Protein 7EIQ (pdb70)

Radius of gyration: 33.67 Å; Cα contacts (8 Å, |Δi|>4): 2417; chains: 1; bounding box: 74×107×78 Å

Foldseek 3Di:
DDPAAQCHVVQNQAKDWLQQPDDPRCPQKDWPPFKDWDWDQLAGAFPSTWIKIWGFAFTKMKGFGQHQADDQVVLCVNPVHRKAKKWKKKKFDLAADQFWKKKDWDAPDDSPDAKTFIFHRGDGFMFMAMAGPNFFINYDNRTRIIMTTHHNVGGTDMMIMGTGMIHMARPQFQEAFPTGDYPHYLDFAAADFDPPADDDDPQLLVLLLLLLVLLLCVLLVDAPLQPADQPLVVLVVVLVLQVWDADDSGAIHGAQEDAPRLCVRNVLVNYDPSRVVSVVSHHHLLVLLSSLLNLLSNLLPPPDVVSNVVSLVSNVSSVRNCVSSPLWARRCSSHCPVVLSRCLSVLSSCSSCVVVCVVVVNLVGSLNSLSRNCSNVNVALSLDADLQNLPLVCLQRPLVSSLSSLSSDPDSSSSSRSLLSSLVSLLCSLQDARFFQHFHAHPLLFTHDPSFRACVRNLSSLQSSLSVQLSSAPGSSHHDVSSLVRSVNNLVVQLQQPLQFHAQLRQFLHRPCGDGNLSSLVSLLSSLQRHPPHRPLVSLLQSCQSPVHAQVPSCVSGVDRHGRDARDAAKGWDLSQLWIWHDAHQKIWIFAAFAQSHFSHKAFLFTQQLSNQSRQRATDIDGRDRPVVVFSDQFQDQSQARAQHWGQRDDSVLSGAPDNGIDRHHHDHLFWHKDHFPRHKMKTWYWDAWDPDGRSIFRFATKTWMWIDGHQKIKIKIKFGAGPFLLARTKTWNDKGFDDPLQQWKDKLRDTDRDPWDKDWDAALIWMAGSQQKIKHWHHAHTKMWGFYKGWFAHRGPRHIGIGTMTTMMGRQSVGSGTGMGIMMIGNNDDSVVSVVCSVCCVVVNQAWDFPDHDCQWTWIQGNVQRKIKIQGNAWDADDDQWWGTKHGGKIKMWHDDDFKIKIKIAGSRQCRHSGGHRDKDKMKIKTAAAKDWWPWDWDDDPRIIIIIDIHHNRHMTMIIIGHDD

Secondary structure (DSSP, 8-state):
--SSPBT-GGGTTS-EEE---SSSSSTTEEE-TTEEEEEESS--SSSS-EEEEEEETT-EEEEE--B-PPPHHHHHHHHSSSEEEEEEEEEEESS--SSEEEEEEESS--TT--EEEEEE----EEEEEEEETTTS----TT--EEEEE--TTSSEEEEEEEEEEEEEEETT--B--SS---SB--PPP-----SSPPP--HHHHHHHHHHHHHHHHHHH---TT------HHHHHHHHHTT--EE-TTS-EE-PPEE-TTGGGGG-GGGS-HHHHHHHTTSEEHHHHHHHHHHHHHHHHH--SHHHHHHHHHHHHHHHHHHHHTT-STT---S---SHHHHHHHHHHHHHHTHHHHHHTT-HHHHHHHHHHHGGGGHHHHT----TTTT-HHHHHHTHHHHHHHHHT-SSHHHHHHHHHHHHHHHHHHHHS--STT-SEE-TTS-EEETTEE-HHHHHHHHHHHHHHHHHHTTSTTPPPHHHHHHHHHHHHHHHHTBSSBBPGGG-TT-TT---BGGGGHHHHHHHHHTSTTSS-HHHHHHHHHHHT--HHHHHHHHSS--PPPPPP-EEEEEGGGTEEEEEETTEEEEEE--BTTB-S--BBTTB-TTGGGTTSSEEEEEESS-TGGGT--STT--TT--TT-EEE---HHHHS-SSSS-B----SSS--EEEEETTTEEEEEEEEE--SS-TTS-TT-EEEEEEEEETTEEEEEEEEEE-TTTTTTEEEEEEEEE-BTTB--EEETTEEE--SSEEEEE-TT-EEE-TTS-EEEEEE-S-EEEEEEEEEEE-TTT--EEEEEEEEEEEEGGGSSSSEEEEEEEETT--HHHHHHHHHHHHTT-SSEEEEEESSSEEEEEETTTTEEEEEESS-EE---SSEEEESSSEEEEEEEETTEEEEEEE-------SSSPP--EEEEEEEES-EE----EEEEETTEEEEEEEEBTTB-EEEEEEE--

B-factor: mean 27.23, std 12.64, range [11.07, 82.59]

Structure (mmCIF, N/CA/C/O backbone):
data_7EIQ
#
_entry.id   7EIQ
#
_cell.length_a   49.272
_cell.length_b   94.528
_cell.length_c   229.231
_cell.angle_alpha   90.000
_cell.angle_beta   90.000
_cell.angle_gamma   90.000
#
_symmetry.space_group_name_H-M   'P 21 21 21'
#
loop_
_entity.id
_entity.type
_entity.pdbx_description
1 polymer 'Chondroitin sulfate ABC endolyase'
2 branched '4-deoxy-alpha-L-threo-hex-4-enopyranuronic acid-(1-3)-2-acetamido-2-deoxy-4-O-sulfo-beta-D-galactopyranose'
3 non-polymer 'MAGNESIUM ION'
4 water water
#
loop_
_atom_site.group_PDB
_atom_site.id
_atom_site.type_symbol
_atom_site.label_atom_id
_atom_site.label_alt_id
_atom_site.label_comp_id
_atom_site.label_asym_id
_atom_site.label_entity_id
_atom_site.label_seq_id
_atom_site.pdbx_PDB_ins_code
_atom_site.Cartn_x
_atom_site.Cartn_y
_atom_site.Cartn_z
_atom_site.occupancy
_atom_site.B_iso_or_equiv
_atom_site.auth_seq_id
_atom_site.auth_comp_id
_atom_site.auth_asym_id
_atom_site.auth_atom_id
_atom_site.pdbx_PDB_model_num
ATOM 1 N N . ALA A 1 25 ? -19.352 65.615 -33.102 1.00 39.68 25 ALA A N 1
ATOM 2 C CA . ALA A 1 25 ? -20.706 65.923 -33.722 1.00 41.41 25 ALA A CA 1
ATOM 3 C C . ALA A 1 25 ? -20.576 67.077 -34.719 1.00 44.08 25 ALA A C 1
ATOM 4 O O . ALA A 1 25 ? -19.908 68.079 -34.352 1.00 43.88 25 ALA A O 1
ATOM 6 N N . THR A 1 26 ? -21.253 66.923 -35.871 1.00 45.85 26 THR A N 1
ATOM 7 C CA . THR A 1 26 ? -21.176 67.786 -37.091 1.00 47.07 26 THR A CA 1
ATOM 8 C C . THR A 1 26 ? -22.555 68.390 -37.402 1.00 48.57 26 THR A C 1
ATOM 9 O O . THR A 1 26 ? -23.536 67.989 -36.761 1.00 47.18 26 THR A O 1
ATOM 13 N N . SER A 1 27 ? -22.621 69.345 -38.356 1.00 50.86 27 SER A N 1
ATOM 14 C CA . SER A 1 27 ? -23.867 70.005 -38.840 1.00 51.74 27 SER A CA 1
ATOM 15 C C . SER A 1 27 ? -24.668 69.023 -39.699 1.00 51.88 27 SER A C 1
ATOM 16 O O . SER A 1 27 ? -25.870 69.259 -39.915 1.00 51.36 27 SER A O 1
ATOM 19 N N . ASN A 1 28 ? -23.999 67.974 -40.184 1.00 50.31 28 ASN A N 1
ATOM 20 C CA . ASN A 1 28 ? -24.597 66.972 -41.089 1.00 51.51 28 ASN A CA 1
ATOM 21 C C . ASN A 1 28 ? -25.617 66.168 -40.290 1.00 48.24 28 ASN A C 1
ATOM 22 O O . ASN A 1 28 ? -25.478 65.981 -39.086 1.00 46.29 28 ASN A O 1
ATOM 27 N N . PRO A 1 29 ? -26.657 65.622 -40.939 1.00 47.19 29 PRO A N 1
ATOM 28 C CA . PRO A 1 29 ? -27.530 64.674 -40.280 1.00 47.47 29 PRO A CA 1
ATOM 29 C C . PRO A 1 29 ? -26.813 63.349 -39.979 1.00 45.34 29 PRO A C 1
ATOM 30 O O . PRO A 1 29 ? -25.857 62.921 -40.632 1.00 43.70 29 PRO A O 1
ATOM 34 N N . ALA A 1 30 ? -27.333 62.672 -38.982 1.00 45.87 30 ALA A N 1
ATOM 35 C CA . ALA A 1 30 ? -26.986 61.266 -38.735 1.00 45.16 30 ALA A CA 1
ATOM 36 C C . ALA A 1 30 ? -27.171 60.514 -40.058 1.00 45.32 30 ALA A C 1
ATOM 37 O O . ALA A 1 30 ? -28.160 60.818 -40.776 1.00 45.24 30 ALA A O 1
ATOM 39 N N . PHE A 1 31 ? -26.233 59.623 -40.382 1.00 43.46 31 PHE A N 1
ATOM 40 C CA . PHE A 1 31 ? -26.333 58.614 -41.473 1.00 44.98 31 PHE A CA 1
ATOM 41 C C . PHE A 1 31 ? -26.372 59.359 -42.813 1.00 44.95 31 PHE A C 1
ATOM 42 O O . PHE A 1 31 ? -27.167 59.026 -43.689 1.00 45.63 31 PHE A O 1
ATOM 50 N N . ASP A 1 32 ? -25.508 60.362 -42.922 1.00 47.04 32 ASP A N 1
ATOM 51 C CA . ASP A 1 32 ? -25.352 61.257 -44.095 1.00 48.31 32 ASP A CA 1
ATOM 52 C C . ASP A 1 32 ? -24.712 60.471 -45.240 1.00 48.49 32 ASP A C 1
ATOM 53 O O . ASP A 1 32 ? -23.672 59.833 -45.090 1.00 49.99 32 ASP A O 1
ATOM 58 N N . PRO A 1 33 ? -25.243 60.577 -46.473 1.00 52.21 33 PRO A N 1
ATOM 59 C CA . PRO A 1 33 ? -24.624 59.869 -47.614 1.00 48.27 33 PRO A CA 1
ATOM 60 C C . PRO A 1 33 ? -23.156 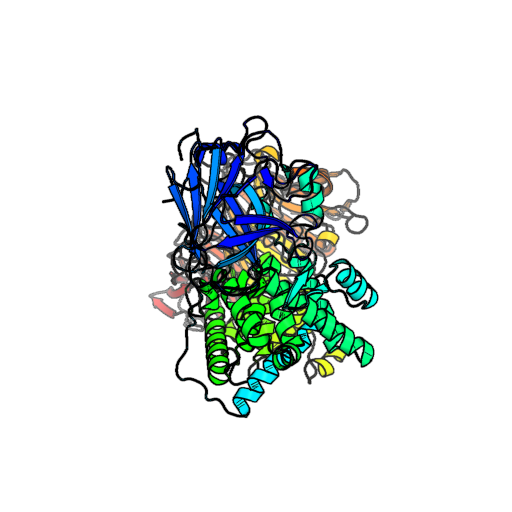60.258 -47.939 1.00 47.93 33 PRO A C 1
ATOM 61 O O . PRO A 1 33 ? -22.394 59.443 -48.378 1.00 43.44 33 PRO A O 1
ATOM 65 N N . LYS A 1 34 ? -22.677 61.458 -47.604 1.00 49.52 34 LYS A N 1
ATOM 66 C CA . LYS A 1 34 ? -21.206 61.720 -47.734 1.00 51.17 34 LYS A CA 1
ATOM 67 C C . LYS A 1 34 ? -20.417 60.525 -47.141 1.00 47.87 34 LYS A C 1
ATOM 68 O O . LYS A 1 34 ? -19.387 60.148 -47.762 1.00 48.05 34 LYS A O 1
ATOM 74 N N . ASN A 1 35 ? -20.825 60.017 -45.953 1.00 43.98 35 ASN A N 1
ATOM 75 C CA . ASN A 1 35 ? -20.275 58.788 -45.309 1.00 43.43 35 ASN A CA 1
ATOM 76 C C . ASN A 1 35 ? -21.353 58.316 -44.322 1.00 41.00 35 ASN A C 1
ATOM 77 O O . ASN A 1 35 ? -21.286 58.721 -43.235 1.00 41.60 35 ASN A O 1
ATOM 82 N N . LEU A 1 36 ? -22.403 57.634 -44.783 1.00 40.53 36 LEU A N 1
ATOM 83 C CA . LEU A 1 36 ? -23.344 56.782 -43.993 1.00 39.85 36 LEU A CA 1
ATOM 84 C C . LEU A 1 36 ? -22.655 56.116 -42.784 1.00 35.79 36 LEU A C 1
ATOM 85 O O . LEU A 1 36 ? -23.270 56.053 -41.728 1.00 35.04 36 LEU A O 1
ATOM 90 N N . MET A 1 37 ? -21.446 55.587 -42.923 1.00 34.31 37 MET A N 1
ATOM 91 C CA . MET A 1 37 ? -20.742 54.839 -41.829 1.00 33.68 37 MET A CA 1
ATOM 92 C C . MET A 1 37 ? -20.078 55.757 -40.783 1.00 33.31 37 MET A C 1
ATOM 93 O O . MET A 1 37 ? -19.506 55.232 -39.813 1.00 31.58 37 MET A O 1
ATOM 98 N N . GLN A 1 38 ? -20.081 57.065 -41.013 1.00 34.97 38 GLN A N 1
ATOM 99 C CA . GLN A 1 38 ? -19.536 58.090 -40.091 1.00 35.30 38 GLN A CA 1
ATOM 100 C C . GLN A 1 38 ? -20.553 58.303 -38.968 1.00 34.95 38 GLN A C 1
ATOM 101 O O . GLN A 1 38 ? -21.625 58.940 -39.169 1.00 34.74 38 GLN A O 1
ATOM 107 N N . SER A 1 39 ? -20.193 57.840 -37.773 1.00 32.68 39 SER A N 1
ATOM 108 C CA . SER A 1 39 ? -20.995 58.062 -36.546 1.00 33.14 39 SER A CA 1
ATOM 109 C C . SER A 1 39 ? -21.026 59.547 -36.241 1.00 33.94 39 SER A C 1
ATOM 110 O O . SER A 1 39 ? -19.965 60.172 -36.425 1.00 34.02 39 SER A O 1
ATOM 113 N N . GLU A 1 40 ? -22.195 60.035 -35.840 1.00 35.41 40 GLU A N 1
ATOM 114 C CA . GLU A 1 40 ? -22.448 61.316 -35.130 1.00 37.95 40 GLU A CA 1
ATOM 115 C C . GLU A 1 40 ? -22.527 61.057 -33.623 1.00 38.08 40 GLU A C 1
ATOM 116 O O . GLU A 1 40 ? -23.475 60.317 -33.182 1.00 37.44 40 GLU A O 1
ATOM 122 N N . ILE A 1 41 ? -21.667 61.754 -32.867 1.00 38.28 41 ILE A N 1
ATOM 123 C CA . ILE A 1 41 ? -21.485 61.553 -31.398 1.00 37.76 41 ILE A CA 1
ATOM 124 C C . ILE A 1 41 ? -21.518 62.909 -30.688 1.00 41.32 41 ILE A C 1
ATOM 125 O O . ILE A 1 41 ? -20.711 63.757 -31.026 1.00 43.96 41 ILE A O 1
ATOM 130 N N . TYR A 1 42 ? -22.426 63.041 -29.732 1.00 41.04 42 TYR A N 1
ATOM 131 C CA . TYR A 1 42 ? -22.538 64.124 -28.735 1.00 40.82 42 TYR A CA 1
ATOM 132 C C . TYR A 1 42 ? -21.731 63.722 -27.496 1.00 40.58 42 TYR A C 1
ATOM 133 O O . TYR A 1 42 ? -22.297 62.994 -26.661 1.00 38.48 42 TYR A O 1
ATOM 142 N N . HIS A 1 43 ? -20.428 64.052 -27.514 1.00 40.58 43 HIS A N 1
ATOM 143 C CA . HIS A 1 43 ? -19.466 63.849 -26.403 1.00 40.49 43 HIS A CA 1
ATOM 144 C C . HIS A 1 43 ? -19.193 65.187 -25.677 1.00 42.90 43 HIS A C 1
ATOM 145 O O . HIS A 1 43 ? -18.616 65.156 -24.555 1.00 42.61 43 HIS A O 1
ATOM 152 N N . PHE A 1 44 ? -19.568 66.300 -26.314 1.00 41.49 44 PHE A N 1
ATOM 153 C CA . PHE A 1 44 ? -19.505 67.683 -25.776 1.00 43.36 44 PHE A CA 1
ATOM 154 C C . PHE A 1 44 ? -18.075 68.223 -25.717 1.00 44.67 44 PHE A C 1
ATOM 155 O O . PHE A 1 44 ? -17.936 69.430 -25.392 1.00 47.26 44 PHE A O 1
ATOM 163 N N . ALA A 1 45 ? -17.057 67.464 -26.095 1.00 44.25 45 ALA A N 1
ATOM 164 C CA . ALA A 1 45 ? -15.675 67.962 -26.320 1.00 46.62 45 ALA A CA 1
ATOM 165 C C . ALA A 1 45 ? -15.577 68.734 -27.644 1.00 48.12 45 ALA A C 1
ATOM 166 O O . ALA A 1 45 ? -14.698 68.349 -28.512 1.00 48.73 45 ALA A O 1
ATOM 168 N N . GLN A 1 46 ? -16.430 69.766 -27.791 1.00 49.74 46 GLN A N 1
ATOM 169 C CA . GLN A 1 46 ? -16.379 70.722 -28.930 1.00 51.10 46 GLN A CA 1
ATOM 170 C C . GLN A 1 46 ? -16.917 72.097 -28.516 1.00 53.01 46 GLN A C 1
ATOM 171 O O . GLN A 1 46 ? -17.624 72.205 -27.470 1.00 52.58 46 GLN A O 1
ATOM 177 N N . ASN A 1 47 ? -16.580 73.107 -29.343 1.00 57.48 47 ASN A N 1
ATOM 178 C CA . ASN A 1 47 ? -17.135 74.489 -29.321 1.00 57.93 47 ASN A CA 1
ATOM 179 C C . ASN A 1 47 ? -18.667 74.396 -29.308 1.00 56.18 47 ASN A C 1
ATOM 180 O O . ASN A 1 47 ? -19.217 73.502 -29.994 1.00 52.72 47 ASN A O 1
ATOM 185 N N . ASN A 1 48 ? -19.328 75.342 -28.638 1.00 58.19 48 ASN A N 1
ATOM 186 C CA . ASN A 1 48 ? -20.806 75.385 -28.420 1.00 58.82 48 ASN A CA 1
ATOM 187 C C . ASN A 1 48 ? -21.339 73.952 -28.445 1.00 55.34 48 ASN A C 1
ATOM 188 O O . ASN A 1 48 ? -21.610 73.429 -29.522 1.00 49.32 48 ASN A O 1
ATOM 193 N N . PRO A 1 49 ? -21.431 73.285 -27.261 1.00 53.77 49 PRO A N 1
ATOM 194 C CA . PRO A 1 49 ? -21.793 71.865 -27.157 1.00 53.23 49 PRO A CA 1
ATOM 195 C C . PRO A 1 49 ? -23.273 71.561 -26.872 1.00 52.29 49 PRO A C 1
ATOM 196 O O . PRO A 1 49 ? -23.697 70.473 -27.131 1.00 51.70 49 PRO A O 1
ATOM 200 N N . LEU A 1 50 ? -24.039 72.511 -26.351 1.00 52.60 50 LEU A N 1
ATOM 201 C CA . LEU A 1 50 ? -25.501 72.304 -26.170 1.00 52.85 50 LEU A CA 1
ATOM 202 C C . LEU A 1 50 ? -26.242 73.029 -27.308 1.00 52.57 50 LEU A C 1
ATOM 203 O O . LEU A 1 50 ? -27.493 73.218 -27.186 1.00 50.80 50 LEU A O 1
ATOM 208 N N . ALA A 1 51 ? -25.554 73.333 -28.419 1.00 52.34 51 ALA A N 1
ATOM 209 C CA . ALA A 1 51 ? -26.211 74.062 -29.532 1.00 55.92 51 ALA A CA 1
ATOM 210 C C . ALA A 1 51 ? -27.457 73.294 -30.028 1.00 55.91 51 ALA A C 1
ATOM 211 O O . ALA A 1 51 ? -28.494 73.947 -30.252 1.00 55.50 51 ALA A O 1
ATOM 213 N N . ASP A 1 52 ? -27.365 71.960 -30.196 1.00 52.89 52 ASP A N 1
ATOM 214 C CA . ASP A 1 52 ? -28.418 71.076 -30.794 1.00 52.16 52 ASP A CA 1
ATOM 215 C C . ASP A 1 52 ? -29.479 70.720 -29.727 1.00 51.11 52 ASP A C 1
ATOM 216 O O . ASP A 1 52 ? -30.384 69.952 -30.012 1.00 51.42 52 ASP A O 1
ATOM 221 N N . PHE A 1 53 ? -29.403 71.260 -28.514 1.00 52.02 53 PHE A N 1
ATOM 222 C CA . PHE A 1 53 ? -30.248 70.789 -27.386 1.00 51.90 53 PHE A CA 1
ATOM 223 C C . PHE A 1 53 ? -31.154 71.907 -26.885 1.00 53.58 53 PHE A C 1
ATOM 224 O O . PHE A 1 53 ? -30.674 73.025 -26.758 1.00 54.82 53 PHE A O 1
ATOM 232 N N . SER A 1 54 ? -32.369 71.544 -26.472 1.00 53.90 54 SER A N 1
ATOM 233 C CA . SER A 1 54 ? -33.411 72.453 -25.957 1.00 55.49 54 SER A CA 1
ATOM 234 C C . SER A 1 54 ? -34.107 71.747 -24.782 1.00 56.81 54 SER A C 1
ATOM 235 O O . SER A 1 54 ? -34.318 70.512 -24.897 1.00 57.76 54 SER A O 1
ATOM 238 N N . SER A 1 55 ? -34.326 72.425 -23.655 1.00 55.68 55 SER A N 1
ATOM 239 C CA . SER A 1 55 ? -34.993 71.874 -22.443 1.00 58.06 55 SER A CA 1
ATOM 240 C C . SER A 1 55 ? -36.342 72.570 -22.254 1.00 60.63 55 SER A C 1
ATOM 241 O O . SER A 1 55 ? -36.365 73.796 -22.469 1.00 63.76 55 SER A O 1
ATOM 244 N N . ASP A 1 56 ? -37.398 71.865 -21.824 1.00 60.86 56 ASP A N 1
ATOM 245 C CA . ASP A 1 56 ? -38.662 72.517 -21.361 1.00 61.40 56 ASP A CA 1
ATOM 246 C C . ASP A 1 56 ? -38.397 73.257 -20.029 1.00 62.83 56 ASP A C 1
ATOM 247 O O . ASP A 1 56 ? -37.210 73.325 -19.551 1.00 59.21 56 ASP A O 1
ATOM 252 N N . LYS A 1 57 ? -39.464 73.833 -19.456 1.00 65.68 57 LYS A N 1
ATOM 253 C CA . LYS A 1 57 ? -39.427 74.690 -18.227 1.00 69.37 57 LYS A CA 1
ATOM 254 C C . LYS A 1 57 ? -38.904 73.899 -17.021 1.00 67.75 57 LYS A C 1
ATOM 255 O O . LYS A 1 57 ? -38.242 74.514 -16.162 1.00 66.72 57 LYS A O 1
ATOM 261 N N . ASN A 1 58 ? -39.200 72.592 -16.967 1.00 66.22 58 ASN A N 1
ATOM 262 C CA . ASN A 1 58 ? -39.050 71.724 -15.763 1.00 63.88 58 ASN A CA 1
ATOM 263 C C . ASN A 1 58 ? -37.765 70.883 -15.858 1.00 61.56 58 ASN A C 1
ATOM 264 O O . ASN A 1 58 ? -37.587 69.985 -15.014 1.00 59.31 58 ASN A O 1
ATOM 269 N N . SER A 1 59 ? -36.893 71.210 -16.811 1.00 59.11 59 SER A N 1
ATOM 270 C CA . SER A 1 59 ? -35.579 70.569 -17.028 1.00 58.94 59 SER A CA 1
ATOM 271 C C . SER A 1 59 ? -34.510 71.648 -17.150 1.00 58.70 59 SER A C 1
ATOM 272 O O . SER A 1 59 ? -34.763 72.631 -17.823 1.00 60.21 59 SER A O 1
ATOM 275 N N . ILE A 1 60 ? -33.329 71.355 -16.620 1.00 59.46 60 ILE A N 1
ATOM 276 C CA . ILE A 1 60 ? -32.087 72.175 -16.670 1.00 58.40 60 ILE A CA 1
ATOM 277 C C . ILE A 1 60 ? -30.920 71.319 -17.190 1.00 57.52 60 ILE A C 1
ATOM 278 O O . ILE A 1 60 ? -30.744 70.138 -16.650 1.00 57.29 60 ILE A O 1
ATOM 283 N N . LEU A 1 61 ? -30.100 71.841 -18.111 1.00 52.04 61 LEU A N 1
ATOM 284 C CA . LEU A 1 61 ? -28.944 71.065 -18.629 1.00 53.10 61 LEU A CA 1
ATOM 285 C C . LEU A 1 61 ? -27.638 71.804 -18.342 1.00 51.78 61 LEU A C 1
ATOM 286 O O . LEU A 1 61 ? -27.541 72.940 -18.745 1.00 51.69 61 LEU A O 1
ATOM 291 N N . THR A 1 62 ? -26.620 71.135 -17.795 1.00 51.53 62 THR A N 1
ATOM 292 C CA . THR A 1 62 ? -25.229 71.671 -17.735 1.00 52.63 62 THR A CA 1
ATOM 293 C C . THR A 1 62 ? -24.197 70.625 -18.109 1.00 51.92 62 THR A C 1
ATOM 294 O O . THR A 1 62 ? -24.481 69.475 -17.928 1.00 52.73 62 THR A O 1
ATOM 298 N N . LEU A 1 63 ? -22.996 71.049 -18.478 1.00 51.77 63 LEU A N 1
ATOM 299 C CA . LEU A 1 63 ? -21.850 70.114 -18.567 1.00 51.61 63 LEU A CA 1
ATOM 300 C C . LEU A 1 63 ? -21.233 69.939 -17.166 1.00 51.05 63 LEU A C 1
ATOM 301 O O . LEU A 1 63 ? -20.973 70.956 -16.487 1.00 49.31 63 LEU A O 1
ATOM 306 N N . SER A 1 64 ? -21.042 68.693 -16.714 1.00 48.09 64 SER A N 1
ATOM 307 C CA . SER A 1 64 ? -20.296 68.387 -15.476 1.00 47.25 64 SER A CA 1
ATOM 308 C C . SER A 1 64 ? -18.949 67.808 -15.879 1.00 48.08 64 SER A C 1
ATOM 309 O O . SER A 1 64 ? -18.939 67.010 -16.839 1.00 49.29 64 SER A O 1
ATOM 312 N N . ASP A 1 65 ? -17.863 68.143 -15.184 1.00 47.72 65 ASP A N 1
ATOM 313 C CA . ASP A 1 65 ? -16.579 67.417 -15.394 1.00 50.57 65 ASP A CA 1
ATOM 314 C C . ASP A 1 65 ? -16.395 66.356 -14.278 1.00 48.29 65 ASP A C 1
ATOM 315 O O . ASP A 1 65 ? -15.305 65.758 -14.208 1.00 48.74 65 ASP A O 1
ATOM 320 N N . LYS A 1 66 ? -17.442 66.044 -13.513 1.00 44.67 66 LYS A N 1
ATOM 321 C CA . LYS A 1 66 ? -17.340 65.099 -12.373 1.00 47.93 66 LYS A CA 1
ATOM 322 C C . LYS A 1 66 ? -17.141 63.676 -12.890 1.00 45.07 66 LYS A C 1
ATOM 323 O O . LYS A 1 66 ? -16.312 62.908 -12.311 1.00 46.16 66 LYS A O 1
ATOM 329 N N . ARG A 1 67 ? -17.845 63.344 -13.971 1.00 43.77 67 ARG A N 1
ATOM 330 C CA . ARG A 1 67 ? -17.671 62.032 -14.669 1.00 40.17 67 ARG A CA 1
ATOM 331 C C . ARG A 1 67 ? -17.972 62.218 -16.158 1.00 40.03 67 ARG A C 1
ATOM 332 O O . ARG A 1 67 ? -18.651 63.236 -16.541 1.00 39.48 67 ARG A O 1
ATOM 340 N N . SER A 1 68 ? -17.443 61.315 -16.974 1.00 37.71 68 SER A N 1
ATOM 341 C CA . SER A 1 68 ? -17.619 61.348 -18.441 1.00 36.30 68 SER A CA 1
ATOM 342 C C . SER A 1 68 ? -17.258 59.983 -19.037 1.00 36.60 68 SER A C 1
ATOM 343 O O . SER A 1 68 ? -16.487 59.254 -18.380 1.00 33.50 68 SER A O 1
ATOM 346 N N . ILE A 1 69 ? -17.759 59.705 -20.257 1.00 35.34 69 ILE A N 1
ATOM 347 C CA . ILE A 1 69 ? -17.401 58.504 -21.047 1.00 36.03 69 ILE A CA 1
ATOM 348 C C . ILE A 1 69 ? -16.394 58.895 -22.131 1.00 35.16 69 ILE A C 1
ATOM 349 O O . ILE A 1 69 ? -15.307 58.273 -22.199 1.00 33.49 69 ILE A O 1
ATOM 354 N N . MET A 1 70 ? -16.732 59.886 -22.957 1.00 35.01 70 MET A N 1
ATOM 355 C CA . MET A 1 70 ? -15.866 60.349 -24.068 1.00 35.57 70 MET A CA 1
ATOM 356 C C . MET A 1 70 ? -15.668 61.858 -23.876 1.00 37.58 70 MET A C 1
ATOM 357 O O . MET A 1 70 ? -16.639 62.524 -23.649 1.00 39.90 70 MET A O 1
ATOM 362 N N . GLY A 1 71 ? -14.427 62.332 -23.900 1.00 39.64 71 GLY A N 1
ATOM 363 C CA . GLY A 1 71 ? -14.063 63.682 -23.433 1.00 42.83 71 GLY A CA 1
ATOM 364 C C . GLY A 1 71 ? -14.181 63.824 -21.925 1.00 45.08 71 GLY A C 1
ATOM 365 O O . GLY A 1 71 ? -14.609 62.834 -21.220 1.00 44.19 71 GLY A O 1
ATOM 366 N N . ASN A 1 72 ? -13.878 65.015 -21.390 1.00 45.80 72 ASN A N 1
ATOM 367 C CA . ASN A 1 72 ? -13.807 65.204 -19.911 1.00 45.93 72 ASN A CA 1
ATOM 368 C C . ASN A 1 72 ? -15.157 65.652 -19.353 1.00 43.81 72 ASN A C 1
ATOM 369 O O . ASN A 1 72 ? -15.244 65.782 -18.113 1.00 44.65 72 ASN A O 1
ATOM 374 N N . GLN A 1 73 ? -16.204 65.750 -20.171 1.00 43.29 73 GLN A N 1
ATOM 375 C CA . GLN A 1 73 ? -17.502 66.237 -19.649 1.00 44.29 73 GLN A CA 1
ATOM 376 C C . GLN A 1 73 ? -18.676 65.361 -20.058 1.00 43.19 73 GLN A C 1
ATOM 377 O O . GLN A 1 73 ? -18.640 64.671 -21.114 1.00 46.11 73 GLN A O 1
ATOM 383 N N . SER A 1 74 ? -19.672 65.378 -19.189 1.00 44.23 74 SER A N 1
ATOM 384 C CA . SER A 1 74 ? -20.992 64.742 -19.378 1.00 46.20 74 SER A CA 1
ATOM 385 C C . SER A 1 74 ? -22.096 65.770 -19.165 1.00 46.06 74 SER A C 1
ATOM 386 O O . SER A 1 74 ? -21.858 66.899 -18.624 1.00 49.45 74 SER A O 1
ATOM 389 N N . LEU A 1 75 ? -23.263 65.422 -19.673 1.00 45.43 75 LEU A N 1
ATOM 390 C CA . LEU A 1 75 ? -24.466 66.281 -19.632 1.00 47.58 75 LEU A CA 1
ATOM 391 C C . LEU A 1 75 ? -25.119 65.990 -18.309 1.00 46.96 75 LEU A C 1
ATOM 392 O O . LEU A 1 75 ? -25.575 64.840 -18.161 1.00 45.30 75 LEU A O 1
ATOM 397 N N . LEU A 1 76 ? -25.176 66.978 -17.408 1.00 49.65 76 LEU A N 1
ATOM 398 C CA . LEU A 1 76 ? -25.988 66.854 -16.166 1.00 49.82 76 LEU A CA 1
ATOM 399 C C . LEU A 1 76 ? -27.393 67.346 -16.474 1.00 49.52 76 LEU A C 1
ATOM 400 O O . LEU A 1 76 ? -27.504 68.531 -16.793 1.00 50.58 76 LEU A O 1
ATOM 405 N N . TRP A 1 77 ? -28.391 66.467 -16.374 1.00 47.62 77 TRP A N 1
ATOM 406 C CA . TRP A 1 77 ? -29.821 66.786 -16.634 1.00 49.00 77 TRP A CA 1
ATOM 407 C C . TRP A 1 77 ? -30.602 66.765 -15.320 1.00 51.03 77 TRP A C 1
ATOM 408 O O . TRP A 1 77 ? -30.973 65.673 -14.882 1.00 47.72 77 TRP A O 1
ATOM 419 N N . LYS A 1 78 ? -30.814 67.918 -14.692 1.00 52.35 78 LYS A N 1
ATOM 420 C CA . LYS A 1 78 ? -31.737 68.077 -13.517 1.00 56.05 78 LYS A CA 1
ATOM 421 C C . LYS A 1 78 ? -33.181 68.241 -13.998 1.00 55.88 78 LYS A C 1
ATOM 422 O O . LYS A 1 78 ? -33.418 69.118 -14.860 1.00 59.07 78 LYS A O 1
ATOM 428 N N . TRP A 1 79 ? -34.110 67.458 -13.456 1.00 55.30 79 TRP A N 1
ATOM 429 C CA . TRP A 1 79 ? -35.500 67.381 -13.976 1.00 56.68 79 TRP A CA 1
ATOM 430 C C . TRP A 1 79 ? -36.518 67.204 -12.858 1.00 57.55 79 TRP A C 1
ATOM 431 O O . TRP A 1 79 ? -36.220 66.520 -11.835 1.00 60.47 79 TRP A O 1
ATOM 442 N N . LYS A 1 80 ? -37.717 67.696 -13.126 1.00 57.62 80 LYS A N 1
ATOM 443 C CA . LYS A 1 80 ? -38.945 67.378 -12.369 1.00 59.45 80 LYS A CA 1
ATOM 444 C C . LYS A 1 80 ? -39.680 66.318 -13.189 1.00 56.93 80 LYS A C 1
ATOM 445 O O . LYS A 1 80 ? -39.370 66.164 -14.395 1.00 53.20 80 LYS A O 1
ATOM 451 N N . GLY A 1 81 ? -40.518 65.535 -12.507 1.00 57.80 81 GLY A N 1
ATOM 452 C CA . GLY A 1 81 ? -41.144 64.302 -13.013 1.00 55.88 81 GLY A CA 1
ATOM 453 C C . GLY A 1 81 ? -41.909 64.560 -14.286 1.00 54.72 81 GLY A C 1
ATOM 454 O O . GLY A 1 81 ? -42.740 65.425 -14.277 1.00 53.70 81 GLY A O 1
ATOM 455 N N . GLY A 1 82 ? -41.627 63.842 -15.367 1.00 55.02 82 GLY A N 1
ATOM 456 C CA . GLY A 1 82 ? -42.403 63.974 -16.619 1.00 55.26 82 GLY A CA 1
ATOM 457 C C . GLY A 1 82 ? -42.001 65.153 -17.501 1.00 53.23 82 GLY A C 1
ATOM 458 O O . GLY A 1 82 ? -42.608 65.303 -18.523 1.00 54.75 82 GLY A O 1
ATOM 459 N N . SER A 1 83 ? -40.957 65.897 -17.173 1.00 53.06 83 SER A N 1
ATOM 460 C CA . SER A 1 83 ? -40.337 66.925 -18.042 1.00 55.27 83 SER A CA 1
ATOM 461 C C . SER A 1 83 ? -39.438 66.274 -19.105 1.00 56.31 83 SER A C 1
ATOM 462 O O . SER A 1 83 ? -38.919 65.133 -18.850 1.00 52.75 83 SER A O 1
ATOM 465 N N . SER A 1 84 ? -39.199 66.982 -20.226 1.00 54.40 84 SER A N 1
ATOM 466 C CA . SER A 1 84 ? -38.287 66.538 -21.312 1.00 52.56 84 SER A CA 1
ATOM 467 C C . SER A 1 84 ? -37.216 67.576 -21.667 1.00 52.56 84 SER A C 1
ATOM 468 O O . SER A 1 84 ? -37.465 68.849 -21.506 1.00 54.15 84 SER A O 1
ATOM 471 N N . PHE A 1 85 ? -36.125 67.075 -22.269 1.00 48.77 85 PHE A N 1
ATOM 472 C CA . PHE A 1 85 ? -35.201 67.828 -23.160 1.00 48.68 85 PHE A CA 1
ATOM 473 C C . PHE A 1 85 ? -35.175 67.163 -24.546 1.00 48.37 85 PHE A C 1
ATOM 474 O O . PHE A 1 85 ? -35.537 65.993 -24.685 1.00 48.02 85 PHE A O 1
ATOM 482 N N . THR A 1 86 ? -34.788 67.930 -25.565 1.00 48.36 86 THR A N 1
ATOM 483 C CA . THR A 1 86 ? -34.789 67.488 -26.978 1.00 48.22 86 THR A CA 1
ATOM 484 C C . THR A 1 86 ? -33.430 67.788 -27.626 1.00 48.21 86 THR A C 1
ATOM 485 O O . THR A 1 86 ? -32.877 68.940 -27.456 1.00 48.49 86 THR A O 1
ATOM 489 N N . LEU A 1 87 ? -32.913 66.752 -28.310 1.00 44.68 87 LEU A N 1
ATOM 490 C CA . LEU A 1 87 ? -31.761 66.808 -29.233 1.00 44.52 87 LEU A CA 1
ATOM 491 C C . LEU A 1 87 ? -32.354 67.013 -30.620 1.00 45.41 87 LEU A C 1
ATOM 492 O O . LEU A 1 87 ? -33.286 66.275 -30.952 1.00 43.46 87 LEU A O 1
ATOM 497 N N . HIS A 1 88 ? -32.015 68.140 -31.259 1.00 48.11 88 HIS A N 1
ATOM 498 C CA . HIS A 1 88 ? -32.468 68.524 -32.618 1.00 47.68 88 HIS A CA 1
ATOM 499 C C . HIS A 1 88 ? -31.371 68.042 -33.543 1.00 48.34 88 HIS A C 1
ATOM 500 O O . HIS A 1 88 ? -30.346 68.726 -33.612 1.00 49.17 88 HIS A O 1
ATOM 507 N N . LYS A 1 89 ? -31.544 66.843 -34.109 1.00 46.86 89 LYS A N 1
ATOM 508 C CA . LYS A 1 89 ? -30.621 66.252 -35.103 1.00 47.21 89 LYS A CA 1
ATOM 509 C C . LYS A 1 89 ? -31.460 65.565 -36.185 1.00 46.62 89 LYS A C 1
ATOM 510 O O . LYS A 1 89 ? -32.322 64.747 -35.824 1.00 47.40 89 LYS A O 1
ATOM 516 N N . LYS A 1 90 ? -31.261 65.931 -37.448 1.00 47.47 90 LYS A N 1
ATOM 517 C CA . LYS A 1 90 ? -31.896 65.257 -38.606 1.00 48.16 90 LYS A CA 1
ATOM 518 C C . LYS A 1 90 ? -31.294 63.855 -38.705 1.00 46.65 90 LYS A C 1
ATOM 519 O O . LYS A 1 90 ? -30.040 63.746 -38.556 1.00 43.27 90 LYS A O 1
ATOM 525 N N . LEU A 1 91 ? -32.170 62.848 -38.845 1.00 46.56 91 LEU A N 1
ATOM 526 C CA . LEU A 1 91 ? -31.789 61.422 -39.070 1.00 46.51 91 LEU A CA 1
ATOM 527 C C . LEU A 1 91 ? -32.351 60.954 -40.419 1.00 47.61 91 LEU A C 1
ATOM 528 O O . LEU A 1 91 ? -33.604 60.865 -40.587 1.00 47.43 91 LEU A O 1
ATOM 533 N N . ILE A 1 92 ? -31.442 60.629 -41.325 1.00 48.45 92 ILE A N 1
ATOM 534 C CA . ILE A 1 92 ? -31.731 59.913 -42.599 1.00 48.39 92 ILE A CA 1
ATOM 535 C C . ILE A 1 92 ? -31.558 58.419 -42.278 1.00 46.77 92 ILE A C 1
ATOM 536 O O . ILE A 1 92 ? -30.478 57.844 -42.521 1.00 43.94 92 ILE A O 1
ATOM 541 N N . VAL A 1 93 ? -32.560 57.827 -41.646 1.00 47.04 93 VAL A N 1
ATOM 542 C CA . VAL A 1 93 ? -32.378 56.468 -41.080 1.00 46.57 93 VAL A CA 1
ATOM 543 C C . VAL A 1 93 ? -32.345 55.489 -42.252 1.00 45.32 93 VAL A C 1
ATOM 544 O O . VAL A 1 93 ? -33.337 55.366 -42.961 1.00 43.92 93 VAL A O 1
ATOM 548 N N . PRO A 1 94 ? -31.240 54.721 -42.430 1.00 44.08 94 PRO A N 1
ATOM 549 C CA . PRO A 1 94 ? -31.152 53.713 -43.499 1.00 43.82 94 PRO A CA 1
ATOM 550 C C . PRO A 1 94 ? -31.998 52.464 -43.182 1.00 43.18 94 PRO A C 1
ATOM 551 O O . PRO A 1 94 ? -32.191 52.124 -42.017 1.00 41.99 94 PRO A O 1
ATOM 555 N N . THR A 1 95 ? -32.475 51.768 -44.205 1.00 41.97 95 THR A N 1
ATOM 556 C CA . THR A 1 95 ? -32.949 50.358 -44.054 1.00 40.77 95 THR A CA 1
ATOM 557 C C . THR A 1 95 ? -31.796 49.471 -43.571 1.00 37.14 95 THR A C 1
ATOM 558 O O . THR A 1 95 ? -30.642 49.785 -43.824 1.00 36.37 95 THR A O 1
ATOM 562 N N . ASP A 1 96 ? -32.118 48.357 -42.945 1.00 37.74 96 ASP A N 1
ATOM 563 C CA . ASP A 1 96 ? -31.143 47.275 -42.620 1.00 38.18 96 ASP A CA 1
ATOM 564 C C . ASP A 1 96 ? -30.399 46.847 -43.885 1.00 37.53 96 ASP A C 1
ATOM 565 O O . ASP A 1 96 ? -29.159 46.710 -43.855 1.00 36.45 96 ASP A O 1
ATOM 570 N N . LYS A 1 97 ? -31.116 46.735 -45.011 1.00 41.59 97 LYS A N 1
ATOM 571 C CA . LYS A 1 97 ? -30.529 46.445 -46.352 1.00 42.05 97 LYS A CA 1
ATOM 572 C C . LYS A 1 97 ? -29.465 47.484 -46.690 1.00 38.70 97 LYS A C 1
ATOM 573 O O . LYS A 1 97 ? -28.311 47.063 -46.964 1.00 37.58 97 LYS A O 1
ATOM 579 N N . GLU A 1 98 ? -29.802 48.774 -46.588 1.00 38.74 98 GLU A N 1
ATOM 580 C CA . GLU A 1 98 ? -28.859 49.864 -46.955 1.00 39.80 98 GLU A CA 1
ATOM 581 C C . GLU A 1 98 ? -27.628 49.880 -46.048 1.00 37.82 98 GLU A C 1
ATOM 582 O O . GLU A 1 98 ? -26.508 50.022 -46.568 1.00 35.84 98 GLU A O 1
ATOM 588 N N . ALA A 1 99 ? -27.838 49.780 -44.734 1.00 36.99 99 ALA A N 1
ATOM 589 C CA . ALA A 1 99 ? -26.767 49.750 -43.720 1.00 36.21 99 ALA A CA 1
ATOM 590 C C . ALA A 1 99 ? -25.817 48.595 -44.034 1.00 35.90 99 ALA A C 1
ATOM 591 O O . ALA A 1 99 ? -24.532 48.774 -44.042 1.00 34.94 99 ALA A O 1
ATOM 593 N N . SER A 1 100 ? -26.406 47.414 -44.254 1.00 37.15 100 SER A N 1
ATOM 594 C CA . SER A 1 100 ? -25.681 46.159 -44.562 1.00 37.22 100 SER A CA 1
ATOM 595 C C . SER A 1 100 ? -24.866 46.310 -45.867 1.00 40.30 100 SER A C 1
ATOM 596 O O . SER A 1 100 ? -23.670 45.825 -45.902 1.00 39.26 100 SER A O 1
ATOM 599 N N . LYS A 1 101 ? -25.458 46.887 -46.935 1.00 43.10 101 LYS A N 1
ATOM 600 C CA . LYS A 1 101 ? -24.717 47.106 -48.219 1.00 44.24 101 LYS A CA 1
ATOM 601 C C . LYS A 1 101 ? -23.555 48.065 -47.967 1.00 43.81 101 LYS A C 1
ATOM 602 O O . LYS A 1 101 ? -22.523 47.856 -48.555 1.00 43.84 101 LYS A O 1
ATOM 608 N N . ALA A 1 102 ? -23.732 49.071 -47.112 1.00 45.28 102 ALA A N 1
ATOM 609 C CA . ALA A 1 102 ? -22.714 50.113 -46.825 1.00 47.01 102 ALA A CA 1
ATOM 610 C C . ALA A 1 102 ? -21.516 49.524 -46.058 1.00 45.61 102 ALA A C 1
ATOM 611 O O . ALA A 1 102 ? -20.367 49.884 -46.350 1.00 47.64 102 ALA A O 1
ATOM 613 N N . TRP A 1 103 ? -21.733 48.572 -45.166 1.00 45.78 103 TRP A N 1
ATOM 614 C CA . TRP A 1 103 ? -20.619 48.015 -44.359 1.00 45.46 103 TRP A CA 1
ATOM 615 C C . TRP A 1 103 ? -20.092 46.696 -44.933 1.00 44.14 103 TRP A C 1
ATOM 616 O O . TRP A 1 103 ? -18.883 46.486 -44.850 1.00 45.68 103 TRP A O 1
ATOM 627 N N . GLY A 1 104 ? -20.958 45.811 -45.415 1.00 45.40 104 GLY A N 1
ATOM 628 C CA . GLY A 1 104 ? -20.562 44.527 -46.028 1.00 44.53 104 GLY A CA 1
ATOM 629 C C . GLY A 1 104 ? -20.950 43.325 -45.186 1.00 43.67 104 GLY A C 1
ATOM 630 O O . GLY A 1 104 ? -20.555 42.211 -45.535 1.00 41.81 104 GLY A O 1
ATOM 631 N N . ARG A 1 105 ? -21.644 43.511 -44.067 1.00 42.89 105 ARG A N 1
ATOM 632 C CA . ARG A 1 105 ? -22.267 42.376 -43.346 1.00 40.80 105 ARG A CA 1
ATOM 633 C C . ARG A 1 105 ? -23.622 42.817 -42.809 1.00 37.48 105 ARG A C 1
ATOM 634 O O . ARG A 1 105 ? -23.874 44.028 -42.853 1.00 35.72 105 ARG A O 1
ATOM 642 N N . SER A 1 106 ? -24.437 41.886 -42.306 1.00 33.13 106 SER A N 1
ATOM 643 C CA . SER A 1 106 ? -25.796 42.194 -41.795 1.00 33.13 106 SER A CA 1
ATOM 644 C C . SER A 1 106 ? -25.718 43.286 -40.693 1.00 31.37 106 SER A C 1
ATOM 645 O O . SER A 1 106 ? -25.020 43.065 -39.672 1.00 31.46 106 SER A O 1
ATOM 648 N N . SER A 1 107 ? -26.435 44.407 -40.852 1.00 31.09 107 SER A N 1
ATOM 649 C CA . SER A 1 107 ? -26.218 45.667 -40.089 1.00 30.76 107 SER A CA 1
ATOM 650 C C . SER A 1 107 ? -27.549 46.307 -39.781 1.00 30.85 107 SER A C 1
ATOM 651 O O . SER A 1 107 ? -28.517 46.003 -40.461 1.00 31.30 107 SER A O 1
ATOM 654 N N . THR A 1 108 ? -27.584 47.192 -38.786 1.00 30.10 108 THR A N 1
ATOM 655 C CA . THR A 1 108 ? -28.761 48.018 -38.521 1.00 30.26 108 THR A CA 1
ATOM 656 C C . THR A 1 108 ? -28.262 49.361 -38.005 1.00 30.06 108 THR A C 1
ATOM 657 O O . THR A 1 108 ? -27.204 49.455 -37.355 1.00 29.15 108 THR A O 1
ATOM 661 N N . PRO A 1 109 ? -29.003 50.427 -38.284 1.00 31.46 109 PRO A N 1
ATOM 662 C CA . PRO A 1 109 ? -28.788 51.721 -37.630 1.00 31.99 109 PRO A CA 1
ATOM 663 C C . PRO A 1 109 ? -29.149 51.681 -36.139 1.00 31.67 109 PRO A C 1
ATOM 664 O O . PRO A 1 109 ? -30.235 51.174 -35.754 1.00 31.30 109 PRO A O 1
ATOM 668 N N . VAL A 1 110 ? -28.232 52.194 -35.313 1.00 31.19 110 VAL A N 1
ATOM 669 C CA . VAL A 1 110 ? -28.362 52.071 -33.848 1.00 30.75 110 VAL A CA 1
ATOM 670 C C . VAL A 1 110 ? -28.307 53.454 -33.226 1.00 32.43 110 VAL A C 1
ATOM 671 O O . VAL A 1 110 ? -27.507 54.298 -33.664 1.00 33.05 110 VAL A O 1
ATOM 675 N N . PHE A 1 111 ? -29.195 53.677 -32.270 1.00 32.33 111 PHE A N 1
ATOM 676 C CA . PHE A 1 111 ? -29.107 54.808 -31.332 1.00 32.75 111 PHE A CA 1
ATOM 677 C C . PHE A 1 111 ? -28.539 54.285 -30.017 1.00 32.09 111 PHE A C 1
ATOM 678 O O . PHE A 1 111 ? -29.057 53.315 -29.514 1.00 30.44 111 PHE A O 1
ATOM 686 N N . SER A 1 112 ? -27.516 54.943 -29.483 1.00 31.58 112 SER A N 1
ATOM 687 C CA . SER A 1 112 ? -26.873 54.502 -28.234 1.00 31.14 112 SER A CA 1
ATOM 688 C C . SER A 1 112 ? -26.478 55.707 -27.392 1.00 31.04 112 SER A C 1
ATOM 689 O O . SER A 1 112 ? -26.181 56.754 -27.953 1.00 31.33 112 SER A O 1
ATOM 692 N N . PHE A 1 113 ? -26.373 55.507 -26.082 1.00 30.44 113 PHE A N 1
ATOM 693 C CA . PHE A 1 113 ? -25.876 56.537 -25.143 1.00 31.36 113 PHE A CA 1
ATOM 694 C C . PHE A 1 113 ? -25.504 55.843 -23.848 1.00 30.87 113 PHE A C 1
ATOM 695 O O . PHE A 1 113 ? -25.930 54.719 -23.602 1.00 29.86 113 PHE A O 1
ATOM 703 N N . TRP A 1 114 ? -24.792 56.576 -23.022 1.00 32.55 114 TRP A N 1
ATOM 704 C CA . TRP A 1 114 ? -24.475 56.181 -21.633 1.00 31.97 114 TRP A CA 1
ATOM 705 C C . TRP A 1 114 ? -25.209 57.075 -20.669 1.00 33.02 114 TRP A C 1
ATOM 706 O O . TRP A 1 114 ? -25.313 58.311 -20.933 1.00 34.70 114 TRP A O 1
ATOM 717 N N . LEU A 1 115 ? -25.608 56.518 -19.528 1.00 32.66 115 LEU A N 1
ATOM 718 C CA . LEU A 1 115 ? -26.245 57.339 -18.460 1.00 32.95 115 LEU A CA 1
ATOM 719 C C . LEU A 1 115 ? -25.758 56.811 -17.120 1.00 32.77 115 LEU A C 1
ATOM 720 O O . LEU A 1 115 ? -25.525 55.577 -16.990 1.00 30.45 115 LEU A O 1
ATOM 725 N N . TYR A 1 116 ? -25.601 57.734 -16.188 1.00 33.64 116 TYR A N 1
ATOM 726 C CA . TYR A 1 116 ? -25.172 57.525 -14.794 1.00 33.56 116 TYR A CA 1
ATOM 727 C C . TYR A 1 116 ? -26.258 57.987 -13.852 1.00 34.78 116 TYR A C 1
ATOM 728 O O . TYR A 1 116 ? -26.656 59.201 -13.923 1.00 36.43 116 TYR A O 1
ATOM 737 N N . ASN A 1 117 ? -26.630 57.100 -12.928 1.00 35.84 117 ASN A N 1
ATOM 738 C CA . ASN A 1 117 ? -27.426 57.401 -11.711 1.00 37.60 117 ASN A CA 1
ATOM 739 C C . ASN A 1 117 ? -26.522 57.296 -10.471 1.00 37.95 117 ASN A C 1
ATOM 740 O O . ASN A 1 117 ? -25.826 56.249 -10.262 1.00 37.18 117 ASN A O 1
ATOM 745 N N . GLU A 1 118 ? -26.479 58.369 -9.685 1.00 39.13 118 GLU A N 1
ATOM 746 C CA . GLU A 1 118 ? -25.889 58.401 -8.310 1.00 39.54 118 GLU A CA 1
ATOM 747 C C . GLU A 1 118 ? -26.852 57.701 -7.351 1.00 38.83 118 GLU A C 1
ATOM 748 O O . GLU A 1 118 ? -26.391 57.181 -6.343 1.00 37.30 118 GLU A O 1
ATOM 754 N N . LYS A 1 119 ? -28.133 57.627 -7.688 1.00 39.45 119 LYS A N 1
ATOM 755 C CA . LYS A 1 119 ? -29.105 56.971 -6.810 1.00 42.02 119 LYS A CA 1
ATOM 756 C C . LYS A 1 119 ? -30.148 56.353 -7.705 1.00 41.93 119 LYS A C 1
ATOM 757 O O . LYS A 1 119 ? -30.419 56.872 -8.790 1.00 42.32 119 LYS A O 1
ATOM 763 N N . PRO A 1 120 ? -30.734 55.206 -7.291 1.00 41.56 120 PRO A N 1
ATOM 764 C CA . PRO A 1 120 ? -31.731 54.515 -8.106 1.00 41.50 120 PRO A CA 1
ATOM 765 C C . PRO A 1 120 ? -33.059 55.262 -8.243 1.00 42.10 120 PRO A C 1
ATOM 766 O O . PRO A 1 120 ? -33.407 55.890 -7.284 1.00 41.25 120 PRO A O 1
ATOM 770 N N . ILE A 1 121 ? -33.760 55.132 -9.382 1.00 40.75 121 ILE A N 1
ATOM 771 C CA . ILE A 1 121 ? -35.059 55.811 -9.678 1.00 42.56 121 ILE A CA 1
ATOM 772 C C . ILE A 1 121 ? -36.109 54.742 -10.006 1.00 44.28 121 ILE A C 1
ATOM 773 O O . ILE A 1 121 ? -35.837 53.874 -10.828 1.00 46.35 121 ILE A O 1
ATOM 778 N N . ASP A 1 122 ? -37.278 54.775 -9.371 1.00 45.77 122 ASP A N 1
ATOM 779 C CA . ASP A 1 122 ? -38.329 53.725 -9.507 1.00 48.35 122 ASP A CA 1
ATOM 780 C C . ASP A 1 122 ? -39.287 54.120 -10.636 1.00 47.86 122 ASP A C 1
ATOM 781 O O . ASP A 1 122 ? -40.395 54.585 -10.337 1.00 47.18 122 ASP A O 1
ATOM 786 N N . GLY A 1 123 ? -38.862 53.934 -11.891 1.00 45.84 123 GLY A N 1
ATOM 787 C CA . GLY A 1 123 ? -39.622 54.381 -13.070 1.00 43.52 123 GLY A CA 1
ATOM 788 C C . GLY A 1 123 ? -38.768 54.259 -14.308 1.00 42.67 123 GLY A C 1
ATOM 789 O O . GLY A 1 123 ? -37.703 53.588 -14.243 1.00 40.56 123 GLY A O 1
ATOM 790 N N . TYR A 1 124 ? -39.238 54.865 -15.404 1.00 41.85 124 TYR A N 1
ATOM 791 C CA . TYR A 1 124 ? -38.745 54.664 -16.786 1.00 43.04 124 TYR A CA 1
ATOM 792 C C . TYR A 1 124 ? -38.375 56.002 -17.432 1.00 43.79 124 TYR A C 1
ATOM 793 O O . TYR A 1 124 ? -39.169 56.931 -17.300 1.00 43.12 124 TYR A O 1
ATOM 802 N N . LEU A 1 125 ? -37.211 56.076 -18.094 1.00 42.32 125 LEU A N 1
ATOM 803 C CA . LEU A 1 125 ? -36.870 57.159 -19.051 1.00 41.79 125 LEU A CA 1
ATOM 804 C C . LEU A 1 125 ? -37.451 56.762 -20.396 1.00 41.61 125 LEU A C 1
ATOM 805 O O . LEU A 1 125 ? -37.342 55.562 -20.789 1.00 41.96 125 LEU A O 1
ATOM 810 N N . THR A 1 126 ? -38.115 57.711 -21.052 1.00 42.78 126 THR A N 1
ATOM 811 C CA . THR A 1 126 ? -38.726 57.555 -22.406 1.00 44.19 126 THR A CA 1
ATOM 812 C C . THR A 1 126 ? -37.932 58.376 -23.427 1.00 44.32 126 THR A C 1
ATOM 813 O O . THR A 1 126 ? -37.769 59.648 -23.256 1.00 45.08 126 THR A O 1
ATOM 817 N N . ILE A 1 127 ? -37.498 57.683 -24.470 1.00 43.68 127 ILE A N 1
ATOM 818 C CA . ILE A 1 127 ? -36.820 58.281 -25.636 1.00 44.71 127 ILE A CA 1
ATOM 819 C C . ILE A 1 127 ? -37.797 58.156 -26.797 1.00 44.64 127 ILE A C 1
ATOM 820 O O . ILE A 1 127 ? -38.133 56.995 -27.169 1.00 41.53 127 ILE A O 1
ATOM 825 N N . ASP A 1 128 ? -38.268 59.315 -27.285 1.00 45.68 128 ASP A N 1
ATOM 826 C CA . ASP A 1 128 ? -39.171 59.422 -28.466 1.00 47.46 128 ASP A CA 1
ATOM 827 C C . ASP A 1 128 ? -38.414 59.978 -29.679 1.00 45.38 128 ASP A C 1
ATOM 828 O O . ASP A 1 128 ? -37.578 60.912 -29.531 1.00 46.56 128 ASP A O 1
ATOM 833 N N . PHE A 1 129 ? -38.780 59.504 -30.861 1.00 43.60 129 PHE A N 1
ATOM 834 C CA . PHE A 1 129 ? -38.251 60.001 -32.147 1.00 43.84 129 PHE A CA 1
ATOM 835 C C . PHE A 1 129 ? -39.406 60.559 -32.976 1.00 45.90 129 PHE A C 1
ATOM 836 O O . PHE A 1 129 ? -40.400 59.841 -33.161 1.00 44.50 129 PHE A O 1
ATOM 844 N N . GLY A 1 130 ? -39.228 61.770 -33.505 1.00 46.28 130 GLY A N 1
ATOM 845 C CA . GLY A 1 130 ? -40.089 62.283 -34.586 1.00 48.32 130 GLY A CA 1
ATOM 846 C C . GLY A 1 130 ? -39.702 63.661 -35.095 1.00 50.28 130 GLY A C 1
ATOM 847 O O . GLY A 1 130 ? -38.513 64.064 -35.025 1.00 47.81 130 GLY A O 1
ATOM 848 N N . GLU A 1 131 ? -40.695 64.334 -35.666 1.00 53.35 131 GLU A N 1
ATOM 849 C CA . GLU A 1 131 ? -40.516 65.518 -36.537 1.00 58.30 131 GLU A CA 1
ATOM 850 C C . GLU A 1 131 ? -41.064 66.697 -35.725 1.00 57.93 131 GLU A C 1
ATOM 851 O O . GLU A 1 131 ? -42.183 66.541 -35.154 1.00 54.31 131 GLU A O 1
ATOM 857 N N . LYS A 1 132 ? -40.219 67.728 -35.542 1.00 59.45 132 LYS A N 1
ATOM 858 C CA . LYS A 1 132 ? -40.550 69.022 -34.889 1.00 62.60 132 LYS A CA 1
ATOM 859 C C . LYS A 1 132 ? -41.294 68.771 -33.582 1.00 65.14 132 LYS A C 1
ATOM 860 O O . LYS A 1 132 ? -42.299 69.477 -33.339 1.00 66.36 132 LYS A O 1
ATOM 866 N N . LEU A 1 133 ? -40.825 67.814 -32.778 1.00 63.76 133 LEU A N 1
ATOM 867 C CA . LEU A 1 133 ? -41.373 67.561 -31.420 1.00 67.93 133 LEU A CA 1
ATOM 868 C C . LEU A 1 133 ? -41.064 68.773 -30.526 1.00 70.18 133 LEU A C 1
ATOM 869 O O . LEU A 1 133 ? -40.027 69.460 -30.737 1.00 67.33 133 LEU A O 1
ATOM 874 N N . ILE A 1 134 ? -42.025 69.092 -29.662 1.00 70.86 134 ILE A N 1
ATOM 875 C CA . ILE A 1 134 ? -41.822 69.824 -28.384 1.00 71.45 134 ILE A CA 1
ATOM 876 C C . ILE A 1 134 ? -42.365 68.915 -27.288 1.00 69.91 134 ILE A C 1
ATOM 877 O O . ILE A 1 134 ? -42.915 67.839 -27.619 1.00 64.28 134 ILE A O 1
ATOM 882 N N . SER A 1 135 ? -42.288 69.390 -26.045 1.00 72.03 135 SER A N 1
ATOM 883 C CA . SER A 1 135 ? -42.628 68.649 -24.805 1.00 72.40 135 SER A CA 1
ATOM 884 C C . SER A 1 135 ? -43.924 67.826 -24.937 1.00 69.89 135 SER A C 1
ATOM 885 O O . SER A 1 135 ? -44.032 66.812 -24.236 1.00 73.12 135 SER A O 1
ATOM 888 N N . THR A 1 136 ? -44.863 68.227 -25.796 1.00 68.90 136 THR A N 1
ATOM 889 C CA . THR A 1 136 ? -46.307 67.857 -25.728 1.00 66.93 136 THR A CA 1
ATOM 890 C C . THR A 1 136 ? -46.727 67.033 -26.958 1.00 68.16 136 THR A C 1
ATOM 891 O O . THR A 1 136 ? -47.910 66.683 -27.049 1.00 68.80 136 THR A O 1
ATOM 895 N N . SER A 1 137 ? -45.813 66.727 -27.881 1.00 69.87 137 SER A N 1
ATOM 896 C CA . SER A 1 137 ? -46.141 66.054 -29.169 1.00 69.95 137 SER A CA 1
ATOM 897 C C . SER A 1 137 ? -46.189 64.530 -28.971 1.00 69.79 137 SER A C 1
ATOM 898 O O . SER A 1 137 ? -46.990 63.900 -29.697 1.00 69.37 137 SER A O 1
ATOM 901 N N . GLN A 1 140 ? -44.700 59.383 -32.857 1.00 56.09 140 GLN A N 1
ATOM 902 C CA . GLN A 1 140 ? -44.179 58.451 -33.913 1.00 58.61 140 GLN A CA 1
ATOM 903 C C . GLN A 1 140 ? -43.742 57.074 -33.347 1.00 59.15 140 GLN A C 1
ATOM 904 O O . GLN A 1 140 ? -44.488 56.081 -33.524 1.00 62.93 140 GLN A O 1
ATOM 910 N N . ALA A 1 141 ? -42.552 56.947 -32.750 1.00 55.26 141 ALA A N 1
ATOM 911 C CA . ALA A 1 141 ? -42.062 55.656 -32.207 1.00 51.85 141 ALA A CA 1
ATOM 912 C C . ALA A 1 141 ? -40.994 55.913 -31.149 1.00 49.89 141 ALA A C 1
ATOM 913 O O . ALA A 1 141 ? -40.409 57.011 -31.140 1.00 49.39 141 ALA A O 1
ATOM 915 N N . GLY A 1 142 ? -40.755 54.941 -30.270 1.00 47.96 142 GLY A N 1
ATOM 916 C CA . GLY A 1 142 ? -39.892 55.196 -29.106 1.00 45.97 142 GLY A CA 1
ATOM 917 C C . GLY A 1 142 ? -39.628 53.948 -28.283 1.00 43.32 142 GLY A C 1
ATOM 918 O O . GLY A 1 142 ? -40.007 52.838 -28.708 1.00 43.10 142 GLY A O 1
ATOM 919 N N . PHE A 1 143 ? -38.883 54.108 -27.195 1.00 42.94 143 PHE A N 1
ATOM 920 C CA . PHE A 1 143 ? -38.509 52.980 -26.312 1.00 40.54 143 PHE A CA 1
ATOM 921 C C . PHE A 1 143 ? -38.346 53.488 -24.874 1.00 43.17 143 PHE A C 1
ATOM 922 O O . PHE A 1 143 ? -38.291 54.697 -24.657 1.00 41.42 143 PHE A O 1
ATOM 930 N N . LYS A 1 144 ? -38.319 52.556 -23.921 1.00 44.85 144 LYS A N 1
ATOM 931 C CA . LYS A 1 144 ? -38.252 52.779 -22.444 1.00 45.37 144 LYS A CA 1
ATOM 932 C C . LYS A 1 144 ? -36.845 52.379 -21.949 1.00 43.03 144 LYS A C 1
ATOM 933 O O . LYS A 1 144 ? -36.398 51.305 -22.388 1.00 36.79 144 LYS A O 1
ATOM 939 N N . VAL A 1 145 ? -36.236 53.130 -21.029 1.00 40.40 145 VAL A N 1
ATOM 940 C CA . VAL A 1 145 ? -35.083 52.649 -20.218 1.00 40.66 145 VAL A CA 1
ATOM 941 C C . VAL A 1 145 ? -35.447 52.660 -18.725 1.00 40.67 145 VAL A C 1
ATOM 942 O O . VAL A 1 145 ? -35.655 53.754 -18.199 1.00 39.45 145 VAL A O 1
ATOM 946 N N . LYS A 1 146 ? -35.443 51.507 -18.048 1.00 38.75 146 LYS A N 1
ATOM 947 C CA . LYS A 1 146 ? -35.701 51.398 -16.568 1.00 39.12 146 LYS A CA 1
ATOM 948 C C . LYS A 1 146 ? -34.539 52.035 -15.776 1.00 37.89 146 LYS A C 1
ATOM 949 O O . LYS A 1 146 ? -33.370 51.913 -16.199 1.00 36.27 146 LYS A O 1
ATOM 955 N N . LEU A 1 147 ? -34.822 52.766 -14.693 1.00 38.34 147 LEU A N 1
ATOM 956 C CA . LEU A 1 147 ? -33.822 53.704 -14.097 1.00 39.39 147 LEU A CA 1
ATOM 957 C C . LEU A 1 147 ? -33.367 53.261 -12.691 1.00 39.60 147 LEU A C 1
ATOM 958 O O . LEU A 1 147 ? -32.647 54.038 -12.016 1.00 38.24 147 LEU A O 1
ATOM 963 N N . ASP A 1 148 ? -33.757 52.055 -12.329 1.00 38.44 148 ASP A N 1
ATOM 964 C CA . ASP A 1 148 ? -33.532 51.418 -11.008 1.00 38.35 148 ASP A CA 1
ATOM 965 C C . ASP A 1 148 ? -32.126 50.853 -10.945 1.00 33.94 148 ASP A C 1
ATOM 966 O O . ASP A 1 148 ? -31.974 49.636 -11.012 1.00 34.63 148 ASP A O 1
ATOM 971 N N . PHE A 1 149 ? -31.120 51.704 -10.801 1.00 32.32 149 PHE A N 1
ATOM 972 C CA . PHE A 1 149 ? -29.714 51.256 -10.738 1.00 32.97 149 PHE A CA 1
ATOM 973 C C . PHE A 1 149 ? -28.847 52.430 -10.342 1.00 32.31 149 PHE A C 1
ATOM 974 O O . PHE A 1 149 ? -29.291 53.597 -10.462 1.00 34.53 149 PHE A O 1
ATOM 982 N N . THR A 1 150 ? -27.590 52.148 -10.048 1.00 32.49 150 THR A N 1
ATOM 983 C CA . THR A 1 150 ? -26.551 53.195 -9.919 1.00 33.09 150 THR A CA 1
ATOM 984 C C . THR A 1 150 ? -25.340 52.788 -10.762 1.00 32.61 150 THR A C 1
ATOM 985 O O . THR A 1 150 ? -25.152 51.588 -11.041 1.00 30.57 150 THR A O 1
ATOM 989 N N . GLY A 1 151 ? -24.511 53.772 -11.062 1.00 31.33 151 GLY A N 1
ATOM 990 C CA . GLY A 1 151 ? -23.304 53.637 -11.874 1.00 31.46 151 GLY A CA 1
ATOM 991 C C . GLY A 1 151 ? -23.705 53.884 -13.303 1.00 31.59 151 GLY A C 1
ATOM 992 O O . GLY A 1 151 ? -24.868 54.242 -13.540 1.00 32.02 151 GLY A O 1
ATOM 993 N N . TRP A 1 152 ? -22.731 53.767 -14.195 1.00 31.89 152 TRP A N 1
ATOM 994 C CA . TRP A 1 152 ? -22.913 53.901 -15.651 1.00 29.96 152 TRP A CA 1
ATOM 995 C C . TRP A 1 152 ? -23.711 52.713 -16.153 1.00 29.91 152 TRP A C 1
ATOM 996 O O . TRP A 1 152 ? -23.363 51.556 -15.690 1.00 27.17 152 TRP A O 1
ATOM 1007 N N . ARG A 1 153 ? -24.659 52.946 -17.062 1.00 29.37 153 ARG A N 1
ATOM 1008 C CA . ARG A 1 153 ? -25.198 51.904 -17.989 1.00 29.64 153 ARG A CA 1
ATOM 1009 C C . ARG A 1 153 ? -25.149 52.393 -19.445 1.00 30.00 153 ARG A C 1
ATOM 1010 O O . ARG A 1 153 ? -25.223 53.579 -19.691 1.00 30.50 153 ARG A O 1
ATOM 1018 N N . ALA A 1 154 ? -24.929 51.471 -20.372 1.00 29.98 154 ALA A N 1
ATOM 1019 C CA . ALA A 1 154 ? -25.121 51.743 -21.816 1.00 30.40 154 ALA A CA 1
ATOM 1020 C C . ALA A 1 154 ? -26.506 51.267 -22.285 1.00 29.99 154 ALA A C 1
ATOM 1021 O O . ALA A 1 154 ? -27.068 50.178 -21.864 1.00 30.56 154 ALA A O 1
ATOM 1023 N N . VAL A 1 155 ? -27.004 52.011 -23.251 1.00 30.57 155 VAL A N 1
ATOM 1024 C CA . VAL A 1 155 ? -28.267 51.718 -23.945 1.00 30.84 155 VAL A CA 1
ATOM 1025 C C . VAL A 1 155 ? -27.954 51.674 -25.435 1.00 30.61 155 VAL A C 1
ATOM 1026 O O . VAL A 1 155 ? -27.226 52.558 -25.934 1.00 30.56 155 VAL A O 1
ATOM 1030 N N . GLY A 1 156 ? -28.525 50.719 -26.146 1.00 29.45 156 GLY A N 1
ATOM 1031 C CA . GLY A 1 156 ? -28.314 50.686 -27.592 1.00 29.69 156 GLY A CA 1
ATOM 1032 C C . GLY A 1 156 ? -29.455 49.937 -28.225 1.00 29.81 156 GLY A C 1
ATOM 1033 O O . GLY A 1 156 ? -29.672 48.795 -27.801 1.00 29.25 156 GLY A O 1
ATOM 1034 N N . VAL A 1 157 ? -30.129 50.550 -29.193 1.00 30.05 157 VAL A N 1
ATOM 1035 C CA . VAL A 1 157 ? -31.303 49.936 -29.861 1.00 30.44 157 VAL A CA 1
ATOM 1036 C C . VAL A 1 157 ? -31.153 50.089 -31.378 1.00 31.24 157 VAL A C 1
ATOM 1037 O O . VAL A 1 157 ? -30.568 51.081 -31.798 1.00 29.04 157 VAL A O 1
ATOM 1041 N N . SER A 1 158 ? -31.689 49.135 -32.134 1.00 31.66 158 SER A N 1
ATOM 1042 C CA . SER A 1 158 ? -31.876 49.294 -33.597 1.00 33.57 158 SER A CA 1
ATOM 1043 C C . SER A 1 158 ? -33.035 50.270 -33.856 1.00 34.48 158 SER A C 1
ATOM 1044 O O . SER A 1 158 ? -34.132 50.079 -33.325 1.00 33.71 158 SER A O 1
ATOM 1047 N N . LEU A 1 159 ? -32.775 51.324 -34.599 1.00 34.65 159 LEU A N 1
ATOM 1048 C CA . LEU A 1 159 ? -33.845 52.272 -35.014 1.00 38.01 159 LEU A CA 1
ATOM 1049 C C . LEU A 1 159 ? -34.884 51.606 -35.936 1.00 38.58 159 LEU A C 1
ATOM 1050 O O . LEU A 1 159 ? -36.022 52.107 -36.000 1.00 41.38 159 LEU A O 1
ATOM 1055 N N . ASN A 1 160 ? -34.555 50.500 -36.582 1.00 39.35 160 ASN A N 1
ATOM 1056 C CA . ASN A 1 160 ? -35.471 49.833 -37.546 1.00 40.15 160 ASN A CA 1
ATOM 1057 C C . ASN A 1 160 ? -36.262 48.733 -36.848 1.00 40.82 160 ASN A C 1
ATOM 1058 O O . ASN A 1 160 ? -37.326 48.450 -37.354 1.00 42.84 160 ASN A O 1
ATOM 1063 N N . ASN A 1 161 ? -35.781 48.183 -35.728 1.00 40.51 161 ASN A N 1
ATOM 1064 C CA . ASN A 1 161 ? -36.241 46.879 -35.164 1.00 42.24 161 ASN A CA 1
ATOM 1065 C C . ASN A 1 161 ? -36.657 46.942 -33.678 1.00 42.85 161 ASN A C 1
ATOM 1066 O O . ASN A 1 161 ? -37.365 46.032 -33.238 1.00 44.74 161 ASN A O 1
ATOM 1071 N N . ASP A 1 162 ? -36.178 47.902 -32.884 1.00 43.71 162 ASP A N 1
ATOM 1072 C CA . ASP A 1 162 ? -36.371 47.893 -31.406 1.00 42.74 162 ASP A CA 1
ATOM 1073 C C . ASP A 1 162 ? -37.248 49.064 -30.928 1.00 43.36 162 ASP A C 1
ATOM 1074 O O . ASP A 1 162 ? -37.358 49.262 -29.693 1.00 43.82 162 ASP A O 1
ATOM 1079 N N . LEU A 1 163 ? -37.875 49.849 -31.790 1.00 43.26 163 LEU A N 1
ATOM 1080 C CA . LEU A 1 163 ? -38.796 50.928 -31.292 1.00 45.87 163 LEU A CA 1
ATOM 1081 C C . LEU A 1 163 ? -40.240 50.412 -31.306 1.00 47.83 163 LEU A C 1
ATOM 1082 O O . LEU A 1 163 ? -40.511 49.482 -32.054 1.00 49.77 163 LEU A O 1
ATOM 1087 N N . GLU A 1 164 ? -41.114 50.964 -30.459 1.00 50.64 164 GLU A N 1
ATOM 1088 C CA . GLU A 1 164 ? -42.577 50.747 -30.575 1.00 53.47 164 GLU A CA 1
ATOM 1089 C C . GLU A 1 164 ? -43.263 52.099 -30.761 1.00 52.19 164 GLU A C 1
ATOM 1090 O O . GLU A 1 164 ? -44.283 52.042 -31.410 1.00 54.87 164 GLU A O 1
ATOM 1096 N N . LEU A 1 188 ? -39.867 54.322 -38.758 1.00 61.43 188 LEU A N 1
ATOM 1097 C CA . LEU A 1 188 ? -39.246 55.681 -38.648 1.00 61.37 188 LEU A CA 1
ATOM 1098 C C . LEU A 1 188 ? -39.227 56.425 -39.997 1.00 64.32 188 LEU A C 1
ATOM 1099 O O . LEU A 1 188 ? -38.265 56.211 -40.764 1.00 65.08 188 LEU A O 1
ATOM 1104 N N . GLY A 1 189 ? -40.201 57.322 -40.234 1.00 66.56 189 GLY A N 1
ATOM 1105 C CA . GLY A 1 189 ? -40.287 58.200 -41.422 1.00 66.73 189 GLY A CA 1
ATOM 1106 C C . GLY A 1 189 ? -39.055 59.093 -41.606 1.00 67.39 189 GLY A C 1
ATOM 1107 O O . GLY A 1 189 ? -38.529 59.642 -40.620 1.00 63.29 189 GLY A O 1
ATOM 1108 N N . ALA A 1 190 ? -38.646 59.306 -42.862 1.00 67.19 190 ALA A N 1
ATOM 1109 C CA . ALA A 1 190 ? -37.428 60.052 -43.268 1.00 64.78 190 ALA A CA 1
ATOM 1110 C C . ALA A 1 190 ? -37.315 61.420 -42.567 1.00 63.74 190 ALA A C 1
ATOM 1111 O O . ALA A 1 190 ? -36.187 61.970 -42.547 1.00 58.97 190 ALA A O 1
ATOM 1113 N N . LYS A 1 191 ? -38.420 61.976 -42.051 1.00 61.50 191 LYS A N 1
ATOM 1114 C CA . LYS A 1 191 ? -38.467 63.375 -41.563 1.00 62.62 191 LYS A CA 1
ATOM 1115 C C . LYS A 1 191 ? -38.022 63.503 -40.096 1.00 58.46 191 LYS A C 1
ATOM 1116 O O . LYS A 1 191 ? -38.145 64.616 -39.547 1.00 60.31 191 LYS A O 1
ATOM 1122 N N . VAL A 1 192 ? -37.502 62.457 -39.458 1.00 54.99 192 VAL A N 1
ATOM 1123 C CA . VAL A 1 192 ? -37.170 62.540 -38.009 1.00 51.49 192 VAL A CA 1
ATOM 1124 C C . VAL A 1 192 ? -36.032 63.534 -37.802 1.00 48.60 192 VAL A C 1
ATOM 1125 O O . VAL A 1 192 ? -34.964 63.369 -38.484 1.00 46.29 192 VAL A O 1
ATOM 1129 N N . ASP A 1 193 ? -36.258 64.499 -36.898 1.00 47.66 193 ASP A N 1
ATOM 1130 C CA . ASP A 1 193 ? -35.243 65.523 -36.507 1.00 47.94 193 ASP A CA 1
ATOM 1131 C C . ASP A 1 193 ? -35.221 65.750 -34.997 1.00 47.27 193 ASP A C 1
ATOM 1132 O O . ASP A 1 193 ? -34.474 66.646 -34.545 1.00 47.58 193 ASP A O 1
ATOM 1137 N N . SER A 1 194 ? -35.992 64.969 -34.247 1.00 46.48 194 SER A N 1
ATOM 1138 C CA . SER A 1 194 ? -36.244 65.217 -32.811 1.00 46.44 194 SER A CA 1
ATOM 1139 C C . SER A 1 194 ? -36.057 63.934 -32.013 1.00 44.57 194 SER A C 1
ATOM 1140 O O . SER A 1 194 ? -36.791 62.977 -32.263 1.00 43.76 194 SER A O 1
ATOM 1143 N N . ILE A 1 195 ? -35.147 63.965 -31.047 1.00 44.26 195 ILE A N 1
ATOM 1144 C CA . ILE A 1 195 ? -34.969 62.859 -30.072 1.00 43.32 195 ILE A CA 1
ATOM 1145 C C . ILE A 1 195 ? -35.296 63.452 -28.715 1.00 43.75 195 ILE A C 1
ATOM 1146 O O . ILE A 1 195 ? -34.468 64.230 -28.192 1.00 43.60 195 ILE A O 1
ATOM 1151 N N . ARG A 1 196 ? -36.438 63.049 -28.171 1.00 44.30 196 ARG A N 1
ATOM 1152 C CA . ARG A 1 196 ? -36.970 63.639 -26.920 1.00 46.69 196 ARG A CA 1
ATOM 1153 C C . ARG A 1 196 ? -36.723 62.656 -25.764 1.00 45.57 196 ARG A C 1
ATOM 1154 O O . ARG A 1 196 ? -37.211 61.503 -25.805 1.00 46.29 196 ARG A O 1
ATOM 1162 N N . PHE A 1 197 ? -35.979 63.140 -24.771 1.00 45.59 197 PHE A N 1
ATOM 1163 C CA . PHE A 1 197 ? -35.667 62.444 -23.500 1.00 43.48 197 PHE A CA 1
ATOM 1164 C C . PHE A 1 197 ? -36.652 62.951 -22.452 1.00 44.69 197 PHE A C 1
ATOM 1165 O O . PHE A 1 197 ? -36.513 64.137 -22.074 1.00 44.08 197 PHE A O 1
ATOM 1173 N N . LYS A 1 198 ? -37.580 62.095 -22.020 1.00 46.06 198 LYS A N 1
ATOM 1174 C CA . LYS A 1 198 ? -38.709 62.398 -21.095 1.00 49.14 198 LYS A CA 1
ATOM 1175 C C . LYS A 1 198 ? -38.548 61.660 -19.751 1.00 48.64 198 LYS A C 1
ATOM 1176 O O . LYS A 1 198 ? -38.653 60.378 -19.716 1.00 47.37 198 LYS A O 1
ATOM 1182 N N . ALA A 1 199 ? -38.347 62.399 -18.659 1.00 49.50 199 ALA A N 1
ATOM 1183 C CA . ALA A 1 199 ? -38.225 61.837 -17.287 1.00 49.22 199 ALA A CA 1
ATOM 1184 C C . ALA A 1 199 ? -39.500 61.091 -16.862 1.00 50.53 199 ALA A C 1
ATOM 1185 O O . ALA A 1 199 ? -40.573 61.363 -17.394 1.00 50.87 199 ALA A O 1
ATOM 1187 N N . PRO A 1 200 ? -39.443 60.107 -15.914 1.00 49.24 200 PRO A N 1
ATOM 1188 C CA . PRO A 1 200 ? -40.639 59.383 -15.481 1.00 48.56 200 PRO A CA 1
ATOM 1189 C C . PRO A 1 200 ? -41.661 60.371 -14.882 1.00 51.98 200 PRO A C 1
ATOM 1190 O O . PRO A 1 200 ? -41.219 61.252 -14.118 1.00 47.64 200 PRO A O 1
ATOM 1194 N N . SER A 1 201 ? -42.936 60.195 -15.288 1.00 54.18 201 SER A N 1
ATOM 1195 C CA . SER A 1 201 ? -44.197 60.833 -14.806 1.00 57.35 201 SER A CA 1
ATOM 1196 C C . SER A 1 201 ? -44.428 60.567 -13.321 1.00 58.73 201 SER A C 1
ATOM 1197 O O . SER A 1 201 ? -44.888 61.506 -12.607 1.00 57.15 201 SER A O 1
ATOM 1200 N N . ASN A 1 202 ? -44.247 59.313 -12.899 1.00 56.56 202 ASN A N 1
ATOM 1201 C CA . ASN A 1 202 ? -44.782 58.829 -11.602 1.00 57.43 202 ASN A CA 1
ATOM 1202 C C . ASN A 1 202 ? -43.696 58.980 -10.531 1.00 54.18 202 ASN A C 1
ATOM 1203 O O . ASN A 1 202 ? -43.795 58.297 -9.539 1.00 55.70 202 ASN A O 1
ATOM 1208 N N . VAL A 1 203 ? -42.759 59.921 -10.686 1.00 54.59 203 VAL A N 1
ATOM 1209 C CA . VAL A 1 203 ? -41.627 60.196 -9.739 1.00 54.35 203 VAL A CA 1
ATOM 1210 C C . VAL A 1 203 ? -41.426 61.704 -9.681 1.00 54.93 203 VAL A C 1
ATOM 1211 O O . VAL A 1 203 ? -41.339 62.273 -10.762 1.00 57.54 203 VAL A O 1
ATOM 1215 N N . SER A 1 204 ? -41.393 62.362 -8.521 1.00 55.16 204 SER A N 1
ATOM 1216 C CA . SER A 1 204 ? -41.681 63.828 -8.507 1.00 57.24 204 SER A CA 1
ATOM 1217 C C . SER A 1 204 ? -40.445 64.658 -8.907 1.00 58.23 204 SER A C 1
ATOM 1218 O O . SER A 1 204 ? -40.628 65.728 -9.527 1.00 57.46 204 SER A O 1
ATOM 1221 N N . GLN A 1 205 ? -39.215 64.225 -8.639 1.00 58.50 205 GLN A N 1
ATOM 1222 C CA . GLN A 1 205 ? -38.032 64.964 -9.182 1.00 61.30 205 GLN A CA 1
ATOM 1223 C C . GLN A 1 205 ? -36.855 63.989 -9.323 1.00 59.53 205 GLN A C 1
ATOM 1224 O O . GLN A 1 205 ? -37.087 62.804 -9.071 1.00 60.42 205 GLN A O 1
ATOM 1230 N N . GLY A 1 206 ? -35.701 64.445 -9.832 1.00 57.35 206 GLY A N 1
ATOM 1231 C CA . GLY A 1 206 ? -34.521 63.597 -10.047 1.00 54.74 206 GLY A CA 1
ATOM 1232 C C . GLY A 1 206 ? -33.458 64.210 -10.944 1.00 53.86 206 GLY A C 1
ATOM 1233 O O . GLY A 1 206 ? -33.621 65.332 -11.431 1.00 54.89 206 GLY A O 1
ATOM 1234 N N . GLU A 1 207 ? -32.424 63.427 -11.213 1.00 53.52 207 GLU A N 1
ATOM 1235 C CA . GLU A 1 207 ? -31.106 63.860 -11.737 1.00 52.80 207 GLU A CA 1
ATOM 1236 C C . GLU A 1 207 ? -30.450 62.696 -12.526 1.00 49.91 207 GLU A C 1
ATOM 1237 O O . GLU A 1 207 ? -30.336 61.618 -11.945 1.00 46.71 207 GLU A O 1
ATOM 1243 N N . ILE A 1 208 ? -29.993 62.907 -13.772 1.00 46.24 208 ILE A N 1
ATOM 1244 C CA . ILE A 1 208 ? -29.303 61.855 -14.599 1.00 43.51 208 ILE A CA 1
ATOM 1245 C C . ILE A 1 208 ? -28.174 62.506 -15.389 1.00 42.67 208 ILE A C 1
ATOM 1246 O O . ILE A 1 208 ? -28.345 63.664 -15.892 1.00 44.91 208 ILE A O 1
ATOM 1251 N N . TYR A 1 209 ? -27.030 61.847 -15.402 1.00 40.49 209 TYR A N 1
ATOM 1252 C CA . TYR A 1 209 ? -25.865 62.219 -16.229 1.00 41.10 209 TYR A CA 1
ATOM 1253 C C . TYR A 1 209 ? -25.945 61.405 -17.522 1.00 40.18 209 TYR A C 1
ATOM 1254 O O . TYR A 1 209 ? -26.168 60.140 -17.414 1.00 37.40 209 TYR A O 1
ATOM 1263 N N . ILE A 1 210 ? -25.764 62.077 -18.663 1.00 38.54 210 ILE A N 1
ATOM 1264 C CA . ILE A 1 210 ? -25.774 61.438 -20.012 1.00 37.14 210 ILE A CA 1
ATOM 1265 C C . ILE A 1 210 ? -24.507 61.816 -20.776 1.00 37.52 210 ILE A C 1
ATOM 1266 O O . ILE A 1 210 ? -24.111 62.988 -20.724 1.00 36.95 210 ILE A O 1
ATOM 1271 N N . ASP A 1 211 ? -23.864 60.867 -21.461 1.00 35.40 211 ASP A N 1
ATOM 1272 C CA . ASP A 1 211 ? -22.721 61.182 -22.367 1.00 36.83 211 ASP A CA 1
ATOM 1273 C C . ASP A 1 211 ? -22.883 60.300 -23.597 1.00 36.60 211 ASP A C 1
ATOM 1274 O O . ASP A 1 211 ? -23.673 59.319 -23.563 1.00 37.71 211 ASP A O 1
ATOM 1279 N N . ARG A 1 212 ? -22.152 60.672 -24.627 1.00 36.83 212 ARG A N 1
ATOM 1280 C CA . ARG A 1 212 ? -21.835 59.869 -25.808 1.00 36.05 212 ARG A CA 1
ATOM 1281 C C . ARG A 1 212 ? -23.149 59.348 -26.397 1.00 36.32 212 ARG A C 1
ATOM 1282 O O . ARG A 1 212 ? -23.261 58.137 -26.710 1.00 36.16 212 ARG A O 1
ATOM 1290 N N . ILE A 1 213 ? -24.072 60.259 -26.610 1.00 36.70 213 ILE A N 1
ATOM 1291 C CA . ILE A 1 213 ? -25.271 60.044 -27.448 1.00 36.39 213 ILE A CA 1
ATOM 1292 C C . ILE A 1 213 ? -24.799 59.830 -28.890 1.00 35.85 213 ILE A C 1
ATOM 1293 O O . ILE A 1 213 ? -24.149 60.726 -29.464 1.00 36.27 213 ILE A O 1
ATOM 1298 N N . MET A 1 214 ? -25.091 58.666 -29.474 1.00 33.87 214 MET A N 1
ATOM 1299 C CA . MET A 1 214 ? -24.478 58.284 -30.758 1.00 33.17 214 MET A CA 1
ATOM 1300 C C . MET A 1 214 ? -25.508 57.662 -31.725 1.00 33.87 214 MET A C 1
ATOM 1301 O O . MET A 1 214 ? -26.394 56.827 -31.292 1.00 32.45 214 MET A O 1
ATOM 1306 N N . PHE A 1 215 ? -25.313 57.985 -33.012 1.00 33.72 215 PHE A N 1
ATOM 1307 C CA . PHE A 1 215 ? -25.979 57.393 -34.196 1.00 33.66 215 PHE A CA 1
ATOM 1308 C C . PHE A 1 215 ? -24.898 56.734 -35.028 1.00 33.05 215 PHE A C 1
ATOM 1309 O O . PHE A 1 215 ? -23.934 57.425 -35.394 1.00 34.40 215 PHE A O 1
ATOM 1317 N N . SER A 1 216 ? -25.038 55.426 -35.245 1.00 31.10 216 SER A N 1
ATOM 1318 C CA . SER A 1 216 ? -23.999 54.590 -35.857 1.00 31.25 216 SER A CA 1
ATOM 1319 C C . SER A 1 216 ? -24.681 53.445 -36.579 1.00 30.82 216 SER A C 1
ATOM 1320 O O . SER A 1 216 ? -25.820 53.115 -36.242 1.00 31.02 216 SER A O 1
ATOM 1323 N N . VAL A 1 217 ? -23.907 52.813 -37.438 1.00 31.18 217 VAL A N 1
ATOM 1324 C CA . VAL A 1 217 ? -24.258 51.491 -38.012 1.00 29.76 217 VAL A CA 1
ATOM 1325 C C . VAL A 1 217 ? -23.547 50.420 -37.189 1.00 29.94 217 VAL A C 1
ATOM 1326 O O . VAL A 1 217 ? -22.332 50.494 -37.065 1.00 29.55 217 VAL A O 1
ATOM 1330 N N . ASP A 1 218 ? -24.306 49.431 -36.723 1.00 29.48 218 ASP A N 1
ATOM 1331 C CA . ASP A 1 218 ? -23.798 48.300 -35.919 1.00 29.00 218 ASP A CA 1
ATOM 1332 C C . ASP A 1 218 ? -24.146 46.944 -36.528 1.00 28.80 218 ASP A C 1
ATOM 1333 O O . ASP A 1 218 ? -25.096 46.812 -37.358 1.00 28.07 218 ASP A O 1
ATOM 1338 N N . ASP A 1 219 ? -23.370 45.967 -36.115 1.00 27.53 219 ASP A N 1
ATOM 1339 C CA . ASP A 1 219 ? -23.609 44.547 -36.432 1.00 27.17 219 ASP A CA 1
ATOM 1340 C C . ASP A 1 219 ? -25.003 44.177 -35.940 1.00 27.63 219 ASP A C 1
ATOM 1341 O O . ASP A 1 219 ? -25.300 44.340 -34.754 1.00 28.73 219 ASP A O 1
ATOM 1346 N N . ALA A 1 220 ? -25.854 43.663 -36.800 1.00 27.44 220 ALA A N 1
ATOM 1347 C CA . ALA A 1 220 ? -27.269 43.429 -36.435 1.00 29.08 220 ALA A CA 1
ATOM 1348 C C . ALA A 1 220 ? -27.407 42.280 -35.425 1.00 27.71 220 ALA A C 1
ATOM 1349 O O . ALA A 1 220 ? -28.532 42.089 -34.976 1.00 28.84 220 ALA A O 1
ATOM 1351 N N . ARG A 1 221 ? -26.322 41.616 -35.020 1.00 26.72 221 ARG A N 1
ATOM 1352 C CA . ARG A 1 221 ? -26.420 40.547 -34.000 1.00 26.27 221 ARG A CA 1
ATOM 1353 C C . ARG A 1 221 ? -26.368 41.091 -32.575 1.00 25.20 221 ARG A C 1
ATOM 1354 O O . ARG A 1 221 ? -26.680 40.309 -31.659 1.00 25.76 221 ARG A O 1
ATOM 1362 N N . TYR A 1 222 ? -25.956 42.331 -32.344 1.00 25.63 222 TYR A N 1
ATOM 1363 C CA . TYR A 1 222 ? -25.351 42.674 -31.033 1.00 25.18 222 TYR A CA 1
ATOM 1364 C C . TYR A 1 222 ? -25.871 43.948 -30.373 1.00 25.94 222 TYR A C 1
ATOM 1365 O O . TYR A 1 222 ? -25.063 44.800 -29.840 1.00 26.54 222 TYR A O 1
ATOM 1374 N N . GLN A 1 223 ? -27.200 44.099 -30.368 1.00 26.78 223 GLN A N 1
ATOM 1375 C CA . GLN A 1 223 ? -27.908 44.927 -29.361 1.00 26.96 223 GLN A CA 1
ATOM 1376 C C . GLN A 1 223 ? -28.714 43.994 -28.468 1.00 26.76 223 GLN A C 1
ATOM 1377 O O . GLN A 1 223 ? -29.815 43.652 -28.839 1.00 27.72 223 GLN A O 1
ATOM 1383 N N . TRP A 1 224 ? -28.192 43.742 -27.269 1.00 25.93 224 TRP A N 1
ATOM 1384 C CA . TRP A 1 224 ? -28.711 42.744 -26.304 1.00 26.14 224 TRP A CA 1
ATOM 1385 C C . TRP A 1 224 ? -29.568 43.428 -25.233 1.00 27.34 224 TRP A C 1
ATOM 1386 O O . TRP A 1 224 ? -29.264 44.562 -24.788 1.00 29.09 224 TRP A O 1
ATOM 1397 N N . SER A 1 225 ? -30.671 42.775 -24.922 1.00 27.19 225 SER A N 1
ATOM 1398 C CA . SER A 1 225 ? -31.578 43.072 -23.797 1.00 27.40 225 SER A CA 1
ATOM 1399 C C . SER A 1 225 ? -30.854 42.962 -22.453 1.00 26.23 225 SER A C 1
ATOM 1400 O O . SER A 1 225 ? -29.943 42.064 -22.236 1.00 24.44 225 SER A O 1
ATOM 1403 N N . ASP A 1 226 ? -31.332 43.757 -21.514 1.00 26.38 226 ASP A N 1
ATOM 1404 C CA . ASP A 1 226 ? -30.810 43.694 -20.131 1.00 27.34 226 ASP A CA 1
ATOM 1405 C C . ASP A 1 226 ? -31.875 44.207 -19.175 1.00 26.54 226 ASP A C 1
ATOM 1406 O O . ASP A 1 226 ? -33.072 44.250 -19.571 1.00 26.33 226 ASP A O 1
ATOM 1411 N N . TYR A 1 227 ? -31.497 44.440 -17.935 1.00 27.05 227 TYR A N 1
ATOM 1412 C CA . TYR A 1 227 ? -32.446 44.814 -16.863 1.00 29.12 227 TYR A CA 1
ATOM 1413 C C . TYR A 1 227 ? -32.934 46.258 -17.085 1.00 30.11 227 TYR A C 1
ATOM 1414 O O . TYR A 1 227 ? -33.899 46.607 -16.457 1.00 31.65 227 TYR A O 1
ATOM 1423 N N . GLN A 1 228 ? -32.281 47.041 -17.949 1.00 31.62 228 GLN A N 1
ATOM 1424 C CA . GLN A 1 228 ? -32.652 48.454 -18.308 1.00 31.43 228 GLN A CA 1
ATOM 1425 C C . GLN A 1 228 ? -33.501 48.553 -19.595 1.00 31.68 228 GLN A C 1
ATOM 1426 O O . GLN A 1 228 ? -34.421 49.429 -19.601 1.00 32.69 228 GLN A O 1
ATOM 1432 N N . VAL A 1 229 ? -33.170 47.819 -20.657 1.00 32.19 229 VAL A N 1
ATOM 1433 C CA . VAL A 1 229 ? -33.806 47.893 -22.022 1.00 33.65 229 VAL A CA 1
ATOM 1434 C C . VAL A 1 229 ? -34.136 46.493 -22.563 1.00 35.00 229 VAL A C 1
ATOM 1435 O O . VAL A 1 229 ? -33.307 45.560 -22.462 1.00 33.06 229 VAL A O 1
ATOM 1439 N N . LYS A 1 230 ? -35.280 46.368 -23.212 1.00 36.82 230 LYS A N 1
ATOM 1440 C CA . LYS A 1 230 ? -35.709 45.144 -23.926 1.00 38.68 230 LYS A CA 1
ATOM 1441 C C . LYS A 1 230 ? -35.425 45.372 -25.399 1.00 35.68 230 LYS A C 1
ATOM 1442 O O . LYS A 1 230 ? -35.913 46.361 -25.888 1.00 34.43 230 LYS A O 1
ATOM 1448 N N . THR A 1 231 ? -34.560 44.574 -26.025 1.00 33.39 231 THR A N 1
ATOM 1449 C CA . THR A 1 231 ? -34.358 44.600 -27.495 1.00 32.80 231 THR A CA 1
ATOM 1450 C C . THR A 1 231 ? -34.965 43.319 -28.056 1.00 32.66 231 THR A C 1
ATOM 1451 O O . THR A 1 231 ? -35.443 42.514 -27.272 1.00 33.60 231 THR A O 1
ATOM 1455 N N . ARG A 1 232 ? -34.892 43.128 -29.364 1.00 33.00 232 ARG A N 1
ATOM 1456 C CA . ARG A 1 232 ? -35.338 41.894 -30.038 1.00 33.43 232 ARG A CA 1
ATOM 1457 C C . ARG A 1 232 ? -34.385 40.738 -29.708 1.00 32.23 232 ARG A C 1
ATOM 1458 O O . ARG A 1 232 ? -34.657 39.643 -30.127 1.00 32.89 232 ARG A O 1
ATOM 1466 N N . LEU A 1 233 ? -33.233 41.007 -29.098 1.00 31.28 233 LEU A N 1
ATOM 1467 C CA . LEU A 1 233 ? -32.188 39.996 -28.858 1.00 30.11 233 LEU A CA 1
ATOM 1468 C C . LEU A 1 233 ? -31.945 39.876 -27.348 1.00 29.18 233 LEU A C 1
ATOM 1469 O O . LEU A 1 233 ? -31.983 40.882 -26.652 1.00 27.43 233 LEU A O 1
ATOM 1474 N N . SER A 1 234 ? -31.657 38.651 -26.925 1.00 28.87 234 SER A N 1
ATOM 1475 C CA . SER A 1 234 ? -31.457 38.266 -25.512 1.00 30.36 234 SER A CA 1
ATOM 1476 C C . SER A 1 234 ? -30.553 37.036 -25.434 1.00 29.19 234 SER A C 1
ATOM 1477 O O . SER A 1 234 ? -30.647 36.150 -26.308 1.00 32.15 234 SER A O 1
ATOM 1480 N N . GLU A 1 235 ? -29.570 37.107 -24.559 1.00 28.68 235 GLU A N 1
ATOM 1481 C CA . GLU A 1 235 ? -28.647 36.013 -24.182 1.00 29.86 235 GLU A CA 1
ATOM 1482 C C . GLU A 1 235 ? -29.141 35.594 -22.807 1.00 27.58 235 GLU A C 1
ATOM 1483 O O . GLU A 1 235 ? -28.972 36.355 -21.871 1.00 26.43 235 GLU A O 1
ATOM 1489 N N . PRO A 1 236 ? -29.902 34.485 -22.692 1.00 26.06 236 PRO A N 1
ATOM 1490 C CA . PRO A 1 236 ? -30.482 34.092 -21.399 1.00 25.44 236 PRO A CA 1
ATOM 1491 C C . PRO A 1 236 ? -29.421 33.788 -20.321 1.00 23.83 236 PRO A C 1
ATOM 1492 O O . PRO A 1 236 ? -28.329 33.372 -20.662 1.00 22.27 236 PRO A O 1
ATOM 1496 N N . GLU A 1 237 ? -29.778 34.003 -19.058 1.00 24.22 237 GLU A N 1
ATOM 1497 C CA . GLU A 1 237 ? -28.857 33.834 -17.912 1.00 24.89 237 GLU A CA 1
ATOM 1498 C C . GLU A 1 237 ? -28.548 32.360 -17.699 1.00 23.83 237 GLU A C 1
ATOM 1499 O O . GLU A 1 237 ? -29.356 31.445 -18.051 1.00 21.99 237 GLU A O 1
ATOM 1505 N N . ILE A 1 238 ? -27.371 32.125 -17.117 1.00 23.28 238 ILE A N 1
ATOM 1506 C CA . ILE A 1 238 ? -26.981 30.759 -16.704 1.00 22.37 238 ILE A CA 1
ATOM 1507 C C . ILE A 1 238 ? -28.044 30.197 -15.756 1.00 23.07 238 ILE A C 1
ATOM 1508 O O . ILE A 1 238 ? -28.547 30.951 -14.944 1.00 22.10 238 ILE A O 1
ATOM 1513 N N . GLN A 1 239 ? -28.374 28.896 -15.935 1.00 24.33 239 GLN A N 1
ATOM 1514 C CA . GLN A 1 239 ? -29.200 28.101 -15.004 1.00 25.37 239 GLN A CA 1
ATOM 1515 C C . GLN A 1 239 ? -28.379 26.870 -14.662 1.00 22.70 239 GLN A C 1
ATOM 1516 O O . GLN A 1 239 ? -28.329 25.969 -15.462 1.00 21.63 239 GLN A O 1
ATOM 1522 N N . PHE A 1 240 ? -27.734 26.870 -13.512 1.00 22.03 240 PHE A N 1
ATOM 1523 C CA . PHE A 1 240 ? -26.801 25.780 -13.189 1.00 21.47 240 PHE A CA 1
ATOM 1524 C C . PHE A 1 240 ? -27.571 24.479 -12.961 1.00 21.19 240 PHE A C 1
ATOM 1525 O O . PHE A 1 240 ? -28.564 24.401 -12.186 1.00 20.59 240 PHE A O 1
ATOM 1533 N N . HIS A 1 241 ? -27.085 23.477 -13.644 1.00 21.38 241 HIS A N 1
ATOM 1534 C CA . HIS A 1 241 ? -27.376 22.043 -13.359 1.00 21.58 241 HIS A CA 1
ATOM 1535 C C . HIS A 1 241 ? -26.845 21.734 -11.968 1.00 20.05 241 HIS A C 1
ATOM 1536 O O . HIS A 1 241 ? -25.999 22.472 -11.462 1.00 19.53 241 HIS A O 1
ATOM 1543 N N . ASN A 1 242 ? -27.415 20.724 -11.336 1.00 18.94 242 ASN A N 1
ATOM 1544 C CA . ASN A 1 242 ? -26.991 20.227 -10.018 1.00 18.37 242 ASN A CA 1
ATOM 1545 C C . ASN A 1 242 ? -27.194 18.701 -9.944 1.00 18.70 242 ASN A C 1
ATOM 1546 O O . ASN A 1 242 ? -28.263 18.217 -10.196 1.00 20.46 242 ASN A O 1
ATOM 1551 N N . VAL A 1 243 ? -26.150 17.964 -9.663 1.00 17.80 243 VAL A N 1
ATOM 1552 C CA . VAL A 1 243 ? -26.094 16.498 -9.554 1.00 19.39 243 VAL A CA 1
ATOM 1553 C C . VAL A 1 243 ? -26.485 16.049 -8.138 1.00 19.57 243 VAL A C 1
ATOM 1554 O O . VAL A 1 243 ? -26.149 16.748 -7.098 1.00 18.61 243 VAL A O 1
ATOM 1558 N N . LYS A 1 244 ? -27.246 14.951 -8.095 1.00 19.86 244 LYS A N 1
ATOM 1559 C CA . LYS A 1 244 ? -27.588 14.319 -6.811 1.00 20.89 244 LYS A CA 1
ATOM 1560 C C . LYS A 1 244 ? -26.849 12.989 -6.732 1.00 19.48 244 LYS A C 1
ATOM 1561 O O . LYS A 1 244 ? -26.587 12.375 -7.756 1.00 18.09 244 LYS A O 1
ATOM 1567 N N . PRO A 1 245 ? -26.497 12.532 -5.516 1.00 20.53 245 PRO A N 1
ATOM 1568 C CA . PRO A 1 245 ? -26.740 13.271 -4.259 1.00 21.60 245 PRO A CA 1
ATOM 1569 C C . PRO A 1 245 ? -25.757 14.443 -4.013 1.00 22.13 245 PRO A C 1
ATOM 1570 O O . PRO A 1 245 ? -24.650 14.423 -4.556 1.00 22.15 245 PRO A O 1
ATOM 1574 N N . GLN A 1 246 ? -26.167 15.430 -3.212 1.00 21.08 246 GLN A N 1
ATOM 1575 C CA . GLN A 1 246 ? -25.315 16.585 -2.869 1.00 20.79 246 GLN A CA 1
ATOM 1576 C C . GLN A 1 246 ? -24.250 16.181 -1.847 1.00 19.57 246 GLN A C 1
ATOM 1577 O O . GLN A 1 246 ? -24.554 15.401 -0.920 1.00 20.74 246 GLN A O 1
ATOM 1583 N N . LEU A 1 247 ? -23.022 16.690 -1.968 1.00 19.02 247 LEU A N 1
ATOM 1584 C CA . LEU A 1 247 ? -22.005 16.605 -0.907 1.00 19.30 247 LEU A CA 1
ATOM 1585 C C . LEU A 1 247 ? -22.411 17.571 0.178 1.00 19.44 247 LEU A C 1
ATOM 1586 O O . LEU A 1 247 ? -22.789 18.729 -0.100 1.00 18.13 247 LEU A O 1
ATOM 1591 N N . PRO A 1 248 ? -22.293 17.147 1.461 1.00 18.97 248 PRO A N 1
ATOM 1592 C CA . PRO A 1 248 ? -22.522 18.080 2.565 1.00 20.09 248 PRO A CA 1
ATOM 1593 C C . PRO A 1 248 ? -21.421 19.121 2.806 1.00 21.24 248 PRO A C 1
ATOM 1594 O O . PRO A 1 248 ? -20.231 18.868 2.515 1.00 21.44 248 PRO A O 1
ATOM 1598 N N . VAL A 1 249 ? -21.809 20.245 3.347 1.00 20.22 249 VAL A N 1
ATOM 1599 C CA . VAL A 1 249 ? -20.813 21.174 3.917 1.00 20.79 249 VAL A CA 1
ATOM 1600 C C . VAL A 1 249 ? -20.259 20.493 5.160 1.00 20.97 249 VAL A C 1
ATOM 1601 O O . VAL A 1 249 ? -20.954 20.384 6.152 1.00 21.95 249 VAL A O 1
ATOM 1605 N N . THR A 1 250 ? -18.987 20.122 5.121 1.00 21.08 250 THR A N 1
ATOM 1606 C CA . THR A 1 250 ? -18.209 19.556 6.232 1.00 22.23 250 THR A CA 1
ATOM 1607 C C . THR A 1 250 ? -16.852 20.214 6.236 1.00 22.64 250 THR A C 1
ATOM 1608 O O . THR A 1 250 ? -16.480 20.848 5.235 1.00 21.08 250 THR A O 1
ATOM 1612 N N . PRO A 1 251 ? -16.147 20.184 7.379 1.00 22.49 251 PRO A N 1
ATOM 1613 C CA . PRO A 1 251 ? -14.769 20.696 7.383 1.00 23.87 251 PRO A CA 1
ATOM 1614 C C . PRO A 1 251 ? -13.931 20.092 6.241 1.00 23.81 251 PRO A C 1
ATOM 1615 O O . PRO A 1 251 ? -13.293 20.842 5.580 1.00 25.10 251 PRO A O 1
ATOM 1619 N N . GLU A 1 252 ? -14.012 18.785 6.000 1.00 24.49 252 GLU A N 1
ATOM 1620 C CA . GLU A 1 252 ? -13.232 18.073 4.940 1.00 25.27 252 GLU A CA 1
ATOM 1621 C C . GLU A 1 252 ? -13.627 18.615 3.559 1.00 22.89 252 GLU A C 1
ATOM 1622 O O . GLU A 1 252 ? -12.738 18.883 2.759 1.00 21.16 252 GLU A O 1
ATOM 1628 N N . ASN A 1 253 ? -14.913 18.714 3.235 1.00 20.78 253 ASN A N 1
ATOM 1629 C CA . ASN A 1 253 ? -15.352 19.186 1.882 1.00 20.96 253 ASN A CA 1
ATOM 1630 C C . ASN A 1 253 ? -15.036 20.682 1.735 1.00 20.77 253 ASN A C 1
ATOM 1631 O O . ASN A 1 253 ? -14.594 21.087 0.628 1.00 20.23 253 ASN A O 1
ATOM 1636 N N . LEU A 1 254 ? -15.149 21.492 2.783 1.00 21.25 254 LEU A N 1
ATOM 1637 C CA . LEU A 1 254 ? -14.751 22.924 2.710 1.00 22.09 254 LEU A CA 1
ATOM 1638 C C . LEU A 1 254 ? -13.219 23.074 2.507 1.00 21.19 254 LEU A C 1
ATOM 1639 O O . LEU A 1 254 ? -12.792 23.935 1.673 1.00 19.45 254 LEU A O 1
ATOM 1644 N N . ALA A 1 255 ? -12.456 22.269 3.203 1.00 20.40 255 ALA A N 1
ATOM 1645 C CA . ALA A 1 255 ? -10.978 22.260 3.102 1.00 20.75 255 ALA A CA 1
ATOM 1646 C C . ALA A 1 255 ? -10.540 21.882 1.676 1.00 20.74 255 ALA A C 1
ATOM 1647 O O . ALA A 1 255 ? -9.627 22.542 1.158 1.00 19.69 255 ALA A O 1
ATOM 1649 N N . ALA A 1 256 ? -11.208 20.906 1.080 1.00 19.69 256 ALA A N 1
ATOM 1650 C CA . ALA A 1 256 ? -10.945 20.451 -0.308 1.00 19.47 256 ALA A CA 1
ATOM 1651 C C . ALA A 1 256 ? -11.191 21.610 -1.280 1.00 19.60 256 ALA A C 1
ATOM 1652 O O . ALA A 1 256 ? -10.359 21.746 -2.165 1.00 19.38 256 ALA A O 1
ATOM 1654 N N . ILE A 1 257 ? -12.311 22.360 -1.166 1.00 18.21 257 ILE A N 1
ATOM 1655 C CA . ILE A 1 257 ? -12.611 23.572 -1.961 1.00 19.47 257 ILE A CA 1
ATOM 1656 C C . ILE A 1 257 ? -11.507 24.614 -1.790 1.00 17.94 257 ILE A C 1
ATOM 1657 O O . ILE A 1 257 ? -11.021 25.139 -2.816 1.00 17.05 257 ILE A O 1
ATOM 1662 N N . ASP A 1 258 ? -11.039 24.870 -0.584 1.00 18.37 258 ASP A N 1
ATOM 1663 C CA . ASP A 1 258 ? -9.972 25.893 -0.354 1.00 19.96 258 ASP A CA 1
ATOM 1664 C C . ASP A 1 258 ? -8.626 25.374 -0.888 1.00 19.46 258 ASP A C 1
ATOM 1665 O O . ASP A 1 258 ? -7.831 26.243 -1.328 1.00 17.79 258 ASP A O 1
ATOM 1670 N N . LEU A 1 259 ? -8.395 24.050 -0.881 1.00 17.40 259 LEU A N 1
ATOM 1671 C CA . LEU A 1 259 ? -7.145 23.482 -1.435 1.00 18.00 259 LEU A CA 1
ATOM 1672 C C . LEU A 1 259 ? -7.144 23.720 -2.957 1.00 18.02 259 LEU A C 1
ATOM 1673 O O . LEU A 1 259 ? -6.068 24.058 -3.542 1.00 18.43 259 LEU A O 1
ATOM 1678 N N . ILE A 1 260 ? -8.277 23.482 -3.630 1.00 17.06 260 ILE A N 1
ATOM 1679 C CA . ILE A 1 260 ? -8.415 23.620 -5.101 1.00 16.25 260 ILE A CA 1
ATOM 1680 C C . ILE A 1 260 ? -8.180 25.087 -5.452 1.00 17.19 260 ILE A C 1
ATOM 1681 O O . ILE A 1 260 ? -7.411 25.394 -6.399 1.00 16.63 260 ILE A O 1
ATOM 1686 N N . ARG A 1 261 ? -8.707 26.000 -4.654 1.00 17.01 261 ARG A N 1
ATOM 1687 C CA . ARG A 1 261 ? -8.425 27.402 -4.911 1.00 17.83 261 ARG A CA 1
ATOM 1688 C C . ARG A 1 261 ? -6.910 27.627 -4.770 1.00 18.36 261 ARG A C 1
ATOM 1689 O O . ARG A 1 261 ? -6.305 28.208 -5.690 1.00 19.32 261 ARG A O 1
ATOM 1697 N N . GLN A 1 262 ? -6.313 27.189 -3.674 1.00 17.80 262 GLN A N 1
ATOM 1698 C CA . GLN A 1 262 ? -4.873 27.413 -3.503 1.00 18.51 262 GLN A CA 1
ATOM 1699 C C . GLN A 1 262 ? -4.089 26.805 -4.682 1.00 18.34 262 GLN A C 1
ATOM 1700 O O . GLN A 1 262 ? -3.097 27.437 -5.134 1.00 18.67 262 GLN A O 1
ATOM 1706 N N . ARG A 1 263 ? -4.417 25.582 -5.097 1.00 17.49 263 ARG A N 1
ATOM 1707 C CA . ARG A 1 263 ? -3.712 24.910 -6.214 1.00 17.61 263 ARG A CA 1
ATOM 1708 C C . ARG A 1 263 ? -3.790 25.765 -7.473 1.00 17.53 263 ARG A C 1
ATOM 1709 O O . ARG A 1 263 ? -2.817 25.789 -8.210 1.00 17.67 263 ARG A O 1
ATOM 1717 N N . LEU A 1 264 ? -4.915 26.421 -7.737 1.00 17.33 264 LEU A N 1
ATOM 1718 C CA . LEU A 1 264 ? -5.071 27.303 -8.891 1.00 18.84 264 LEU A CA 1
ATOM 1719 C C . LEU A 1 264 ? -4.141 28.504 -8.731 1.00 19.08 264 LEU A C 1
ATOM 1720 O O . LEU A 1 264 ? -3.455 28.879 -9.722 1.00 17.57 264 LEU A O 1
ATOM 1725 N N . ILE A 1 265 ? -4.164 29.121 -7.564 1.00 18.78 265 ILE A N 1
ATOM 1726 C CA . ILE A 1 265 ? -3.255 30.284 -7.278 1.00 19.78 265 ILE A CA 1
ATOM 1727 C C . ILE A 1 265 ? -1.826 29.834 -7.610 1.00 19.55 265 ILE A C 1
ATOM 1728 O O . ILE A 1 265 ? -1.113 30.565 -8.311 1.00 20.13 265 ILE A O 1
ATOM 1733 N N . ASN A 1 266 ? -1.417 28.700 -7.108 1.00 18.87 266 ASN A N 1
ATOM 1734 C CA . ASN A 1 266 ? -0.024 28.192 -7.299 1.00 19.96 266 ASN A CA 1
ATOM 1735 C C . ASN A 1 266 ? 0.327 28.125 -8.812 1.00 21.07 266 ASN A C 1
ATOM 1736 O O . ASN A 1 266 ? 1.457 28.545 -9.237 1.00 19.80 266 ASN A O 1
ATOM 1741 N N . GLU A 1 267 ? -0.597 27.620 -9.644 1.00 20.69 267 GLU A N 1
ATOM 1742 C CA . GLU A 1 267 ? -0.341 27.506 -11.097 1.00 22.19 267 GLU A CA 1
ATOM 1743 C C . GLU A 1 267 ? -0.162 28.917 -11.665 1.00 23.61 267 GLU A C 1
ATOM 1744 O O . GLU A 1 267 ? 0.646 29.057 -12.561 1.00 26.21 267 GLU A O 1
ATOM 1750 N N . PHE A 1 268 ? -0.926 29.913 -11.242 1.00 22.17 268 PHE A N 1
ATOM 1751 C CA . PHE A 1 268 ? -0.901 31.258 -11.838 1.00 21.94 268 PHE A CA 1
ATOM 1752 C C . PHE A 1 268 ? 0.166 32.159 -11.220 1.00 23.30 268 PHE A C 1
ATOM 1753 O O . PHE A 1 268 ? 0.394 33.207 -11.766 1.00 22.45 268 PHE A O 1
ATOM 1761 N N . VAL A 1 269 ? 0.812 31.785 -10.101 1.00 24.65 269 VAL A N 1
ATOM 1762 C CA . VAL A 1 269 ? 1.905 32.642 -9.536 1.00 24.82 269 VAL A CA 1
ATOM 1763 C C . VAL A 1 269 ? 3.268 31.955 -9.678 1.00 26.69 269 VAL A C 1
ATOM 1764 O O . VAL A 1 269 ? 4.258 32.637 -9.456 1.00 25.73 269 VAL A O 1
ATOM 1768 N N . GLY A 1 270 ? 3.284 30.685 -10.054 1.00 29.62 270 GLY A N 1
ATOM 1769 C CA . GLY A 1 270 ? 4.523 29.890 -10.184 1.00 33.95 270 GLY A CA 1
ATOM 1770 C C . GLY A 1 270 ? 4.824 29.549 -11.622 1.00 38.31 270 GLY A C 1
ATOM 1771 O O . GLY A 1 270 ? 6.015 29.225 -11.819 1.00 44.61 270 GLY A O 1
ATOM 1772 N N . LYS A 1 273 ? 3.782 29.076 -17.257 1.00 48.72 273 LYS A N 1
ATOM 1773 C CA . LYS A 1 273 ? 3.964 30.058 -18.368 1.00 50.76 273 LYS A CA 1
ATOM 1774 C C . LYS A 1 273 ? 2.828 29.935 -19.417 1.00 46.13 273 LYS A C 1
ATOM 1775 O O . LYS A 1 273 ? 2.844 29.010 -20.242 1.00 46.39 273 LYS A O 1
ATOM 1781 N N . GLU A 1 274 ? 1.877 30.869 -19.423 1.00 39.97 274 GLU A N 1
ATOM 1782 C CA . GLU A 1 274 ? 0.537 30.728 -20.078 1.00 38.01 274 GLU A CA 1
ATOM 1783 C C . GLU A 1 274 ? 0.512 31.357 -21.462 1.00 38.11 274 GLU A C 1
ATOM 1784 O O . GLU A 1 274 ? 0.773 32.535 -21.538 1.00 34.53 274 GLU A O 1
ATOM 1790 N N . THR A 1 275 ? 0.069 30.662 -22.505 1.00 38.10 275 THR A N 1
ATOM 1791 C CA . THR A 1 275 ? -0.160 31.318 -23.832 1.00 40.53 275 THR A CA 1
ATOM 1792 C C . THR A 1 275 ? -1.279 32.340 -23.653 1.00 37.12 275 THR A C 1
ATOM 1793 O O . THR A 1 275 ? -2.143 32.114 -22.796 1.00 37.59 275 THR A O 1
ATOM 1797 N N . ASN A 1 276 ? -1.243 33.481 -24.325 1.00 39.96 276 ASN A N 1
ATOM 1798 C CA . ASN A 1 276 ? -2.384 34.434 -24.298 1.00 38.88 276 ASN A CA 1
ATOM 1799 C C . ASN A 1 276 ? -2.458 35.158 -22.942 1.00 35.28 276 ASN A C 1
ATOM 1800 O O . ASN A 1 276 ? -3.407 35.918 -22.749 1.00 30.76 276 ASN A O 1
ATOM 1805 N N . LEU A 1 277 ? -1.434 35.039 -22.096 1.00 32.06 277 LEU A N 1
ATOM 1806 C CA . LEU A 1 277 ? -1.267 35.891 -20.886 1.00 31.68 277 LEU A CA 1
ATOM 1807 C C . LEU A 1 277 ? -0.025 36.788 -20.990 1.00 28.61 277 LEU A C 1
ATOM 1808 O O . LEU A 1 277 ? 1.070 36.255 -20.979 1.00 28.49 277 LEU A O 1
ATOM 1813 N N . ALA A 1 278 ? -0.203 38.073 -21.119 1.00 27.05 278 ALA A N 1
ATOM 1814 C CA . ALA A 1 278 ? 0.931 39.009 -21.256 1.00 28.65 278 ALA A CA 1
ATOM 1815 C C . ALA A 1 278 ? 1.444 39.278 -19.833 1.00 27.66 278 ALA A C 1
ATOM 1816 O O . ALA A 1 278 ? 1.009 40.276 -19.203 1.00 26.81 278 ALA A O 1
ATOM 1818 N N . LEU A 1 279 ? 2.210 38.310 -19.290 1.00 30.40 279 LEU A N 1
ATOM 1819 C CA . LEU A 1 279 ? 2.782 38.347 -17.903 1.00 30.36 279 LEU A CA 1
ATOM 1820 C C . LEU A 1 279 ? 3.590 39.624 -17.723 1.00 31.16 279 LEU A C 1
ATOM 1821 O O . LEU A 1 279 ? 4.434 39.870 -18.598 1.00 30.66 279 LEU A O 1
ATOM 1826 N N . GLU A 1 280 ? 3.412 40.363 -16.636 1.00 31.07 280 GLU A N 1
ATOM 1827 C CA . GLU A 1 280 ? 4.310 41.483 -16.258 1.00 33.30 280 GLU A CA 1
ATOM 1828 C C . GLU A 1 280 ? 4.628 41.406 -14.753 1.00 35.89 280 GLU A C 1
ATOM 1829 O O . GLU A 1 280 ? 3.711 41.718 -13.945 1.00 33.13 280 GLU A O 1
ATOM 1835 N N . GLU A 1 281 ? 5.903 41.143 -14.409 1.00 34.87 281 GLU A N 1
ATOM 1836 C CA . GLU A 1 281 ? 6.367 40.899 -13.002 1.00 35.23 281 GLU A CA 1
ATOM 1837 C C . GLU A 1 281 ? 7.074 42.152 -12.479 1.00 38.36 281 GLU A C 1
ATOM 1838 O O . GLU A 1 281 ? 7.277 42.246 -11.252 1.00 38.71 281 GLU A O 1
ATOM 1844 N N . ASN A 1 282 ? 7.461 43.086 -13.352 1.00 39.38 282 ASN A N 1
ATOM 1845 C CA . ASN A 1 282 ? 8.093 44.327 -12.853 1.00 42.70 282 ASN A CA 1
ATOM 1846 C C . ASN A 1 282 ? 7.022 45.247 -12.232 1.00 39.01 282 ASN A C 1
ATOM 1847 O O . ASN A 1 282 ? 6.226 45.786 -12.974 1.00 37.07 282 ASN A O 1
ATOM 1852 N N . ILE A 1 283 ? 7.066 45.461 -10.916 1.00 39.94 283 ILE A N 1
ATOM 1853 C CA . ILE A 1 283 ? 6.091 46.314 -10.155 1.00 39.33 283 ILE A CA 1
ATOM 1854 C C . ILE A 1 283 ? 6.142 47.734 -10.702 1.00 38.06 283 ILE A C 1
ATOM 1855 O O . ILE A 1 283 ? 5.080 48.418 -10.653 1.00 36.75 283 ILE A O 1
ATOM 1860 N N . SER A 1 284 ? 7.344 48.211 -11.081 1.00 37.11 284 SER A N 1
ATOM 1861 C CA . SER A 1 284 ? 7.491 49.599 -11.592 1.00 38.48 284 SER A CA 1
ATOM 1862 C C . SER A 1 284 ? 6.558 49.710 -12.795 1.00 38.45 284 SER A C 1
ATOM 1863 O O . SER A 1 284 ? 5.787 50.649 -12.858 1.00 40.10 284 SER A O 1
ATOM 1866 N N . LYS A 1 285 ? 6.611 48.737 -13.699 1.00 38.27 285 LYS A N 1
ATOM 1867 C CA . LYS A 1 285 ? 5.824 48.770 -14.954 1.00 39.88 285 LYS A CA 1
ATOM 1868 C C . LYS A 1 285 ? 4.334 48.711 -14.591 1.00 38.22 285 LYS A C 1
ATOM 1869 O O . LYS A 1 285 ? 3.589 49.449 -15.217 1.00 36.56 285 LYS A O 1
ATOM 1875 N N . LEU A 1 286 ? 3.935 47.867 -13.606 1.00 38.11 286 LEU A N 1
ATOM 1876 C CA . LEU A 1 286 ? 2.506 47.694 -13.194 1.00 35.40 286 LEU A CA 1
ATOM 1877 C C . LEU A 1 286 ? 1.999 49.023 -12.653 1.00 35.12 286 LEU A C 1
ATOM 1878 O O . LEU A 1 286 ? 0.900 49.405 -13.021 1.00 34.51 286 LEU A O 1
ATOM 1883 N N . LYS A 1 287 ? 2.753 49.677 -11.774 1.00 36.97 287 LYS A N 1
ATOM 1884 C CA . LYS A 1 287 ? 2.344 50.975 -11.171 1.00 37.76 287 LYS A CA 1
ATOM 1885 C C . LYS A 1 287 ? 2.160 52.072 -12.228 1.00 38.04 287 LYS A C 1
ATOM 1886 O O . LYS A 1 287 ? 1.243 52.914 -12.093 1.00 35.70 287 LYS A O 1
ATOM 1892 N N . SER A 1 288 ? 3.112 52.118 -13.160 1.00 38.96 288 SER A N 1
ATOM 1893 C CA . SER A 1 288 ? 3.155 53.048 -14.314 1.00 39.55 288 SER A CA 1
ATOM 1894 C C . SER A 1 288 ? 1.923 52.774 -15.199 1.00 38.33 288 SER A C 1
ATOM 1895 O O . SER A 1 288 ? 1.130 53.719 -15.391 1.00 40.59 288 SER A O 1
ATOM 1898 N N . ASP A 1 289 ? 1.652 51.525 -15.620 1.00 36.69 289 ASP A N 1
ATOM 1899 C CA . ASP A 1 289 ? 0.416 51.244 -16.413 1.00 35.57 289 ASP A CA 1
ATOM 1900 C C . ASP A 1 289 ? -0.814 51.637 -15.576 1.00 33.72 289 ASP A C 1
ATOM 1901 O O . ASP A 1 289 ? -1.684 52.228 -16.119 1.00 35.27 289 ASP A O 1
ATOM 1906 N N . PHE A 1 290 ? -0.886 51.346 -14.289 1.00 33.19 290 PHE A N 1
ATOM 1907 C CA . PHE A 1 290 ? -2.081 51.675 -13.468 1.00 33.59 290 PHE A CA 1
ATOM 1908 C C . PHE A 1 290 ? -2.299 53.184 -13.380 1.00 36.66 290 PHE A C 1
ATOM 1909 O O . PHE A 1 290 ? -3.457 53.634 -13.357 1.00 35.33 290 PHE A O 1
ATOM 1917 N N . ASP A 1 291 ? -1.227 53.932 -13.111 1.00 38.85 291 ASP A N 1
ATOM 1918 C CA . ASP A 1 291 ? -1.329 55.399 -12.858 1.00 41.14 291 ASP A CA 1
ATOM 1919 C C . ASP A 1 291 ? -1.906 56.006 -14.137 1.00 40.08 291 ASP A C 1
ATOM 1920 O O . ASP A 1 291 ? -2.833 56.850 -14.019 1.00 41.86 291 ASP A O 1
ATOM 1925 N N . ALA A 1 292 ? -1.468 55.521 -15.306 1.00 38.44 292 ALA A N 1
ATOM 1926 C CA . ALA A 1 292 ? -1.937 56.006 -16.632 1.00 39.90 292 ALA A CA 1
ATOM 1927 C C . ALA A 1 292 ? -3.467 55.873 -16.819 1.00 41.25 292 ALA A C 1
ATOM 1928 O O . ALA A 1 292 ? -3.968 56.529 -17.749 1.00 39.63 292 ALA A O 1
ATOM 1930 N N . LEU A 1 293 ? -4.184 55.067 -15.995 1.00 39.58 293 LEU A N 1
ATOM 1931 C CA . LEU A 1 293 ? -5.669 54.862 -16.041 1.00 38.40 293 LEU A CA 1
ATOM 1932 C C . LEU A 1 293 ? -6.399 56.089 -15.511 1.00 38.19 293 LEU A C 1
ATOM 1933 O O . LEU A 1 293 ? -7.597 56.224 -15.816 1.00 36.40 293 LEU A O 1
ATOM 1938 N N . ASN A 1 294 ? -5.678 56.975 -14.808 1.00 40.09 294 ASN A N 1
ATOM 1939 C CA . ASN A 1 294 ? -6.180 58.234 -14.174 1.00 41.06 294 ASN A CA 1
ATOM 1940 C C . ASN A 1 294 ? -7.484 57.988 -13.430 1.00 39.54 294 ASN A C 1
ATOM 1941 O O . ASN A 1 294 ? -8.369 58.835 -13.471 1.00 39.62 294 ASN A O 1
ATOM 1946 N N . ILE A 1 295 ? -7.503 56.957 -12.608 1.00 37.87 295 ILE A N 1
ATOM 1947 C CA . ILE A 1 295 ? -8.666 56.649 -11.737 1.00 36.69 295 ILE A CA 1
ATOM 1948 C C . ILE A 1 295 ? -8.584 57.369 -10.391 1.00 38.38 295 ILE A C 1
ATOM 1949 O O . ILE A 1 295 ? -7.563 57.204 -9.664 1.00 36.55 295 ILE A O 1
ATOM 1954 N N . HIS A 1 296 ? -9.703 57.959 -10.017 1.00 40.03 296 HIS A N 1
ATOM 1955 C CA . HIS A 1 296 ? -9.917 58.755 -8.791 1.00 46.22 296 HIS A CA 1
ATOM 1956 C C . HIS A 1 296 ? -11.299 58.322 -8.322 1.00 44.66 296 HIS A C 1
ATOM 1957 O O . HIS A 1 296 ? -12.156 58.228 -9.201 1.00 42.96 296 HIS A O 1
ATOM 1964 N N . THR A 1 297 ? -11.429 57.967 -7.048 1.00 43.31 297 THR A N 1
ATOM 1965 C CA . THR A 1 297 ? -12.677 57.792 -6.257 1.00 43.66 297 THR A CA 1
ATOM 1966 C C . THR A 1 297 ? -13.375 59.140 -6.158 1.00 45.70 297 THR A C 1
ATOM 1967 O O . THR A 1 297 ? -12.649 60.112 -5.868 1.00 44.04 297 THR A O 1
ATOM 1971 N N . LEU A 1 298 ? -14.709 59.151 -6.274 1.00 47.09 298 LEU A N 1
ATOM 1972 C CA . LEU A 1 298 ? -15.553 60.357 -6.147 1.00 49.54 298 LEU A CA 1
ATOM 1973 C C . LEU A 1 298 ? -16.272 60.340 -4.804 1.00 53.87 298 LEU A C 1
ATOM 1974 O O . LEU A 1 298 ? -16.554 59.251 -4.285 1.00 52.42 298 LEU A O 1
ATOM 1979 N N . ALA A 1 299 ? -16.553 61.535 -4.265 1.00 59.44 299 ALA A N 1
ATOM 1980 C CA . ALA A 1 299 ? -16.941 61.755 -2.848 1.00 60.98 299 ALA A CA 1
ATOM 1981 C C . ALA A 1 299 ? -18.155 60.879 -2.491 1.00 60.66 299 ALA A C 1
ATOM 1982 O O . ALA A 1 299 ? -17.973 59.997 -1.635 1.00 61.88 299 ALA A O 1
ATOM 1984 N N . ASN A 1 300 ? -19.323 61.054 -3.124 1.00 59.68 300 ASN A N 1
ATOM 1985 C CA . ASN A 1 300 ? -20.542 60.284 -2.739 1.00 60.35 300 ASN A CA 1
ATOM 1986 C C . ASN A 1 300 ? -20.697 59.053 -3.651 1.00 57.23 300 ASN A C 1
ATOM 1987 O O . ASN A 1 300 ? -21.863 58.577 -3.790 1.00 52.71 300 ASN A O 1
ATOM 1992 N N . GLY A 1 301 ? -19.585 58.554 -4.236 1.00 53.45 301 GLY A N 1
ATOM 1993 C CA . GLY A 1 301 ? -19.500 57.199 -4.843 1.00 51.13 301 GLY A CA 1
ATOM 1994 C C . GLY A 1 301 ? -19.160 57.194 -6.335 1.00 49.09 301 GLY A C 1
ATOM 1995 O O . GLY A 1 301 ? -19.289 58.250 -6.980 1.00 47.56 301 GLY A O 1
ATOM 1996 N N . GLY A 1 302 ? -18.755 56.023 -6.862 1.00 44.00 302 GLY A N 1
ATOM 1997 C CA . GLY A 1 302 ? -18.289 55.848 -8.243 1.00 40.77 302 GLY A CA 1
ATOM 1998 C C . GLY A 1 302 ? -16.862 56.322 -8.375 1.00 41.41 302 GLY A C 1
ATOM 1999 O O . GLY A 1 302 ? -16.214 56.687 -7.356 1.00 41.63 302 GLY A O 1
ATOM 2000 N N . THR A 1 303 ? -16.359 56.301 -9.593 1.00 39.64 303 THR A N 1
ATOM 2001 C CA . THR A 1 303 ? -15.004 5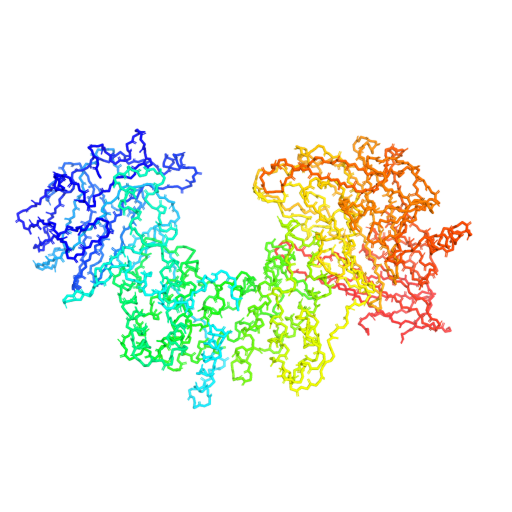6.741 -9.937 1.00 39.85 303 THR A CA 1
ATOM 2002 C C . THR A 1 303 ? -15.118 57.692 -11.124 1.00 41.18 303 THR A C 1
ATOM 2003 O O . THR A 1 303 ? -16.227 57.722 -11.743 1.00 40.14 303 THR A O 1
ATOM 2007 N N . GLN A 1 304 ? -14.002 58.379 -11.409 1.00 40.39 304 GLN A N 1
ATOM 2008 C CA . GLN A 1 304 ? -13.651 58.965 -12.706 1.00 40.71 304 GLN A CA 1
ATOM 2009 C C . GLN A 1 304 ? -12.337 58.330 -13.139 1.00 38.78 304 GLN A C 1
ATOM 2010 O O . GLN A 1 304 ? -11.427 58.136 -12.327 1.00 40.43 304 GLN A O 1
ATOM 2016 N N . GLY A 1 305 ? -12.217 58.085 -14.422 1.00 36.39 305 GLY A N 1
ATOM 2017 C CA . GLY A 1 305 ? -11.073 57.363 -14.993 1.00 36.21 305 GLY A CA 1
ATOM 2018 C C . GLY A 1 305 ? -11.371 57.128 -16.448 1.00 35.35 305 GLY A C 1
ATOM 2019 O O . GLY A 1 305 ? -12.543 57.405 -16.844 1.00 34.50 305 GLY A O 1
ATOM 2020 N N . ARG A 1 306 ? -10.362 56.667 -17.185 1.00 35.23 306 ARG A N 1
ATOM 2021 C CA . ARG A 1 306 ? -10.469 56.411 -18.639 1.00 35.50 306 ARG A CA 1
ATOM 2022 C C . ARG A 1 306 ? -11.522 55.328 -18.856 1.00 35.00 306 ARG A C 1
ATOM 2023 O O . ARG A 1 306 ? -11.501 54.322 -18.073 1.00 33.21 306 ARG A O 1
ATOM 2031 N N . HIS A 1 307 ? -12.390 55.538 -19.860 1.00 32.80 307 HIS A N 1
ATOM 2032 C CA . HIS A 1 307 ? -13.493 54.613 -20.252 1.00 32.99 307 HIS A CA 1
ATOM 2033 C C . HIS A 1 307 ? -12.939 53.238 -20.671 1.00 30.28 307 HIS A C 1
ATOM 2034 O O . HIS A 1 307 ? -11.928 53.174 -21.489 1.00 28.47 307 HIS A O 1
ATOM 2041 N N . LEU A 1 308 ? -13.613 52.183 -20.185 1.00 30.27 308 LEU A N 1
ATOM 2042 C CA . LEU A 1 308 ? -13.228 50.793 -20.481 1.00 28.36 308 LEU A CA 1
ATOM 2043 C C . LEU A 1 308 ? -14.118 50.295 -21.620 1.00 27.40 308 LEU A C 1
ATOM 2044 O O . LEU A 1 308 ? -15.321 50.460 -21.511 1.00 26.67 308 LEU A O 1
ATOM 2049 N N . ILE A 1 309 ? -13.518 49.675 -22.623 1.00 27.16 309 ILE A N 1
ATOM 2050 C CA . ILE A 1 309 ? -14.329 49.050 -23.705 1.00 27.27 309 ILE A CA 1
ATOM 2051 C C . ILE A 1 309 ? -13.689 47.748 -24.143 1.00 25.53 309 ILE A C 1
ATOM 2052 O O . ILE A 1 309 ? -12.417 47.650 -24.213 1.00 24.60 309 ILE A O 1
ATOM 2057 N N . THR A 1 310 ? -14.498 46.738 -24.545 1.00 24.98 310 THR A N 1
ATOM 2058 C CA . THR A 1 310 ? -13.912 45.506 -25.100 1.00 24.99 310 THR A CA 1
ATOM 2059 C C . THR A 1 310 ? -13.562 45.746 -26.568 1.00 25.35 310 THR A C 1
ATOM 2060 O O . THR A 1 310 ? -14.232 46.589 -27.236 1.00 24.97 310 THR A O 1
ATOM 2064 N N . ASP A 1 311 ? -12.648 44.925 -27.049 1.00 27.37 311 ASP A N 1
ATOM 2065 C CA . ASP A 1 311 ? -12.256 44.792 -28.474 1.00 29.17 311 ASP A CA 1
ATOM 2066 C C . ASP A 1 311 ? -13.527 44.642 -29.340 1.00 28.64 311 ASP A C 1
ATOM 2067 O O . ASP A 1 311 ? -13.465 45.136 -30.447 1.00 29.71 311 ASP A O 1
ATOM 2072 N N . LYS A 1 312 ? -14.634 44.015 -28.893 1.00 26.98 312 LYS A N 1
ATOM 2073 C CA . LYS A 1 312 ? -15.845 43.794 -29.751 1.00 25.72 312 LYS A CA 1
ATOM 2074 C C . LYS A 1 312 ? -16.834 44.958 -29.637 1.00 26.67 312 LYS A C 1
ATOM 2075 O O . LYS A 1 312 ? -17.468 45.270 -30.633 1.00 28.51 312 LYS A O 1
ATOM 2081 N N . GLN A 1 313 ? -16.963 45.572 -28.475 1.00 24.16 313 GLN A N 1
ATOM 2082 C CA . GLN A 1 313 ? -17.776 46.771 -28.240 1.00 25.63 313 GLN A CA 1
ATOM 2083 C C . GLN A 1 313 ? -17.391 47.912 -29.161 1.00 25.38 313 GLN A C 1
ATOM 2084 O O . GLN A 1 313 ? -18.303 48.587 -29.527 1.00 26.32 313 GLN A O 1
ATOM 2090 N N . ILE A 1 314 ? -16.115 48.084 -29.524 1.00 26.08 314 ILE A N 1
ATOM 2091 C CA . ILE A 1 314 ? -15.658 49.239 -30.367 1.00 27.25 314 ILE A CA 1
ATOM 2092 C C . ILE A 1 314 ? -16.414 49.266 -31.714 1.00 27.92 314 ILE A C 1
ATOM 2093 O O . ILE A 1 314 ? -16.639 50.336 -32.267 1.00 28.06 314 ILE A O 1
ATOM 2098 N N . ILE A 1 315 ? -16.893 48.134 -32.208 1.00 27.78 315 ILE A N 1
ATOM 2099 C CA . ILE A 1 315 ? -17.550 48.075 -33.543 1.00 28.70 315 ILE A CA 1
ATOM 2100 C C . ILE A 1 315 ? -18.705 49.075 -33.658 1.00 26.61 315 ILE A C 1
ATOM 2101 O O . ILE A 1 315 ? -18.929 49.614 -34.765 1.00 26.49 315 ILE A O 1
ATOM 2106 N N . ILE A 1 316 ? -19.414 49.321 -32.566 1.00 26.95 316 ILE A N 1
ATOM 2107 C CA . ILE A 1 316 ? -20.629 50.173 -32.531 1.00 27.37 316 ILE A CA 1
ATOM 2108 C C . ILE A 1 316 ? -20.294 51.612 -32.943 1.00 29.22 316 ILE A C 1
ATOM 2109 O O . ILE A 1 316 ? -21.202 52.312 -33.426 1.00 29.71 316 ILE A O 1
ATOM 2114 N N . TYR A 1 317 ? -19.041 52.009 -32.789 1.00 29.35 317 TYR A N 1
ATOM 2115 C CA . TYR A 1 317 ? -18.551 53.360 -33.170 1.00 30.13 317 TYR A CA 1
ATOM 2116 C C . TYR A 1 317 ? -18.220 53.419 -34.650 1.00 30.02 317 TYR A C 1
ATOM 2117 O O . TYR A 1 317 ? -18.170 54.530 -35.148 1.00 31.14 317 TYR A O 1
ATOM 2126 N N . GLN A 1 318 ? -17.926 52.266 -35.269 1.00 29.22 318 GLN A N 1
ATOM 2127 C CA . GLN A 1 318 ? -17.275 52.123 -36.592 1.00 30.13 318 GLN A CA 1
ATOM 2128 C C . GLN A 1 318 ? -15.993 52.946 -36.608 1.00 33.66 318 GLN A C 1
ATOM 2129 O O . GLN A 1 318 ? -15.867 53.961 -37.307 1.00 33.92 318 GLN A O 1
ATOM 2135 N N . PRO A 1 319 ? -14.981 52.534 -35.833 1.00 35.46 319 PRO A N 1
ATOM 2136 C CA . PRO A 1 319 ? -13.852 53.419 -35.552 1.00 38.02 319 PRO A CA 1
ATOM 2137 C C . PRO A 1 319 ? -13.134 53.918 -36.823 1.00 38.10 319 PRO A C 1
ATOM 2138 O O . PRO A 1 319 ? -12.781 55.051 -36.825 1.00 37.26 319 PRO A O 1
ATOM 2142 N N . GLU A 1 320 ? -12.976 53.072 -37.840 1.00 38.51 320 GLU A N 1
ATOM 2143 C CA . GLU A 1 320 ? -12.284 53.385 -39.122 1.00 41.76 320 GLU A CA 1
ATOM 2144 C C . GLU A 1 320 ? -12.969 54.580 -39.817 1.00 40.44 320 GLU A C 1
ATOM 2145 O O . GLU A 1 320 ? -12.331 55.227 -40.639 1.00 41.57 320 GLU A O 1
ATOM 2151 N N . ASN A 1 321 ? -14.231 54.864 -39.508 1.00 38.82 321 ASN A N 1
ATOM 2152 C CA . ASN A 1 321 ? -15.038 55.879 -40.217 1.00 38.42 321 ASN A CA 1
ATOM 2153 C C . ASN A 1 321 ? -15.299 57.060 -39.291 1.00 37.99 321 ASN A C 1
ATOM 2154 O O . ASN A 1 321 ? -16.055 57.937 -39.713 1.00 35.89 321 ASN A O 1
ATOM 2159 N N . LEU A 1 322 ? -14.733 57.113 -38.072 1.00 37.43 322 LEU A N 1
ATOM 2160 C CA . LEU A 1 322 ? -15.054 58.241 -37.163 1.00 38.82 322 LEU A CA 1
ATOM 2161 C C . LEU A 1 322 ? -14.418 59.502 -37.750 1.00 39.42 322 LEU A C 1
ATOM 2162 O O . LEU A 1 322 ? -13.365 59.356 -38.339 1.00 40.08 322 LEU A O 1
ATOM 2167 N N . ASN A 1 323 ? -15.032 60.654 -37.572 1.00 40.91 323 ASN A N 1
ATOM 2168 C CA . ASN A 1 323 ? -14.366 61.951 -37.825 1.00 43.61 323 ASN A CA 1
ATOM 2169 C C . ASN A 1 323 ? -13.122 62.041 -36.910 1.00 46.17 323 ASN A C 1
ATOM 2170 O O . ASN A 1 323 ? -13.109 61.392 -35.845 1.00 42.49 323 ASN A O 1
ATOM 2175 N N . SER A 1 324 ? -12.085 62.788 -37.326 1.00 46.64 324 SER A N 1
ATOM 2176 C CA . SER A 1 324 ? -10.742 62.821 -36.681 1.00 45.37 324 SER A CA 1
ATOM 2177 C C . SER A 1 324 ? -10.856 63.289 -35.233 1.00 45.54 324 SER A C 1
ATOM 2178 O O . SER A 1 324 ? -10.062 62.797 -34.369 1.00 45.81 324 SER A O 1
ATOM 2181 N N . GLN A 1 325 ? -11.796 64.204 -35.004 1.00 43.79 325 GLN A N 1
ATOM 2182 C CA . GLN A 1 325 ? -12.155 64.776 -33.692 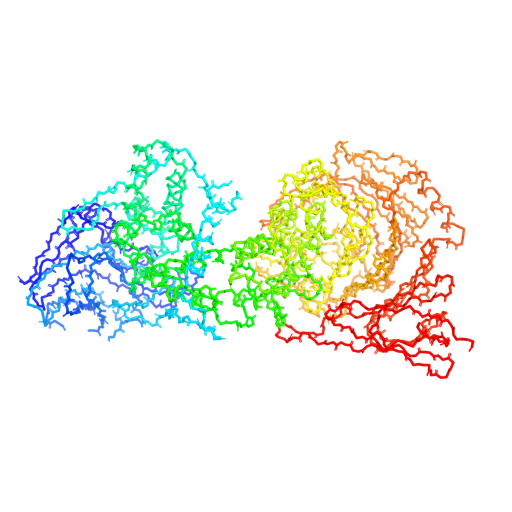1.00 44.93 325 GLN A CA 1
ATOM 2183 C C . GLN A 1 325 ? -12.650 63.685 -32.727 1.00 43.62 325 GLN A C 1
ATOM 2184 O O . GLN A 1 325 ? -12.372 63.785 -31.537 1.00 43.06 325 GLN A O 1
ATOM 2190 N N . ASP A 1 326 ? -13.415 62.716 -33.217 1.00 43.52 326 ASP A N 1
ATOM 2191 C CA . ASP A 1 326 ? -14.000 61.632 -32.388 1.00 40.52 326 ASP A CA 1
ATOM 2192 C C . ASP A 1 326 ? -12.948 60.533 -32.209 1.00 40.30 326 ASP A C 1
ATOM 2193 O O . ASP A 1 326 ? -12.832 59.977 -31.113 1.00 41.37 326 ASP A O 1
ATOM 2198 N N . LYS A 1 327 ? -12.246 60.198 -33.271 1.00 40.00 327 LYS A N 1
ATOM 2199 C CA . LYS A 1 327 ? -11.169 59.186 -33.250 1.00 41.93 327 LYS A CA 1
ATOM 2200 C C . LYS A 1 327 ? -10.192 59.553 -32.119 1.00 41.73 327 LYS A C 1
ATOM 2201 O O . LYS A 1 327 ? -9.736 58.638 -31.356 1.00 39.27 327 LYS A O 1
ATOM 2207 N N . GLN A 1 328 ? -9.870 60.848 -31.998 1.00 39.42 328 GLN A N 1
ATOM 2208 C CA . GLN A 1 328 ? -8.837 61.291 -31.039 1.00 39.77 328 GLN A CA 1
ATOM 2209 C C . GLN A 1 328 ? -9.348 61.051 -29.602 1.00 39.70 328 GLN A C 1
ATOM 2210 O O . GLN A 1 328 ? -8.468 60.613 -28.749 1.00 39.83 328 GLN A O 1
ATOM 2216 N N . LEU A 1 329 ? -10.649 61.296 -29.334 1.00 36.65 329 LEU A N 1
ATOM 2217 C CA . LEU A 1 329 ? -11.293 61.011 -28.034 1.00 37.00 329 LEU A CA 1
ATOM 2218 C C . LEU A 1 329 ? -11.431 59.492 -27.831 1.00 37.54 329 LEU A C 1
ATOM 2219 O O . LEU A 1 329 ? -11.158 59.022 -26.707 1.00 38.51 329 LEU A O 1
ATOM 2224 N N . PHE A 1 330 ? -11.781 58.737 -28.875 1.00 37.14 330 PHE A N 1
ATOM 2225 C CA . PHE A 1 330 ? -11.973 57.261 -28.869 1.00 36.45 330 PHE A CA 1
ATOM 2226 C C . PHE A 1 330 ? -10.635 56.624 -28.514 1.00 37.88 330 PHE A C 1
ATOM 2227 O O . PHE A 1 330 ? -10.626 55.622 -27.792 1.00 35.43 330 PHE A O 1
ATOM 2235 N N . ASP A 1 331 ? -9.544 57.221 -28.996 1.00 38.08 331 ASP A N 1
ATOM 2236 C CA . ASP A 1 331 ? -8.163 56.727 -28.773 1.00 40.52 331 ASP A CA 1
ATOM 2237 C C . ASP A 1 331 ? -7.795 56.855 -27.275 1.00 37.30 331 ASP A C 1
ATOM 2238 O O . ASP A 1 331 ? -6.849 56.211 -26.900 1.00 40.92 331 ASP A O 1
ATOM 2243 N N . ASN A 1 332 ? -8.524 57.588 -26.451 1.00 35.72 332 ASN A N 1
ATOM 2244 C CA . ASN A 1 332 ? -8.202 57.700 -25.012 1.00 37.91 332 ASN A CA 1
ATOM 2245 C C . ASN A 1 332 ? -8.856 56.524 -24.236 1.00 35.74 332 ASN A C 1
ATOM 2246 O O . ASN A 1 332 ? -8.683 56.427 -23.023 1.00 36.58 332 ASN A O 1
ATOM 2251 N N . TYR A 1 333 ? -9.706 55.743 -24.867 1.00 33.45 333 TYR A N 1
ATOM 2252 C CA . TYR A 1 333 ? -10.357 54.563 -24.209 1.00 31.31 333 TYR A CA 1
ATOM 2253 C C . TYR A 1 333 ? -9.285 53.568 -23.767 1.00 31.16 333 TYR A C 1
ATOM 2254 O O . TYR A 1 333 ? -8.183 53.526 -24.383 1.00 32.59 333 TYR A O 1
ATOM 2263 N N . VAL A 1 334 ? -9.627 52.693 -22.815 1.00 30.21 334 VAL A N 1
ATOM 2264 C CA . VAL A 1 334 ? -8.783 51.525 -22.439 1.00 29.65 334 VAL A CA 1
ATOM 2265 C C . VAL A 1 334 ? -9.453 50.238 -22.935 1.00 27.58 334 VAL A C 1
ATOM 2266 O O . VAL A 1 334 ? -10.645 50.059 -22.612 1.00 27.71 334 VAL A O 1
ATOM 2270 N N . ILE A 1 335 ? -8.720 49.379 -23.616 1.00 28.56 335 ILE A N 1
ATOM 2271 C CA . ILE A 1 335 ? -9.246 48.051 -24.046 1.00 28.09 335 ILE A CA 1
ATOM 2272 C C . ILE A 1 335 ? -9.320 47.149 -22.813 1.00 27.70 335 ILE A C 1
ATOM 2273 O O . ILE A 1 335 ? -8.288 46.970 -22.093 1.00 27.98 335 ILE A O 1
ATOM 2278 N N . LEU A 1 336 ? -10.494 46.574 -22.556 1.00 26.84 336 LEU A N 1
ATOM 2279 C CA . LEU A 1 336 ? -10.735 45.745 -21.337 1.00 26.36 336 LEU A CA 1
ATOM 2280 C C . LEU A 1 336 ? -9.691 44.654 -21.164 1.00 25.39 336 LEU A C 1
ATOM 2281 O O . LEU A 1 336 ? -9.328 44.421 -19.995 1.00 24.45 336 LEU A O 1
ATOM 2286 N N . GLY A 1 337 ? -9.360 43.928 -22.227 1.00 24.28 337 GLY A N 1
ATOM 2287 C CA . GLY A 1 337 ? -8.362 42.843 -22.164 1.00 25.29 337 GLY A CA 1
ATOM 2288 C C . GLY A 1 337 ? -7.088 43.350 -21.500 1.00 26.34 337 GLY A C 1
ATOM 2289 O O . GLY A 1 337 ? -6.460 42.591 -20.695 1.00 28.11 337 GLY A O 1
ATOM 2290 N N . ASN A 1 338 ? -6.695 44.598 -21.818 1.00 27.60 338 ASN A N 1
ATOM 2291 C CA . ASN A 1 338 ? -5.392 45.102 -21.325 1.00 27.09 338 ASN A CA 1
ATOM 2292 C C . ASN A 1 338 ? -5.593 45.344 -19.836 1.00 27.83 338 ASN A C 1
ATOM 2293 O O . ASN A 1 338 ? -4.704 45.041 -19.026 1.00 26.93 338 ASN A O 1
ATOM 2298 N N . TYR A 1 339 ? -6.721 45.972 -19.511 1.00 26.26 339 TYR A N 1
ATOM 2299 C CA . TYR A 1 339 ? -7.117 46.334 -18.138 1.00 25.98 339 TYR A CA 1
ATOM 2300 C C . TYR A 1 339 ? -7.153 45.081 -17.248 1.00 24.37 339 TYR A C 1
ATOM 2301 O O . TYR A 1 339 ? -6.568 45.040 -16.157 1.00 23.54 339 TYR A O 1
ATOM 2310 N N . THR A 1 340 ? -7.810 44.033 -17.687 1.00 24.00 340 THR A N 1
ATOM 2311 C CA . THR A 1 340 ? -7.968 42.821 -16.851 1.00 22.69 340 THR A CA 1
ATOM 2312 C C . THR A 1 340 ? -6.659 42.049 -16.792 1.00 22.96 340 THR A C 1
ATOM 2313 O O . THR A 1 340 ? -6.402 41.470 -15.733 1.00 22.33 340 THR A O 1
ATOM 2317 N N . THR A 1 341 ? -5.853 42.069 -17.844 1.00 23.78 341 THR A N 1
ATOM 2318 C CA . THR A 1 341 ? -4.488 41.490 -17.802 1.00 23.86 341 THR A CA 1
ATOM 2319 C C . THR A 1 341 ? -3.726 42.246 -16.690 1.00 23.94 341 THR A C 1
ATOM 2320 O O . THR A 1 341 ? -3.118 41.596 -15.838 1.00 22.51 341 THR A O 1
ATOM 2324 N N . LEU A 1 342 ? -3.871 43.580 -16.624 1.00 24.15 342 LEU A N 1
ATOM 2325 C CA . LEU A 1 342 ? -3.221 44.414 -15.583 1.00 24.75 342 LEU A CA 1
ATOM 2326 C C . LEU A 1 342 ? -3.748 43.994 -14.187 1.00 25.40 342 LEU A C 1
ATOM 2327 O O . LEU A 1 342 ? -2.966 43.846 -13.230 1.00 23.22 342 LEU A O 1
ATOM 2332 N N . MET A 1 343 ? -5.063 43.844 -14.048 1.00 24.42 343 MET A N 1
ATOM 2333 C CA . MET A 1 343 ? -5.651 43.404 -12.761 1.00 24.59 343 MET A CA 1
ATOM 2334 C C . MET A 1 343 ? -5.015 42.087 -12.361 1.00 24.03 343 MET A C 1
ATOM 2335 O O . MET A 1 343 ? -4.638 41.963 -11.182 1.00 23.64 343 MET A O 1
ATOM 2340 N N . PHE A 1 344 ? -4.852 41.185 -13.322 1.00 23.04 344 PHE A N 1
ATOM 2341 C CA . PHE A 1 344 ? -4.286 39.846 -13.024 1.00 23.00 344 PHE A CA 1
ATOM 2342 C C . PHE A 1 344 ? -2.787 39.987 -12.612 1.00 24.07 344 PHE A C 1
ATOM 2343 O O . PHE A 1 344 ? -2.333 39.400 -11.571 1.00 23.22 344 PHE A O 1
ATOM 2351 N N . ASN A 1 345 ? -1.980 40.705 -13.394 1.00 24.52 345 ASN A N 1
ATOM 2352 C CA . ASN A 1 345 ? -0.532 40.901 -13.056 1.00 24.98 345 ASN A CA 1
ATOM 2353 C C . ASN A 1 345 ? -0.344 41.554 -11.667 1.00 25.33 345 ASN A C 1
ATOM 2354 O O . ASN A 1 345 ? 0.631 41.133 -10.932 1.00 25.16 345 ASN A O 1
ATOM 2359 N N . ILE A 1 346 ? -1.219 42.482 -11.272 1.00 24.67 346 ILE A N 1
ATOM 2360 C CA . ILE A 1 346 ? -1.191 43.096 -9.935 1.00 25.74 346 ILE A CA 1
ATOM 2361 C C . ILE A 1 346 ? -1.486 42.001 -8.906 1.00 26.10 346 ILE A C 1
ATOM 2362 O O . ILE A 1 346 ? -0.770 41.911 -7.908 1.00 25.83 346 ILE A O 1
ATOM 2367 N N . SER A 1 347 ? -2.484 41.172 -9.171 1.00 25.29 347 SER A N 1
ATOM 2368 C CA . SER A 1 347 ? -2.939 40.127 -8.212 1.00 24.37 347 SER A CA 1
ATOM 2369 C C . SER A 1 347 ? -1.817 39.111 -7.977 1.00 23.85 347 SER A C 1
ATOM 2370 O O . SER A 1 347 ? -1.614 38.717 -6.794 1.00 23.25 347 SER A O 1
ATOM 2373 N N . ARG A 1 348 ? -1.063 38.754 -9.018 1.00 22.82 348 ARG A N 1
ATOM 2374 C CA . ARG A 1 348 ? 0.059 37.810 -8.900 1.00 24.00 348 ARG A CA 1
ATOM 2375 C C . ARG A 1 348 ? 1.176 38.503 -8.096 1.00 23.82 348 ARG A C 1
ATOM 2376 O O . ARG A 1 348 ? 1.768 37.862 -7.207 1.00 23.40 348 ARG A O 1
ATOM 2384 N N . ALA A 1 349 ? 1.461 39.757 -8.415 1.00 24.44 349 ALA A N 1
ATOM 2385 C CA . ALA A 1 349 ? 2.502 40.544 -7.730 1.00 25.60 349 ALA A CA 1
ATOM 2386 C C . ALA A 1 349 ? 2.169 40.605 -6.234 1.00 27.95 349 ALA A C 1
ATOM 2387 O O . ALA A 1 349 ? 3.080 40.327 -5.367 1.00 28.21 349 ALA A O 1
ATOM 2389 N N . TYR A 1 350 ? 0.915 40.942 -5.929 1.00 27.74 350 TYR A N 1
ATOM 2390 C CA . TYR A 1 350 ? 0.344 41.010 -4.561 1.00 27.47 350 TYR A CA 1
ATOM 2391 C C . TYR A 1 350 ? 0.549 39.689 -3.799 1.00 27.07 350 TYR A C 1
ATOM 2392 O O . TYR A 1 350 ? 0.953 39.747 -2.646 1.00 30.31 350 TYR A O 1
ATOM 2401 N N . VAL A 1 351 ? 0.215 38.536 -4.391 1.00 26.41 351 VAL A N 1
ATOM 2402 C CA . VAL A 1 351 ? 0.428 37.201 -3.761 1.00 24.73 351 VAL A CA 1
ATOM 2403 C C . VAL A 1 351 ? 1.928 37.045 -3.484 1.00 25.72 351 VAL A C 1
ATOM 2404 O O . VAL A 1 351 ? 2.240 36.730 -2.340 1.00 25.79 351 VAL A O 1
ATOM 2408 N N . LEU A 1 352 ? 2.830 37.379 -4.405 1.00 25.89 352 LEU A N 1
ATOM 2409 C CA . LEU A 1 352 ? 4.273 37.110 -4.210 1.00 27.25 352 LEU A CA 1
ATOM 2410 C C . LEU A 1 352 ? 4.999 38.154 -3.373 1.00 30.19 352 LEU A C 1
ATOM 2411 O O . LEU A 1 352 ? 6.192 37.887 -3.004 1.00 32.05 352 LEU A O 1
ATOM 2416 N N . GLU A 1 353 ? 4.381 39.289 -3.071 1.00 31.19 353 GLU A N 1
ATOM 2417 C CA . GLU A 1 353 ? 5.081 40.472 -2.503 1.00 33.28 353 GLU A CA 1
ATOM 2418 C C . GLU A 1 353 ? 5.424 40.241 -1.017 1.00 34.26 353 GLU A C 1
ATOM 2419 O O . GLU A 1 353 ? 4.502 40.024 -0.176 1.00 31.54 353 GLU A O 1
ATOM 2425 N N . LYS A 1 354 ? 6.713 40.354 -0.690 1.00 37.37 354 LYS A N 1
ATOM 2426 C CA . LYS A 1 354 ? 7.220 40.175 0.711 1.00 40.32 354 LYS A CA 1
ATOM 2427 C C . LYS A 1 354 ? 7.234 41.529 1.451 1.00 40.10 354 LYS A C 1
ATOM 2428 O O . LYS A 1 354 ? 7.113 41.527 2.675 1.00 39.83 354 LYS A O 1
ATOM 2434 N N . ASP A 1 355 ? 7.390 42.656 0.755 1.00 37.90 355 ASP A N 1
ATOM 2435 C CA . ASP A 1 355 ? 7.440 43.978 1.442 1.00 38.58 355 ASP A CA 1
ATOM 2436 C C . ASP A 1 355 ? 6.029 44.392 1.826 1.00 36.61 355 ASP A C 1
ATOM 2437 O O . ASP A 1 355 ? 5.206 44.579 0.950 1.00 34.86 355 ASP A O 1
ATOM 2442 N N . PRO A 1 356 ? 5.680 44.576 3.109 1.00 37.22 356 PRO A N 1
ATOM 2443 C CA . PRO A 1 356 ? 4.287 44.824 3.471 1.00 37.15 356 PRO A CA 1
ATOM 2444 C C . PRO A 1 356 ? 3.735 46.117 2.881 1.00 39.12 356 PRO A C 1
ATOM 2445 O O . PRO A 1 356 ? 2.555 46.151 2.579 1.00 39.14 356 PRO A O 1
ATOM 2449 N N . THR A 1 357 ? 4.554 47.171 2.778 1.00 38.36 357 THR A N 1
ATOM 2450 C CA . THR A 1 357 ? 4.055 48.458 2.237 1.00 38.39 357 THR A CA 1
ATOM 2451 C C . THR A 1 357 ? 3.665 48.275 0.767 1.00 39.00 357 THR A C 1
ATOM 2452 O O . THR A 1 357 ? 2.560 48.728 0.427 1.00 38.02 357 THR A O 1
ATOM 2456 N N . GLN A 1 358 ? 4.551 47.701 -0.071 1.00 38.03 358 GLN A N 1
ATOM 2457 C CA . GLN A 1 358 ? 4.277 47.477 -1.509 1.00 38.88 358 GLN A CA 1
ATOM 2458 C C . GLN A 1 358 ? 3.088 46.526 -1.631 1.00 36.13 358 GLN A C 1
ATOM 2459 O O . GLN A 1 358 ? 2.309 46.709 -2.564 1.00 34.41 358 GLN A O 1
ATOM 2465 N N . LYS A 1 359 ? 3.043 45.487 -0.795 1.00 33.59 359 LYS A N 1
ATOM 2466 C CA . LYS A 1 359 ? 1.943 44.485 -0.856 1.00 34.10 359 LYS A CA 1
ATOM 2467 C C . LYS A 1 359 ? 0.605 45.196 -0.683 1.00 33.03 359 LYS A C 1
ATOM 2468 O O . LYS A 1 359 ? -0.303 44.978 -1.481 1.00 30.41 359 LYS A O 1
ATOM 2474 N N . ALA A 1 360 ? 0.525 46.105 0.268 1.00 32.19 360 ALA A N 1
ATOM 2475 C CA . ALA A 1 360 ? -0.693 46.897 0.566 1.00 33.15 360 ALA A CA 1
ATOM 2476 C C . ALA A 1 360 ? -1.092 47.788 -0.629 1.00 33.91 360 ALA A C 1
ATOM 2477 O O . ALA A 1 360 ? -2.315 47.979 -0.899 1.00 33.85 360 ALA A O 1
ATOM 2479 N N . GLN A 1 361 ? -0.098 48.395 -1.278 1.00 35.17 361 GLN A N 1
ATOM 2480 C CA . GLN A 1 361 ? -0.306 49.310 -2.422 1.00 36.19 361 GLN A CA 1
ATOM 2481 C C . GLN A 1 361 ? -0.892 48.435 -3.541 1.00 32.69 361 GLN A C 1
ATOM 2482 O O . GLN A 1 361 ? -1.804 48.864 -4.192 1.00 30.15 361 GLN A O 1
ATOM 2488 N N . LEU A 1 362 ? -0.281 47.285 -3.790 1.00 32.07 362 LEU A N 1
ATOM 2489 C CA . LEU A 1 362 ? -0.724 46.340 -4.876 1.00 30.83 362 LEU A CA 1
ATOM 2490 C C . LEU A 1 362 ? -2.189 45.934 -4.618 1.00 30.86 362 LEU A C 1
ATOM 2491 O O . LEU A 1 362 ? -3.002 45.930 -5.558 1.00 30.10 362 LEU A O 1
ATOM 2496 N N . LYS A 1 363 ? -2.584 45.653 -3.381 1.00 31.33 363 LYS A N 1
ATOM 2497 C CA . LYS A 1 363 ? -4.026 45.368 -3.071 1.00 31.86 363 LYS A CA 1
ATOM 2498 C C . LYS A 1 363 ? -4.902 46.591 -3.373 1.00 32.71 363 LYS A C 1
ATOM 2499 O O . LYS A 1 363 ? -6.062 46.437 -3.876 1.00 30.81 363 LYS A O 1
ATOM 2505 N N . GLN A 1 364 ? -4.443 47.783 -2.987 1.00 33.03 364 GLN A N 1
ATOM 2506 C CA . GLN A 1 364 ? -5.280 48.994 -3.147 1.00 34.25 364 GLN A CA 1
ATOM 2507 C C . GLN A 1 364 ? -5.472 49.213 -4.653 1.00 31.21 364 GLN A C 1
ATOM 2508 O O . GLN A 1 364 ? -6.579 49.495 -5.068 1.00 30.78 364 GLN A O 1
ATOM 2514 N N . MET A 1 365 ? -4.415 49.065 -5.439 1.00 31.18 365 MET A N 1
ATOM 2515 C CA . MET A 1 365 ? -4.485 49.217 -6.908 1.00 30.41 365 MET A CA 1
ATOM 2516 C C . MET A 1 365 ? -5.536 48.217 -7.447 1.00 30.46 365 MET A C 1
ATOM 2517 O O . MET A 1 365 ? -6.419 48.648 -8.218 1.00 29.85 365 MET A O 1
ATOM 2522 N N . TYR A 1 366 ? -5.504 46.955 -7.018 1.00 27.98 366 TYR A N 1
ATOM 2523 C CA . TYR A 1 366 ? -6.441 45.906 -7.536 1.00 28.08 366 TYR A CA 1
ATOM 2524 C C . TYR A 1 366 ? -7.889 46.247 -7.181 1.00 27.14 366 TYR A C 1
ATOM 2525 O O . TYR A 1 366 ? -8.777 46.063 -8.017 1.00 26.80 366 TYR A O 1
ATOM 2534 N N . LEU A 1 367 ? -8.122 46.736 -5.972 1.00 27.71 367 LEU A N 1
ATOM 2535 C CA . LEU A 1 367 ? -9.492 47.002 -5.492 1.00 26.79 367 LEU A CA 1
ATOM 2536 C C . LEU A 1 367 ? -10.006 48.285 -6.165 1.00 27.74 367 LEU A C 1
ATOM 2537 O O . LEU A 1 367 ? -11.231 48.369 -6.481 1.00 25.71 367 LEU A O 1
ATOM 2542 N N . LEU A 1 368 ? -9.125 49.280 -6.362 1.00 28.35 368 LEU A N 1
ATOM 2543 C CA . LEU A 1 368 ? -9.543 50.516 -7.101 1.00 29.76 368 LEU A CA 1
ATOM 2544 C C . LEU A 1 368 ? -9.867 50.125 -8.557 1.00 28.91 368 LEU A C 1
ATOM 2545 O O . LEU A 1 368 ? -10.898 50.635 -9.048 1.00 27.36 368 LEU A O 1
ATOM 2550 N N . MET A 1 369 ? -9.041 49.232 -9.185 1.00 28.04 369 MET A N 1
ATOM 2551 C CA . MET A 1 369 ? -9.330 48.812 -10.587 1.00 27.68 369 MET A CA 1
ATOM 2552 C C . MET A 1 369 ? -10.704 48.118 -10.577 1.00 27.61 369 MET A C 1
ATOM 2553 O O . MET A 1 369 ? -11.477 48.326 -11.509 1.00 28.79 369 MET A O 1
ATOM 2558 N N . THR A 1 370 ? -11.048 47.386 -9.517 1.00 27.86 370 THR A N 1
ATOM 2559 C CA . THR A 1 370 ? -12.296 46.590 -9.399 1.00 26.91 370 THR A CA 1
ATOM 2560 C C . THR A 1 370 ? -13.451 47.572 -9.254 1.00 27.19 370 THR A C 1
ATOM 2561 O O . THR A 1 370 ? -14.481 47.450 -9.923 1.00 26.85 370 THR A O 1
ATOM 2565 N N . LYS A 1 371 ? -13.275 48.594 -8.457 1.00 29.37 371 LYS A N 1
ATOM 2566 C CA . LYS A 1 371 ? -14.348 49.599 -8.209 1.00 30.84 371 LYS A CA 1
ATOM 2567 C C . LYS A 1 371 ? -14.691 50.385 -9.489 1.00 28.03 371 LYS A C 1
ATOM 2568 O O . LYS A 1 371 ? -15.919 50.584 -9.750 1.00 25.63 371 LYS A O 1
ATOM 2574 N N . HIS A 1 372 ? -13.655 50.740 -10.245 1.00 26.81 372 HIS A N 1
ATOM 2575 C CA . HIS A 1 372 ? -13.752 51.420 -11.553 1.00 27.07 372 HIS A CA 1
ATOM 2576 C C . HIS A 1 372 ? -14.495 50.517 -12.548 1.00 26.29 372 HIS A C 1
ATOM 2577 O O . HIS A 1 372 ? -15.457 50.947 -13.189 1.00 25.45 372 HIS A O 1
ATOM 2584 N N . LEU A 1 373 ? -14.099 49.242 -12.605 1.00 24.74 373 LEU A N 1
ATOM 2585 C CA . LEU A 1 373 ? -14.713 48.288 -13.562 1.00 24.40 373 LEU A CA 1
ATOM 2586 C C . LEU A 1 373 ? -16.210 48.174 -13.289 1.00 22.79 373 LEU A C 1
ATOM 2587 O O . LEU A 1 373 ? -17.004 48.235 -14.255 1.00 22.45 373 LEU A O 1
ATOM 2592 N N . LEU A 1 374 ? -16.613 48.079 -12.043 1.00 23.36 374 LEU A N 1
ATOM 2593 C CA . LEU A 1 374 ? -18.025 47.942 -11.650 1.00 23.77 374 LEU A CA 1
ATOM 2594 C C . LEU A 1 374 ? -18.783 49.245 -11.920 1.00 25.67 374 LEU A C 1
ATOM 2595 O O . LEU A 1 374 ? -19.904 49.217 -12.423 1.00 26.14 374 LEU A O 1
ATOM 2600 N N . ASP A 1 375 ? -18.195 50.395 -11.622 1.00 27.67 375 ASP A N 1
ATOM 2601 C CA . ASP A 1 375 ? -18.920 51.683 -11.795 1.00 27.87 375 ASP A CA 1
ATOM 2602 C C . ASP A 1 375 ? -19.066 51.971 -13.304 1.00 28.35 375 ASP A C 1
ATOM 2603 O O . ASP A 1 375 ? -20.094 52.569 -13.678 1.00 28.70 375 ASP A O 1
ATOM 2608 N N . GLN A 1 376 ? -18.137 51.463 -14.127 1.00 28.23 376 GLN A N 1
ATOM 2609 C CA . GLN A 1 376 ? -18.133 51.623 -15.609 1.00 27.80 376 GLN A CA 1
ATOM 2610 C C . GLN A 1 376 ? -19.235 50.778 -16.237 1.00 27.62 376 GLN A C 1
ATOM 2611 O O . GLN A 1 376 ? -19.394 50.879 -17.482 1.00 29.91 376 GLN A O 1
ATOM 2617 N N . GLY A 1 377 ? -19.928 49.961 -15.428 1.00 26.80 377 GLY A N 1
ATOM 2618 C CA . GLY A 1 377 ? -21.187 49.273 -15.761 1.00 25.52 377 GLY A CA 1
ATOM 2619 C C . GLY A 1 377 ? -21.007 47.786 -16.048 1.00 24.32 377 GLY A C 1
ATOM 2620 O O . GLY A 1 377 ? -21.973 47.164 -16.549 1.00 24.34 377 GLY A O 1
ATOM 2621 N N . PHE A 1 378 ? -19.832 47.222 -15.766 1.00 24.27 378 PHE A N 1
ATOM 2622 C CA . PHE A 1 378 ? -19.583 45.755 -15.889 1.00 23.47 378 PHE A CA 1
ATOM 2623 C C . PHE A 1 378 ? -20.151 45.074 -14.650 1.00 24.11 378 PHE A C 1
ATOM 2624 O O . PHE A 1 378 ? -19.374 44.823 -13.706 1.00 25.51 378 PHE A O 1
ATOM 2632 N N . VAL A 1 379 ? -21.470 44.927 -14.624 1.00 23.86 379 VAL A N 1
ATOM 2633 C CA . VAL A 1 379 ? -22.254 44.484 -13.457 1.00 24.16 379 VAL A CA 1
ATOM 2634 C C . VAL A 1 379 ? -23.378 43.596 -13.965 1.00 24.22 379 VAL A C 1
ATOM 2635 O O . VAL A 1 379 ? -23.773 43.677 -15.153 1.00 24.18 379 VAL A O 1
ATOM 2639 N N . LYS A 1 380 ? -23.925 42.821 -13.050 1.00 23.60 380 LYS A N 1
ATOM 2640 C CA . LYS A 1 380 ? -25.085 41.973 -13.342 1.00 24.31 380 LYS A CA 1
ATOM 2641 C C . LYS A 1 380 ? -26.162 42.845 -13.974 1.00 25.06 380 LYS A C 1
ATOM 2642 O O . LYS A 1 380 ? -26.467 43.902 -13.365 1.00 24.47 380 LYS A O 1
ATOM 2648 N N . GLY A 1 381 ? -26.833 42.302 -14.988 1.00 24.91 381 GLY A N 1
ATOM 2649 C CA . GLY A 1 381 ? -28.019 42.892 -15.632 1.00 24.91 381 GLY A CA 1
ATOM 2650 C C . GLY A 1 381 ? -27.687 44.097 -16.479 1.00 25.69 381 GLY A C 1
ATOM 2651 O O . GLY A 1 381 ? -28.637 44.779 -16.959 1.00 26.07 381 GLY A O 1
ATOM 2652 N N . SER A 1 382 ? -26.414 44.312 -16.754 1.00 25.32 382 SER A N 1
ATOM 2653 C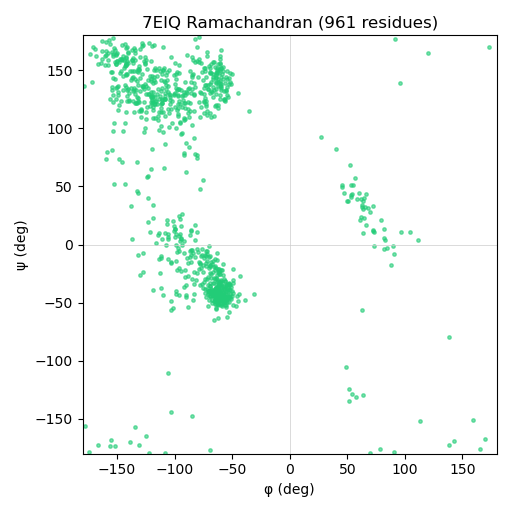 CA . SER A 1 382 ? -25.916 45.404 -17.620 1.00 26.09 382 SER A CA 1
ATOM 2654 C C . SER A 1 382 ? -25.300 44.783 -18.879 1.00 24.98 382 SER A C 1
ATOM 2655 O O . SER A 1 382 ? -24.153 44.267 -18.766 1.00 25.88 382 SER A O 1
ATOM 2658 N N . ALA A 1 383 ? -26.060 44.748 -19.996 1.00 24.91 383 ALA A N 1
ATOM 2659 C CA . ALA A 1 383 ? -25.577 44.205 -21.289 1.00 23.39 383 ALA A CA 1
ATOM 2660 C C . ALA A 1 383 ? -24.401 44.991 -21.866 1.00 23.54 383 ALA A C 1
ATOM 2661 O O . ALA A 1 383 ? -23.650 44.332 -22.648 1.00 23.33 383 ALA A O 1
ATOM 2663 N N . LEU A 1 384 ? -24.310 46.307 -21.586 1.00 24.10 384 LEU A N 1
ATOM 2664 C CA . LEU A 1 384 ? -23.373 47.231 -22.271 1.00 24.62 384 LEU A CA 1
ATOM 2665 C C . LEU A 1 384 ? -23.532 47.136 -23.806 1.00 23.34 384 LEU A C 1
ATOM 2666 O O . LEU A 1 384 ? -22.501 47.114 -24.553 1.00 23.24 384 LEU A O 1
ATOM 2671 N N . VAL A 1 385 ? -24.792 47.045 -24.239 1.00 22.83 385 VAL A N 1
ATOM 2672 C CA . VAL A 1 385 ? -25.233 46.706 -25.617 1.00 23.06 385 VAL A CA 1
ATOM 2673 C C . VAL A 1 385 ? -24.777 45.268 -26.013 1.00 22.66 385 VAL A C 1
ATOM 2674 O O . VAL A 1 385 ? -25.606 44.560 -26.517 1.00 24.83 385 VAL A O 1
ATOM 2678 N N . THR A 1 386 ? -23.492 44.901 -25.972 1.00 22.25 386 THR A N 1
ATOM 2679 C CA . THR A 1 386 ? -23.001 43.522 -26.182 1.00 21.67 386 THR A CA 1
ATOM 2680 C C . THR A 1 386 ? -21.699 43.304 -25.416 1.00 21.50 386 THR A C 1
ATOM 2681 O O . THR A 1 386 ? -20.919 44.290 -25.226 1.00 21.95 386 THR A O 1
ATOM 2685 N N . THR A 1 387 ? -21.398 42.054 -25.122 1.00 20.54 387 THR A N 1
ATOM 2686 C CA . THR A 1 387 ? -20.094 41.617 -24.598 1.00 20.77 387 THR A CA 1
ATOM 2687 C C . THR A 1 387 ? -19.681 40.330 -25.292 1.00 20.67 387 THR A C 1
ATOM 2688 O O . THR A 1 387 ? -19.030 39.456 -24.664 1.00 20.01 387 THR A O 1
ATOM 2692 N N . HIS A 1 388 ? -20.040 40.160 -26.569 1.00 20.97 388 HIS A N 1
ATOM 2693 C CA . HIS A 1 388 ? -19.732 38.907 -27.268 1.00 19.72 388 HIS A CA 1
ATOM 2694 C C . HIS A 1 388 ? -18.220 38.712 -27.366 1.00 19.70 388 HIS A C 1
ATOM 2695 O O . HIS A 1 388 ? -17.447 39.677 -27.314 1.00 19.05 388 HIS A O 1
ATOM 2702 N N . HIS A 1 389 ? -17.796 37.454 -27.392 1.00 19.05 389 HIS A N 1
ATOM 2703 C CA . HIS A 1 389 ? -16.373 37.065 -27.296 1.00 20.03 389 HIS A CA 1
ATOM 2704 C C . HIS A 1 389 ? -15.864 37.536 -25.940 1.00 19.65 389 HIS A C 1
ATOM 2705 O O . HIS A 1 389 ? -14.709 37.964 -25.852 1.00 19.29 389 HIS A O 1
ATOM 2712 N N . TRP A 1 390 ? -16.711 37.399 -24.924 1.00 19.49 390 TRP A N 1
ATOM 2713 C CA . TRP A 1 390 ? -16.388 37.902 -23.555 1.00 20.35 390 TRP A CA 1
ATOM 2714 C C . TRP A 1 390 ? -15.032 3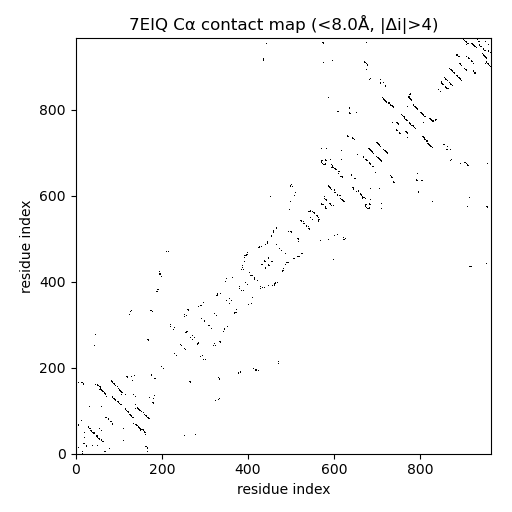7.433 -23.028 1.00 19.68 390 TRP A C 1
ATOM 2715 O O . TRP A 1 390 ? -14.335 38.195 -22.347 1.00 21.09 390 TRP A O 1
ATOM 2726 N N . GLY A 1 391 ? -14.729 36.167 -23.205 1.00 21.24 391 GLY A N 1
ATOM 2727 C CA . GLY A 1 391 ? -13.484 35.539 -22.714 1.00 22.33 391 GLY A CA 1
ATOM 2728 C C . GLY A 1 391 ? -12.253 36.319 -23.125 1.00 23.30 391 GLY A C 1
ATOM 2729 O O . GLY A 1 391 ? -11.372 36.482 -22.280 1.00 22.80 391 GLY A O 1
ATOM 2730 N N . TYR A 1 392 ? -12.116 36.736 -24.372 1.00 24.82 392 TYR A N 1
ATOM 2731 C CA . TYR A 1 392 ? -10.895 37.482 -24.782 1.00 30.04 392 TYR A CA 1
ATOM 2732 C C . TYR A 1 392 ? -10.703 38.736 -23.908 1.00 28.50 392 TYR A C 1
ATOM 2733 O O . TYR A 1 392 ? -9.560 39.192 -23.747 1.00 29.50 392 TYR A O 1
ATOM 2742 N N . SER A 1 393 ? -11.770 39.331 -23.403 1.00 25.64 393 SER A N 1
ATOM 2743 C CA . SER A 1 393 ? -11.686 40.600 -22.649 1.00 26.55 393 SER A CA 1
ATOM 2744 C C . SER A 1 393 ? -11.503 40.314 -21.149 1.00 25.52 393 SER A C 1
ATOM 2745 O O . SER A 1 393 ? -11.059 41.239 -20.419 1.00 25.42 393 SER A O 1
ATOM 2748 N N . SER A 1 394 ? -11.876 39.124 -20.670 1.00 22.80 394 SER A N 1
ATOM 2749 C CA . SER A 1 394 ? -12.069 38.927 -19.218 1.00 22.21 394 SER A CA 1
ATOM 2750 C C . SER A 1 394 ? -11.383 37.692 -18.654 1.00 21.26 394 SER A C 1
ATOM 2751 O O . SER A 1 394 ? -11.482 37.546 -17.430 1.00 21.90 394 SER A O 1
ATOM 2754 N N . ARG A 1 395 ? -10.834 36.806 -19.464 1.00 21.14 395 ARG A N 1
ATOM 2755 C CA . ARG A 1 395 ? -10.243 35.523 -19.005 1.00 22.46 395 ARG A CA 1
ATOM 2756 C C . ARG A 1 395 ? -9.379 35.758 -17.760 1.00 21.96 395 ARG A C 1
ATOM 2757 O O . ARG A 1 395 ? -9.480 34.980 -16.810 1.00 20.66 395 ARG A O 1
ATOM 2765 N N . TRP A 1 396 ? -8.568 36.813 -17.712 1.00 21.40 396 TRP A N 1
ATOM 2766 C CA . TRP A 1 396 ? -7.631 36.943 -16.556 1.00 22.05 396 TRP A CA 1
ATOM 2767 C C . TRP A 1 396 ? -8.292 37.705 -15.406 1.00 21.12 396 TRP A C 1
ATOM 2768 O O . TRP A 1 396 ? -7.806 37.562 -14.309 1.00 21.59 396 TRP A O 1
ATOM 2779 N N . TRP A 1 397 ? -9.448 38.340 -15.604 1.00 21.22 397 TRP A N 1
ATOM 2780 C CA . TRP A 1 397 ? -10.264 38.827 -14.470 1.00 21.42 397 TRP A CA 1
ATOM 2781 C C . TRP A 1 397 ? -10.748 37.625 -13.627 1.00 20.52 397 TRP A C 1
ATOM 2782 O O . TRP A 1 397 ? -10.607 37.596 -12.374 1.00 19.95 397 TRP A O 1
ATOM 2793 N N . TYR A 1 398 ? -11.402 36.682 -14.266 1.00 20.58 398 TYR A N 1
ATOM 2794 C CA . TYR A 1 398 ? -11.864 35.475 -13.540 1.00 19.77 398 TYR A CA 1
ATOM 2795 C C . TYR A 1 398 ? -10.721 34.967 -12.645 1.00 19.00 398 TYR A C 1
ATOM 2796 O O . TYR A 1 398 ? -10.914 34.676 -11.430 1.00 19.27 398 TYR A O 1
ATOM 2805 N N . ILE A 1 399 ? -9.544 34.842 -13.217 1.00 18.30 399 ILE A N 1
ATOM 2806 C CA . ILE A 1 399 ? -8.428 34.167 -12.496 1.00 19.89 399 ILE A CA 1
ATOM 2807 C C . ILE A 1 399 ? -7.972 35.059 -11.362 1.00 20.81 399 ILE A C 1
ATOM 2808 O O . ILE A 1 399 ? -7.694 34.538 -10.254 1.00 21.00 399 ILE A O 1
ATOM 2813 N N . SER A 1 400 ? -7.917 36.375 -11.603 1.00 21.21 400 SER A N 1
ATOM 2814 C CA . SER A 1 400 ? -7.413 37.309 -10.577 1.00 20.32 400 SER A CA 1
ATOM 2815 C C . SER A 1 400 ? -8.310 37.180 -9.337 1.00 20.03 400 SER A C 1
ATOM 2816 O O . SER A 1 400 ? -7.801 37.295 -8.187 1.00 19.29 400 SER A O 1
ATOM 2819 N N . THR A 1 401 ? -9.606 36.854 -9.497 1.00 20.73 401 THR A N 1
ATOM 2820 C CA . THR A 1 401 ? -10.525 36.758 -8.326 1.00 20.77 401 THR A CA 1
ATOM 2821 C C . THR A 1 401 ? -10.125 35.625 -7.367 1.00 21.18 401 THR A C 1
ATOM 2822 O O . THR A 1 401 ? -10.412 35.732 -6.142 1.00 23.37 401 THR A O 1
ATOM 2826 N N . LEU A 1 402 ? -9.508 34.557 -7.850 1.00 20.97 402 LEU A N 1
ATOM 2827 C CA . LEU A 1 402 ? -8.982 33.479 -7.004 1.00 20.76 402 LEU A CA 1
ATOM 2828 C C . LEU A 1 402 ? -7.883 34.044 -6.099 1.00 21.46 402 LEU A C 1
ATOM 2829 O O . LEU A 1 402 ? -7.885 33.784 -4.857 1.00 20.67 402 LEU A O 1
ATOM 2834 N N . LEU A 1 403 ? -6.928 34.780 -6.681 1.00 20.91 403 LEU A N 1
ATOM 2835 C CA . LEU A 1 403 ? -5.790 35.391 -5.938 1.00 21.56 403 LEU A CA 1
ATOM 2836 C C . LEU A 1 403 ? -6.287 36.467 -4.957 1.00 23.29 403 LEU A C 1
ATOM 2837 O O . LEU A 1 403 ? -5.711 36.631 -3.822 1.00 23.02 403 LEU A O 1
ATOM 2842 N N . MET A 1 404 ? -7.354 37.173 -5.310 1.00 22.27 404 MET A N 1
ATOM 2843 C CA . MET A 1 404 ? -7.785 38.316 -4.518 1.00 23.30 404 MET A CA 1
ATOM 2844 C C . MET A 1 404 ? -9.044 38.021 -3.713 1.00 24.18 404 MET A C 1
ATOM 2845 O O . MET A 1 404 ? -9.689 38.985 -3.297 1.00 24.17 404 MET A O 1
ATOM 2850 N N . SER A 1 405 ? -9.386 36.747 -3.524 1.00 25.12 405 SER A N 1
ATOM 2851 C CA . SER A 1 405 ? -10.701 36.282 -2.997 1.00 26.37 405 SER A CA 1
ATOM 2852 C C . SER A 1 405 ? -10.908 36.835 -1.581 1.00 24.88 405 SER A C 1
ATOM 2853 O O . SER A 1 405 ? -11.974 37.366 -1.325 1.00 24.44 405 SER A O 1
ATOM 2856 N N . ASP A 1 406 ? -9.890 36.820 -0.711 1.00 26.73 406 ASP A N 1
ATOM 2857 C CA . ASP A 1 406 ? -9.980 37.375 0.688 1.00 27.89 406 ASP A CA 1
ATOM 2858 C C . ASP A 1 406 ? -10.033 38.899 0.617 1.00 27.20 406 ASP A C 1
ATOM 2859 O O . ASP A 1 406 ? -10.756 39.529 1.370 1.00 27.54 406 ASP A O 1
ATOM 2864 N N . ALA A 1 407 ? -9.289 39.505 -0.288 1.00 27.17 407 ALA A N 1
ATOM 2865 C CA . ALA A 1 407 ? -9.325 40.981 -0.393 1.00 26.12 407 ALA A CA 1
ATOM 2866 C C . ALA A 1 407 ? -10.731 41.399 -0.831 1.00 26.90 407 ALA A C 1
ATOM 2867 O O . ALA A 1 407 ? -11.209 42.414 -0.325 1.00 26.35 407 ALA A O 1
ATOM 2869 N N . LEU A 1 408 ? -11.367 40.671 -1.782 1.00 28.66 408 LEU A N 1
ATOM 2870 C CA . LEU A 1 408 ? -12.748 40.999 -2.248 1.00 29.26 408 LEU A CA 1
ATOM 2871 C C . LEU A 1 408 ? -13.772 40.805 -1.119 1.00 30.49 408 LEU A C 1
ATOM 2872 O O . LEU A 1 408 ? -14.728 41.615 -1.066 1.00 29.00 408 LEU A O 1
ATOM 2877 N N . LYS A 1 409 ? -13.656 39.708 -0.349 1.00 32.31 409 LYS A N 1
ATOM 2878 C CA . LYS A 1 409 ? -14.467 39.435 0.888 1.00 35.06 409 LYS A CA 1
ATOM 2879 C C . LYS A 1 409 ? -14.384 40.635 1.850 1.00 33.71 409 LYS A C 1
ATOM 2880 O O . LYS A 1 409 ? -15.424 41.213 2.170 1.00 31.91 409 LYS A O 1
ATOM 2886 N N . GLU A 1 410 ? -13.175 40.986 2.262 1.00 33.97 410 GLU A N 1
ATOM 2887 C CA . GLU A 1 410 ? -12.966 42.027 3.304 1.00 35.82 410 GLU A CA 1
ATOM 2888 C C . GLU A 1 410 ? -13.491 43.348 2.769 1.00 34.21 410 GLU A C 1
ATOM 2889 O O . GLU A 1 410 ? -14.008 44.128 3.538 1.00 34.00 410 GLU A O 1
ATOM 2895 N N . ALA A 1 411 ? -13.302 43.626 1.482 1.00 32.36 411 ALA A N 1
ATOM 2896 C CA . ALA A 1 411 ? -13.769 44.886 0.872 1.00 31.34 411 ALA A CA 1
ATOM 2897 C C . ALA A 1 411 ? -15.253 44.792 0.545 1.00 31.57 411 ALA A C 1
ATOM 2898 O O . ALA A 1 411 ? -15.806 45.765 0.037 1.00 29.42 411 ALA A O 1
ATOM 2900 N N . ASN A 1 412 ? -15.899 43.645 0.753 1.00 32.37 412 ASN A N 1
ATOM 2901 C CA . ASN A 1 412 ? -17.362 43.586 0.508 1.00 32.25 412 ASN A CA 1
ATOM 2902 C C . ASN A 1 412 ? -17.690 43.684 -1.009 1.00 31.84 412 ASN A C 1
ATOM 2903 O O . ASN A 1 412 ? -18.766 44.168 -1.351 1.00 31.13 412 ASN A O 1
ATOM 2908 N N . LEU A 1 413 ? -16.792 43.244 -1.898 1.00 29.55 413 LEU A N 1
ATOM 2909 C CA . LEU A 1 413 ? -16.988 43.260 -3.376 1.00 28.43 413 LEU A CA 1
ATOM 2910 C C . LEU A 1 413 ? -17.264 41.836 -3.913 1.00 28.61 413 LEU A C 1
ATOM 2911 O O . LEU A 1 413 ? -17.642 41.684 -5.094 1.00 28.19 413 LEU A O 1
ATOM 2916 N N . GLN A 1 414 ? -17.046 40.816 -3.131 1.00 27.05 414 GLN A N 1
ATOM 2917 C CA . GLN A 1 414 ? -17.142 39.425 -3.651 1.00 26.71 414 GLN A CA 1
ATOM 2918 C C . GLN A 1 414 ? -18.531 39.192 -4.300 1.00 27.05 414 GLN A C 1
ATOM 2919 O O . GLN A 1 414 ? -18.602 38.622 -5.407 1.00 26.07 414 GLN A O 1
ATOM 2925 N N . THR A 1 415 ? -19.626 39.565 -3.654 1.00 26.69 415 THR A N 1
ATOM 2926 C CA . THR A 1 415 ? -20.969 39.318 -4.231 1.00 27.56 415 THR A CA 1
ATOM 2927 C C . THR A 1 415 ? -21.107 40.083 -5.546 1.00 27.22 415 THR A C 1
ATOM 2928 O O . THR A 1 415 ? -21.663 39.546 -6.505 1.00 25.20 415 THR A O 1
ATOM 2932 N N . GLN A 1 416 ? -20.637 41.317 -5.614 1.00 26.05 416 GLN A N 1
ATOM 2933 C CA . GLN A 1 416 ? -20.855 42.092 -6.854 1.00 27.77 416 GLN A CA 1
ATOM 2934 C C . GLN A 1 416 ? -20.026 41.515 -7.999 1.00 25.09 416 GLN A C 1
ATOM 2935 O O . GLN A 1 416 ? -20.524 41.525 -9.145 1.00 23.40 416 GLN A O 1
ATOM 2941 N N . VAL A 1 417 ? -18.783 41.100 -7.725 1.00 23.28 417 VAL A N 1
ATOM 2942 C CA . VAL A 1 417 ? -17.858 40.561 -8.756 1.00 23.41 417 VAL A CA 1
ATOM 2943 C C . VAL A 1 417 ? -18.380 39.186 -9.215 1.00 23.04 417 VAL A C 1
ATOM 2944 O O . VAL A 1 417 ? -18.454 38.939 -10.458 1.00 22.97 417 VAL A O 1
ATOM 2948 N N . TYR A 1 418 ? -18.883 38.370 -8.297 1.00 21.97 418 TYR A N 1
ATOM 2949 C CA . TYR A 1 418 ? -19.482 37.069 -8.649 1.00 21.98 418 TYR A CA 1
ATOM 2950 C C . TYR A 1 418 ? -20.700 37.283 -9.542 1.00 21.63 418 TYR A C 1
ATOM 2951 O O . TYR A 1 418 ? -20.768 36.646 -10.611 1.00 22.26 418 TYR A O 1
ATOM 2960 N N . ASP A 1 419 ? -21.626 38.153 -9.138 1.00 21.68 419 ASP A N 1
ATOM 2961 C CA . ASP A 1 419 ? -22.863 38.457 -9.905 1.00 22.20 419 ASP A CA 1
ATOM 2962 C C . ASP A 1 419 ? -22.479 38.953 -11.297 1.00 22.04 419 ASP A C 1
ATOM 2963 O O . ASP A 1 419 ? -23.138 38.570 -12.273 1.00 22.10 419 ASP A O 1
ATOM 2968 N N . SER A 1 420 ? -21.473 39.825 -11.374 1.00 22.27 420 SER A N 1
ATOM 2969 C CA . SER A 1 420 ? -20.994 40.437 -12.650 1.00 21.95 420 SER A CA 1
ATOM 2970 C C . SER A 1 420 ? -20.478 39.332 -13.563 1.00 20.36 420 SER A C 1
ATOM 2971 O O . SER A 1 420 ? -20.995 39.161 -14.694 1.00 20.88 420 SER A O 1
ATOM 2974 N N . LEU A 1 421 ? -19.438 38.633 -13.145 1.00 20.01 421 LEU A N 1
ATOM 2975 C CA . LEU A 1 421 ? -18.834 37.516 -13.923 1.00 19.24 421 LEU A CA 1
ATOM 2976 C C . LEU A 1 421 ? -19.863 36.429 -14.313 1.00 18.34 421 LEU A C 1
ATOM 2977 O O . LEU A 1 421 ? -19.868 36.044 -15.499 1.00 17.71 421 LEU A O 1
ATOM 2982 N N . LEU A 1 422 ? -20.814 36.091 -13.445 1.00 18.36 422 LEU A N 1
ATOM 2983 C CA . LEU A 1 422 ? -21.873 35.101 -13.765 1.00 18.55 422 LEU A CA 1
ATOM 2984 C C . LEU A 1 422 ? -22.754 35.615 -14.879 1.00 18.76 422 LEU A C 1
ATOM 2985 O O . LEU A 1 422 ? -23.013 34.886 -15.818 1.00 18.36 422 LEU A O 1
ATOM 2990 N N . TRP A 1 423 ? -23.120 36.899 -14.800 1.00 19.30 423 TRP A N 1
ATOM 2991 C CA . TRP A 1 423 ? -23.963 37.522 -15.835 1.00 19.59 423 TRP A CA 1
ATOM 2992 C C . TRP A 1 423 ? -23.261 37.543 -17.183 1.00 18.15 423 TRP A C 1
ATOM 2993 O O . TRP A 1 423 ? -23.844 37.089 -18.162 1.00 17.84 423 TRP A O 1
ATOM 3004 N N . TYR A 1 424 ? -22.009 37.978 -17.255 1.00 18.80 424 TYR A N 1
ATOM 3005 C CA . TYR A 1 424 ? -21.263 38.016 -18.549 1.00 18.53 424 TYR A CA 1
ATOM 3006 C C . TYR A 1 424 ? -20.932 36.605 -19.053 1.00 18.34 424 TYR A C 1
ATOM 3007 O O . TYR A 1 424 ? -20.935 36.410 -20.312 1.00 18.26 424 TYR A O 1
ATOM 3016 N N . SER A 1 425 ? -20.855 35.642 -18.155 1.00 17.94 425 SER A N 1
ATOM 3017 C CA . SER A 1 425 ? -20.566 34.226 -18.550 1.00 18.11 425 SER A CA 1
ATOM 3018 C C . SER A 1 425 ? -21.780 33.619 -19.246 1.00 18.35 425 SER A C 1
ATOM 3019 O O . SER A 1 425 ? -21.660 32.434 -19.651 1.00 18.56 425 SER A O 1
ATOM 3022 N N . ARG A 1 426 ? -22.924 34.290 -19.271 1.00 18.62 426 ARG A N 1
ATOM 3023 C CA . ARG A 1 426 ? -24.154 33.735 -19.884 1.00 19.75 426 ARG A CA 1
ATOM 3024 C C . ARG A 1 426 ? -23.948 33.468 -21.379 1.00 20.60 426 ARG A C 1
ATOM 3025 O O . ARG A 1 426 ? -24.627 32.578 -21.982 1.00 22.00 426 ARG A O 1
ATOM 3033 N N . GLU A 1 427 ? -23.014 34.160 -21.987 1.00 20.27 427 GLU A N 1
ATOM 3034 C CA . GLU A 1 427 ? -22.587 33.847 -23.355 1.00 20.20 427 GLU A CA 1
ATOM 3035 C C . GLU A 1 427 ? -22.219 32.354 -23.451 1.00 19.27 427 GLU A C 1
ATOM 3036 O O . GLU A 1 427 ? -22.452 31.775 -24.561 1.00 19.25 427 GLU A O 1
ATOM 3042 N N . PHE A 1 428 ? -21.602 31.818 -22.414 1.00 18.43 428 PHE A N 1
ATOM 3043 C CA . PHE A 1 428 ? -21.066 30.421 -22.362 1.00 18.73 428 PHE A CA 1
ATOM 3044 C C . PHE A 1 428 ? -22.057 29.446 -21.716 1.00 18.19 428 PHE A C 1
ATOM 3045 O O . PHE A 1 428 ? -21.668 28.331 -21.273 1.00 18.95 428 PHE A O 1
ATOM 3053 N N . LYS A 1 429 ? -23.323 29.784 -21.711 1.00 18.53 429 LYS A N 1
ATOM 3054 C CA . LYS A 1 429 ? -24.368 29.023 -20.999 1.00 18.79 429 LYS A CA 1
ATOM 3055 C C . LYS A 1 429 ? -24.324 27.546 -21.386 1.00 19.31 429 LYS A C 1
ATOM 3056 O O . LYS A 1 429 ? -24.552 26.748 -20.491 1.00 18.60 429 LYS A O 1
ATOM 3062 N N . SER A 1 430 ? -23.982 27.170 -22.637 1.00 20.17 430 SER A N 1
ATOM 3063 C CA . SER A 1 430 ? -24.137 25.771 -23.097 1.00 20.74 430 SER A CA 1
ATOM 3064 C C . SER A 1 430 ? -23.129 24.927 -22.321 1.00 19.40 430 SER A C 1
ATOM 3065 O O . SER A 1 430 ? -23.406 23.783 -22.093 1.00 18.95 430 SER A O 1
ATOM 3068 N N . SER A 1 431 ? -21.992 25.470 -21.892 1.00 18.48 431 SER A N 1
ATOM 3069 C CA . SER A 1 431 ? -21.048 24.729 -21.031 1.00 18.70 431 SER A CA 1
ATOM 3070 C C . SER A 1 431 ? -21.238 25.111 -19.560 1.00 18.85 431 SER A C 1
ATOM 3071 O O . SER A 1 431 ? -21.106 24.229 -18.700 1.00 17.18 431 SER A O 1
ATOM 3074 N N . PHE A 1 432 ? -21.423 26.429 -19.254 1.00 17.59 432 PHE A N 1
ATOM 3075 C CA . PHE A 1 432 ? -21.409 26.919 -17.855 1.00 17.90 432 PHE A CA 1
ATOM 3076 C C . PHE A 1 432 ? -22.604 26.325 -17.101 1.00 17.91 432 PHE A C 1
ATOM 3077 O O . PHE A 1 432 ? -22.539 26.149 -15.890 1.00 17.69 432 PHE A O 1
ATOM 3085 N N . ASP A 1 433 ? -23.724 26.004 -17.776 1.00 18.20 433 ASP A N 1
ATOM 3086 C CA . ASP A 1 433 ? -24.864 25.373 -17.052 1.00 18.24 433 ASP A CA 1
ATOM 3087 C C . ASP A 1 433 ? -24.487 23.968 -16.521 1.00 18.18 433 ASP A C 1
ATOM 3088 O O . ASP A 1 433 ? -25.154 23.477 -15.607 1.00 17.88 433 ASP A O 1
ATOM 3093 N N . MET A 1 434 ? -23.482 23.349 -17.099 1.00 17.56 434 MET A N 1
ATOM 3094 C CA . MET A 1 434 ? -22.892 22.073 -16.649 1.00 18.74 434 MET A CA 1
ATOM 3095 C C . MET A 1 434 ? -23.848 20.889 -16.835 1.00 18.75 434 MET A C 1
ATOM 3096 O O . MET A 1 434 ? -23.721 19.935 -16.075 1.00 18.99 434 MET A O 1
ATOM 3101 N N . LYS A 1 435 ? -24.703 20.930 -17.839 1.00 19.62 435 LYS A N 1
ATOM 3102 C CA . LYS A 1 435 ? -25.459 19.700 -18.232 1.00 21.42 435 LYS A CA 1
ATOM 3103 C C . LYS A 1 435 ? -24.671 19.066 -19.363 1.00 19.94 435 LYS A C 1
ATOM 3104 O O . LYS A 1 435 ? -24.503 19.759 -20.359 1.00 19.18 435 LYS A O 1
ATOM 3110 N N . VAL A 1 436 ? -24.220 17.816 -19.220 1.00 18.97 436 VAL A N 1
ATOM 3111 C CA . VAL A 1 436 ? -23.427 17.147 -20.281 1.00 19.70 436 VAL A CA 1
ATOM 3112 C C . VAL A 1 436 ? -24.325 16.988 -21.524 1.00 19.41 436 VAL A C 1
ATOM 3113 O O . VAL A 1 436 ? -25.451 16.419 -21.403 1.00 18.47 436 VAL A O 1
ATOM 3117 N N . SER A 1 437 ? -23.822 17.319 -22.689 1.00 19.33 437 SER A N 1
ATOM 3118 C CA . SER A 1 437 ? -24.534 17.232 -23.996 1.00 20.00 437 SER A CA 1
ATOM 3119 C C . SER A 1 437 ? -23.518 16.794 -25.023 1.00 20.03 437 SER A C 1
ATOM 3120 O O . SER A 1 437 ? -22.268 16.818 -24.716 1.00 19.20 437 SER A O 1
ATOM 3123 N N . ALA A 1 438 ? -23.980 16.516 -26.231 1.00 19.69 438 ALA A N 1
ATOM 3124 C CA . ALA A 1 438 ? -23.082 16.085 -27.320 1.00 20.90 438 ALA A CA 1
ATOM 3125 C C . ALA A 1 438 ? -22.035 17.173 -27.594 1.00 20.36 438 ALA A C 1
ATOM 3126 O O . ALA A 1 438 ? -21.079 16.850 -28.226 1.00 19.68 438 ALA A O 1
ATOM 3128 N N . ASP A 1 439 ? -22.272 18.436 -27.230 1.00 19.51 439 ASP A N 1
ATOM 3129 C CA . ASP A 1 439 ? -21.309 19.531 -27.503 1.00 21.73 439 ASP A CA 1
ATOM 3130 C C . ASP A 1 439 ? -20.359 19.784 -26.323 1.00 19.63 439 ASP A C 1
ATOM 3131 O O . ASP A 1 439 ? -19.506 20.695 -26.460 1.00 20.43 439 ASP A O 1
ATOM 3136 N N . SER A 1 440 ? -20.471 19.060 -25.210 1.00 17.94 440 SER A N 1
ATOM 3137 C CA . SER A 1 440 ? -19.728 19.428 -23.987 1.00 17.15 440 SER A CA 1
ATOM 3138 C C . SER A 1 440 ? -18.224 19.199 -24.117 1.00 17.85 440 SER A C 1
ATOM 3139 O O . SER A 1 440 ? -17.508 19.742 -23.237 1.00 18.02 440 SER A O 1
ATOM 3142 N N . SER A 1 441 ? -17.778 18.348 -25.060 1.00 16.62 441 SER A N 1
ATOM 3143 C CA . SER A 1 441 ? -16.352 17.959 -25.201 1.00 16.61 441 SER A CA 1
ATOM 3144 C C . SER A 1 441 ? -15.539 18.961 -26.061 1.00 17.09 441 SER A C 1
ATOM 3145 O O . SER A 1 441 ? -14.351 18.689 -26.294 1.00 18.62 441 SER A O 1
ATOM 3148 N N . ASP A 1 442 ? -16.113 20.119 -26.330 1.00 17.98 442 ASP A N 1
ATOM 3149 C CA . ASP A 1 442 ? -15.552 21.336 -26.962 1.00 16.67 442 ASP A CA 1
ATOM 3150 C C . ASP A 1 442 ? -14.088 21.532 -26.566 1.00 16.12 442 ASP A C 1
ATOM 3151 O O . ASP A 1 442 ? -13.815 21.744 -25.361 1.00 14.84 442 ASP A O 1
ATOM 3156 N N . LEU A 1 443 ? -13.171 21.438 -27.527 1.00 15.32 443 LEU A N 1
ATOM 3157 C CA . LEU A 1 443 ? -11.739 21.539 -27.199 1.00 15.60 443 LEU A CA 1
ATOM 3158 C C . LEU A 1 443 ? -11.368 23.009 -27.007 1.00 15.55 443 LEU A C 1
ATOM 3159 O O . LEU A 1 443 ? -10.415 23.299 -26.227 1.00 15.66 443 LEU A O 1
ATOM 3164 N N . ASP A 1 444 ? -12.134 23.937 -27.533 1.00 16.44 444 ASP A N 1
ATOM 3165 C CA . ASP A 1 444 ? -11.798 25.372 -27.288 1.00 17.38 444 ASP A CA 1
ATOM 3166 C C . ASP A 1 444 ? -12.091 25.667 -25.803 1.00 17.38 444 ASP A C 1
ATOM 3167 O O . ASP A 1 444 ? -11.254 26.251 -25.111 1.00 17.93 444 ASP A O 1
ATOM 3172 N N . TYR A 1 445 ? -13.258 25.269 -25.297 1.00 17.29 445 TYR A N 1
ATOM 3173 C CA . TYR A 1 445 ? -13.592 25.403 -23.853 1.00 17.10 445 TYR A CA 1
ATOM 3174 C C . TYR A 1 445 ? -12.424 24.912 -22.998 1.00 18.00 445 TYR A C 1
ATOM 3175 O O . TYR A 1 445 ? -12.113 25.590 -22.043 1.00 17.54 445 TYR A O 1
ATOM 3184 N N . PHE A 1 446 ? -11.904 23.664 -23.210 1.00 18.17 446 PHE A N 1
ATOM 3185 C CA . PHE A 1 446 ? -10.806 23.132 -22.386 1.00 20.14 446 PHE A CA 1
ATOM 3186 C C . PHE A 1 446 ? -9.610 24.128 -22.375 1.00 22.20 446 PHE A C 1
ATOM 3187 O O . PHE A 1 446 ? -9.016 24.327 -21.287 1.00 25.49 446 PHE A O 1
ATOM 3195 N N . ASN A 1 447 ? -9.239 24.683 -23.506 1.00 21.29 447 ASN A N 1
ATOM 3196 C CA . ASN A 1 447 ? -8.156 25.697 -23.638 1.00 22.65 447 ASN A CA 1
ATOM 3197 C C . ASN A 1 447 ? -8.584 26.986 -22.919 1.00 22.95 447 ASN A C 1
ATOM 3198 O O . ASN A 1 447 ? -7.995 27.319 -21.903 1.00 25.04 447 ASN A O 1
ATOM 3203 N N . THR A 1 448 ? -9.619 27.656 -23.378 1.00 21.83 448 THR A N 1
ATOM 3204 C CA . THR A 1 448 ? -9.757 29.108 -23.102 1.00 22.42 448 THR A CA 1
ATOM 3205 C C . THR A 1 448 ? -10.720 29.402 -21.914 1.00 22.09 448 THR A C 1
ATOM 3206 O O . THR A 1 448 ? -10.736 30.560 -21.472 1.00 21.05 448 THR A O 1
ATOM 3210 N N . LEU A 1 449 ? -11.538 28.444 -21.440 1.00 19.44 449 LEU A N 1
ATOM 3211 C CA . LEU A 1 449 ? -12.652 28.776 -20.514 1.00 19.29 449 LEU A CA 1
ATOM 3212 C C . LEU A 1 449 ? -12.683 27.885 -19.274 1.00 18.71 449 LEU A C 1
ATOM 3213 O O . LEU A 1 449 ? -13.326 28.355 -18.315 1.00 17.82 449 LEU A O 1
ATOM 3218 N N . SER A 1 450 ? -12.164 26.648 -19.289 1.00 17.99 450 SER A N 1
ATOM 3219 C CA . SER A 1 450 ? -12.413 25.670 -18.221 1.00 17.97 450 SER A CA 1
ATOM 3220 C C . SER A 1 450 ? -11.937 26.173 -16.865 1.00 18.31 450 SER A C 1
ATOM 3221 O O . SER A 1 450 ? -12.608 25.980 -15.898 1.00 17.47 450 SER A O 1
ATOM 3224 N N . ARG A 1 451 ? -10.752 26.781 -16.784 1.00 18.98 451 ARG A N 1
ATOM 3225 C CA . ARG A 1 451 ? -10.186 27.224 -15.482 1.00 19.15 451 ARG A CA 1
ATOM 3226 C C . ARG A 1 451 ? -10.984 28.458 -15.054 1.00 17.35 451 ARG A C 1
ATOM 3227 O O . ARG A 1 451 ? -11.159 28.675 -13.839 1.00 17.99 451 ARG A O 1
ATOM 3235 N N . GLN A 1 452 ? -11.465 29.174 -16.006 1.00 18.31 452 GLN A N 1
ATOM 3236 C CA . GLN A 1 452 ? -12.269 30.426 -15.761 1.00 19.11 452 GLN A CA 1
ATOM 3237 C C . GLN A 1 452 ? -13.615 30.010 -15.153 1.00 18.67 452 GLN A C 1
ATOM 3238 O O . GLN A 1 452 ? -14.122 30.679 -14.211 1.00 19.13 452 GLN A O 1
ATOM 3244 N N . HIS A 1 453 ? -14.164 28.930 -15.666 1.00 18.71 453 HIS A N 1
ATOM 3245 C CA . HIS A 1 453 ? -15.465 28.391 -15.209 1.00 18.12 453 HIS A CA 1
ATOM 3246 C C . HIS A 1 453 ? -15.257 27.975 -13.734 1.00 17.33 453 HIS A C 1
ATOM 3247 O O . HIS A 1 453 ? -16.020 28.316 -12.889 1.00 17.90 453 HIS A O 1
ATOM 3254 N N . LEU A 1 454 ? -14.207 27.231 -13.462 1.00 17.74 454 LEU A N 1
ATOM 3255 C CA . LEU A 1 454 ? -13.922 26.776 -12.082 1.00 17.81 454 LEU A CA 1
ATOM 3256 C C . LEU A 1 454 ? -13.783 27.979 -11.169 1.00 18.22 454 LEU A C 1
ATOM 3257 O O . LEU A 1 454 ? -14.318 27.935 -10.042 1.00 18.57 454 LEU A O 1
ATOM 3262 N N . ALA A 1 455 ? -13.003 28.968 -11.586 1.00 18.24 455 ALA A N 1
ATOM 3263 C CA . ALA A 1 455 ? -12.771 30.202 -10.807 1.00 17.89 455 ALA A CA 1
ATOM 3264 C C . ALA A 1 455 ? -14.099 30.869 -10.432 1.00 17.66 455 ALA A C 1
ATOM 3265 O O . ALA A 1 455 ? -14.275 31.206 -9.258 1.00 17.34 455 ALA A O 1
ATOM 3267 N N . LEU A 1 456 ? -15.018 30.973 -11.372 1.00 17.45 456 LEU A N 1
ATOM 3268 C CA . LEU A 1 456 ? -16.356 31.566 -11.176 1.00 17.55 456 LEU A CA 1
ATOM 3269 C C . LEU A 1 456 ? -17.027 30.752 -10.070 1.00 17.89 456 LEU A C 1
ATOM 3270 O O . LEU A 1 456 ? -17.593 31.358 -9.084 1.00 18.01 456 LEU A O 1
ATOM 3275 N N . LEU A 1 457 ? -17.041 29.398 -10.201 1.00 17.77 457 LEU A N 1
ATOM 3276 C CA . LEU A 1 457 ? -17.782 28.615 -9.200 1.00 17.31 457 LEU A CA 1
ATOM 3277 C C . LEU A 1 457 ? -17.199 28.836 -7.804 1.00 18.38 457 LEU A C 1
ATOM 3278 O O . LEU A 1 457 ? -17.947 28.868 -6.838 1.00 18.33 457 LEU A O 1
ATOM 3283 N N . LEU A 1 458 ? -15.881 28.864 -7.710 1.00 19.14 458 LEU A N 1
ATOM 3284 C CA . LEU A 1 458 ? -15.188 28.977 -6.423 1.00 19.76 458 LEU A CA 1
ATOM 3285 C C . LEU A 1 458 ? -15.506 30.364 -5.827 1.00 20.71 458 LEU A C 1
ATOM 3286 O O . LEU A 1 458 ? -15.370 30.523 -4.604 1.00 22.21 458 LEU A O 1
ATOM 3291 N N . LEU A 1 459 ? -15.949 31.339 -6.610 1.00 20.86 459 LEU A N 1
ATOM 3292 C CA . LEU A 1 459 ? -16.236 32.714 -6.119 1.00 22.97 459 LEU A CA 1
ATOM 3293 C C . LEU A 1 459 ? -17.667 32.779 -5.554 1.00 22.05 459 LEU A C 1
ATOM 3294 O O . LEU A 1 459 ? -18.044 33.793 -4.907 1.00 24.39 459 LEU A O 1
ATOM 3299 N N . GLU A 1 460 ? -18.442 31.698 -5.671 1.00 21.52 460 GLU A N 1
ATOM 3300 C CA . GLU A 1 460 ? -19.837 31.650 -5.151 1.00 20.87 460 GLU A CA 1
ATOM 3301 C C . GLU A 1 460 ? -19.758 31.878 -3.635 1.00 22.64 460 GLU A C 1
ATOM 3302 O O . GLU A 1 460 ? -19.022 31.168 -2.943 1.00 21.60 460 GLU A O 1
ATOM 3308 N N . PRO A 1 461 ? -20.484 32.871 -3.083 1.00 24.74 461 PRO A N 1
ATOM 3309 C CA . PRO A 1 461 ? -20.420 33.170 -1.639 1.00 25.02 461 PRO A CA 1
ATOM 3310 C C . PRO A 1 461 ? -21.016 32.140 -0.664 1.00 25.43 461 PRO A C 1
ATOM 3311 O O . PRO A 1 461 ? -20.484 31.998 0.436 1.00 25.13 461 PRO A O 1
ATOM 3315 N N . ASP A 1 462 ? -22.075 31.412 -1.005 1.00 24.74 462 ASP A N 1
ATOM 3316 C CA . ASP A 1 462 ? -22.668 30.425 -0.082 1.00 24.48 462 ASP A CA 1
ATOM 3317 C C . ASP A 1 462 ? -21.866 29.115 -0.155 1.00 22.95 462 ASP A C 1
ATOM 3318 O O . ASP A 1 462 ? -21.652 28.632 -1.267 1.00 21.02 462 ASP A O 1
ATOM 3323 N N . ASP A 1 463 ? -21.549 28.508 0.985 1.00 21.56 463 ASP A N 1
ATOM 3324 C CA . ASP A 1 463 ? -20.689 27.312 1.053 1.00 21.91 463 ASP A CA 1
ATOM 3325 C C . ASP A 1 463 ? -21.392 26.104 0.424 1.00 21.75 463 ASP A C 1
ATOM 3326 O O . ASP A 1 463 ? -20.753 25.345 -0.351 1.00 21.11 463 ASP A O 1
ATOM 3331 N N . GLN A 1 464 ? -22.643 25.875 0.777 1.00 21.90 464 GLN A N 1
ATOM 3332 C CA . GLN A 1 464 ? -23.380 24.698 0.270 1.00 21.81 464 GLN A CA 1
ATOM 3333 C C . GLN A 1 464 ? -23.490 24.889 -1.239 1.00 22.40 464 GLN A C 1
ATOM 3334 O O . GLN A 1 464 ? -23.328 23.895 -1.985 1.00 21.61 464 GLN A O 1
ATOM 3340 N N . LYS A 1 465 ? -23.906 26.048 -1.715 1.00 23.33 465 LYS A N 1
ATOM 3341 C CA . LYS A 1 465 ? -24.066 26.233 -3.198 1.00 24.24 465 LYS A CA 1
ATOM 3342 C C . LYS A 1 465 ? -22.703 26.051 -3.897 1.00 22.84 465 LYS A C 1
ATOM 3343 O O . LYS A 1 465 ? -22.667 25.537 -4.999 1.00 20.66 465 LYS A O 1
ATOM 3349 N N . ARG A 1 466 ? -21.622 26.551 -3.306 1.00 20.82 466 ARG A N 1
ATOM 3350 C CA . ARG A 1 466 ? -20.260 26.404 -3.872 1.00 19.83 466 ARG A CA 1
ATOM 3351 C C . ARG A 1 466 ? -19.940 24.904 -3.988 1.00 18.47 466 ARG A C 1
ATOM 3352 O O . ARG A 1 466 ? -19.403 24.470 -5.014 1.00 16.85 466 ARG A O 1
ATOM 3360 N N . ILE A 1 467 ? -20.140 24.153 -2.938 1.00 17.29 467 ILE A N 1
ATOM 3361 C CA . ILE A 1 467 ? -19.824 22.725 -3.025 1.00 17.74 467 ILE A CA 1
ATOM 3362 C C . ILE A 1 467 ? -20.719 22.078 -4.099 1.00 17.88 467 ILE A C 1
ATOM 3363 O O . ILE A 1 467 ? -20.229 21.192 -4.793 1.00 18.14 467 ILE A O 1
ATOM 3368 N N . ASN A 1 468 ? -22.020 22.387 -4.144 1.00 17.50 468 ASN A N 1
ATOM 3369 C CA . ASN A 1 468 ? -22.909 21.824 -5.186 1.00 17.92 468 ASN A CA 1
ATOM 3370 C C . ASN A 1 468 ? -22.331 22.133 -6.575 1.00 17.56 468 ASN A C 1
ATOM 3371 O O . ASN A 1 468 ? -22.247 21.221 -7.414 1.00 17.00 468 ASN A O 1
ATOM 3376 N N . LEU A 1 469 ? -21.895 23.374 -6.810 1.00 17.60 469 LEU A N 1
ATOM 3377 C CA . LEU A 1 469 ? -21.385 23.828 -8.113 1.00 17.74 469 LEU A CA 1
ATOM 3378 C C . LEU A 1 469 ? -20.120 23.070 -8.477 1.00 16.38 469 LEU A C 1
ATOM 3379 O O . LEU A 1 469 ? -19.991 22.652 -9.646 1.00 15.81 469 LEU A O 1
ATOM 3384 N N . VAL A 1 470 ? -19.201 22.900 -7.544 1.00 15.45 470 VAL A N 1
ATOM 3385 C CA . VAL A 1 470 ? -17.915 22.228 -7.878 1.00 15.66 470 VAL A CA 1
ATOM 3386 C C . VAL A 1 470 ? -18.133 20.733 -7.986 1.00 16.04 470 VAL A C 1
ATOM 3387 O O . VAL A 1 470 ? -17.519 20.104 -8.879 1.00 15.81 470 VAL A O 1
ATOM 3391 N N . ASN A 1 471 ? -19.034 20.152 -7.181 1.00 16.00 471 ASN A N 1
ATOM 3392 C CA . ASN A 1 471 ? -19.400 18.720 -7.375 1.00 15.93 471 ASN A CA 1
ATOM 3393 C C . ASN A 1 471 ? -19.997 18.507 -8.781 1.00 15.73 471 ASN A C 1
ATOM 3394 O O . ASN A 1 471 ? -19.670 17.532 -9.497 1.00 14.84 471 ASN A O 1
ATOM 3399 N N . THR A 1 472 ? -20.927 19.348 -9.181 1.00 15.51 472 THR A N 1
ATOM 3400 C CA . THR A 1 472 ? -21.511 19.293 -10.528 1.00 15.89 472 THR A CA 1
ATOM 3401 C C . THR A 1 472 ? -20.442 19.509 -11.600 1.00 16.43 472 THR A C 1
ATOM 3402 O O . THR A 1 472 ? -20.512 18.842 -12.689 1.00 17.29 472 THR A O 1
ATOM 3406 N N . PHE A 1 473 ? -19.549 20.493 -11.403 1.00 16.31 473 PHE A N 1
ATOM 3407 C CA . PHE A 1 473 ? -18.408 20.747 -12.313 1.00 16.09 473 PHE A CA 1
ATOM 3408 C C . PHE A 1 473 ? -17.560 19.471 -12.511 1.00 16.14 473 PHE A C 1
ATOM 3409 O O . PHE A 1 473 ? -17.208 19.081 -13.658 1.00 15.93 473 PHE A O 1
ATOM 3417 N N . SER A 1 474 ? -17.245 18.790 -11.438 1.00 16.51 474 SER A N 1
ATOM 3418 C CA . SER A 1 474 ? -16.448 17.546 -11.514 1.00 16.81 474 SER A CA 1
ATOM 3419 C C . SER A 1 474 ? -17.174 16.467 -12.377 1.00 17.89 474 SER A C 1
ATOM 3420 O O . SER A 1 474 ? -16.543 15.820 -13.218 1.00 16.71 474 SER A O 1
ATOM 3423 N N . HIS A 1 475 ? -18.469 16.259 -12.142 1.00 17.60 475 HIS A N 1
ATOM 3424 C CA . HIS A 1 475 ? -19.284 15.343 -12.969 1.00 18.48 475 HIS A CA 1
ATOM 3425 C C . HIS A 1 475 ? -19.264 15.799 -14.430 1.00 17.24 475 HIS A C 1
ATOM 3426 O O . HIS A 1 475 ? -19.210 14.926 -15.263 1.00 16.86 475 HIS A O 1
ATOM 3433 N N . TYR A 1 476 ? -19.411 17.094 -14.687 1.00 16.22 476 TYR A N 1
ATOM 3434 C CA . TYR A 1 476 ? -19.471 17.674 -16.059 1.00 16.22 476 TYR A CA 1
ATOM 3435 C C . TYR A 1 476 ? -18.178 17.349 -16.811 1.00 15.57 476 TYR A C 1
ATOM 3436 O O . TYR A 1 476 ? -18.233 16.910 -17.971 1.00 15.07 476 TYR A O 1
ATOM 3445 N N . ILE A 1 477 ? -17.045 17.662 -16.184 1.00 15.27 477 ILE A N 1
ATOM 3446 C CA . ILE A 1 477 ? -15.721 17.422 -16.776 1.00 14.66 477 ILE A CA 1
ATOM 3447 C C . ILE A 1 477 ? -15.513 15.913 -16.988 1.00 14.58 477 ILE A C 1
ATOM 3448 O O . ILE A 1 477 ? -15.027 15.531 -18.054 1.00 14.08 477 ILE A O 1
ATOM 3453 N N . THR A 1 478 ? -15.899 15.096 -16.045 1.00 14.58 478 THR A N 1
ATOM 3454 C CA . THR A 1 478 ? -15.782 13.613 -16.195 1.00 14.55 478 THR A CA 1
ATOM 3455 C C . THR A 1 478 ? -16.544 13.179 -17.451 1.00 14.57 478 THR A C 1
ATOM 3456 O O . THR A 1 478 ? -15.975 12.485 -18.242 1.00 13.89 478 THR A O 1
ATOM 3460 N N . GLY A 1 479 ? -17.780 13.629 -17.616 1.00 15.78 479 GLY A N 1
ATOM 3461 C CA . GLY A 1 479 ? -18.623 13.231 -18.774 1.00 16.22 479 GLY A CA 1
ATOM 3462 C C . GLY A 1 479 ? -18.013 13.801 -20.036 1.00 15.85 479 GLY A C 1
ATOM 3463 O O . GLY A 1 479 ? -17.877 13.101 -21.009 1.00 16.57 479 GLY A O 1
ATOM 3464 N N . ALA A 1 480 ? -17.576 15.053 -19.996 1.00 15.67 480 ALA A N 1
ATOM 3465 C CA . ALA A 1 480 ? -16.991 15.690 -21.191 1.00 16.68 480 ALA A CA 1
ATOM 3466 C C . ALA A 1 480 ? -15.766 14.867 -21.647 1.00 16.43 480 ALA A C 1
ATOM 3467 O O . ALA A 1 480 ? -15.553 14.630 -22.893 1.00 16.58 480 ALA A O 1
ATOM 3469 N N . LEU A 1 481 ? -14.948 14.456 -20.719 1.00 15.51 481 LEU A N 1
ATOM 3470 C CA . LEU A 1 481 ? -13.699 13.732 -21.058 1.00 16.35 481 LEU A CA 1
ATOM 3471 C C . LEU A 1 481 ? -13.943 12.239 -21.270 1.00 15.71 481 LEU A C 1
ATOM 3472 O O . LEU A 1 481 ? -12.978 11.522 -21.665 1.00 17.77 481 LEU A O 1
ATOM 3477 N N . THR A 1 482 ? -15.125 11.729 -21.010 1.00 15.63 482 THR A N 1
ATOM 3478 C CA . THR A 1 482 ? -15.393 10.255 -21.132 1.00 15.82 482 THR A CA 1
ATOM 3479 C C . THR A 1 482 ? -16.168 9.946 -22.428 1.00 15.91 482 THR A C 1
ATOM 3480 O O . THR A 1 482 ? -15.913 8.891 -23.075 1.00 17.31 482 THR A O 1
ATOM 3484 N N . GLN A 1 483 ? -17.227 10.698 -22.668 1.00 16.71 483 GLN A N 1
ATOM 3485 C CA . GLN A 1 483 ? -18.234 10.396 -23.709 1.00 16.59 483 GLN A CA 1
ATOM 3486 C C . GLN A 1 483 ? -17.536 10.356 -25.053 1.00 16.58 483 GLN A C 1
ATOM 3487 O O . GLN A 1 483 ? -16.513 11.050 -25.260 1.00 15.71 483 GLN A O 1
ATOM 3493 N N . VAL A 1 484 ? -18.083 9.575 -25.959 1.00 16.63 484 VAL A N 1
ATOM 3494 C CA . VAL A 1 484 ? -17.673 9.582 -27.395 1.00 16.96 484 VAL A CA 1
ATOM 3495 C C . VAL A 1 484 ? -18.682 10.430 -28.096 1.00 17.37 484 VAL A C 1
ATOM 3496 O O . VAL A 1 484 ? -19.847 10.023 -28.256 1.00 16.56 484 VAL A O 1
ATOM 3500 N N . PRO A 1 485 ? -18.354 11.706 -28.397 1.00 16.02 485 PRO A N 1
ATOM 3501 C CA . PRO A 1 485 ? -19.342 12.529 -29.053 1.00 17.13 485 PRO A CA 1
ATOM 3502 C C . PRO A 1 485 ? -19.714 11.939 -30.395 1.00 17.75 485 PRO A C 1
ATOM 3503 O O . PRO A 1 485 ? -18.892 11.295 -31.057 1.00 18.34 485 PRO A O 1
ATOM 3507 N N . PRO A 1 486 ? -20.966 12.138 -30.794 1.00 18.81 486 PRO A N 1
ATOM 3508 C CA . PRO A 1 486 ? -21.445 11.650 -32.068 1.00 20.83 486 PRO A CA 1
ATOM 3509 C C . PRO A 1 486 ? -20.908 12.469 -33.242 1.00 20.53 486 PRO A C 1
ATOM 3510 O O . PRO A 1 486 ? -20.488 13.652 -33.078 1.00 18.73 486 PRO A O 1
ATOM 3514 N N . GLY A 1 487 ? -20.760 11.747 -34.338 1.00 20.75 487 GLY A N 1
ATOM 3515 C CA . GLY A 1 487 ? -20.418 12.346 -35.631 1.00 20.30 487 GLY A CA 1
ATOM 3516 C C . GLY A 1 487 ? -19.125 13.110 -35.496 1.00 18.94 487 GLY A C 1
ATOM 3517 O O . GLY A 1 487 ? -18.176 12.488 -35.002 1.00 19.04 487 GLY A O 1
ATOM 3518 N N . GLY A 1 488 ? -19.086 14.348 -35.972 1.00 18.42 488 GLY A N 1
ATOM 3519 C CA . GLY A 1 488 ? -17.823 15.135 -35.992 1.00 17.53 488 GLY A CA 1
ATOM 3520 C C . GLY A 1 488 ? -17.721 16.125 -34.836 1.00 17.13 488 GLY A C 1
ATOM 3521 O O . GLY A 1 488 ? -16.946 17.082 -34.947 1.00 16.83 488 GLY A O 1
ATOM 3522 N N . LYS A 1 489 ? -18.567 16.028 -33.817 1.00 16.19 489 LYS A N 1
ATOM 3523 C CA . LYS A 1 489 ? -18.578 16.966 -32.665 1.00 16.69 489 LYS A CA 1
ATOM 3524 C C . LYS A 1 489 ? -17.204 16.930 -32.021 1.00 16.03 489 LYS A C 1
ATOM 3525 O O . LYS A 1 489 ? -16.542 15.835 -32.027 1.00 15.84 489 LYS A O 1
ATOM 3531 N N . ASP A 1 490 ? -16.803 18.040 -31.445 1.00 16.11 490 ASP A N 1
ATOM 3532 C CA . ASP A 1 490 ? -15.486 18.123 -30.721 1.00 16.16 490 ASP A CA 1
ATOM 3533 C C . ASP A 1 490 ? -15.368 17.008 -29.692 1.00 16.14 490 ASP A C 1
ATOM 3534 O O . ASP A 1 490 ? -16.363 16.751 -29.002 1.00 15.99 490 ASP A O 1
ATOM 3539 N N . GLY A 1 491 ? -14.158 16.475 -29.530 1.00 15.05 491 GLY A N 1
ATOM 3540 C CA . GLY A 1 491 ? -13.695 15.893 -28.283 1.00 15.12 491 GLY A CA 1
ATOM 3541 C C . GLY A 1 491 ? -12.835 14.683 -28.549 1.00 15.53 491 GLY A C 1
ATOM 3542 O O . GLY A 1 491 ? -12.377 14.449 -29.747 1.00 15.71 491 GLY A O 1
ATOM 3543 N N . LEU A 1 492 ? -12.540 13.946 -27.502 1.00 15.57 492 LEU A N 1
ATOM 3544 C CA . LEU A 1 492 ? -11.602 12.805 -27.619 1.00 16.08 492 LEU A CA 1
ATOM 3545 C C . LEU A 1 492 ? -12.309 11.703 -28.377 1.00 15.95 492 LEU A C 1
ATOM 3546 O O . LEU A 1 492 ? -13.567 11.624 -28.307 1.00 17.58 492 LEU A O 1
ATOM 3551 N N . ARG A 1 493 ? -11.554 10.754 -28.906 1.00 15.80 493 ARG A N 1
ATOM 3552 C CA . ARG A 1 493 ? -12.163 9.592 -29.617 1.00 15.25 493 ARG A CA 1
ATOM 3553 C C . ARG A 1 493 ? -11.499 8.295 -29.152 1.00 15.35 493 ARG A C 1
ATOM 3554 O O . ARG A 1 493 ? -10.399 8.283 -28.586 1.00 14.79 493 ARG A O 1
ATOM 3562 N N . PRO A 1 494 ? -12.106 7.137 -29.434 1.00 15.14 494 PRO A N 1
ATOM 3563 C CA . PRO A 1 494 ? -11.582 5.886 -28.873 1.00 15.65 494 PRO A CA 1
ATOM 3564 C C . PRO A 1 494 ? -10.277 5.326 -29.432 1.00 15.60 494 PRO A C 1
ATOM 3565 O O . PRO A 1 494 ? -9.628 4.561 -28.733 1.00 16.31 494 PRO A O 1
ATOM 3569 N N . ASP A 1 495 ? -9.803 5.904 -30.528 1.00 15.55 495 ASP A N 1
ATOM 3570 C CA . ASP A 1 495 ? -8.452 5.542 -31.033 1.00 15.37 495 ASP A CA 1
ATOM 3571 C C . ASP A 1 495 ? -7.384 6.527 -30.512 1.00 15.17 495 ASP A C 1
ATOM 3572 O O . ASP A 1 495 ? -6.205 6.398 -30.860 1.00 14.73 495 ASP A O 1
ATOM 3577 N N . GLY A 1 496 ? -7.754 7.469 -29.652 1.00 15.21 496 GLY A N 1
ATOM 3578 C CA . GLY A 1 496 ? -6.832 8.495 -29.156 1.00 14.97 496 GLY A CA 1
ATOM 3579 C C . GLY A 1 496 ? -6.780 9.761 -29.999 1.00 14.83 496 GLY A C 1
ATOM 3580 O O . GLY A 1 496 ? -5.991 10.638 -29.609 1.00 15.08 496 GLY A O 1
ATOM 3581 N N . THR A 1 497 ? -7.534 9.864 -31.115 1.00 14.46 497 THR A N 1
ATOM 3582 C CA . THR A 1 497 ? -7.613 11.141 -31.866 1.00 13.86 497 THR A CA 1
ATOM 3583 C C . THR A 1 497 ? -8.437 12.101 -31.011 1.00 14.03 497 THR A C 1
ATOM 3584 O O . THR A 1 497 ? -9.098 11.620 -30.063 1.00 15.03 497 THR A O 1
ATOM 3588 N N . ALA A 1 498 ? -8.405 13.396 -31.342 1.00 13.77 498 ALA A N 1
ATOM 3589 C CA . ALA A 1 498 ? -9.089 14.442 -30.572 1.00 14.46 498 ALA A CA 1
ATOM 3590 C C . ALA A 1 498 ? -9.513 15.549 -31.560 1.00 15.15 498 ALA A C 1
ATOM 3591 O O . ALA A 1 498 ? -8.684 16.051 -32.319 1.00 13.81 498 ALA A O 1
ATOM 3593 N N . TRP A 1 499 ? -10.807 15.812 -31.642 1.00 14.51 499 TRP A N 1
ATOM 3594 C CA . TRP A 1 499 ? -11.407 16.462 -32.790 1.00 14.63 499 TRP A CA 1
ATOM 3595 C C . TRP A 1 499 ? -11.849 17.886 -32.437 1.00 15.60 499 TRP A C 1
ATOM 3596 O O . TRP A 1 499 ? -12.484 18.127 -31.372 1.00 14.02 499 TRP A O 1
ATOM 3607 N N . ARG A 1 500 ? -11.623 18.755 -33.401 1.00 15.29 500 ARG A N 1
ATOM 3608 C CA . ARG A 1 500 ? -12.243 20.095 -33.447 1.00 15.01 500 ARG A CA 1
ATOM 3609 C C . ARG A 1 500 ? -12.408 20.430 -34.923 1.00 15.36 500 ARG A C 1
ATOM 3610 O O . ARG A 1 500 ? -11.595 19.925 -35.733 1.00 13.60 500 ARG A O 1
ATOM 3618 N N . HIS A 1 501 ? -13.331 21.321 -35.291 1.00 14.72 501 HIS A N 1
ATOM 3619 C CA . HIS A 1 501 ? -13.635 21.542 -36.738 1.00 15.75 501 HIS A CA 1
ATOM 3620 C C . HIS A 1 501 ? -13.895 20.185 -37.413 1.00 15.62 501 HIS A C 1
ATOM 3621 O O . HIS A 1 501 ? -13.523 20.013 -38.591 1.00 15.13 501 HIS A O 1
ATOM 3628 N N . GLU A 1 502 ? -14.557 19.250 -36.711 1.00 15.36 502 GLU A N 1
ATOM 3629 C CA . GLU A 1 502 ? -15.086 17.997 -37.306 1.00 15.84 502 GLU A CA 1
ATOM 3630 C C . GLU A 1 502 ? -13.948 17.128 -37.855 1.00 14.60 502 GLU A C 1
ATOM 3631 O O . GLU A 1 502 ? -14.213 16.277 -38.692 1.00 14.51 502 GLU A O 1
ATOM 3637 N N . GLY A 1 503 ? -12.786 17.152 -37.206 1.00 14.39 503 GLY A N 1
ATOM 3638 C CA . GLY A 1 503 ? -11.752 16.149 -37.451 1.00 13.70 503 GLY A CA 1
ATOM 3639 C C . GLY A 1 503 ? -10.636 16.208 -36.427 1.00 13.65 503 GLY A C 1
ATOM 3640 O O . GLY A 1 503 ? -10.503 17.201 -35.653 1.00 15.80 503 GLY A O 1
ATOM 3641 N N . ASN A 1 504 ? -9.816 15.188 -36.452 1.00 13.09 504 ASN A N 1
ATOM 3642 C CA . ASN A 1 504 ? -8.619 15.162 -35.602 1.00 13.04 504 ASN A CA 1
ATOM 3643 C C . ASN A 1 504 ? -7.791 16.422 -35.874 1.00 13.11 504 ASN A C 1
ATOM 3644 O O . ASN A 1 504 ? -7.499 16.767 -37.044 1.00 13.19 504 ASN A O 1
ATOM 3649 N N . TYR A 1 505 ? -7.363 17.095 -34.836 1.00 13.48 505 TYR A N 1
ATOM 3650 C CA . TYR A 1 505 ? -6.816 18.467 -35.011 1.00 13.09 505 TYR A CA 1
ATOM 3651 C C . TYR A 1 505 ? -5.839 18.821 -33.911 1.00 13.11 505 TYR A C 1
ATOM 3652 O O . TYR A 1 505 ? -6.249 19.454 -32.945 1.00 13.90 505 TYR A O 1
ATOM 3661 N N . PRO A 1 506 ? -4.549 18.387 -33.991 1.00 12.84 506 PRO A N 1
ATOM 3662 C CA . PRO A 1 506 ? -3.578 18.689 -32.922 1.00 12.84 506 PRO A CA 1
ATOM 3663 C C . PRO A 1 506 ? -3.459 20.179 -32.525 1.00 12.71 506 PRO A C 1
ATOM 3664 O O . PRO A 1 506 ? -3.243 20.465 -31.336 1.00 12.13 506 PRO A O 1
ATOM 3668 N N . GLY A 1 507 ? -3.600 21.042 -33.503 1.00 13.59 507 GLY A N 1
ATOM 3669 C CA . GLY A 1 507 ? -3.464 22.493 -33.278 1.00 14.07 507 GLY A CA 1
ATOM 3670 C C . GLY A 1 507 ? -4.451 22.962 -32.213 1.00 14.28 507 GLY A C 1
ATOM 3671 O O . GLY A 1 507 ? -4.214 24.036 -31.693 1.00 15.98 507 GLY A O 1
ATOM 3672 N N . TYR A 1 508 ? -5.642 22.372 -32.181 1.00 13.82 508 TYR A N 1
ATOM 3673 C CA . TYR A 1 508 ? -6.634 22.598 -31.095 1.00 14.39 508 TYR A CA 1
ATOM 3674 C C . TYR A 1 508 ? -6.523 21.598 -29.967 1.00 14.22 508 TYR A C 1
ATOM 3675 O O . TYR A 1 508 ? -6.831 21.992 -28.830 1.00 15.24 508 TYR A O 1
ATOM 3684 N N . SER A 1 509 ? -6.210 20.300 -30.189 1.00 14.46 509 SER A N 1
ATOM 3685 C CA . SER A 1 509 ? -6.230 19.341 -29.089 1.00 13.42 509 SER A CA 1
ATOM 3686 C C . SER A 1 509 ? -5.083 19.558 -28.112 1.00 13.96 509 SER A C 1
ATOM 3687 O O . SER A 1 509 ? -5.257 19.340 -26.884 1.00 13.31 509 SER A O 1
ATOM 3690 N N . PHE A 1 510 ? -3.908 19.969 -28.595 1.00 13.79 510 PHE A N 1
ATOM 3691 C CA . PHE A 1 510 ? -2.723 20.119 -27.742 1.00 14.50 510 PHE A CA 1
ATOM 3692 C C . PHE A 1 510 ? -2.989 21.110 -26.608 1.00 15.94 510 PHE A C 1
ATOM 3693 O O . PHE A 1 510 ? -2.781 20.747 -25.457 1.00 15.30 510 PHE A O 1
ATOM 3701 N N . PRO A 1 511 ? -3.464 22.367 -26.842 1.00 16.07 511 PRO A N 1
ATOM 3702 C CA . PRO A 1 511 ? -3.788 23.214 -25.708 1.00 16.18 511 PRO A CA 1
ATOM 3703 C C . PRO A 1 511 ? -4.903 22.659 -24.803 1.00 16.15 511 PRO A C 1
ATOM 3704 O O . PRO A 1 511 ? -4.839 22.862 -23.588 1.00 15.88 511 PRO A O 1
ATOM 3708 N N . ALA A 1 512 ? -5.897 21.979 -25.354 1.00 15.88 512 ALA A N 1
ATOM 3709 C CA . ALA A 1 512 ? -6.941 21.286 -24.567 1.00 15.88 512 ALA A CA 1
ATOM 3710 C C . ALA A 1 512 ? -6.352 20.195 -23.675 1.00 16.22 512 ALA A C 1
ATOM 3711 O O . ALA A 1 512 ? -6.740 20.149 -22.487 1.00 16.52 512 ALA A O 1
ATOM 3713 N N . PHE A 1 513 ? -5.369 19.447 -24.156 1.00 15.48 513 PHE A N 1
ATOM 3714 C CA . PHE A 1 513 ? -4.742 18.408 -23.323 1.00 16.12 513 PHE A CA 1
ATOM 3715 C C . PHE A 1 513 ? -4.020 19.064 -22.157 1.00 16.60 513 PHE A C 1
ATOM 3716 O O . PHE A 1 513 ? -4.078 18.528 -21.022 1.00 15.96 513 PHE A O 1
ATOM 3724 N N . LYS A 1 514 ? -3.293 20.159 -22.425 1.00 17.13 514 LYS A N 1
ATOM 3725 C CA . LYS A 1 514 ? -2.542 20.843 -21.368 1.00 18.79 514 LYS A CA 1
ATOM 3726 C C . LYS A 1 514 ? -3.503 21.213 -20.225 1.00 18.72 514 LYS A C 1
ATOM 3727 O O . LYS A 1 514 ? -3.188 20.975 -19.054 1.00 17.03 514 LYS A O 1
ATOM 3733 N N . ASN A 1 515 ? -4.593 21.878 -20.564 1.00 18.81 515 ASN A N 1
ATOM 3734 C CA . ASN A 1 515 ? -5.468 22.527 -19.542 1.00 19.54 515 ASN A CA 1
ATOM 3735 C C . ASN A 1 515 ? -6.422 21.463 -18.983 1.00 17.13 515 ASN A C 1
ATOM 3736 O O . ASN A 1 515 ? -6.724 21.488 -17.794 1.00 17.53 515 ASN A O 1
ATOM 3741 N N . ALA A 1 516 ? -6.869 20.507 -19.751 1.00 15.79 516 ALA A N 1
ATOM 3742 C CA . ALA A 1 516 ? -7.670 19.359 -19.208 1.00 15.85 516 ALA A CA 1
ATOM 3743 C C . ALA A 1 516 ? -6.838 18.549 -18.202 1.00 16.06 516 ALA A C 1
ATOM 3744 O O . ALA A 1 516 ? -7.329 18.272 -17.079 1.00 14.48 516 ALA A O 1
ATOM 3746 N N . SER A 1 517 ? -5.555 18.325 -18.460 1.00 15.45 517 SER A N 1
ATOM 3747 C CA . SER A 1 517 ? -4.694 17.583 -17.499 1.00 15.89 517 SER A CA 1
ATOM 3748 C C . SER A 1 517 ? -4.599 18.447 -16.239 1.00 15.94 517 SER A C 1
ATOM 3749 O O . SER A 1 517 ? -4.557 17.856 -15.134 1.00 16.50 517 SER A O 1
ATOM 3752 N N . GLN A 1 518 ? -4.318 19.735 -16.422 1.00 17.02 518 GLN A N 1
ATOM 3753 C CA . GLN A 1 518 ? -4.199 20.673 -15.280 1.00 17.78 518 GLN A CA 1
ATOM 3754 C C . GLN A 1 518 ? -5.475 20.670 -14.428 1.00 17.18 518 GLN A C 1
ATOM 3755 O O . GLN A 1 518 ? -5.383 20.496 -13.208 1.00 16.69 518 GLN A O 1
ATOM 3761 N N . LEU A 1 519 ? -6.640 20.737 -15.029 1.00 17.15 519 LEU A N 1
ATOM 3762 C CA . LEU A 1 519 ? -7.899 20.638 -14.256 1.00 18.81 519 LEU A CA 1
ATOM 3763 C C . LEU A 1 519 ? -7.987 19.360 -13.461 1.00 17.71 519 LEU A C 1
ATOM 3764 O O . LEU A 1 519 ? -8.322 19.387 -12.291 1.00 18.98 519 LEU A O 1
ATOM 3769 N N . ILE A 1 520 ? -7.747 18.207 -14.060 1.00 17.34 520 ILE A N 1
ATOM 3770 C CA . ILE A 1 520 ? -7.760 16.930 -13.316 1.00 16.83 520 ILE A CA 1
ATOM 3771 C C . ILE A 1 520 ? -6.767 17.024 -12.131 1.00 17.35 520 ILE A C 1
ATOM 3772 O O . ILE A 1 520 ? -7.105 16.676 -11.002 1.00 16.83 520 ILE A O 1
ATOM 3777 N N . TYR A 1 521 ? -5.599 17.626 -12.364 1.00 17.16 521 TYR A N 1
ATOM 3778 C CA . TYR A 1 521 ? -4.563 17.737 -11.312 1.00 16.68 521 TYR A CA 1
ATOM 3779 C C . TYR A 1 521 ? -5.056 18.692 -10.208 1.00 16.75 521 TYR A C 1
ATOM 3780 O O . TYR A 1 521 ? -4.903 18.370 -9.050 1.00 17.27 521 TYR A O 1
ATOM 3789 N N . LEU A 1 522 ? -5.637 19.830 -10.559 1.00 17.14 522 LEU A N 1
ATOM 3790 C CA . LEU A 1 522 ? -6.192 20.756 -9.544 1.00 17.71 522 LEU A CA 1
ATOM 3791 C C . LEU A 1 522 ? -7.232 20.066 -8.623 1.00 17.89 522 LEU A C 1
ATOM 3792 O O . LEU A 1 522 ? -7.300 20.456 -7.460 1.00 17.39 522 LEU A O 1
ATOM 3797 N N . LEU A 1 523 ? -7.984 19.078 -9.120 1.00 16.59 523 LEU A N 1
ATOM 3798 C CA . LEU A 1 523 ? -9.108 18.447 -8.380 1.00 16.35 523 LEU A CA 1
ATOM 3799 C C . LEU A 1 523 ? -8.660 17.143 -7.736 1.00 16.06 523 LEU A C 1
ATOM 3800 O O . LEU A 1 523 ? -9.429 16.521 -7.031 1.00 14.80 523 LEU A O 1
ATOM 3805 N N . ARG A 1 524 ? -7.399 16.754 -7.919 1.00 15.39 524 ARG A N 1
ATOM 3806 C CA . ARG A 1 524 ? -6.941 15.400 -7.581 1.00 17.08 524 ARG A CA 1
ATOM 3807 C C . ARG A 1 524 ? -7.003 15.183 -6.061 1.00 17.37 524 ARG A C 1
ATOM 3808 O O . ARG A 1 524 ? -6.751 16.122 -5.256 1.00 17.07 524 ARG A O 1
ATOM 3816 N N . ASP A 1 525 ? -7.349 13.972 -5.692 1.00 17.83 525 ASP A N 1
ATOM 3817 C CA . ASP A 1 525 ? -7.254 13.474 -4.305 1.00 20.91 525 ASP A CA 1
ATOM 3818 C C . ASP A 1 525 ? -8.174 14.271 -3.419 1.00 19.47 525 ASP A C 1
ATOM 3819 O O . ASP A 1 525 ? -7.775 14.663 -2.321 1.00 20.10 525 ASP A O 1
ATOM 3824 N N . THR A 1 526 ? -9.326 14.629 -3.935 1.00 17.59 526 THR A N 1
ATOM 3825 C CA . THR A 1 526 ? -10.357 15.355 -3.189 1.00 17.51 526 THR A CA 1
ATOM 3826 C C . THR A 1 526 ? -11.685 14.695 -3.500 1.00 17.96 526 THR A C 1
ATOM 3827 O O . THR A 1 526 ? -11.761 13.960 -4.473 1.00 17.18 526 THR A O 1
ATOM 3831 N N . PRO A 1 527 ? -12.783 15.020 -2.764 1.00 18.80 527 PRO A N 1
ATOM 3832 C CA . PRO A 1 527 ? -14.128 14.593 -3.155 1.00 19.16 527 PRO A CA 1
ATOM 3833 C C . PRO A 1 527 ? -14.619 15.146 -4.494 1.00 18.79 527 PRO A C 1
ATOM 3834 O O . PRO A 1 527 ? -15.732 14.752 -4.908 1.00 19.98 527 PRO A O 1
ATOM 3838 N N . PHE A 1 528 ? -13.854 16.078 -5.122 1.00 16.97 528 PHE A N 1
ATOM 3839 C CA . PHE A 1 528 ? -14.188 16.705 -6.410 1.00 15.38 528 PHE A CA 1
ATOM 3840 C C . PHE A 1 528 ? -13.322 16.158 -7.563 1.00 14.86 528 PHE A C 1
ATOM 3841 O O . PHE A 1 528 ? -13.410 16.677 -8.724 1.00 14.81 528 PHE A O 1
ATOM 3849 N N . SER A 1 529 ? -12.549 15.112 -7.324 1.00 15.97 529 SER A N 1
ATOM 3850 C CA . SER A 1 529 ? -11.612 14.548 -8.332 1.00 15.89 529 SER A CA 1
ATOM 3851 C C . SER A 1 529 ? -12.406 14.121 -9.574 1.00 15.81 529 SER A C 1
ATOM 3852 O O . SER A 1 529 ? -13.568 13.627 -9.485 1.00 15.84 529 SER A O 1
ATOM 3855 N N . VAL A 1 530 ? -11.803 14.246 -10.735 1.00 15.12 530 VAL A N 1
ATOM 3856 C CA . VAL A 1 530 ? -12.357 13.720 -12.007 1.00 14.94 530 VAL A CA 1
ATOM 3857 C C . VAL A 1 530 ? -12.400 12.195 -12.026 1.00 15.04 530 VAL A C 1
ATOM 3858 O O . VAL A 1 530 ? -11.520 11.596 -11.567 1.00 14.60 530 VAL A O 1
ATOM 3862 N N . GLY A 1 531 ? -13.505 11.626 -12.486 1.00 14.43 531 GLY A N 1
ATOM 3863 C CA . GLY A 1 531 ? -13.646 10.169 -12.579 1.00 16.15 531 GLY A CA 1
ATOM 3864 C C . GLY A 1 531 ? -12.525 9.527 -13.369 1.00 16.09 531 GLY A C 1
ATOM 3865 O O . GLY A 1 531 ? -12.037 10.125 -14.380 1.00 15.67 531 GLY A O 1
ATOM 3866 N N . GLU A 1 532 ? -12.198 8.281 -13.005 1.00 18.47 532 GLU A N 1
ATOM 3867 C CA . GLU A 1 532 ? -11.065 7.539 -13.606 1.00 18.06 532 GLU A CA 1
ATOM 3868 C C . GLU A 1 532 ? -11.363 7.364 -15.097 1.00 17.22 532 GLU A C 1
ATOM 3869 O O . GLU A 1 532 ? -10.445 7.329 -15.906 1.00 15.40 532 GLU A O 1
ATOM 3875 N N . SER A 1 533 ? -12.641 7.247 -15.487 1.00 17.15 533 SER A N 1
ATOM 3876 C CA . SER A 1 533 ? -12.998 7.108 -16.936 1.00 16.74 533 SER A CA 1
ATOM 3877 C C . SER A 1 533 ? -12.457 8.317 -17.744 1.00 15.99 533 SER A C 1
ATOM 3878 O O . SER A 1 533 ? -11.987 8.124 -18.878 1.00 16.06 533 SER A O 1
ATOM 3881 N N . GLY A 1 534 ? -12.558 9.537 -17.231 1.00 15.47 534 GLY A N 1
ATOM 3882 C CA . GLY A 1 534 ? -12.080 10.748 -17.904 1.00 15.32 534 GLY A CA 1
ATOM 3883 C C . GLY A 1 534 ? -10.566 10.724 -17.923 1.00 15.21 534 GLY A C 1
ATOM 3884 O O . GLY A 1 534 ? -10.006 11.028 -18.985 1.00 15.58 534 GLY A O 1
ATOM 3885 N N . TRP A 1 535 ? -9.939 10.377 -16.805 1.00 15.45 535 TRP A N 1
ATOM 3886 C CA . TRP A 1 535 ? -8.445 10.252 -16.699 1.00 15.45 535 TRP A CA 1
ATOM 3887 C C . TRP A 1 535 ? -7.949 9.270 -17.752 1.00 15.72 535 TRP A C 1
ATOM 3888 O O . TRP A 1 535 ? -7.031 9.608 -18.459 1.00 15.30 535 TRP A O 1
ATOM 3899 N N . ASN A 1 536 ? -8.569 8.088 -17.844 1.00 15.67 536 ASN A N 1
ATOM 3900 C CA . ASN A 1 536 ? -8.154 7.028 -18.751 1.00 17.69 536 ASN A CA 1
ATOM 3901 C C . ASN A 1 536 ? -8.230 7.544 -20.200 1.00 16.41 536 ASN A C 1
ATOM 3902 O O . ASN A 1 536 ? -7.260 7.214 -20.999 1.00 15.51 536 ASN A O 1
ATOM 3907 N N . ASN A 1 537 ? -9.350 8.209 -20.552 1.00 15.49 537 ASN A N 1
ATOM 3908 C CA . ASN A 1 537 ? -9.600 8.575 -21.966 1.00 15.68 537 ASN A CA 1
ATOM 3909 C C . ASN A 1 537 ? -8.550 9.649 -22.357 1.00 15.57 537 ASN A C 1
ATOM 3910 O O . ASN A 1 537 ? -7.963 9.665 -23.468 1.00 16.19 537 ASN A O 1
ATOM 3915 N N . LEU A 1 538 ? -8.302 10.569 -21.466 1.00 16.41 538 LEU A N 1
ATOM 3916 C CA . LEU A 1 538 ? -7.303 11.623 -21.690 1.00 16.39 538 LEU A CA 1
ATOM 3917 C C . LEU A 1 538 ? -5.909 10.992 -21.791 1.00 16.76 538 LEU A C 1
ATOM 3918 O O . LEU A 1 538 ? -5.089 11.418 -22.627 1.00 14.94 538 LEU A O 1
ATOM 3923 N N . LYS A 1 539 ? -5.616 10.005 -20.954 1.00 16.98 539 LYS A N 1
ATOM 3924 C CA . LYS A 1 539 ? -4.296 9.330 -21.044 1.00 16.10 539 LYS A CA 1
ATOM 3925 C C . LYS A 1 539 ? -4.154 8.761 -22.454 1.00 15.49 539 LYS A C 1
ATOM 3926 O O . LYS A 1 539 ? -3.086 8.919 -23.051 1.00 14.30 539 LYS A O 1
ATOM 3932 N N . LYS A 1 540 ? -5.155 8.057 -22.950 1.00 15.34 540 LYS A N 1
ATOM 3933 C CA . LYS A 1 540 ? -5.054 7.472 -24.292 1.00 16.51 540 LYS A CA 1
ATOM 3934 C C . LYS A 1 540 ? -4.740 8.568 -25.310 1.00 14.98 540 LYS A C 1
ATOM 3935 O O . LYS A 1 540 ? -3.870 8.366 -26.207 1.00 15.37 540 LYS A O 1
ATOM 3941 N N . ALA A 1 541 ? -5.455 9.707 -25.291 1.00 15.09 541 ALA A N 1
ATOM 3942 C CA . ALA A 1 541 ? -5.232 10.794 -26.266 1.00 13.77 541 ALA A CA 1
ATOM 3943 C C . ALA A 1 541 ? -3.800 11.350 -26.118 1.00 14.08 541 ALA A C 1
ATOM 3944 O O . ALA A 1 541 ? -3.112 11.618 -27.139 1.00 13.44 541 ALA A O 1
ATOM 3946 N N . MET A 1 542 ? -3.301 11.500 -24.893 1.00 13.74 542 MET A N 1
ATOM 3947 C CA . MET A 1 542 ? -1.975 12.120 -24.687 1.00 14.91 542 MET A CA 1
ATOM 3948 C C . MET A 1 542 ? -0.831 11.141 -24.992 1.00 15.16 542 MET A C 1
ATOM 3949 O O . MET A 1 542 ? 0.181 11.605 -25.509 1.00 15.23 542 MET A O 1
ATOM 3954 N N . VAL A 1 543 ? -0.986 9.861 -24.704 1.00 14.90 543 VAL A N 1
ATOM 3955 C CA . VAL A 1 543 ? -0.002 8.866 -25.129 1.00 15.85 543 VAL A CA 1
ATOM 3956 C C . VAL A 1 543 ? -0.038 8.837 -26.663 1.00 15.23 543 VAL A C 1
ATOM 3957 O O . VAL A 1 543 ? 1.090 8.742 -27.287 1.00 14.81 543 VAL A O 1
ATOM 3961 N N . SER A 1 544 ? -1.229 8.961 -27.259 1.00 13.95 544 SER A N 1
ATOM 3962 C CA . SER A 1 544 ? -1.322 8.956 -28.762 1.00 14.18 544 SER A CA 1
ATOM 3963 C C . SER A 1 544 ? -0.491 10.120 -29.304 1.00 14.27 544 SER A C 1
ATOM 3964 O O . SER A 1 544 ? 0.270 9.947 -30.271 1.00 13.82 544 SER A O 1
ATOM 3967 N N . ALA A 1 545 ? -0.659 11.331 -28.747 1.00 14.09 545 ALA A N 1
ATOM 3968 C CA . ALA A 1 545 ? 0.034 12.541 -29.226 1.00 14.03 545 ALA A CA 1
ATOM 3969 C C . ALA A 1 545 ? 1.545 12.351 -29.136 1.00 14.11 545 ALA A C 1
ATOM 3970 O O . ALA A 1 545 ? 2.277 12.792 -30.065 1.00 13.96 545 ALA A O 1
ATOM 3972 N N . TRP A 1 546 ? 2.032 11.718 -28.093 1.00 13.74 546 TRP A N 1
ATOM 3973 C CA . TRP A 1 546 ? 3.453 11.346 -27.942 1.00 13.97 546 TRP A CA 1
ATOM 3974 C C . TRP A 1 546 ? 3.890 10.454 -29.106 1.00 14.04 546 TRP A C 1
ATOM 3975 O O . TRP A 1 546 ? 4.967 10.633 -29.660 1.00 14.39 546 TRP A O 1
ATOM 3986 N N . ILE A 1 547 ? 3.069 9.496 -29.480 1.00 14.29 547 ILE A N 1
ATOM 3987 C CA . ILE A 1 547 ? 3.390 8.626 -30.640 1.00 14.71 547 ILE A CA 1
ATOM 3988 C C . ILE A 1 547 ? 3.371 9.410 -31.962 1.00 13.85 547 ILE A C 1
ATOM 3989 O O . ILE A 1 547 ? 4.228 9.108 -32.776 1.00 13.50 547 ILE A O 1
ATOM 3994 N N . TYR A 1 548 ? 2.417 10.335 -32.226 1.00 13.37 548 TYR A N 1
ATOM 3995 C CA . TYR A 1 548 ? 2.300 10.999 -33.549 1.00 13.86 548 TYR A CA 1
ATOM 3996 C C . TYR A 1 548 ? 3.019 12.334 -33.622 1.00 14.23 548 TYR A C 1
ATOM 3997 O O . TYR A 1 548 ? 2.816 13.095 -34.570 1.00 15.54 548 TYR A O 1
ATOM 4006 N N . SER A 1 549 ? 3.910 12.627 -32.696 1.00 14.13 549 SER A N 1
ATOM 4007 C CA . SER A 1 549 ? 4.658 13.904 -32.754 1.00 15.49 549 SER A CA 1
ATOM 4008 C C . SER A 1 549 ? 6.151 13.581 -32.562 1.00 15.15 549 SER A C 1
ATOM 4009 O O . SER A 1 549 ? 6.469 12.567 -31.927 1.00 14.58 549 SER A O 1
ATOM 4012 N N . ASN A 1 550 ? 7.077 14.390 -33.074 1.00 14.78 550 ASN A N 1
ATOM 4013 C CA . ASN A 1 550 ? 8.489 13.982 -32.910 1.00 15.64 550 ASN A CA 1
ATOM 4014 C C . ASN A 1 550 ? 9.451 15.156 -32.884 1.00 15.43 550 ASN A C 1
ATOM 4015 O O . ASN A 1 550 ? 10.463 15.112 -33.583 1.00 16.52 550 ASN A O 1
ATOM 4020 N N . PRO A 1 551 ? 9.318 16.231 -32.062 1.00 16.41 551 PRO A N 1
ATOM 4021 C CA . PRO A 1 551 ? 8.229 16.444 -31.124 1.00 15.86 551 PRO A CA 1
ATOM 4022 C C . PRO A 1 551 ? 7.084 17.242 -31.756 1.00 15.91 551 PRO A C 1
ATOM 4023 O O . PRO A 1 551 ? 6.068 17.468 -31.049 1.00 15.85 551 PRO A O 1
ATOM 4027 N N . GLU A 1 552 ? 7.249 17.760 -32.980 1.00 15.25 552 GLU A N 1
ATOM 4028 C CA . GLU A 1 552 ? 6.126 18.413 -33.734 1.00 14.98 552 GLU A CA 1
ATOM 4029 C C . GLU A 1 552 ? 5.295 17.345 -34.456 1.00 14.28 552 GLU A C 1
ATOM 4030 O O . GLU A 1 552 ? 5.862 16.331 -34.842 1.00 14.56 552 GLU A O 1
ATOM 4036 N N . VAL A 1 553 ? 3.982 17.525 -34.597 1.00 13.03 553 VAL A N 1
ATOM 4037 C CA . VAL A 1 553 ? 3.165 16.647 -35.481 1.00 13.03 553 VAL A CA 1
ATOM 4038 C C . VAL A 1 553 ? 3.625 16.906 -36.934 1.00 13.53 553 VAL A C 1
ATOM 4039 O O . VAL A 1 553 ? 4.280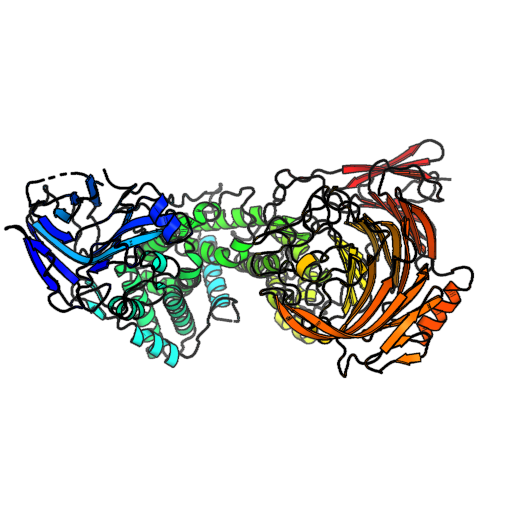 17.957 -37.210 1.00 12.35 553 VAL A O 1
ATOM 4043 N N . GLY A 1 554 ? 3.569 15.858 -37.745 1.00 13.99 554 GLY A N 1
ATOM 4044 C CA . GLY A 1 554 ? 4.010 15.960 -39.149 1.00 13.64 554 GLY A CA 1
ATOM 4045 C C . GLY A 1 554 ? 3.209 16.999 -39.915 1.00 13.60 554 GLY A C 1
ATOM 4046 O O . GLY A 1 554 ? 2.061 17.380 -39.535 1.00 13.22 554 GLY A O 1
ATOM 4047 N N . LEU A 1 555 ? 3.695 17.330 -41.082 1.00 14.31 555 LEU A N 1
ATOM 4048 C CA . LEU A 1 555 ? 2.970 18.166 -42.072 1.00 13.97 555 LEU A CA 1
ATOM 4049 C C . LEU A 1 555 ? 1.554 17.664 -42.297 1.00 13.42 555 LEU A C 1
ATOM 4050 O O . LEU A 1 555 ? 0.622 18.494 -42.374 1.00 12.67 555 LEU A O 1
ATOM 4055 N N . PRO A 1 556 ? 1.298 16.358 -42.400 1.00 12.75 556 PRO A N 1
ATOM 4056 C CA . PRO A 1 556 ? -0.077 15.914 -42.676 1.00 12.22 556 PRO A CA 1
ATOM 4057 C C . PRO A 1 556 ? -1.037 16.211 -41.533 1.00 12.27 556 PRO A C 1
ATOM 4058 O O . PRO A 1 556 ? -2.252 16.126 -41.757 1.00 11.47 556 PRO A O 1
ATOM 4062 N N . LEU A 1 557 ? -0.510 16.360 -40.297 1.00 12.66 557 LEU A N 1
ATOM 4063 C CA . LEU A 1 557 ? -1.356 16.633 -39.097 1.00 13.15 557 LEU A CA 1
ATOM 4064 C C . LEU A 1 557 ? -1.349 18.148 -38.773 1.00 13.48 557 LEU A C 1
ATOM 4065 O O . LEU A 1 557 ? -1.820 18.495 -37.678 1.00 13.06 557 LEU A O 1
ATOM 4070 N N . ALA A 1 558 ? -0.795 19.003 -39.642 1.00 13.04 558 ALA A N 1
ATOM 4071 C CA . ALA A 1 558 ? -0.612 20.456 -39.311 1.00 13.13 558 ALA A CA 1
ATOM 4072 C C . ALA A 1 558 ? -1.922 21.259 -39.400 1.00 13.27 558 ALA A C 1
ATOM 4073 O O . ALA A 1 558 ? -1.913 22.475 -39.181 1.00 12.97 558 ALA A O 1
ATOM 4075 N N . GLY A 1 559 ? -2.987 20.616 -39.812 1.00 13.99 559 GLY A N 1
ATOM 4076 C CA . GLY A 1 559 ? -4.229 21.312 -40.145 1.00 13.94 559 GLY A CA 1
ATOM 4077 C C . GLY A 1 559 ? -3.996 22.452 -41.127 1.00 14.30 559 GLY A C 1
ATOM 4078 O O . GLY A 1 559 ? -3.198 22.267 -42.108 1.00 14.51 559 GLY A O 1
ATOM 4079 N N . ARG A 1 560 ? -4.601 23.608 -40.864 1.00 14.40 560 ARG A N 1
ATOM 4080 C CA . ARG A 1 560 ? -4.461 24.775 -41.780 1.00 14.29 560 ARG A CA 1
ATOM 4081 C C . ARG A 1 560 ? -3.151 25.544 -41.575 1.00 14.27 560 ARG A C 1
ATOM 4082 O O . ARG A 1 560 ? -3.032 26.642 -42.134 1.00 14.47 560 ARG A O 1
ATOM 4090 N N . HIS A 1 561 ? -2.208 24.997 -40.809 1.00 14.80 561 HIS A N 1
ATOM 4091 C CA . HIS A 1 561 ? -0.922 25.616 -40.433 1.00 15.29 561 HIS A CA 1
ATOM 4092 C C . HIS A 1 561 ? 0.271 24.749 -40.822 1.00 14.36 561 HIS A C 1
ATOM 4093 O O . HIS A 1 561 ? 1.177 24.580 -40.002 1.00 13.43 561 HIS A O 1
ATOM 4100 N N . PRO A 1 562 ? 0.405 24.429 -42.115 1.00 14.27 562 PRO A N 1
ATOM 4101 C CA . PRO A 1 562 ? 1.570 23.705 -42.595 1.00 14.16 562 PRO A CA 1
ATOM 4102 C C . PRO A 1 562 ? 2.839 24.496 -42.307 1.00 14.13 562 PRO A C 1
ATOM 4103 O O . PRO A 1 562 ? 2.900 25.726 -42.466 1.00 14.71 562 PRO A O 1
ATOM 4107 N N . PHE A 1 563 ? 3.872 23.798 -41.836 1.00 14.34 563 PHE A N 1
ATOM 4108 C CA . PHE A 1 563 ? 5.148 24.450 -41.468 1.00 14.37 563 PHE A CA 1
ATOM 4109 C C . PHE A 1 563 ? 5.082 25.293 -40.172 1.00 14.94 563 PHE A C 1
ATOM 4110 O O . PHE A 1 563 ? 6.085 25.945 -39.832 1.00 13.93 563 PHE A O 1
ATOM 4118 N N . ASN A 1 564 ? 3.989 25.155 -39.412 1.00 15.62 564 ASN A N 1
ATOM 4119 C CA . ASN A 1 564 ? 3.850 25.705 -38.041 1.00 16.00 564 ASN A CA 1
ATOM 4120 C C . ASN A 1 564 ? 3.054 24.688 -37.212 1.00 16.22 564 ASN A C 1
ATOM 4121 O O . ASN A 1 564 ? 2.028 25.044 -36.553 1.00 15.55 564 ASN A O 1
ATOM 4126 N N . SER A 1 565 ? 3.527 23.430 -37.246 1.00 15.83 565 SER A N 1
ATOM 4127 C CA . SER A 1 565 ? 2.930 22.310 -36.515 1.00 15.02 565 SER A CA 1
ATOM 4128 C C . SER A 1 565 ? 2.950 22.628 -35.049 1.00 14.71 565 SER A C 1
ATOM 4129 O O . SER A 1 565 ? 3.975 23.151 -34.576 1.00 15.13 565 SER A O 1
ATOM 4132 N N . PRO A 1 566 ? 1.925 22.225 -34.286 1.00 13.60 566 PRO A N 1
ATOM 4133 C CA . PRO A 1 566 ? 2.059 22.236 -32.832 1.00 14.69 566 PRO A CA 1
ATOM 4134 C C . PRO A 1 566 ? 3.132 21.242 -32.370 1.00 14.56 566 PRO A C 1
ATOM 4135 O O . PRO A 1 566 ? 3.427 20.299 -33.065 1.00 16.11 566 PRO A O 1
ATOM 4139 N N . SER A 1 567 ? 3.738 21.514 -31.250 1.00 16.00 567 SER A N 1
ATOM 4140 C CA . SER A 1 567 ? 4.828 20.735 -30.666 1.00 15.88 567 SER A CA 1
ATOM 4141 C C . SER A 1 567 ? 4.331 20.192 -29.347 1.00 16.47 567 SER A C 1
ATOM 4142 O O . SER A 1 567 ? 3.713 20.932 -28.594 1.00 14.24 567 SER A O 1
ATOM 4145 N N . LEU A 1 568 ? 4.668 18.957 -29.049 1.00 16.17 568 LEU A N 1
ATOM 4146 C CA . LEU A 1 568 ? 4.412 18.374 -27.716 1.00 18.13 568 LEU A CA 1
ATOM 4147 C C . LEU A 1 568 ? 5.155 19.146 -26.638 1.00 18.50 568 LEU A C 1
ATOM 4148 O O . LEU A 1 568 ? 4.738 19.078 -25.479 1.00 17.65 568 LEU A O 1
ATOM 4153 N N . LYS A 1 569 ? 6.216 19.890 -26.997 1.00 19.78 569 LYS A N 1
ATOM 4154 C CA . LYS A 1 569 ? 6.930 20.698 -25.994 1.00 22.68 569 LYS A CA 1
ATOM 4155 C C . LYS A 1 569 ? 5.954 21.639 -25.308 1.00 22.80 569 LYS A C 1
ATOM 4156 O O . LYS A 1 569 ? 6.106 21.791 -24.118 1.00 22.64 569 LYS A O 1
ATOM 4162 N N . SER A 1 570 ? 4.980 22.207 -26.004 1.00 21.76 570 SER A N 1
ATOM 4163 C CA . SER A 1 570 ? 3.971 23.120 -25.413 1.00 22.06 570 SER A CA 1
ATOM 4164 C C . SER A 1 570 ? 3.006 22.379 -24.457 1.00 23.65 570 SER A C 1
ATOM 4165 O O . SER A 1 570 ? 2.320 23.027 -23.649 1.00 26.35 570 SER A O 1
ATOM 4168 N N . VAL A 1 571 ? 2.954 21.061 -24.489 1.00 21.09 571 VAL A N 1
ATOM 4169 C CA . VAL A 1 571 ? 1.950 20.269 -23.721 1.00 21.69 571 VAL A CA 1
ATOM 4170 C C . VAL A 1 571 ? 2.711 19.601 -22.568 1.00 18.79 571 VAL A C 1
ATOM 4171 O O . VAL A 1 571 ? 2.085 18.962 -21.760 1.00 18.57 571 VAL A O 1
ATOM 4175 N N . ALA A 1 572 ? 4.038 19.800 -22.432 1.00 19.08 572 ALA A N 1
ATOM 4176 C CA . ALA A 1 572 ? 4.914 18.986 -21.553 1.00 19.05 572 ALA A CA 1
ATOM 4177 C C . ALA A 1 572 ? 4.297 18.857 -20.140 1.00 18.69 572 ALA A C 1
ATOM 4178 O O . ALA A 1 572 ? 4.214 17.712 -19.588 1.00 17.56 572 ALA A O 1
ATOM 4180 N N . GLN A 1 573 ? 3.953 19.994 -19.552 1.00 19.35 573 GLN A N 1
ATOM 4181 C CA . GLN A 1 573 ? 3.491 20.071 -18.139 1.00 20.93 573 GLN A CA 1
ATOM 4182 C C . GLN A 1 573 ? 2.255 19.217 -17.989 1.00 18.76 573 GLN A C 1
ATOM 4183 O O . GLN A 1 573 ? 1.989 18.780 -16.880 1.00 18.40 573 GLN A O 1
ATOM 4189 N N . GLY A 1 574 ? 1.458 19.110 -19.053 1.00 17.49 574 GLY A N 1
ATOM 4190 C CA . GLY A 1 574 ? 0.231 18.314 -18.961 1.00 17.69 574 GLY A CA 1
ATOM 4191 C C . GLY A 1 574 ? 0.561 16.871 -18.624 1.00 17.07 574 GLY A C 1
ATOM 4192 O O . GLY A 1 574 ? -0.222 16.127 -17.981 1.00 17.35 574 GLY A O 1
ATOM 4193 N N . TYR A 1 575 ? 1.704 16.406 -19.087 1.00 16.95 575 TYR A N 1
ATOM 4194 C CA . TYR A 1 575 ? 2.109 15.001 -18.825 1.00 16.24 575 TYR A CA 1
ATOM 4195 C C . TYR A 1 575 ? 2.409 14.830 -17.334 1.00 16.72 575 TYR A C 1
ATOM 4196 O O . TYR A 1 575 ? 2.119 13.776 -16.741 1.00 16.91 575 TYR A O 1
ATOM 4205 N N . TYR A 1 576 ? 3.073 15.788 -16.731 1.00 17.01 576 TYR A N 1
ATOM 4206 C CA . TYR A 1 576 ? 3.380 15.742 -15.285 1.00 17.29 576 TYR A CA 1
ATOM 4207 C C . TYR A 1 576 ? 2.061 15.765 -14.486 1.00 17.21 576 TYR A C 1
ATOM 4208 O O . TYR A 1 576 ? 1.801 14.897 -13.587 1.00 17.53 576 TYR A O 1
ATOM 4217 N N . TRP A 1 577 ? 1.182 16.662 -14.893 1.00 16.13 577 TRP A N 1
ATOM 4218 C CA . TRP A 1 577 ? -0.128 16.854 -14.215 1.00 16.44 577 TRP A CA 1
ATOM 4219 C C . TRP A 1 577 ? -0.950 15.586 -14.292 1.00 16.38 577 TRP A C 1
ATOM 4220 O O . TRP A 1 577 ? -1.459 15.140 -13.240 1.00 16.19 577 TRP A O 1
ATOM 4231 N N . LEU A 1 578 ? -1.050 14.984 -15.463 1.00 16.92 578 LEU A N 1
ATOM 4232 C CA . LEU A 1 578 ? -1.838 13.752 -15.609 1.00 17.01 578 LEU A CA 1
ATOM 4233 C C . LEU A 1 578 ? -1.148 12.610 -14.871 1.00 17.39 578 LEU A C 1
ATOM 4234 O O . LEU A 1 578 ? -1.879 11.836 -14.179 1.00 16.66 578 LEU A O 1
ATOM 4239 N N . ALA A 1 579 ? 0.198 12.549 -14.915 1.00 16.98 579 ALA A N 1
ATOM 4240 C CA . ALA A 1 579 ? 0.946 11.477 -14.220 1.00 17.97 579 ALA A CA 1
ATOM 4241 C C . ALA A 1 579 ? 0.653 11.585 -12.714 1.00 17.68 579 ALA A C 1
ATOM 4242 O O . ALA A 1 579 ? 0.448 10.550 -12.101 1.00 17.29 579 ALA A O 1
ATOM 4244 N N . MET A 1 580 ? 0.603 12.811 -12.187 1.00 17.10 580 MET A N 1
ATOM 4245 C CA . MET A 1 580 ? 0.566 12.991 -10.719 1.00 18.79 580 MET A CA 1
ATOM 4246 C C . MET A 1 580 ? -0.896 12.928 -10.249 1.00 19.92 580 MET A C 1
ATOM 4247 O O . MET A 1 580 ? -1.126 13.022 -9.031 1.00 21.84 580 MET A O 1
ATOM 4252 N N . SER A 1 581 ? -1.873 12.845 -11.155 1.00 19.43 581 SER A N 1
ATOM 4253 C CA . SER A 1 581 ? -3.306 12.831 -10.778 1.00 19.36 581 SER A CA 1
ATOM 4254 C C . SER A 1 581 ? -3.881 11.431 -11.010 1.00 19.50 581 SER A C 1
ATOM 4255 O O . SER A 1 581 ? -5.102 11.239 -10.879 1.00 19.83 581 SER A O 1
ATOM 4258 N N . ALA A 1 582 ? -3.055 10.442 -11.281 1.00 18.92 582 ALA A N 1
ATOM 4259 C CA . ALA A 1 582 ? -3.507 9.048 -11.386 1.00 20.88 582 ALA A CA 1
ATOM 4260 C C . ALA A 1 582 ? -4.064 8.542 -10.047 1.00 21.16 582 ALA A C 1
ATOM 4261 O O . ALA A 1 582 ? -3.573 8.931 -8.950 1.00 19.63 582 ALA A O 1
ATOM 4263 N N . LYS A 1 583 ? -4.965 7.603 -10.147 1.00 22.83 583 LYS A N 1
ATOM 4264 C CA . LYS A 1 583 ? -5.484 6.968 -8.915 1.00 27.57 583 LYS A CA 1
ATOM 4265 C C . LYS A 1 583 ? -4.330 6.366 -8.095 1.00 29.75 583 LYS A C 1
ATOM 4266 O O . LYS A 1 583 ? -4.354 6.542 -6.847 1.00 28.99 583 LYS A O 1
ATOM 4272 N N . SER A 1 584 ? -3.401 5.667 -8.744 1.00 30.26 584 SER A N 1
ATOM 4273 C CA . SER A 1 584 ? -2.116 5.233 -8.161 1.00 34.06 584 SER A CA 1
ATOM 4274 C C . SER A 1 584 ? -0.955 6.043 -8.767 1.00 32.53 584 SER A C 1
ATOM 4275 O O . SER A 1 584 ? -0.339 5.625 -9.773 1.00 31.10 584 SER A O 1
ATOM 4278 N N . SER A 1 585 ? -0.695 7.191 -8.162 1.00 30.38 585 SER A N 1
ATOM 4279 C CA . SER A 1 585 ? 0.224 8.227 -8.684 1.00 28.06 585 SER A CA 1
ATOM 4280 C C . SER A 1 585 ? 1.623 7.844 -8.236 1.00 26.22 585 SER A C 1
ATOM 4281 O O . SER A 1 585 ? 1.781 7.299 -7.121 1.00 26.37 585 SER A O 1
ATOM 4284 N N . PRO A 1 586 ? 2.661 8.108 -9.034 1.00 23.79 586 PRO A N 1
ATOM 4285 C CA . PRO A 1 586 ? 2.531 8.620 -10.387 1.00 22.15 586 PRO A CA 1
ATOM 4286 C C . PRO A 1 586 ? 2.343 7.494 -11.401 1.00 20.29 586 PRO A C 1
ATOM 4287 O O . PRO A 1 586 ? 2.793 6.378 -11.237 1.00 18.69 586 PRO A O 1
ATOM 4291 N N . ASP A 1 587 ? 1.624 7.814 -12.462 1.00 20.15 587 ASP A N 1
ATOM 4292 C CA . ASP A 1 587 ? 1.529 6.927 -13.636 1.00 19.09 587 ASP A CA 1
ATOM 4293 C C . ASP A 1 587 ? 2.908 6.900 -14.305 1.00 19.00 587 ASP A C 1
ATOM 4294 O O . ASP A 1 587 ? 3.375 7.965 -14.704 1.00 17.51 587 ASP A O 1
ATOM 4299 N N . LYS A 1 588 ? 3.629 5.782 -14.226 1.00 20.36 588 LYS A N 1
ATOM 4300 C CA . LYS A 1 588 ? 5.018 5.711 -14.713 1.00 20.70 588 LYS A CA 1
ATOM 4301 C C . LYS A 1 588 ? 5.083 6.008 -16.216 1.00 18.07 588 LYS A C 1
ATOM 4302 O O . LYS A 1 588 ? 6.102 6.518 -16.664 1.00 17.51 588 LYS A O 1
ATOM 4308 N N . THR A 1 589 ? 4.091 5.616 -17.003 1.00 16.75 589 THR A N 1
ATOM 4309 C CA . THR A 1 589 ? 4.146 5.880 -18.455 1.00 16.86 589 THR A CA 1
ATOM 4310 C C . THR A 1 589 ? 4.130 7.392 -18.717 1.00 16.35 589 THR A C 1
ATOM 4311 O O . THR A 1 589 ? 4.993 7.908 -19.421 1.00 16.08 589 THR A O 1
ATOM 4315 N N . LEU A 1 590 ? 3.144 8.076 -18.208 1.00 16.09 590 LEU A N 1
ATOM 4316 C CA . LEU A 1 590 ? 3.050 9.530 -18.412 1.00 15.40 590 LEU A CA 1
ATOM 4317 C C . LEU A 1 590 ? 4.228 10.270 -17.766 1.00 15.27 590 LEU A C 1
ATOM 4318 O O . LEU A 1 590 ? 4.667 11.231 -18.368 1.00 15.29 590 LEU A O 1
ATOM 4323 N N . ALA A 1 591 ? 4.736 9.853 -16.607 1.00 15.69 591 ALA A N 1
ATOM 4324 C CA . ALA A 1 591 ? 5.910 10.452 -15.996 1.00 15.71 591 ALA A CA 1
ATOM 4325 C C . ALA A 1 591 ? 7.129 10.291 -16.940 1.00 16.65 591 ALA A C 1
ATOM 4326 O O . ALA A 1 591 ? 7.873 11.209 -17.098 1.00 18.01 591 ALA A O 1
ATOM 4328 N N . SER A 1 592 ? 7.324 9.118 -17.486 1.00 17.60 592 SER A N 1
ATOM 4329 C CA . SER A 1 592 ? 8.461 8.787 -18.382 1.00 17.80 592 SER A CA 1
ATOM 4330 C C . SER A 1 592 ? 8.395 9.660 -19.624 1.00 17.70 592 SER A C 1
ATOM 4331 O O . SER A 1 592 ? 9.457 10.150 -20.082 1.00 18.24 592 SER A O 1
ATOM 4334 N N . ILE A 1 593 ? 7.192 9.969 -20.106 1.00 18.07 593 ILE A N 1
ATOM 4335 C CA . ILE A 1 593 ? 7.006 10.848 -21.286 1.00 16.83 593 ILE A CA 1
ATOM 4336 C C . ILE A 1 593 ? 7.303 12.306 -20.910 1.00 16.49 593 ILE A C 1
ATOM 4337 O O . ILE A 1 593 ? 8.004 13.008 -21.667 1.00 15.89 593 ILE A O 1
ATOM 4342 N N . TYR A 1 594 ? 6.843 12.759 -19.728 1.00 16.44 594 TYR A N 1
ATOM 4343 C CA . TYR A 1 594 ? 7.117 14.135 -19.275 1.00 17.20 594 TYR A CA 1
ATOM 4344 C C . TYR A 1 594 ? 8.626 14.340 -19.258 1.00 17.44 594 TYR A C 1
ATOM 4345 O O . TYR A 1 594 ? 9.099 15.370 -19.749 1.00 16.80 594 TYR A O 1
ATOM 4354 N N . LEU A 1 595 ? 9.348 13.374 -18.681 1.00 17.50 595 LEU A N 1
ATOM 4355 C CA . LEU A 1 595 ? 10.828 13.565 -18.606 1.00 17.80 595 LEU A CA 1
ATOM 4356 C C . LEU A 1 595 ? 11.435 13.615 -20.009 1.00 17.90 595 LEU A C 1
ATOM 4357 O O . LEU A 1 595 ? 12.134 14.631 -20.282 1.00 17.99 595 LEU A O 1
ATOM 4362 N N . ALA A 1 596 ? 11.070 12.698 -20.939 1.00 17.97 596 ALA A N 1
ATOM 4363 C CA . ALA A 1 596 ? 11.574 12.782 -22.329 1.00 18.71 596 ALA A CA 1
ATOM 4364 C C . ALA A 1 596 ? 11.284 14.148 -22.991 1.00 19.83 596 ALA A C 1
ATOM 4365 O O . ALA A 1 596 ? 12.213 14.759 -23.557 1.00 19.01 596 ALA A O 1
ATOM 4367 N N . ILE A 1 597 ? 10.014 14.577 -22.998 1.00 19.19 597 ILE A N 1
ATOM 4368 C CA A ILE A 1 597 ? 9.624 15.761 -23.768 0.50 20.49 597 ILE A CA 1
ATOM 4369 C CA B ILE A 1 597 ? 9.553 15.807 -23.696 0.50 20.37 597 ILE A CA 1
ATOM 4370 C C . ILE A 1 597 ? 10.300 16.999 -23.130 1.00 22.07 597 ILE A C 1
ATOM 4371 O O . ILE A 1 597 ? 10.702 17.864 -23.909 1.00 22.17 597 ILE A O 1
ATOM 4380 N N . SER A 1 598 ? 10.538 16.999 -21.814 1.00 22.99 598 SER A N 1
ATOM 4381 C CA . SER A 1 598 ? 11.045 18.188 -21.112 1.00 24.63 598 SER A CA 1
ATOM 4382 C C . SER A 1 598 ? 12.560 18.060 -21.015 1.00 26.04 598 SER A C 1
ATOM 4383 O O . SER A 1 598 ? 13.189 18.960 -20.478 1.00 24.18 598 SER A O 1
ATOM 4386 N N . ASP A 1 599 ? 13.157 16.999 -21.594 1.00 25.07 599 ASP A N 1
ATOM 4387 C CA . ASP A 1 599 ? 14.619 16.836 -21.597 1.00 28.33 599 ASP A CA 1
ATOM 4388 C C . ASP A 1 599 ? 15.152 16.776 -20.183 1.00 26.19 599 ASP A C 1
ATOM 4389 O O . ASP A 1 599 ? 16.152 17.401 -19.943 1.00 26.85 599 ASP A O 1
ATOM 4394 N N . LYS A 1 600 ? 14.498 16.032 -19.308 1.00 26.05 600 LYS A N 1
ATOM 4395 C CA . LYS A 1 600 ? 14.983 15.823 -17.933 1.00 25.48 600 LYS A CA 1
ATOM 4396 C C . LYS A 1 600 ? 15.523 14.413 -17.840 1.00 24.09 600 LYS A C 1
ATOM 4397 O O . LYS A 1 600 ? 14.977 13.538 -18.495 1.00 23.13 600 LYS A O 1
ATOM 4403 N N . THR A 1 601 ? 16.533 14.254 -16.994 1.00 23.45 601 THR A N 1
ATOM 4404 C CA . THR A 1 601 ? 17.292 12.991 -16.784 1.00 23.09 601 THR A CA 1
ATOM 4405 C C . THR A 1 601 ? 16.562 12.106 -15.772 1.00 21.90 601 THR A C 1
ATOM 4406 O O . THR A 1 601 ? 15.690 12.587 -14.921 1.00 19.30 601 THR A O 1
ATOM 4410 N N . GLN A 1 602 ? 16.925 10.827 -15.794 1.00 21.37 602 GLN A N 1
ATOM 4411 C CA . GLN A 1 602 ? 16.563 9.949 -14.686 1.00 21.12 602 GLN A CA 1
ATOM 4412 C C . GLN A 1 602 ? 17.016 10.526 -13.338 1.00 20.82 602 GLN A C 1
ATOM 4413 O O . GLN A 1 602 ? 16.248 10.430 -12.374 1.00 19.39 602 GLN A O 1
ATOM 4419 N N . ASN A 1 603 ? 18.181 11.160 -13.270 1.00 20.25 603 ASN A N 1
ATOM 4420 C CA . ASN A 1 603 ? 18.683 11.706 -11.991 1.00 21.63 603 ASN A CA 1
ATOM 4421 C C . ASN A 1 603 ? 17.680 12.736 -11.411 1.00 21.71 603 ASN A C 1
ATOM 4422 O O . ASN A 1 603 ? 17.599 12.894 -10.148 1.00 22.65 603 ASN A O 1
ATOM 4427 N N . GLU A 1 604 ? 17.010 13.438 -12.286 1.00 21.52 604 GLU A N 1
ATOM 4428 C CA . GLU A 1 604 ? 16.034 14.505 -11.972 1.00 22.89 604 GLU A CA 1
ATOM 4429 C C . GLU A 1 604 ? 14.699 13.890 -11.548 1.00 22.98 604 GLU A C 1
ATOM 4430 O O . GLU A 1 604 ? 13.918 14.607 -10.912 1.00 22.82 604 GLU A O 1
ATOM 4436 N N . SER A 1 605 ? 14.464 12.623 -11.813 1.00 22.72 605 SER A N 1
ATOM 4437 C CA . SER A 1 605 ? 13.096 12.051 -11.661 1.00 22.65 605 SER A CA 1
ATOM 4438 C C . SER A 1 605 ? 12.623 12.004 -10.191 1.00 23.85 605 SER A C 1
ATOM 4439 O O . SER A 1 605 ? 11.433 12.358 -9.935 1.00 23.11 605 SER A O 1
ATOM 4442 N N . THR A 1 606 ? 13.481 11.665 -9.231 1.00 24.34 606 THR A N 1
ATOM 4443 C CA . THR A 1 606 ? 13.055 11.396 -7.833 1.00 25.99 606 THR A CA 1
ATOM 4444 C C . THR A 1 606 ? 12.436 12.661 -7.256 1.00 25.88 606 THR A C 1
ATOM 4445 O O . THR A 1 606 ? 11.352 12.585 -6.683 1.00 25.24 606 THR A O 1
ATOM 4449 N N . ALA A 1 607 ? 13.071 13.801 -7.478 1.00 24.75 607 ALA A N 1
ATOM 4450 C CA . ALA A 1 607 ? 12.592 15.057 -6.895 1.00 25.34 607 ALA A CA 1
ATOM 4451 C C . ALA A 1 607 ? 11.215 15.361 -7.491 1.00 25.35 607 ALA A C 1
ATOM 4452 O O . ALA A 1 607 ? 10.539 16.175 -6.886 1.00 27.43 607 ALA A O 1
ATOM 4454 N N . ILE A 1 608 ? 10.910 14.922 -8.721 1.00 22.66 608 ILE A N 1
ATOM 4455 C CA . ILE A 1 608 ? 9.700 15.385 -9.454 1.00 23.34 608 ILE A CA 1
ATOM 4456 C C . ILE A 1 608 ? 8.547 14.450 -9.119 1.00 22.68 608 ILE A C 1
ATOM 4457 O O . ILE A 1 608 ? 7.398 14.927 -8.903 1.00 23.10 608 ILE A O 1
ATOM 4462 N N . PHE A 1 609 ? 8.824 13.164 -9.113 1.00 23.40 609 PHE A N 1
ATOM 4463 C CA . PHE A 1 609 ? 7.747 12.146 -9.070 1.00 23.64 609 PHE A CA 1
ATOM 4464 C C . PHE A 1 609 ? 7.795 11.381 -7.764 1.00 24.94 609 PHE A C 1
ATOM 4465 O O . PHE A 1 609 ? 6.799 10.711 -7.504 1.00 24.22 609 PHE A O 1
ATOM 4473 N N . GLY A 1 610 ? 8.872 11.519 -6.984 1.00 24.97 610 GLY A N 1
ATOM 4474 C CA . GLY A 1 610 ? 8.989 10.855 -5.690 1.00 26.74 610 GLY A CA 1
ATOM 4475 C C . GLY A 1 610 ? 9.443 9.414 -5.862 1.00 28.42 610 GLY A C 1
ATOM 4476 O O . GLY A 1 610 ? 9.455 8.684 -4.864 1.00 31.33 610 GLY A O 1
ATOM 4477 N N . GLU A 1 611 ? 9.917 9.053 -7.050 1.00 27.69 611 GLU A N 1
ATOM 4478 C CA . GLU A 1 611 ? 10.601 7.762 -7.289 1.00 28.83 611 GLU A CA 1
ATOM 4479 C C . GLU A 1 611 ? 11.436 7.921 -8.564 1.00 27.75 611 GLU A C 1
ATOM 4480 O O . GLU A 1 611 ? 11.107 8.853 -9.348 1.00 25.83 611 GLU A O 1
ATOM 4486 N N . THR A 1 612 ? 12.389 7.020 -8.776 1.00 27.05 612 THR A N 1
ATOM 4487 C CA . THR A 1 612 ? 13.287 7.008 -9.948 1.00 27.22 612 THR A CA 1
ATOM 4488 C C . THR A 1 612 ? 12.498 6.512 -11.147 1.00 26.93 612 THR A C 1
ATOM 4489 O O . THR A 1 612 ? 11.899 5.410 -11.059 1.00 27.38 612 THR A O 1
ATOM 4493 N N . ILE A 1 613 ? 12.452 7.312 -12.188 1.00 24.11 613 ILE A N 1
ATOM 4494 C CA . ILE A 1 613 ? 11.710 6.957 -13.429 1.00 24.10 613 ILE A CA 1
ATOM 4495 C C . ILE A 1 613 ? 12.636 7.227 -14.588 1.00 22.62 613 ILE A C 1
ATOM 4496 O O . ILE A 1 613 ? 13.185 8.296 -14.629 1.00 21.93 613 ILE A O 1
ATOM 4501 N N . THR A 1 614 ? 12.868 6.252 -15.453 1.00 22.32 614 THR A N 1
ATOM 4502 C CA . THR A 1 614 ? 13.679 6.455 -16.658 1.00 22.33 614 THR A CA 1
ATOM 4503 C C . THR A 1 614 ? 12.897 7.252 -17.699 1.00 20.69 614 THR A C 1
ATOM 4504 O O . THR A 1 614 ? 11.760 6.901 -18.033 1.00 20.31 614 THR A O 1
ATOM 4508 N N . PRO A 1 615 ? 13.480 8.337 -18.263 1.00 20.49 615 PRO A N 1
ATOM 4509 C CA . PRO A 1 615 ? 12.831 9.055 -19.356 1.00 19.94 615 PRO A CA 1
ATOM 4510 C C . PRO A 1 615 ? 12.444 8.095 -20.496 1.00 19.56 615 PRO A C 1
ATOM 4511 O O . PRO A 1 615 ? 13.197 7.138 -20.836 1.00 18.56 615 PRO A O 1
ATOM 4515 N N . ALA A 1 616 ? 11.257 8.286 -21.044 1.00 19.29 616 ALA A N 1
ATOM 4516 C CA . ALA A 1 616 ? 10.722 7.334 -22.034 1.00 19.03 616 ALA A CA 1
ATOM 4517 C C . ALA A 1 616 ? 11.672 7.336 -23.243 1.00 18.88 616 ALA A C 1
ATOM 4518 O O . ALA A 1 616 ? 12.065 8.411 -23.696 1.00 18.04 616 ALA A O 1
ATOM 4520 N N . SER A 1 617 ? 11.946 6.179 -23.830 1.00 19.11 617 SER A N 1
ATOM 4521 C CA . SER A 1 617 ? 12.598 6.117 -25.158 1.00 19.74 617 SER A CA 1
ATOM 4522 C C . SER A 1 617 ? 11.519 6.391 -26.221 1.00 18.39 617 SER A C 1
ATOM 4523 O O . SER A 1 617 ? 10.274 6.289 -25.952 1.00 17.52 617 SER A O 1
ATOM 4526 N N . LEU A 1 618 ? 11.952 6.791 -27.424 1.00 18.34 618 LEU A N 1
ATOM 4527 C CA . LEU A 1 618 ? 10.941 7.121 -28.491 1.00 18.05 618 LEU A CA 1
ATOM 4528 C C . LEU A 1 618 ? 10.127 5.870 -28.752 1.00 18.01 618 LEU A C 1
ATOM 4529 O O . LEU A 1 618 ? 10.679 4.768 -28.823 1.00 17.72 618 LEU A O 1
ATOM 4534 N N . PRO A 1 619 ? 8.806 5.964 -28.926 1.00 17.54 619 PRO A N 1
ATOM 4535 C CA . PRO A 1 619 ? 8.008 4.787 -29.201 1.00 16.75 619 PRO A CA 1
ATOM 4536 C C . PRO A 1 619 ? 8.448 4.187 -30.533 1.00 17.17 619 PRO A C 1
ATOM 4537 O O . PRO A 1 619 ? 8.947 4.859 -31.370 1.00 17.17 619 PRO A O 1
ATOM 4541 N N . GLN A 1 620 ? 8.351 2.867 -30.604 1.00 16.79 620 GLN A N 1
ATOM 4542 C CA . GLN A 1 620 ? 8.753 1.992 -31.754 1.00 17.54 620 GLN A CA 1
ATOM 4543 C C . GLN A 1 620 ? 7.536 1.156 -32.228 1.00 16.99 620 GLN A C 1
ATOM 4544 O O . GLN A 1 620 ? 6.837 0.693 -31.389 1.00 16.99 620 GLN A O 1
ATOM 4550 N N . GLY A 1 621 ? 7.403 0.959 -33.533 1.00 16.41 621 GLY A N 1
ATOM 4551 C CA . GLY A 1 621 ? 6.396 0.103 -34.144 1.00 16.95 621 GLY A CA 1
ATOM 4552 C C . GLY A 1 621 ? 5.398 0.892 -34.933 1.00 16.08 621 GLY A C 1
ATOM 4553 O O . GLY A 1 621 ? 5.727 1.964 -35.493 1.00 17.29 621 GLY A O 1
ATOM 4554 N N . PHE A 1 622 ? 4.197 0.364 -35.031 1.00 14.86 622 PHE A N 1
ATOM 4555 C CA . PHE A 1 622 ? 3.190 0.909 -35.918 1.00 14.97 622 PHE A CA 1
ATOM 4556 C C . PHE A 1 622 ? 1.934 1.125 -35.112 1.00 15.20 622 PHE A C 1
ATOM 4557 O O . PHE A 1 622 ? 1.484 0.226 -34.389 1.00 15.58 622 PHE A O 1
ATOM 4565 N N . TYR A 1 623 ? 1.338 2.271 -35.349 1.00 14.87 623 TYR A N 1
ATOM 4566 C CA . TYR A 1 623 ? 0.091 2.708 -34.664 1.00 14.96 623 TYR A CA 1
ATOM 4567 C C . TYR A 1 623 ? -0.915 3.324 -35.647 1.00 14.49 623 TYR A C 1
ATOM 4568 O O . TYR A 1 623 ? -0.595 4.302 -36.352 1.00 13.94 623 TYR A O 1
ATOM 4577 N N . ALA A 1 624 ? -2.135 2.774 -35.688 1.00 14.21 624 ALA A N 1
ATOM 4578 C CA . ALA A 1 624 ? -3.228 3.181 -36.599 1.00 13.54 624 ALA A CA 1
ATOM 4579 C C . ALA A 1 624 ? -4.116 4.235 -35.939 1.00 13.92 624 ALA A C 1
ATOM 4580 O O . ALA A 1 624 ? -4.538 4.026 -34.760 1.00 13.70 624 ALA A O 1
ATOM 4582 N N . PHE A 1 625 ? -4.402 5.321 -36.632 1.00 12.81 625 PHE A N 1
ATOM 4583 C CA . PHE A 1 625 ? -5.242 6.437 -36.122 1.00 13.27 625 PHE A CA 1
ATOM 4584 C C . PHE A 1 625 ? -6.278 6.828 -37.181 1.00 12.68 625 PHE A C 1
ATOM 4585 O O . PHE A 1 625 ? -6.128 7.901 -37.823 1.00 12.39 625 PHE A O 1
ATOM 4593 N N . ASN A 1 626 ? -7.270 5.966 -37.395 1.00 13.67 626 ASN A N 1
ATOM 4594 C CA . ASN A 1 626 ? -8.260 6.149 -38.472 1.00 13.25 626 ASN A CA 1
ATOM 4595 C C . ASN A 1 626 ? -9.146 7.369 -38.170 1.00 13.73 626 ASN A C 1
ATOM 4596 O O . ASN A 1 626 ? -9.815 7.778 -39.087 1.00 13.19 626 ASN A O 1
ATOM 4601 N N . GLY A 1 627 ? -9.195 7.886 -36.938 1.00 13.71 627 GLY A N 1
ATOM 4602 C CA . GLY A 1 627 ? -9.819 9.204 -36.638 1.00 13.74 627 GLY A CA 1
ATOM 4603 C C . GLY A 1 627 ? -9.334 10.291 -37.566 1.00 14.61 627 GLY A C 1
ATOM 4604 O O . GLY A 1 627 ? -10.084 11.215 -37.887 1.00 15.74 627 GLY A O 1
ATOM 4605 N N . GLY A 1 628 ? -8.094 10.189 -38.055 1.00 13.38 628 GLY A N 1
ATOM 4606 C CA . GLY A 1 628 ? -7.640 11.086 -39.123 1.00 13.33 628 GLY A CA 1
ATOM 4607 C C . GLY A 1 628 ? -7.138 10.394 -40.383 1.00 12.63 628 GLY A C 1
ATOM 4608 O O . GLY A 1 628 ? -6.344 10.998 -41.107 1.00 12.02 628 GLY A O 1
ATOM 4609 N N . ALA A 1 629 ? -7.529 9.099 -40.567 1.00 12.62 629 ALA A N 1
ATOM 4610 C CA . ALA A 1 629 ? -7.158 8.289 -41.711 1.00 12.59 629 ALA A CA 1
ATOM 4611 C C . ALA A 1 629 ? -5.648 8.353 -41.821 1.00 13.18 629 ALA A C 1
ATOM 4612 O O . ALA A 1 629 ? -5.170 8.309 -42.979 1.00 14.29 629 ALA A O 1
ATOM 4614 N N . PHE A 1 630 ? -4.959 8.248 -40.674 1.00 13.05 630 PHE A N 1
ATOM 4615 C CA . PHE A 1 630 ? -3.479 8.157 -40.684 1.00 13.18 630 PHE A CA 1
ATOM 4616 C C . PHE A 1 630 ? -2.992 6.943 -39.876 1.00 13.40 630 PHE A C 1
ATOM 4617 O O . PHE A 1 630 ? -3.732 6.226 -39.136 1.00 13.60 630 PHE A O 1
ATOM 4625 N N . GLY A 1 631 ? -1.684 6.747 -40.013 1.00 12.98 631 GLY A N 1
ATOM 4626 C CA . GLY A 1 631 ? -0.915 5.861 -39.181 1.00 13.47 631 GLY A CA 1
ATOM 4627 C C . GLY A 1 631 ? 0.477 6.400 -38.987 1.00 13.30 631 GLY A C 1
ATOM 4628 O O . GLY A 1 631 ? 0.915 7.204 -39.759 1.00 14.38 631 GLY A O 1
ATOM 4629 N N . ILE A 1 632 ? 1.127 5.945 -37.969 1.00 13.37 632 ILE A N 1
ATOM 4630 C CA . ILE A 1 632 ? 2.517 6.296 -37.604 1.00 13.40 632 ILE A CA 1
ATOM 4631 C C . ILE A 1 632 ? 3.356 5.054 -37.580 1.00 13.92 632 ILE A C 1
ATOM 4632 O O . ILE A 1 632 ? 3.058 4.122 -36.780 1.00 13.81 632 ILE A O 1
ATOM 4637 N N . HIS A 1 633 ? 4.471 5.077 -38.315 1.00 14.84 633 HIS A N 1
ATOM 4638 C CA . HIS A 1 633 ? 5.503 4.031 -38.264 1.00 14.43 633 HIS A CA 1
ATOM 4639 C C . HIS A 1 633 ? 6.709 4.648 -37.555 1.00 15.04 633 HIS A C 1
ATOM 4640 O O . HIS A 1 633 ? 7.054 5.740 -37.982 1.00 13.63 633 HIS A O 1
ATOM 4647 N N . ARG A 1 634 ? 7.226 4.000 -36.526 1.00 15.62 634 ARG A N 1
ATOM 4648 C CA . ARG A 1 634 ? 8.376 4.538 -35.762 1.00 15.93 634 ARG A CA 1
ATOM 4649 C C . ARG A 1 634 ? 9.481 3.491 -35.792 1.00 15.84 634 ARG A C 1
ATOM 4650 O O . ARG A 1 634 ? 9.245 2.291 -35.454 1.00 15.64 634 ARG A O 1
ATOM 4658 N N . TRP A 1 635 ? 10.677 3.976 -36.051 1.00 16.51 635 TRP A N 1
ATOM 4659 C CA . TRP A 1 635 ? 11.880 3.094 -36.040 1.00 17.30 635 TRP A CA 1
ATOM 4660 C C . TRP A 1 635 ? 13.046 4.005 -35.647 1.00 16.90 635 TRP A C 1
ATOM 4661 O O . TRP A 1 635 ? 13.198 5.064 -36.251 1.00 17.82 635 TRP A O 1
ATOM 4672 N N . GLN A 1 636 ? 13.774 3.636 -34.608 1.00 17.54 636 GLN A N 1
ATOM 4673 C CA . GLN A 1 636 ? 14.896 4.413 -33.998 1.00 18.25 636 GLN A CA 1
ATOM 4674 C C . GLN A 1 636 ? 14.340 5.826 -33.728 1.00 17.50 636 GLN A C 1
ATOM 4675 O O . GLN A 1 636 ? 13.290 5.949 -33.018 1.00 17.14 636 GLN A O 1
ATOM 4681 N N . ASP A 1 637 ? 14.963 6.870 -34.231 1.00 17.96 637 ASP A N 1
ATOM 4682 C CA . ASP A 1 637 ? 14.473 8.240 -33.924 1.00 19.09 637 ASP A CA 1
ATOM 4683 C C . ASP A 1 637 ? 13.527 8.837 -35.002 1.00 17.22 637 ASP A C 1
ATOM 4684 O O . ASP A 1 637 ? 13.221 10.058 -34.887 1.00 16.00 637 ASP A O 1
ATOM 4689 N N . LYS A 1 638 ? 13.102 8.030 -35.966 1.00 15.86 638 LYS A N 1
ATOM 4690 C CA . LYS A 1 638 ? 12.220 8.469 -37.040 1.00 15.51 638 LYS A CA 1
ATOM 4691 C C . LYS A 1 638 ? 10.768 8.076 -36.808 1.00 14.45 638 LYS A C 1
ATOM 4692 O O . LYS A 1 638 ? 10.403 6.917 -36.271 1.00 14.83 638 LYS A O 1
ATOM 4698 N N . MET A 1 639 ? 9.926 8.977 -37.265 1.00 14.55 639 MET A N 1
ATOM 4699 C CA . MET A 1 639 ? 8.474 8.775 -37.374 1.00 15.99 639 MET A CA 1
ATOM 4700 C C . MET A 1 639 ? 8.081 8.949 -38.855 1.00 15.46 639 MET A C 1
ATOM 4701 O O . MET A 1 639 ? 8.500 9.873 -39.460 1.00 15.71 639 MET A O 1
ATOM 4706 N N . VAL A 1 640 ? 7.161 8.132 -39.340 1.00 14.48 640 VAL A N 1
ATOM 4707 C CA . VAL A 1 640 ? 6.644 8.296 -40.699 1.00 13.58 640 VAL A CA 1
ATOM 4708 C C . VAL A 1 640 ? 5.158 8.490 -40.498 1.00 13.50 640 VAL A C 1
ATOM 4709 O O . VAL A 1 640 ? 4.529 7.625 -39.894 1.00 13.99 640 VAL A O 1
ATOM 4713 N N . THR A 1 641 ? 4.653 9.633 -40.921 1.00 14.25 641 THR A N 1
ATOM 4714 C CA . THR A 1 641 ? 3.195 9.894 -40.916 1.00 13.36 641 THR A CA 1
ATOM 4715 C C . THR A 1 641 ? 2.626 9.488 -42.270 1.00 13.26 641 THR A C 1
ATOM 4716 O O . THR A 1 641 ? 2.864 10.187 -43.281 1.00 13.29 641 THR A O 1
ATOM 4720 N N . LEU A 1 642 ? 1.865 8.391 -42.275 1.00 12.65 642 LEU A N 1
ATOM 4721 C CA . LEU A 1 642 ? 1.153 7.912 -43.439 1.00 13.27 642 LEU A CA 1
ATOM 4722 C C . LEU A 1 642 ? -0.251 8.501 -43.341 1.00 12.60 642 LEU A C 1
ATOM 4723 O O . LEU A 1 642 ? -0.940 8.245 -42.304 1.00 13.18 642 LEU A O 1
ATOM 4728 N N . LYS A 1 643 ? -0.722 9.142 -44.374 1.00 12.06 643 LYS A N 1
ATOM 4729 C CA . LYS A 1 643 ? -2.015 9.847 -44.214 1.00 12.91 643 LYS A CA 1
ATOM 4730 C C . LYS A 1 643 ? -2.826 9.776 -45.505 1.00 13.20 643 LYS A C 1
ATOM 4731 O O . LYS A 1 643 ? -2.326 10.028 -46.587 1.00 13.03 643 LYS A O 1
ATOM 4737 N N . ALA A 1 644 ? -4.078 9.447 -45.362 1.00 12.64 644 ALA A N 1
ATOM 4738 C CA . ALA A 1 644 ? -5.087 9.468 -46.421 1.00 12.69 644 ALA A CA 1
ATOM 4739 C C . ALA A 1 644 ? -6.270 10.342 -45.977 1.00 12.42 644 ALA A C 1
ATOM 4740 O O . ALA A 1 644 ? -6.190 11.029 -44.980 1.00 12.38 644 ALA A O 1
ATOM 4742 N N . TYR A 1 645 ? -7.389 10.220 -46.672 1.00 12.08 645 TYR A N 1
ATOM 4743 C CA . TYR A 1 645 ? -8.635 10.884 -46.286 1.00 11.87 645 TYR A CA 1
ATOM 4744 C C . TYR A 1 645 ? -9.797 10.098 -46.895 1.00 11.86 645 TYR A C 1
ATOM 4745 O O . TYR A 1 645 ? -9.613 9.277 -47.765 1.00 12.29 645 TYR A O 1
ATOM 4754 N N . ASN A 1 646 ? -11.011 10.459 -46.534 1.00 13.29 646 ASN A N 1
ATOM 4755 C CA . ASN A 1 646 ? -12.213 9.673 -46.903 1.00 13.37 646 ASN A CA 1
ATOM 4756 C C . ASN A 1 646 ? -13.441 10.565 -46.615 1.00 13.24 646 ASN A C 1
ATOM 4757 O O . ASN A 1 646 ? -13.267 11.682 -46.260 1.00 13.36 646 ASN A O 1
ATOM 4762 N N . THR A 1 647 ? -14.663 10.046 -46.725 1.00 14.26 647 THR A N 1
ATOM 4763 C CA . THR A 1 647 ? -15.896 10.794 -46.417 1.00 13.96 647 THR A CA 1
ATOM 4764 C C . THR A 1 647 ? -15.881 11.389 -45.018 1.00 14.65 647 THR A C 1
ATOM 4765 O O . THR A 1 647 ? -16.469 12.552 -44.897 1.00 14.66 647 THR A O 1
ATOM 4769 N N . ASN A 1 648 ? -15.290 10.727 -44.030 1.00 13.97 648 ASN A N 1
ATOM 4770 C CA . ASN A 1 648 ? -15.350 11.181 -42.625 1.00 15.47 648 ASN A CA 1
ATOM 4771 C C . ASN A 1 648 ? -14.121 12.000 -42.199 1.00 14.94 648 ASN A C 1
ATOM 4772 O O . ASN A 1 648 ? -14.047 12.474 -41.032 1.00 15.23 648 ASN A O 1
ATOM 4777 N N . VAL A 1 649 ? -13.123 12.102 -43.065 1.00 14.42 649 VAL A N 1
ATOM 4778 C CA . VAL A 1 649 ? -11.835 12.740 -42.722 1.00 13.90 649 VAL A CA 1
ATOM 4779 C C . VAL A 1 649 ? -11.540 13.773 -43.821 1.00 13.24 649 VAL A C 1
ATOM 4780 O O . VAL A 1 649 ? -11.216 13.347 -44.956 1.00 13.34 649 VAL A O 1
ATOM 4784 N N . TRP A 1 650 ? -11.611 15.081 -43.518 1.00 12.58 650 TRP A N 1
ATOM 4785 C CA . TRP A 1 650 ? -11.262 16.062 -44.533 1.00 12.77 650 TRP A CA 1
ATOM 4786 C C . TRP A 1 650 ? -9.790 15.927 -44.899 1.00 12.52 650 TRP A C 1
ATOM 4787 O O . TRP A 1 650 ? -8.948 15.654 -44.047 1.00 12.80 650 TRP A O 1
ATOM 4798 N N . SER A 1 651 ? -9.505 16.117 -46.173 1.00 12.40 651 SER A N 1
ATOM 4799 C CA . SER A 1 651 ? -8.142 16.072 -46.728 1.00 12.73 651 SER A CA 1
ATOM 4800 C C . SER A 1 651 ? -7.288 17.171 -46.098 1.00 12.96 651 SER A C 1
ATOM 4801 O O . SER A 1 651 ? -6.096 16.956 -45.802 1.00 12.68 651 SER A O 1
ATOM 4804 N N . SER A 1 652 ? -7.882 18.360 -45.981 1.00 12.86 652 SER A N 1
ATOM 4805 C CA . SER A 1 652 ? -7.214 19.605 -45.595 1.00 13.66 652 SER A CA 1
ATOM 4806 C C . SER A 1 652 ? -8.311 20.538 -45.055 1.00 13.39 652 SER A C 1
ATOM 4807 O O . SER A 1 652 ? -9.474 20.502 -45.551 1.00 13.47 652 SER A O 1
ATOM 4810 N N . GLU A 1 653 ? -7.910 21.457 -44.196 1.00 13.97 653 GLU A N 1
ATOM 4811 C CA . GLU A 1 653 ? -8.679 22.669 -43.859 1.00 14.14 653 GLU A CA 1
ATOM 4812 C C . GLU A 1 653 ? -8.018 23.848 -44.529 1.00 14.76 653 GLU A C 1
ATOM 4813 O O . GLU A 1 653 ? -6.828 24.077 -44.276 1.00 15.22 653 GLU A O 1
ATOM 4819 N N . ILE A 1 654 ? -8.737 24.494 -45.441 1.00 15.03 654 ILE A N 1
ATOM 4820 C CA . ILE A 1 654 ? -8.268 25.705 -46.207 1.00 15.48 654 ILE A CA 1
ATOM 4821 C C . ILE A 1 654 ? -9.212 26.844 -45.900 1.00 16.30 654 ILE A C 1
ATOM 4822 O O . ILE A 1 654 ? -10.412 26.644 -46.041 1.00 16.80 654 ILE A O 1
ATOM 4827 N N . TYR A 1 655 ? -8.670 27.916 -45.372 1.00 15.48 655 TYR A N 1
ATOM 4828 C CA . TYR A 1 655 ? -9.464 29.134 -45.025 1.00 15.93 655 TYR A CA 1
ATOM 4829 C C . TYR A 1 655 ? -9.104 30.259 -45.978 1.00 16.48 655 TYR A C 1
ATOM 4830 O O . TYR A 1 655 ? -8.148 30.123 -46.818 1.00 16.49 655 TYR A O 1
ATOM 4839 N N . ASN A 1 656 ? -9.887 31.348 -45.909 1.00 16.43 656 ASN A N 1
ATOM 4840 C CA . ASN A 1 656 ? -9.645 32.585 -46.644 1.00 17.33 656 ASN A CA 1
ATOM 4841 C C . ASN A 1 656 ? -8.134 32.914 -46.682 1.00 16.95 656 ASN A C 1
ATOM 4842 O O . ASN A 1 656 ? -7.671 33.225 -47.785 1.00 16.17 656 ASN A O 1
ATOM 4847 N N . LYS A 1 657 ? -7.460 32.853 -45.561 1.00 16.58 657 LYS A N 1
ATOM 4848 C CA . LYS A 1 657 ? -6.001 33.162 -45.487 1.00 18.10 657 LYS A CA 1
ATOM 4849 C C . LYS A 1 657 ? -5.223 32.100 -44.732 1.00 16.36 657 LYS A C 1
ATOM 4850 O O . LYS A 1 657 ? -4.362 32.441 -43.884 1.00 16.32 657 LYS A O 1
ATOM 4856 N N . ASP A 1 658 ? -5.495 30.822 -45.008 1.00 15.64 658 ASP A N 1
ATOM 4857 C CA . ASP A 1 658 ? -4.727 29.725 -44.427 1.00 15.64 658 ASP A CA 1
ATOM 4858 C C . ASP A 1 658 ? -4.705 28.531 -45.380 1.00 14.91 658 ASP A C 1
ATOM 4859 O O . ASP A 1 658 ? -5.782 28.062 -45.874 1.00 14.38 658 ASP A O 1
ATOM 4864 N N . ASN A 1 659 ? -3.523 27.931 -45.540 1.00 14.49 659 ASN A N 1
ATOM 4865 C CA . ASN A 1 659 ? -3.384 26.577 -46.161 1.00 14.32 659 ASN A CA 1
ATOM 4866 C C . ASN A 1 659 ? -3.856 26.644 -47.610 1.00 13.71 659 ASN A C 1
ATOM 4867 O O . ASN A 1 659 ? -4.476 25.700 -48.079 1.00 14.12 659 ASN A O 1
ATOM 4872 N N . ARG A 1 660 ? -3.723 27.767 -48.290 1.00 13.99 660 ARG A N 1
ATOM 4873 C CA . ARG A 1 660 ? -4.336 27.979 -49.629 1.00 14.40 660 ARG A CA 1
ATOM 4874 C C . ARG A 1 660 ? -3.959 26.841 -50.615 1.00 15.05 660 ARG A C 1
ATOM 4875 O O . ARG A 1 660 ? -4.805 26.387 -51.422 1.00 14.86 660 ARG A O 1
ATOM 4883 N N . TYR A 1 661 ? -2.743 26.273 -50.505 1.00 15.30 661 TYR A N 1
ATOM 4884 C CA . TYR A 1 661 ? -2.196 25.285 -51.448 1.00 14.76 661 TYR A CA 1
ATOM 4885 C C . TYR A 1 661 ? -2.182 23.898 -50.827 1.00 14.69 661 TYR A C 1
ATOM 4886 O O . TYR A 1 661 ? -1.344 23.056 -51.293 1.00 15.37 661 TYR A O 1
ATOM 4895 N N . GLY A 1 662 ? -3.005 23.674 -49.804 1.00 13.87 662 GLY A N 1
ATOM 4896 C CA . GLY A 1 662 ? -2.985 22.397 -49.042 1.00 14.08 662 GLY A CA 1
ATOM 4897 C C . GLY A 1 662 ? -3.747 21.278 -49.658 1.00 13.27 662 GLY A C 1
ATOM 4898 O O . GLY A 1 662 ? -3.892 20.254 -48.989 1.00 13.47 662 GLY A O 1
ATOM 4899 N N . ARG A 1 663 ? -4.101 21.344 -50.927 1.00 13.78 663 ARG A N 1
ATOM 4900 C CA . ARG A 1 663 ? -4.967 20.311 -51.559 1.00 13.32 663 ARG A CA 1
ATOM 4901 C C . ARG A 1 663 ? -4.436 18.911 -51.318 1.00 13.48 663 ARG A C 1
ATOM 4902 O O . ARG A 1 663 ? -5.226 18.019 -51.142 1.00 12.72 663 ARG A O 1
ATOM 4910 N N . TYR A 1 664 ? -3.127 18.731 -51.363 1.00 13.20 664 TYR A N 1
ATOM 4911 C CA . TYR A 1 664 ? -2.498 17.404 -51.330 1.00 12.88 664 TYR A CA 1
ATOM 4912 C C . TYR A 1 664 ? -1.959 17.029 -49.947 1.00 13.76 664 TYR A C 1
ATOM 4913 O O . TYR A 1 664 ? -1.273 15.891 -49.863 1.00 13.72 664 TYR A O 1
ATOM 4922 N N . GLN A 1 665 ? -2.401 17.744 -48.916 1.00 13.44 665 GLN A N 1
ATOM 4923 C CA . GLN A 1 665 ? -1.965 17.455 -47.529 1.00 13.09 665 GLN A CA 1
ATOM 4924 C C . GLN A 1 665 ? -2.137 15.958 -47.157 1.00 12.51 665 GLN A C 1
ATOM 4925 O O . GLN A 1 665 ? -1.335 15.547 -46.293 1.00 12.23 665 GLN A O 1
ATOM 4931 N N . SER A 1 666 ? -3.188 15.302 -47.620 1.00 12.07 666 SER A N 1
ATOM 4932 C CA . SER A 1 666 ? -3.561 13.920 -47.232 1.00 12.63 666 SER A CA 1
ATOM 4933 C C . SER A 1 666 ? -3.555 12.961 -48.412 1.00 13.15 666 SER A C 1
ATOM 4934 O O . SER A 1 666 ? -4.305 11.949 -48.400 1.00 12.44 666 SER A O 1
ATOM 4937 N N . HIS A 1 667 ? -2.824 13.268 -49.479 1.00 13.64 667 HIS A N 1
ATOM 4938 C CA . HIS A 1 667 ? -2.871 12.447 -50.715 1.00 13.99 667 HIS A CA 1
ATOM 4939 C C . HIS A 1 667 ? -2.060 11.143 -50.614 1.00 13.35 667 HIS A C 1
ATOM 4940 O O . HIS A 1 667 ? -1.217 10.883 -51.527 1.00 13.08 667 HIS A O 1
ATOM 4947 N N . GLY A 1 668 ? -2.222 10.369 -49.532 1.00 13.26 668 GLY A N 1
ATOM 4948 C CA . GLY A 1 668 ? -1.425 9.120 -49.385 1.00 13.54 668 GLY A CA 1
ATOM 4949 C C . GLY A 1 668 ? 0.021 9.492 -49.061 1.00 14.05 668 GLY A C 1
ATOM 4950 O O . GLY A 1 668 ? 0.996 8.881 -49.541 1.00 14.65 668 GLY A O 1
ATOM 4951 N N . VAL A 1 669 ? 0.194 10.579 -48.335 1.00 15.11 669 VAL A N 1
ATOM 4952 C CA . VAL A 1 669 ? 1.535 11.070 -47.887 1.00 14.39 669 VAL A CA 1
ATOM 4953 C C . VAL A 1 669 ? 2.164 10.109 -46.899 1.00 14.28 669 VAL A C 1
ATOM 4954 O O . VAL A 1 669 ? 1.515 9.329 -46.264 1.00 14.68 669 VAL A O 1
ATOM 4958 N N . ALA A 1 670 ? 3.479 10.189 -46.830 1.00 14.25 670 ALA A N 1
ATOM 4959 C CA . ALA A 1 670 ? 4.366 9.427 -45.937 1.00 14.23 670 ALA A CA 1
ATOM 4960 C C . ALA A 1 670 ? 5.546 10.279 -45.538 1.00 14.03 670 ALA A C 1
ATOM 4961 O O . ALA A 1 670 ? 6.678 10.114 -46.054 1.00 14.45 670 ALA A O 1
ATOM 4963 N N . GLN A 1 671 ? 5.283 11.259 -44.707 1.00 14.79 671 GLN A N 1
ATOM 4964 C CA . GLN A 1 671 ? 6.336 12.262 -44.344 1.00 14.02 671 GLN A CA 1
ATOM 4965 C C . GLN A 1 671 ? 7.266 11.633 -43.295 1.00 14.60 671 GLN A C 1
ATOM 4966 O O . GLN A 1 671 ? 6.800 11.187 -42.246 1.00 14.08 671 GLN A O 1
ATOM 4972 N N . ILE A 1 672 ? 8.559 11.574 -43.607 1.00 13.88 672 ILE A N 1
ATOM 4973 C CA . ILE A 1 672 ? 9.555 11.062 -42.659 1.00 14.36 672 ILE A CA 1
ATOM 4974 C C . ILE A 1 672 ? 10.110 12.219 -41.808 1.00 14.79 672 ILE A C 1
ATOM 4975 O O . ILE A 1 672 ? 10.708 13.076 -42.386 1.00 14.90 672 ILE A O 1
ATOM 4980 N N . VAL A 1 673 ? 10.097 12.065 -40.483 1.00 14.58 673 VAL A N 1
ATOM 4981 C CA . VAL A 1 673 ? 10.603 13.071 -39.540 1.00 14.57 673 VAL A CA 1
ATOM 4982 C C . VAL A 1 673 ? 11.466 12.372 -38.506 1.00 15.06 673 VAL A C 1
ATOM 4983 O O . VAL A 1 673 ? 10.958 11.509 -37.739 1.00 14.70 673 VAL A O 1
ATOM 4987 N N . SER A 1 674 ? 12.727 12.799 -38.428 1.00 16.09 674 SER A N 1
ATOM 4988 C CA . SER A 1 674 ? 13.587 12.394 -37.303 1.00 16.92 674 SER A CA 1
ATOM 4989 C C . SER A 1 674 ? 13.356 13.297 -36.100 1.00 17.01 674 SER A C 1
ATOM 4990 O O . SER A 1 674 ? 12.816 14.438 -36.249 1.00 17.48 674 SER A O 1
ATOM 4993 N N . ASN A 1 675 ? 13.712 12.808 -34.918 1.00 16.35 675 ASN A N 1
ATOM 4994 C CA . ASN A 1 675 ? 13.321 13.496 -33.673 1.00 16.70 675 ASN A CA 1
ATOM 4995 C C . ASN A 1 675 ? 14.031 14.849 -33.698 1.00 16.33 675 ASN A C 1
ATOM 4996 O O . ASN A 1 675 ? 15.260 14.876 -33.776 1.00 16.52 675 ASN A O 1
ATOM 5001 N N . GLY A 1 676 ? 13.270 15.910 -33.667 1.00 16.11 676 GLY A N 1
ATOM 5002 C CA . GLY A 1 676 ? 13.851 17.257 -33.661 1.00 16.80 676 GLY A CA 1
ATOM 5003 C C . GLY A 1 676 ? 13.077 18.174 -34.558 1.00 16.94 676 GLY A C 1
ATOM 5004 O O . GLY A 1 676 ? 12.011 17.789 -35.037 1.00 16.85 676 GLY A O 1
ATOM 5005 N N . SER A 1 677 ? 13.599 19.387 -34.758 1.00 16.63 677 SER A N 1
ATOM 5006 C CA . SER A 1 677 ? 12.970 20.418 -35.592 1.00 17.30 677 SER A CA 1
ATOM 5007 C C . SER A 1 677 ? 12.727 19.914 -37.034 1.00 15.92 677 SER A C 1
ATOM 5008 O O . SER A 1 677 ? 13.699 19.505 -37.717 1.00 15.69 677 SER A O 1
ATOM 5011 N N . GLN A 1 678 ? 11.501 19.990 -37.523 1.00 15.37 678 GLN A N 1
ATOM 5012 C CA . GLN A 1 678 ? 11.226 19.703 -38.974 1.00 15.09 678 GLN A CA 1
ATOM 5013 C C . GLN A 1 678 ? 11.928 20.715 -39.842 1.00 15.98 678 GLN A C 1
ATOM 5014 O O . GLN A 1 678 ? 12.427 20.345 -40.880 1.00 16.40 678 GLN A O 1
ATOM 5020 N N . LEU A 1 679 ? 12.014 22.000 -39.443 1.00 16.20 679 LEU A N 1
ATOM 5021 C CA . LEU A 1 679 ? 12.707 22.968 -40.304 1.00 16.91 679 LEU A CA 1
ATOM 5022 C C . LEU A 1 679 ? 14.178 22.585 -40.443 1.00 17.13 679 LEU A C 1
ATOM 5023 O O . LEU A 1 679 ? 14.739 22.758 -41.546 1.00 16.65 679 LEU A O 1
ATOM 5028 N N . SER A 1 680 ? 14.812 22.128 -39.373 1.00 18.38 680 SER A N 1
ATOM 5029 C CA . SER A 1 680 ? 16.255 21.723 -39.435 1.00 20.37 680 SER A CA 1
ATOM 5030 C C . SER A 1 680 ? 16.451 20.536 -40.409 1.00 20.12 680 SER A C 1
ATOM 5031 O O . SER A 1 680 ? 17.579 20.308 -40.908 1.00 19.41 680 SER A O 1
ATOM 5034 N N . GLN A 1 681 ? 15.405 19.794 -40.689 1.00 18.44 681 GLN A N 1
ATOM 5035 C CA . GLN A 1 681 ? 15.436 18.623 -41.616 1.00 18.82 681 GLN A CA 1
ATOM 5036 C C . GLN A 1 681 ? 15.027 19.037 -43.039 1.00 17.56 681 GLN A C 1
ATOM 5037 O O . GLN A 1 681 ? 14.887 18.175 -43.906 1.00 16.91 681 GLN A O 1
ATOM 5043 N N . GLY A 1 682 ? 14.827 20.323 -43.279 1.00 15.90 682 GLY A N 1
ATOM 5044 C CA . GLY A 1 682 ? 14.584 20.771 -44.635 1.00 15.10 682 GLY A CA 1
ATOM 5045 C C . GLY A 1 682 ? 13.113 20.909 -44.926 1.00 14.12 682 GLY A C 1
ATOM 5046 O O . GLY A 1 682 ? 12.821 21.137 -46.120 1.00 13.86 682 GLY A O 1
ATOM 5047 N N . TYR A 1 683 ? 12.247 20.839 -43.934 1.00 13.37 683 TYR A N 1
ATOM 5048 C CA . TYR A 1 683 ? 10.829 21.098 -44.226 1.00 13.47 683 TYR A CA 1
ATOM 5049 C C . TYR A 1 683 ? 10.674 22.624 -44.082 1.00 13.89 683 TYR A C 1
ATOM 5050 O O . TYR A 1 683 ? 10.302 23.082 -42.997 1.00 14.37 683 TYR A O 1
ATOM 5059 N N . GLN A 1 684 ? 11.006 23.293 -45.165 1.00 14.13 684 GLN A N 1
ATOM 5060 C CA . GLN A 1 684 ? 11.105 24.773 -45.256 1.00 15.00 684 GLN A CA 1
ATOM 5061 C C . GLN A 1 684 ? 9.960 25.251 -46.135 1.00 14.70 684 GLN A C 1
ATOM 5062 O O . GLN A 1 684 ? 9.905 24.871 -47.307 1.00 14.96 684 GLN A O 1
ATOM 5068 N N . GLN A 1 685 ? 9.135 26.170 -45.629 1.00 15.34 685 GLN A N 1
ATOM 5069 C CA . GLN A 1 685 ? 7.975 26.689 -46.413 1.00 15.08 685 GLN A CA 1
ATOM 5070 C C . GLN A 1 685 ? 8.444 27.466 -47.642 1.00 15.02 685 GLN A C 1
ATOM 5071 O O . GLN A 1 685 ? 7.839 27.308 -48.734 1.00 14.99 685 GLN A O 1
ATOM 5077 N N . GLU A 1 686 ? 9.466 28.293 -47.501 1.00 15.48 686 GLU A N 1
ATOM 5078 C CA . GLU A 1 686 ? 9.958 29.157 -48.583 1.00 16.54 686 GLU A CA 1
ATOM 5079 C C . GLU A 1 686 ? 10.455 28.315 -49.758 1.00 16.34 686 GLU A C 1
ATOM 5080 O O . GLU A 1 686 ? 11.455 27.572 -49.552 1.00 17.36 686 GLU A O 1
ATOM 5086 N N . GLY A 1 687 ? 9.837 28.432 -50.929 1.00 15.77 687 GLY A N 1
ATOM 5087 C CA . GLY A 1 687 ? 10.217 27.667 -52.131 1.00 15.58 687 GLY A CA 1
ATOM 5088 C C . GLY A 1 687 ? 9.654 26.246 -52.192 1.00 15.31 687 GLY A C 1
ATOM 5089 O O . GLY A 1 687 ? 9.862 25.621 -53.193 1.00 15.62 687 GLY A O 1
ATOM 5090 N N . TRP A 1 688 ? 8.946 25.777 -51.155 1.00 14.84 688 TRP A N 1
ATOM 5091 C CA . TRP A 1 688 ? 8.294 24.490 -51.065 1.00 14.19 688 TRP A CA 1
ATOM 5092 C C . TRP A 1 688 ? 7.380 24.303 -52.268 1.00 14.04 688 TRP A C 1
ATOM 5093 O O . TRP A 1 688 ? 6.467 25.096 -52.445 1.00 13.15 688 TRP A O 1
ATOM 5104 N N . ASP A 1 689 ? 7.568 23.167 -52.969 1.00 13.80 689 ASP A N 1
ATOM 5105 C CA . ASP A 1 689 ? 6.659 22.798 -54.063 1.00 13.87 689 ASP A CA 1
ATOM 5106 C C . ASP A 1 689 ? 5.472 22.065 -53.432 1.00 13.27 689 ASP A C 1
ATOM 5107 O O . ASP A 1 689 ? 5.582 20.873 -53.077 1.00 12.88 689 ASP A O 1
ATOM 5112 N N . TRP A 1 690 ? 4.340 22.746 -53.307 1.00 13.03 690 TRP A N 1
ATOM 5113 C CA . TRP A 1 690 ? 3.087 22.255 -52.669 1.00 12.77 690 TRP A CA 1
ATOM 5114 C C . TRP A 1 690 ? 2.531 21.033 -53.403 1.00 13.20 690 TRP A C 1
ATOM 5115 O O . TRP A 1 690 ? 1.753 20.325 -52.810 1.00 13.45 690 TRP A O 1
ATOM 5126 N N . ASN A 1 691 ? 2.866 20.832 -54.674 1.00 13.26 691 ASN A N 1
ATOM 5127 C CA . ASN A 1 691 ? 2.496 19.672 -55.481 1.00 13.14 691 ASN A CA 1
ATOM 5128 C C . ASN A 1 691 ? 3.189 18.431 -54.915 1.00 13.88 691 ASN A C 1
ATOM 5129 O O . ASN A 1 691 ? 2.688 17.306 -55.137 1.00 16.31 691 ASN A O 1
ATOM 5134 N N . ARG A 1 692 ? 4.385 18.592 -54.374 1.00 13.16 692 ARG A N 1
ATOM 5135 C CA . ARG A 1 692 ? 5.268 17.421 -54.063 1.00 13.13 692 ARG A CA 1
ATOM 5136 C C . ARG A 1 692 ? 5.364 17.211 -52.557 1.00 13.19 692 ARG A C 1
ATOM 5137 O O . ARG A 1 692 ? 6.443 17.298 -51.951 1.00 13.76 692 ARG A O 1
ATOM 5145 N N . MET A 1 693 ? 4.253 16.861 -51.959 1.00 13.78 693 MET A N 1
ATOM 5146 C CA . MET A 1 693 ? 4.193 16.436 -50.557 1.00 13.64 693 MET A CA 1
ATOM 5147 C C . MET A 1 693 ? 4.773 15.006 -50.554 1.00 14.61 693 MET A C 1
ATOM 5148 O O . MET A 1 693 ? 4.388 14.184 -51.382 1.00 16.40 693 MET A O 1
ATOM 5153 N N . GLN A 1 694 ? 5.652 14.673 -49.611 1.00 14.71 694 GLN A N 1
ATOM 5154 C CA . GLN A 1 694 ? 6.330 13.353 -49.631 1.00 14.65 694 GLN A CA 1
ATOM 5155 C C . GLN A 1 694 ? 5.317 12.186 -49.541 1.00 14.00 694 GLN A C 1
ATOM 5156 O O . GLN A 1 694 ? 4.414 12.231 -48.650 1.00 14.22 694 GLN A O 1
ATOM 5162 N N . GLY A 1 695 ? 5.462 11.259 -50.490 1.00 13.31 695 GLY A N 1
ATOM 5163 C CA . GLY A 1 695 ? 4.690 10.008 -50.703 1.00 13.60 695 GLY A CA 1
ATOM 5164 C C . GLY A 1 695 ? 3.455 10.240 -51.573 1.00 13.18 695 GLY A C 1
ATOM 5165 O O . GLY A 1 695 ? 2.899 9.249 -52.024 1.00 12.53 695 GLY A O 1
ATOM 5166 N N . ALA A 1 696 ? 2.978 11.490 -51.760 1.00 12.96 696 ALA A N 1
ATOM 5167 C CA . ALA A 1 696 ? 1.689 11.780 -52.433 1.00 12.93 696 ALA A CA 1
ATOM 5168 C C . ALA A 1 696 ? 1.793 11.450 -53.922 1.00 13.41 696 ALA A C 1
ATOM 5169 O O . ALA A 1 696 ? 2.886 11.608 -54.552 1.00 13.23 696 ALA A O 1
ATOM 5171 N N . THR A 1 697 ? 0.668 11.036 -54.497 1.00 13.67 697 THR A N 1
ATOM 5172 C CA . THR A 1 697 ? 0.470 11.060 -55.966 1.00 14.08 697 THR A CA 1
ATOM 5173 C C . THR A 1 697 ? -0.439 12.238 -56.274 1.00 13.73 697 THR A C 1
ATOM 5174 O O . THR A 1 697 ? -1.491 12.374 -55.647 1.00 13.61 697 THR A O 1
ATOM 5178 N N . THR A 1 698 ? -0.002 13.088 -57.185 1.00 13.92 698 THR A N 1
ATOM 5179 C CA . THR A 1 698 ? -0.588 14.435 -57.351 1.00 14.17 698 THR A CA 1
ATOM 5180 C C . THR A 1 698 ? -0.577 14.837 -58.835 1.00 14.83 698 THR A C 1
ATOM 5181 O O . THR A 1 698 ? 0.233 14.352 -59.639 1.00 16.18 698 THR A O 1
ATOM 5185 N N . ILE A 1 699 ? -1.431 15.771 -59.172 1.00 14.98 699 ILE A N 1
ATOM 5186 C CA . ILE A 1 699 ? -1.272 16.492 -60.460 1.00 15.29 699 ILE A CA 1
ATOM 5187 C C . ILE A 1 699 ? -0.417 17.699 -60.168 1.00 15.27 699 ILE A C 1
ATOM 5188 O O . ILE A 1 699 ? -0.838 18.575 -59.437 1.00 14.48 699 ILE A O 1
ATOM 5193 N N . HIS A 1 700 ? 0.714 17.805 -60.851 1.00 14.91 700 HIS A N 1
ATOM 5194 C CA . HIS A 1 700 ? 1.528 19.019 -60.693 1.00 15.47 700 HIS A CA 1
ATOM 5195 C C . HIS A 1 700 ? 0.833 20.196 -61.374 1.00 15.60 700 HIS A C 1
ATOM 5196 O O . HIS A 1 700 ? 0.675 20.186 -62.640 1.00 17.45 700 HIS A O 1
ATOM 5203 N N . LEU A 1 701 ? 0.357 21.152 -60.583 1.00 15.70 701 LEU A N 1
ATOM 5204 C CA . LEU A 1 701 ? -0.373 22.297 -61.079 1.00 15.58 701 LEU A CA 1
ATOM 5205 C C . LEU A 1 701 ? 0.350 23.604 -60.821 1.00 16.21 701 LEU A C 1
ATOM 5206 O O . LEU A 1 701 ? 0.975 23.848 -59.779 1.00 16.16 701 LEU A O 1
ATOM 5211 N N . PRO A 1 702 ? 0.125 24.575 -61.699 1.00 16.48 702 PRO A N 1
ATOM 5212 C CA . PRO A 1 702 ? 0.431 25.968 -61.360 1.00 17.05 702 PRO A CA 1
ATOM 5213 C C . PRO A 1 702 ? -0.287 26.355 -60.054 1.00 17.46 702 PRO A C 1
ATOM 5214 O O . PRO A 1 702 ? -1.435 25.894 -59.848 1.00 17.10 702 PRO A O 1
ATOM 5218 N N . LEU A 1 703 ? 0.338 27.158 -59.193 1.00 17.79 703 LEU A N 1
ATOM 5219 C CA . LEU A 1 703 ? -0.290 27.542 -57.879 1.00 18.82 703 LEU A CA 1
ATOM 5220 C C . LEU A 1 703 ? -1.656 28.186 -58.093 1.00 19.03 703 LEU A C 1
ATOM 5221 O O . LEU A 1 703 ? -2.501 27.946 -57.272 1.00 19.07 703 LEU A O 1
ATOM 5226 N N . LYS A 1 704 ? -1.880 28.895 -59.179 1.00 19.72 704 LYS A N 1
ATOM 5227 C CA . LYS A 1 704 ? -3.227 29.490 -59.396 1.00 21.63 704 LYS A CA 1
ATOM 5228 C C . LYS A 1 704 ? -4.305 28.427 -59.539 1.00 19.81 704 LYS A C 1
ATOM 5229 O O . LYS A 1 704 ? -5.459 28.667 -59.090 1.00 19.60 704 LYS A O 1
ATOM 5235 N N . ASP A 1 705 ? -3.942 27.239 -59.990 1.00 19.73 705 ASP A N 1
ATOM 5236 C CA . ASP A 1 705 ? -4.885 26.131 -60.165 1.00 19.27 705 ASP A CA 1
ATOM 5237 C C . ASP A 1 705 ? -4.842 25.170 -58.970 1.00 18.89 705 ASP A C 1
ATOM 5238 O O . ASP A 1 705 ? -5.852 24.515 -58.730 1.00 17.93 705 ASP A O 1
ATOM 5243 N N . LEU A 1 706 ? -3.755 25.136 -58.189 1.00 16.90 706 LEU A N 1
ATOM 5244 C CA . LEU A 1 706 ? -3.723 24.288 -56.995 1.00 16.86 706 LEU A CA 1
ATOM 5245 C C . LEU A 1 706 ? -4.461 24.971 -55.833 1.00 16.33 706 LEU A C 1
ATOM 5246 O O . LEU A 1 706 ? -4.969 24.254 -54.931 1.00 16.27 706 LEU A O 1
ATOM 5251 N N . ASP A 1 707 ? -4.545 26.291 -55.865 1.00 16.28 707 ASP A N 1
ATOM 5252 C CA . ASP A 1 707 ? -5.207 27.068 -54.819 1.00 16.69 707 ASP A CA 1
ATOM 5253 C C . ASP A 1 707 ? -6.628 26.520 -54.705 1.00 16.30 707 ASP A C 1
ATOM 5254 O O . ASP A 1 707 ? -7.228 26.224 -55.710 1.00 16.52 707 ASP A O 1
ATOM 5259 N N . SER A 1 708 ? -7.170 26.464 -53.534 1.00 16.67 708 SER A N 1
ATOM 5260 C CA . SER A 1 708 ? -8.580 26.069 -53.339 1.00 16.80 708 SER A CA 1
ATOM 5261 C C . SER A 1 708 ? -9.477 26.964 -54.203 1.00 17.61 708 SER A C 1
ATOM 5262 O O . SER A 1 708 ? -9.310 28.167 -54.257 1.00 17.72 708 SER A O 1
ATOM 5265 N N . PRO A 1 709 ? -10.469 26.373 -54.896 1.00 20.11 709 PRO A N 1
ATOM 5266 C CA . PRO A 1 709 ? -11.451 27.114 -55.686 1.00 20.54 709 PRO A CA 1
ATOM 5267 C C . PRO A 1 709 ? -12.472 27.846 -54.805 1.00 22.14 709 PRO A C 1
ATOM 5268 O O . PRO A 1 709 ? -13.202 28.709 -55.349 1.00 22.34 709 PRO A O 1
ATOM 5272 N N . LYS A 1 710 ? -12.518 27.629 -53.494 1.00 20.87 710 LYS A N 1
ATOM 5273 C CA . LYS A 1 710 ? -13.395 28.456 -52.632 1.00 21.62 710 LYS A CA 1
ATOM 5274 C C . LYS A 1 710 ? -12.602 29.639 -52.081 1.00 20.32 710 LYS A C 1
ATOM 5275 O O . LYS A 1 710 ? -11.541 29.504 -51.435 1.00 19.47 710 LYS A O 1
ATOM 5281 N N . PRO A 1 711 ? -13.123 30.847 -52.233 1.00 20.32 711 PRO A N 1
ATOM 5282 C CA . PRO A 1 711 ? -12.457 32.009 -51.663 1.00 20.70 711 PRO A CA 1
ATOM 5283 C C . PRO A 1 711 ? -12.303 31.974 -50.144 1.00 20.40 711 PRO A C 1
ATOM 5284 O O . PRO A 1 711 ? -11.305 32.455 -49.609 1.00 19.35 711 PRO A O 1
ATOM 5288 N N . HIS A 1 712 ? -13.259 31.359 -49.439 1.00 20.09 712 HIS A N 1
ATOM 5289 C CA . HIS A 1 712 ? -13.195 31.248 -47.969 1.00 20.58 712 HIS A CA 1
ATOM 5290 C C . HIS A 1 712 ? -12.832 29.785 -47.681 1.00 19.44 712 HIS A C 1
ATOM 5291 O O . HIS A 1 712 ? -11.654 29.437 -47.836 1.00 19.61 712 HIS A O 1
ATOM 5298 N N . THR A 1 713 ? -13.755 28.998 -47.135 1.00 18.54 713 THR A N 1
ATOM 5299 C CA . THR A 1 713 ? -13.428 27.735 -46.471 1.00 18.76 713 THR A CA 1
ATOM 5300 C C . THR A 1 713 ? -13.666 26.556 -47.409 1.00 18.91 713 THR A C 1
ATOM 5301 O O . THR A 1 713 ? -14.767 26.456 -48.038 1.00 20.21 713 THR A O 1
ATOM 5305 N N . LEU A 1 714 ? -12.730 25.628 -47.462 1.00 17.76 714 LEU A N 1
ATOM 5306 C CA . LEU A 1 714 ? -12.987 24.315 -48.089 1.00 17.76 714 LEU A CA 1
ATOM 5307 C C . LEU A 1 714 ? -12.326 23.267 -47.237 1.00 16.86 714 LEU A C 1
ATOM 5308 O O . LEU A 1 714 ? -11.157 23.450 -46.903 1.00 16.94 714 LEU A O 1
ATOM 5313 N N . MET A 1 715 ? -13.112 22.309 -46.781 1.00 16.90 715 MET A N 1
ATOM 5314 C CA . MET A 1 715 ? -12.588 21.128 -46.085 1.00 17.43 715 MET A CA 1
ATOM 5315 C C . MET A 1 715 ? -12.988 19.906 -46.898 1.00 16.93 715 MET A C 1
ATOM 5316 O O . MET A 1 715 ? -13.999 19.274 -46.617 1.00 16.16 715 MET A O 1
ATOM 5321 N N . GLN A 1 716 ? -12.201 19.616 -47.932 1.00 16.60 716 GLN A N 1
ATOM 5322 C CA . GLN A 1 716 ? -12.636 18.673 -48.988 1.00 17.00 716 GLN A CA 1
ATOM 5323 C C . GLN A 1 716 ? -12.623 17.248 -48.397 1.00 16.42 716 GLN A C 1
ATOM 5324 O O . GLN A 1 716 ? -11.534 16.668 -48.132 1.00 15.79 716 GLN A O 1
ATOM 5330 N N . ARG A 1 717 ? -13.794 16.671 -48.312 1.00 14.82 717 ARG A N 1
ATOM 5331 C CA . ARG A 1 717 ? -13.852 15.248 -47.916 1.00 15.41 717 ARG A CA 1
ATOM 5332 C C . ARG A 1 717 ? -13.757 14.344 -49.124 1.00 15.60 717 ARG A C 1
ATOM 5333 O O . ARG A 1 717 ? -14.015 14.788 -50.255 1.00 17.39 717 ARG A O 1
ATOM 5341 N N . GLY A 1 718 ? -13.437 13.060 -48.873 1.00 15.71 718 GLY A N 1
ATOM 5342 C CA . GLY A 1 718 ? -13.301 12.068 -49.917 1.00 15.94 718 GLY A CA 1
ATOM 5343 C C . GLY A 1 718 ? -14.619 11.477 -50.361 1.00 17.20 718 GLY A C 1
ATOM 5344 O O . GLY A 1 718 ? -15.738 11.896 -49.880 1.00 15.42 718 GLY A O 1
ATOM 5345 N N . GLU A 1 719 ? -14.499 10.623 -51.349 1.00 16.13 719 GLU A N 1
ATOM 5346 C CA . GLU A 1 719 ? -15.683 10.162 -52.124 1.00 16.98 719 GLU A CA 1
ATOM 5347 C C . GLU A 1 719 ? -16.184 8.788 -51.613 1.00 16.64 719 GLU A C 1
ATOM 5348 O O . GLU A 1 719 ? -17.220 8.365 -52.112 1.00 17.32 719 GLU A O 1
ATOM 5354 N N . ARG A 1 720 ? -15.486 8.118 -50.677 1.00 15.73 720 ARG A N 1
ATOM 5355 C CA . ARG A 1 720 ? -15.976 6.833 -50.114 1.00 16.38 720 ARG A CA 1
ATOM 5356 C C . ARG A 1 720 ? -15.508 6.786 -48.650 1.00 16.65 720 ARG A C 1
ATOM 5357 O O . ARG A 1 720 ? -14.587 7.549 -48.281 1.00 15.42 720 ARG A O 1
ATOM 5365 N N . GLY A 1 721 ? -16.164 5.948 -47.843 1.00 16.15 721 GLY A N 1
ATOM 5366 C CA . GLY A 1 721 ? -15.723 5.710 -46.441 1.00 16.39 721 GLY A CA 1
ATOM 5367 C C . GLY A 1 721 ? -14.320 5.102 -46.299 1.00 16.26 721 GLY A C 1
ATOM 5368 O O . GLY A 1 721 ? -13.597 5.435 -45.363 1.00 16.24 721 GLY A O 1
ATOM 5369 N N . PHE A 1 722 ? -13.887 4.267 -47.208 1.00 15.48 722 PHE A N 1
ATOM 5370 C CA . PHE A 1 722 ? -12.681 3.444 -46.978 1.00 15.71 722 PHE A CA 1
ATOM 5371 C C . PHE A 1 722 ? -11.431 4.165 -47.481 1.00 15.50 722 PHE A C 1
ATOM 5372 O O . PHE A 1 722 ? -11.324 4.417 -48.694 1.00 16.85 722 PHE A O 1
ATOM 5380 N N . SER A 1 723 ? -10.538 4.461 -46.560 1.00 14.41 723 SER A N 1
ATOM 5381 C CA . SER A 1 723 ? -9.110 4.814 -46.788 1.00 14.07 723 SER A CA 1
ATOM 5382 C C . SER A 1 723 ? -8.520 5.040 -45.408 1.00 13.55 723 SER A C 1
ATOM 5383 O O . SER A 1 723 ? -9.194 5.587 -44.581 1.00 14.66 723 SER A O 1
ATOM 5386 N N . GLY A 1 724 ? -7.338 4.536 -45.158 1.00 12.98 724 GLY A N 1
ATOM 5387 C CA . GLY A 1 724 ? -6.706 4.695 -43.856 1.00 12.84 724 GLY A CA 1
ATOM 5388 C C . GLY A 1 724 ? -5.619 3.647 -43.627 1.00 12.67 724 GLY A C 1
ATOM 5389 O O . GLY A 1 724 ? -5.023 3.175 -44.577 1.00 11.91 724 GLY A O 1
ATOM 5390 N N . THR A 1 725 ? -5.400 3.306 -42.385 1.00 13.11 725 THR A N 1
ATOM 5391 C CA . THR A 1 725 ? -4.370 2.357 -42.010 1.00 13.85 725 THR A CA 1
ATOM 5392 C C . THR A 1 725 ? -4.859 1.211 -41.105 1.00 13.98 725 THR A C 1
ATOM 5393 O O . THR A 1 725 ? -6.009 1.235 -40.551 1.00 13.91 725 THR A O 1
ATOM 5397 N N . SER A 1 726 ? -3.956 0.243 -40.916 1.00 14.22 726 SER A N 1
ATOM 5398 C CA . SER A 1 726 ? -4.121 -0.863 -39.967 1.00 14.89 726 SER A CA 1
ATOM 5399 C C . SER A 1 726 ? -2.781 -1.232 -39.385 1.00 14.88 726 SER A C 1
ATOM 5400 O O . SER A 1 726 ? -1.712 -0.741 -39.886 1.00 13.98 726 SER A O 1
ATOM 5403 N N . SER A 1 727 ? -2.835 -2.110 -38.383 1.00 14.87 727 SER A N 1
ATOM 5404 C CA . SER A 1 727 ? -1.638 -2.467 -37.589 1.00 15.31 727 SER A CA 1
ATOM 5405 C C . SER A 1 727 ? -1.677 -3.958 -37.261 1.00 15.75 727 SER A C 1
ATOM 5406 O O . SER A 1 727 ? -2.733 -4.555 -37.277 1.00 15.55 727 SER A O 1
ATOM 5409 N N . LEU A 1 728 ? -0.503 -4.521 -36.999 1.00 15.20 728 LEU A N 1
ATOM 5410 C CA . LEU A 1 728 ? -0.326 -5.933 -36.653 1.00 15.66 728 LEU A CA 1
ATOM 5411 C C . LEU A 1 728 ? 0.765 -5.968 -35.563 1.00 15.85 728 LEU A C 1
ATOM 5412 O O . LEU A 1 728 ? 1.891 -5.359 -35.786 1.00 15.62 728 LEU A O 1
ATOM 5417 N N . GLU A 1 729 ? 0.418 -6.549 -34.422 1.00 16.35 729 GLU A N 1
ATOM 5418 C CA . GLU A 1 729 ? 1.369 -6.848 -33.313 1.00 17.17 729 GLU A CA 1
ATOM 5419 C C . GLU A 1 729 ? 2.002 -5.558 -32.772 1.00 17.05 729 GLU A C 1
ATOM 5420 O O . GLU A 1 729 ? 3.077 -5.595 -32.084 1.00 18.04 729 GLU A O 1
ATOM 5426 N N . GLY A 1 730 ? 1.380 -4.426 -32.998 1.00 16.94 730 GLY A N 1
ATOM 5427 C CA . GLY A 1 730 ? 1.944 -3.135 -32.625 1.00 16.47 730 GLY A CA 1
ATOM 5428 C C . GLY A 1 730 ? 3.232 -2.815 -33.367 1.00 17.08 730 GLY A C 1
ATOM 5429 O O . GLY A 1 730 ? 3.932 -1.871 -32.974 1.00 16.44 730 GLY A O 1
ATOM 5430 N N . GLN A 1 731 ? 3.609 -3.571 -34.376 1.00 17.31 731 GLN A N 1
ATOM 5431 C CA . GLN A 1 731 ? 4.942 -3.406 -34.994 1.00 18.17 731 GLN A CA 1
ATOM 5432 C C . GLN A 1 731 ? 4.795 -3.025 -36.463 1.00 17.02 731 GLN A C 1
ATOM 5433 O O . GLN A 1 731 ? 5.753 -2.464 -37.037 1.00 15.91 731 GLN A O 1
ATOM 5439 N N . TYR A 1 732 ? 3.810 -3.632 -37.122 1.00 15.56 732 TYR A N 1
ATOM 5440 C CA . TYR A 1 732 ? 3.694 -3.507 -38.598 1.00 15.96 732 TYR A CA 1
ATOM 5441 C C . TYR A 1 732 ? 2.439 -2.737 -38.971 1.00 15.32 732 TYR A C 1
ATOM 5442 O O . TYR A 1 732 ? 1.447 -2.806 -38.265 1.00 15.08 732 TYR A O 1
ATOM 5451 N N . GLY A 1 733 ? 2.498 -2.067 -40.120 1.00 14.89 733 GLY A N 1
ATOM 5452 C CA . GLY A 1 733 ? 1.387 -1.254 -40.615 1.00 13.98 733 GLY A CA 1
ATOM 5453 C C . GLY A 1 733 ? 1.108 -1.395 -42.077 1.00 14.11 733 GLY A C 1
ATOM 5454 O O . GLY A 1 733 ? 2.013 -1.611 -42.846 1.00 13.43 733 GLY A O 1
ATOM 5455 N N . MET A 1 734 ? -0.125 -1.039 -42.458 1.00 14.29 734 MET A N 1
ATOM 5456 C CA . MET A 1 734 ? -0.429 -0.851 -43.864 1.00 14.37 734 MET A CA 1
ATOM 5457 C C . MET A 1 734 ? -1.305 0.409 -44.032 1.00 14.41 734 MET A C 1
ATOM 5458 O O . MET A 1 734 ? -2.267 0.613 -43.234 1.00 15.46 734 MET A O 1
ATOM 5463 N N . MET A 1 735 ? -1.045 1.158 -45.101 1.00 13.51 735 MET A N 1
ATOM 5464 C CA . MET A 1 735 ? -1.935 2.248 -45.557 1.00 13.97 735 MET A CA 1
ATOM 5465 C C . MET A 1 735 ? -2.615 1.751 -46.823 1.00 13.50 735 MET A C 1
ATOM 5466 O O . MET A 1 735 ? -1.908 1.156 -47.663 1.00 15.54 735 MET A O 1
ATOM 5471 N N . ALA A 1 736 ? -3.902 2.002 -46.927 1.00 13.29 736 ALA A N 1
ATOM 5472 C CA . ALA A 1 736 ? -4.724 1.812 -48.122 1.00 13.88 736 ALA A CA 1
ATOM 5473 C C . ALA A 1 736 ? -5.394 3.129 -48.448 1.00 13.19 736 ALA A C 1
ATOM 5474 O O . ALA A 1 736 ? -6.166 3.644 -47.623 1.00 14.58 736 ALA A O 1
ATOM 5476 N N . PHE A 1 737 ? -5.101 3.657 -49.610 1.00 13.31 737 PHE A N 1
ATOM 5477 C CA . PHE A 1 737 ? -5.577 4.997 -50.031 1.00 13.32 737 PHE A CA 1
ATOM 5478 C C . PHE A 1 737 ? -6.214 4.866 -51.399 1.00 13.12 737 PHE A C 1
ATOM 5479 O O . PHE A 1 737 ? -5.518 4.597 -52.370 1.00 12.97 737 PHE A O 1
ATOM 5487 N N . ASP A 1 738 ? -7.503 5.112 -51.467 1.00 12.93 738 ASP A N 1
ATOM 5488 C CA . ASP A 1 738 ? -8.237 5.087 -52.747 1.00 14.31 738 ASP A CA 1
ATOM 5489 C C . ASP A 1 738 ? -8.431 6.556 -53.140 1.00 14.56 738 ASP A C 1
ATOM 5490 O O . ASP A 1 738 ? -9.241 7.251 -52.487 1.00 15.62 738 ASP A O 1
ATOM 5495 N N . LEU A 1 739 ? -7.650 7.010 -54.122 1.00 14.23 739 LEU A N 1
ATOM 5496 C CA . LEU A 1 739 ? -7.634 8.428 -54.530 1.00 15.00 739 LEU A CA 1
ATOM 5497 C C . LEU A 1 739 ? -8.753 8.576 -55.574 1.00 14.17 739 LEU A C 1
ATOM 5498 O O . LEU A 1 739 ? -8.642 8.023 -56.676 1.00 13.75 739 LEU A O 1
ATOM 5503 N N . ILE A 1 740 ? -9.794 9.265 -55.179 1.00 15.07 740 ILE A N 1
ATOM 5504 C CA . ILE A 1 740 ? -10.997 9.534 -55.992 1.00 15.93 740 ILE A CA 1
ATOM 5505 C C . ILE A 1 740 ? -11.302 11.013 -55.845 1.00 16.53 740 ILE A C 1
ATOM 5506 O O . ILE A 1 740 ? -11.303 11.496 -54.726 1.00 16.67 740 ILE A O 1
ATOM 5511 N N . TYR A 1 741 ? -11.555 11.700 -56.954 1.00 15.62 741 TYR A N 1
ATOM 5512 C CA . TYR A 1 741 ? -11.903 13.114 -56.937 1.00 16.38 741 TYR A CA 1
ATOM 5513 C C . TYR A 1 741 ? -13.396 13.280 -57.150 1.00 16.55 741 TYR A C 1
ATOM 5514 O O . TYR A 1 741 ? -14.073 12.384 -57.646 1.00 16.22 741 TYR A O 1
ATOM 5523 N N . PRO A 1 742 ? -13.898 14.473 -56.775 1.00 17.10 742 PRO A N 1
ATOM 5524 C CA . PRO A 1 742 ? -15.307 14.848 -56.967 1.00 18.54 742 PRO A CA 1
ATOM 5525 C C . PRO A 1 742 ? -15.697 14.912 -58.451 1.00 19.77 742 PRO A C 1
ATOM 5526 O O . PRO A 1 742 ? -14.882 15.143 -59.323 1.00 19.18 742 PRO A O 1
ATOM 5530 N N . ALA A 1 743 ? -16.962 14.596 -58.725 1.00 21.52 743 ALA A N 1
ATOM 5531 C CA . ALA A 1 743 ? -17.506 14.545 -60.091 1.00 22.54 743 ALA A CA 1
ATOM 5532 C C . ALA A 1 743 ? -17.425 15.956 -60.666 1.00 21.71 743 ALA A C 1
ATOM 5533 O O . ALA A 1 743 ? -17.274 16.044 -61.846 1.00 21.43 743 ALA A O 1
ATOM 5535 N N . ASN A 1 744 ? -17.556 17.009 -59.881 1.00 23.89 744 ASN A N 1
ATOM 5536 C CA . ASN A 1 744 ? -17.631 18.358 -60.501 1.00 26.91 744 ASN A CA 1
ATOM 5537 C C . ASN A 1 744 ? -17.283 19.449 -59.496 1.00 24.60 744 ASN A C 1
ATOM 5538 O O . ASN A 1 744 ? -18.121 20.119 -59.005 1.00 24.75 744 ASN A O 1
ATOM 5543 N N . LEU A 1 745 ? -16.020 19.585 -59.146 1.00 22.31 745 LEU A N 1
ATOM 5544 C CA . LEU A 1 745 ? -15.508 20.664 -58.319 1.00 21.02 745 LEU A CA 1
ATOM 5545 C C . LEU A 1 745 ? -14.432 21.357 -59.157 1.00 20.05 745 LEU A C 1
ATOM 5546 O O . LEU A 1 745 ? -13.541 20.665 -59.706 1.00 17.97 745 LEU A O 1
ATOM 5551 N N . GLU A 1 746 ? -14.537 22.686 -59.246 1.00 18.97 746 GLU A N 1
ATOM 5552 C CA . GLU A 1 746 ? -13.653 23.462 -60.110 1.00 21.47 746 GLU A CA 1
ATOM 5553 C C . GLU A 1 746 ? -12.206 23.202 -59.636 1.00 18.68 746 GLU A C 1
ATOM 5554 O O . GLU A 1 746 ? -11.982 23.135 -58.389 1.00 16.78 746 GLU A O 1
ATOM 5560 N N . ARG A 1 747 ? -11.348 22.930 -60.620 1.00 18.85 747 ARG A N 1
ATOM 5561 C CA . ARG A 1 747 ? -9.886 22.787 -60.488 1.00 18.20 747 ARG A CA 1
ATOM 5562 C C . ARG A 1 747 ? -9.543 21.351 -60.065 1.00 17.87 747 ARG A C 1
ATOM 5563 O O . ARG A 1 747 ? -8.321 21.032 -59.996 1.00 16.64 747 ARG A O 1
ATOM 5571 N N . PHE A 1 748 ? -10.552 20.504 -59.832 1.00 16.59 748 PHE A N 1
ATOM 5572 C CA . PHE A 1 748 ? -10.350 19.104 -59.442 1.00 16.77 748 PHE A CA 1
ATOM 5573 C C . PHE A 1 748 ? -10.645 18.250 -60.663 1.00 17.29 748 PHE A C 1
ATOM 5574 O O . PHE A 1 748 ? -11.789 18.258 -61.136 1.00 17.75 748 PHE A O 1
ATOM 5582 N N . ASP A 1 749 ? -9.632 17.583 -61.218 1.00 17.06 749 ASP A N 1
ATOM 5583 C CA . ASP A 1 749 ? -9.829 16.698 -62.382 1.00 16.71 749 ASP A CA 1
ATOM 5584 C C . ASP A 1 749 ? -10.706 15.500 -62.001 1.00 16.92 749 ASP A C 1
ATOM 5585 O O . ASP A 1 749 ? -10.292 14.636 -61.227 1.00 14.39 749 ASP A O 1
ATOM 5590 N N . PRO A 1 750 ? -11.980 15.387 -62.511 1.00 17.34 750 PRO A N 1
ATOM 5591 C CA . PRO A 1 750 ? -12.834 14.351 -62.010 1.00 17.05 750 PRO A CA 1
ATOM 5592 C C . PRO A 1 750 ? -12.374 12.933 -62.306 1.00 17.25 750 PRO A C 1
ATOM 5593 O O . PRO A 1 750 ? -12.834 12.096 -61.650 1.00 17.97 750 PRO A O 1
ATOM 5597 N N . ASN A 1 751 ? -11.413 12.737 -63.186 1.00 18.42 751 ASN A N 1
ATOM 5598 C CA . ASN A 1 751 ? -10.916 11.411 -63.616 1.00 18.81 751 ASN A CA 1
ATOM 5599 C C . ASN A 1 751 ? -9.548 11.153 -62.970 1.00 18.30 751 ASN A C 1
ATOM 5600 O O . ASN A 1 751 ? -8.896 10.169 -63.341 1.00 17.29 751 ASN A O 1
ATOM 5605 N N . PHE A 1 752 ? -9.080 12.038 -62.096 1.00 17.28 752 PHE A N 1
ATOM 5606 C CA . PHE A 1 752 ? -7.788 11.717 -61.386 1.00 16.64 752 PHE A CA 1
ATOM 5607 C C . PHE A 1 752 ? -8.015 10.618 -60.352 1.00 16.42 752 PHE A C 1
ATOM 5608 O O . PHE A 1 752 ? -8.936 10.704 -59.514 1.00 16.02 752 PHE A O 1
ATOM 5616 N N . THR A 1 753 ? -7.328 9.501 -60.517 1.00 17.04 753 THR A N 1
ATOM 5617 C CA . THR A 1 753 ? -7.488 8.309 -59.668 1.00 17.82 753 THR A CA 1
ATOM 5618 C C . THR A 1 753 ? -6.134 7.652 -59.380 1.00 17.05 753 THR A C 1
ATOM 5619 O O . THR A 1 753 ? -5.207 7.761 -60.138 1.00 15.53 753 THR A O 1
ATOM 5623 N N . ALA A 1 754 ? -6.075 6.909 -58.288 1.00 16.95 754 ALA A N 1
ATOM 5624 C CA . ALA A 1 754 ? -4.932 6.040 -57.952 1.00 16.78 754 ALA A CA 1
ATOM 5625 C C . ALA A 1 754 ? -5.383 5.112 -56.820 1.00 15.82 754 ALA A C 1
ATOM 5626 O O . ALA A 1 754 ? -6.316 5.469 -56.053 1.00 15.32 754 ALA A O 1
ATOM 5628 N N . LYS A 1 755 ? -4.725 3.974 -56.740 1.00 15.53 755 LYS A N 1
ATOM 5629 C CA . LYS A 1 755 ? -4.770 3.044 -55.607 1.00 15.36 755 LYS A CA 1
ATOM 5630 C C . LYS A 1 755 ? -3.332 3.051 -55.042 1.00 14.67 755 LYS A C 1
ATOM 5631 O O . LYS A 1 755 ? -2.425 2.690 -55.798 1.00 15.57 755 LYS A O 1
ATOM 5637 N N . LYS A 1 756 ? -3.142 3.416 -53.771 1.00 14.27 756 LYS A N 1
ATOM 5638 C CA . LYS A 1 756 ? -1.808 3.614 -53.167 1.00 13.70 756 LYS A CA 1
ATOM 5639 C C . LYS A 1 756 ? -1.737 2.869 -51.850 1.00 13.98 756 LYS A C 1
ATOM 5640 O O . LYS A 1 756 ? -2.592 3.168 -51.019 1.00 14.31 756 LYS A O 1
ATOM 5646 N N . SER A 1 757 ? -0.878 1.834 -51.743 1.00 13.98 757 SER A N 1
ATOM 5647 C CA . SER A 1 757 ? -0.754 1.073 -50.499 1.00 13.27 757 SER A CA 1
ATOM 5648 C C . SER A 1 757 ? 0.658 1.255 -50.003 1.00 13.17 757 SER A C 1
ATOM 5649 O O . SER A 1 757 ? 1.544 1.397 -50.838 1.00 13.08 757 SER A O 1
ATOM 5652 N N . VAL A 1 758 ? 0.844 1.162 -48.699 1.00 13.16 758 VAL A N 1
ATOM 5653 C CA . VAL A 1 758 ? 2.173 1.139 -48.061 1.00 13.50 758 VAL A CA 1
ATOM 5654 C C . VAL A 1 758 ? 2.198 0.051 -46.993 1.00 14.50 758 VAL A C 1
ATOM 5655 O O . VAL A 1 758 ? 1.280 -0.067 -46.195 1.00 14.48 758 VAL A O 1
ATOM 5659 N N . LEU A 1 759 ? 3.231 -0.785 -46.967 1.00 14.76 759 LEU A N 1
ATOM 5660 C CA . LEU A 1 759 ? 3.464 -1.748 -45.887 1.00 14.90 759 LEU A CA 1
ATOM 5661 C C . LEU A 1 759 ? 4.701 -1.352 -45.106 1.00 14.35 759 LEU A C 1
ATOM 5662 O O . LEU A 1 759 ? 5.759 -1.190 -45.723 1.00 14.64 759 LEU A O 1
ATOM 5667 N N . ALA A 1 760 ? 4.556 -1.115 -43.819 1.00 13.98 760 ALA A N 1
ATOM 5668 C CA . ALA A 1 760 ? 5.655 -0.595 -42.973 1.00 14.50 760 ALA A CA 1
ATOM 5669 C C . ALA A 1 760 ? 6.103 -1.646 -41.965 1.00 15.06 760 ALA A C 1
ATOM 5670 O O . ALA A 1 760 ? 5.234 -2.205 -41.270 1.00 15.67 760 ALA A O 1
ATOM 5672 N N . ALA A 1 761 ? 7.397 -1.944 -41.895 1.00 14.32 761 ALA A N 1
ATOM 5673 C CA . ALA A 1 761 ? 7.930 -2.845 -40.895 1.00 14.40 761 ALA A CA 1
ATOM 5674 C C . ALA A 1 761 ? 9.366 -2.481 -40.576 1.00 14.53 761 ALA A C 1
ATOM 5675 O O . ALA A 1 761 ? 10.134 -2.375 -41.511 1.00 14.11 761 ALA A O 1
ATOM 5677 N N . ASP A 1 762 ? 9.709 -2.437 -39.310 1.00 15.28 762 ASP A N 1
ATOM 5678 C CA . ASP A 1 762 ? 11.110 -2.334 -38.858 1.00 15.98 762 ASP A CA 1
ATOM 5679 C C . ASP A 1 762 ? 11.686 -1.107 -39.568 1.00 16.10 762 ASP A C 1
ATOM 5680 O O . ASP A 1 762 ? 11.086 -0.051 -39.507 1.00 14.98 762 ASP A O 1
ATOM 5685 N N . ASN A 1 763 ? 12.824 -1.235 -40.220 1.00 17.09 763 ASN A N 1
ATOM 5686 C CA . ASN A 1 763 ? 13.549 -0.088 -40.801 1.00 16.67 763 ASN A CA 1
ATOM 5687 C C . ASN A 1 763 ? 13.058 0.280 -42.211 1.00 15.91 763 ASN A C 1
ATOM 5688 O O . ASN A 1 763 ? 13.707 1.182 -42.873 1.00 14.52 763 ASN A O 1
ATOM 5693 N N . HIS A 1 764 ? 11.930 -0.268 -42.680 1.00 15.18 764 HIS A N 1
ATOM 5694 C CA . HIS A 1 764 ? 11.587 -0.081 -44.096 1.00 14.88 764 HIS A CA 1
ATOM 5695 C C . HIS A 1 764 ? 10.112 0.044 -44.371 1.00 14.98 764 HIS A C 1
ATOM 5696 O O . HIS A 1 764 ? 9.308 -0.240 -43.501 1.00 15.39 764 HIS A O 1
ATOM 5703 N N . LEU A 1 765 ? 9.778 0.611 -45.523 1.00 15.12 765 LEU A N 1
ATOM 5704 C CA . LEU A 1 765 ? 8.389 0.758 -46.019 1.00 14.36 765 LEU A CA 1
ATOM 5705 C C . LEU A 1 765 ? 8.383 0.422 -47.507 1.00 14.38 765 LEU A C 1
ATOM 5706 O O . LEU A 1 765 ? 9.362 0.777 -48.200 1.00 13.95 765 LEU A O 1
ATOM 5711 N N . ILE A 1 766 ? 7.413 -0.371 -47.938 1.00 14.15 766 ILE A N 1
ATOM 5712 C CA . ILE A 1 766 ? 7.192 -0.807 -49.332 1.00 14.51 766 ILE A CA 1
ATOM 5713 C C . ILE A 1 766 ? 6.040 0.016 -49.886 1.00 14.58 766 ILE A C 1
ATOM 5714 O O . ILE A 1 766 ? 4.917 -0.065 -49.280 1.00 13.83 766 ILE A O 1
ATOM 5719 N N . PHE A 1 767 ? 6.295 0.839 -50.912 1.00 14.28 767 PHE A N 1
ATOM 5720 C CA . PHE A 1 767 ? 5.216 1.679 -51.498 1.00 14.39 767 PHE A CA 1
ATOM 5721 C C . PHE A 1 767 ? 4.793 1.117 -52.844 1.00 14.73 767 PHE A C 1
ATOM 5722 O O . PHE A 1 767 ? 5.676 0.871 -53.703 1.00 14.99 767 PHE A O 1
ATOM 5730 N N . ILE A 1 768 ? 3.483 0.948 -53.074 1.00 14.35 768 ILE A N 1
ATOM 5731 C CA . ILE A 1 768 ? 3.031 0.469 -54.410 1.00 14.69 768 ILE A CA 1
ATOM 5732 C C . ILE A 1 768 ? 1.805 1.255 -54.799 1.00 14.65 768 ILE A C 1
ATOM 5733 O O . ILE A 1 768 ? 1.025 1.667 -53.912 1.00 14.67 768 ILE A O 1
ATOM 5738 N N . GLY A 1 769 ? 1.661 1.435 -56.097 1.00 14.75 769 GLY A N 1
ATOM 5739 C CA . GLY A 1 769 ? 0.513 2.151 -56.634 1.00 15.51 769 GLY A CA 1
ATOM 5740 C C . GLY A 1 769 ? 0.078 1.500 -57.930 1.00 15.30 769 GLY A C 1
ATOM 5741 O O . GLY A 1 769 ? 0.938 0.980 -58.649 1.00 14.30 769 GLY A O 1
ATOM 5742 N N . SER A 1 770 ? -1.186 1.667 -58.230 1.00 15.27 770 SER A N 1
ATOM 5743 C CA . SER A 1 770 ? -1.755 1.100 -59.448 1.00 15.05 770 SER A CA 1
ATOM 5744 C C . SER A 1 770 ? -2.948 1.928 -59.845 1.00 14.71 770 SER A C 1
ATOM 5745 O O . SER A 1 770 ? -3.395 2.781 -59.063 1.00 14.84 770 SER A O 1
ATOM 5748 N N . ASN A 1 771 ? -3.397 1.718 -61.085 1.00 15.30 771 ASN A N 1
ATOM 5749 C CA . ASN A 1 771 ? -4.695 2.271 -61.537 1.00 15.09 771 ASN A CA 1
ATOM 5750 C C . ASN A 1 771 ? -4.624 3.805 -61.489 1.00 14.37 771 ASN A C 1
ATOM 5751 O O . ASN A 1 771 ? -5.635 4.440 -61.108 1.00 14.18 771 ASN A O 1
ATOM 5756 N N . ILE A 1 772 ? -3.452 4.358 -61.736 1.00 13.96 772 ILE A N 1
ATOM 5757 C CA . ILE A 1 772 ? -3.290 5.836 -61.790 1.00 14.06 772 ILE A CA 1
ATOM 5758 C C . ILE A 1 772 ? -3.793 6.372 -63.123 1.00 14.06 772 ILE A C 1
ATOM 5759 O O . ILE A 1 772 ? -3.244 5.955 -64.175 1.00 14.45 772 ILE A O 1
ATOM 5764 N N . ASN A 1 773 ? -4.629 7.418 -63.071 1.00 14.62 773 ASN A N 1
ATOM 5765 C CA . ASN A 1 773 ? -5.225 7.968 -64.292 1.00 15.50 773 ASN A CA 1
ATOM 5766 C C . ASN A 1 773 ? -5.518 9.462 -64.059 1.00 16.30 773 ASN A C 1
ATOM 5767 O O . ASN A 1 773 ? -5.563 9.895 -62.922 1.00 14.86 773 ASN A O 1
ATOM 5772 N N . SER A 1 774 ? -5.804 10.138 -65.150 1.00 16.88 774 SER A N 1
ATOM 5773 C CA . SER A 1 774 ? -6.242 11.546 -65.164 1.00 17.89 774 SER A CA 1
ATOM 5774 C C . SER A 1 774 ? -7.013 11.771 -66.469 1.00 19.72 774 SER A C 1
ATOM 5775 O O . SER A 1 774 ? -7.165 10.781 -67.253 1.00 20.68 774 SER A O 1
ATOM 5778 N N . SER A 1 775 ? -7.575 12.974 -66.641 1.00 20.04 775 SER A N 1
ATOM 5779 C CA . SER A 1 775 ? -8.314 13.345 -67.876 1.00 21.26 775 SER A CA 1
ATOM 5780 C C . SER A 1 775 ? -7.344 13.465 -69.038 1.00 22.06 775 SER A C 1
ATOM 5781 O O . SER A 1 775 ? -7.825 13.499 -70.179 1.00 22.82 775 SER A O 1
ATOM 5784 N N . ASP A 1 776 ? -6.049 13.614 -68.733 1.00 24.40 776 ASP A N 1
ATOM 5785 C CA . ASP A 1 776 ? -5.020 14.014 -69.706 1.00 25.13 776 ASP A CA 1
ATOM 5786 C C . ASP A 1 776 ? -3.884 13.005 -69.800 1.00 22.42 776 ASP A C 1
ATOM 5787 O O . ASP A 1 776 ? -2.773 13.460 -69.853 1.00 19.81 776 ASP A O 1
ATOM 5792 N N . LYS A 1 777 ? -4.170 11.702 -69.769 1.00 23.28 777 LYS A N 1
ATOM 5793 C CA . LYS A 1 777 ? -3.166 10.664 -70.081 1.00 23.18 777 LYS A CA 1
ATOM 5794 C C . LYS A 1 777 ? -1.993 10.828 -69.098 1.00 20.89 777 LYS A C 1
ATOM 5795 O O . LYS A 1 777 ? -0.838 10.596 -69.490 1.00 20.74 777 LYS A O 1
ATOM 5801 N N . ASN A 1 778 ? -2.282 11.141 -67.839 1.00 19.72 778 ASN A N 1
ATOM 5802 C CA . ASN A 1 778 ? -1.275 11.170 -66.749 1.00 18.31 778 ASN A CA 1
ATOM 5803 C C . ASN A 1 778 ? -0.249 12.266 -67.025 1.00 19.96 778 ASN A C 1
ATOM 5804 O O . ASN A 1 778 ? 0.778 12.291 -66.328 1.00 19.64 778 ASN A O 1
ATOM 5809 N N . LYS A 1 779 ? -0.609 13.266 -67.832 1.00 22.19 779 LYS A N 1
ATOM 5810 C CA . LYS A 1 779 ? 0.275 14.432 -68.014 1.00 25.71 779 LYS A CA 1
ATOM 5811 C C . LYS A 1 779 ? 0.373 15.133 -66.645 1.00 22.84 779 LYS A C 1
ATOM 5812 O O . LYS A 1 779 ? -0.689 15.344 -65.970 1.00 25.08 779 LYS A O 1
ATOM 5818 N N . ASN A 1 780 ? 1.569 15.397 -66.220 1.00 22.38 780 ASN A N 1
ATOM 5819 C CA . ASN A 1 780 ? 1.856 16.110 -64.948 1.00 21.73 780 ASN A CA 1
ATOM 5820 C C . ASN A 1 780 ? 1.412 15.262 -63.766 1.00 18.94 780 ASN A C 1
ATOM 5821 O O . ASN A 1 780 ? 1.450 15.819 -62.616 1.00 17.58 780 ASN A O 1
ATOM 5826 N N . VAL A 1 781 ? 1.172 13.967 -63.945 1.00 18.10 781 VAL A N 1
ATOM 5827 C CA . VAL A 1 781 ? 0.853 13.115 -62.756 1.00 16.53 781 VAL A CA 1
ATOM 5828 C C . VAL A 1 781 ? 2.157 12.575 -62.207 1.00 16.00 781 VAL A C 1
ATOM 5829 O O . VAL A 1 781 ? 2.981 12.113 -63.011 1.00 15.71 781 VAL A O 1
ATOM 5833 N N . GLU A 1 782 ? 2.357 12.719 -60.913 1.00 15.47 782 GLU A N 1
ATOM 5834 C CA . GLU A 1 782 ? 3.673 12.414 -60.294 1.00 16.34 782 GLU A CA 1
ATOM 5835 C C . GLU A 1 782 ? 3.472 11.771 -58.923 1.00 15.81 782 GLU A C 1
ATOM 5836 O O . GLU A 1 782 ? 2.558 12.198 -58.216 1.00 16.21 782 GLU A O 1
ATOM 5842 N N . THR A 1 783 ? 4.449 10.994 -58.494 1.00 14.92 783 THR A N 1
ATOM 5843 C CA . THR A 1 783 ? 4.514 10.502 -57.109 1.00 14.88 783 THR A CA 1
ATOM 5844 C C . THR A 1 783 ? 5.813 10.989 -56.493 1.00 14.44 783 THR A C 1
ATOM 5845 O O . THR A 1 783 ? 6.889 10.647 -57.035 1.00 15.13 783 THR A O 1
ATOM 5849 N N . THR A 1 784 ? 5.701 11.718 -55.397 1.00 14.46 784 THR A N 1
ATOM 5850 C CA . THR A 1 784 ? 6.905 12.318 -54.798 1.00 14.58 784 THR A CA 1
ATOM 5851 C C . THR A 1 784 ? 7.596 11.347 -53.848 1.00 14.19 784 THR A C 1
ATOM 5852 O O . THR A 1 784 ? 6.979 10.963 -52.845 1.00 14.40 784 THR A O 1
ATOM 5856 N N . LEU A 1 785 ? 8.863 11.022 -54.092 1.00 14.54 785 LEU A N 1
ATOM 5857 C CA . LEU A 1 785 ? 9.680 10.248 -53.143 1.00 14.80 785 LEU A CA 1
ATOM 5858 C C . LEU A 1 785 ? 10.028 11.077 -51.917 1.00 14.68 785 LEU A C 1
ATOM 5859 O O . LEU A 1 785 ? 9.834 10.617 -50.809 1.00 14.54 785 LEU A O 1
ATOM 5864 N N . PHE A 1 786 ? 10.590 12.271 -52.141 1.00 14.48 786 PHE A N 1
ATOM 5865 C CA . PHE A 1 786 ? 10.972 13.182 -51.052 1.00 14.47 786 PHE A CA 1
ATOM 5866 C C . PHE A 1 786 ? 11.103 14.601 -51.641 1.00 13.93 786 PHE A C 1
ATOM 5867 O O . PHE A 1 786 ? 11.285 14.810 -52.868 1.00 14.25 786 PHE A O 1
ATOM 5875 N N . GLN A 1 787 ? 11.075 15.528 -50.743 1.00 13.68 787 GLN A N 1
ATOM 5876 C CA . GLN A 1 787 ? 11.414 16.944 -50.992 1.00 13.36 787 GLN A CA 1
ATOM 5877 C C . GLN A 1 787 ? 11.992 17.477 -49.678 1.00 13.80 787 GLN A C 1
ATOM 5878 O O . GLN A 1 787 ? 11.333 17.326 -48.645 1.00 14.13 787 GLN A O 1
ATOM 5884 N N . HIS A 1 788 ? 13.174 18.102 -49.728 1.00 14.18 788 HIS A N 1
ATOM 5885 C CA . HIS A 1 788 ? 13.707 18.869 -48.562 1.00 14.36 788 HIS A CA 1
ATOM 5886 C C . HIS A 1 788 ? 14.611 20.003 -49.049 1.00 14.55 788 HIS A C 1
ATOM 5887 O O . HIS A 1 788 ? 15.220 19.931 -50.162 1.00 14.69 788 HIS A O 1
ATOM 5894 N N . ALA A 1 789 ? 14.738 21.027 -48.223 1.00 14.52 789 ALA A N 1
ATOM 5895 C CA . ALA A 1 789 ? 15.549 22.195 -48.523 1.00 15.05 789 ALA A CA 1
ATOM 5896 C C . ALA A 1 789 ? 17.012 21.747 -48.583 1.00 15.94 789 ALA A C 1
ATOM 5897 O O . ALA A 1 789 ? 17.352 20.772 -47.872 1.00 16.03 789 ALA A O 1
ATOM 5899 N N . ILE A 1 790 ? 17.840 22.515 -49.284 1.00 16.83 790 ILE A N 1
ATOM 5900 C CA . ILE A 1 790 ? 19.296 22.305 -49.326 1.00 17.09 790 ILE A CA 1
ATOM 5901 C C . ILE A 1 790 ? 19.884 23.326 -48.374 1.00 19.16 790 ILE A C 1
ATOM 5902 O O . ILE A 1 790 ? 19.557 24.571 -48.550 1.00 18.89 790 ILE A O 1
ATOM 5907 N N . THR A 1 791 ? 20.740 22.877 -47.449 1.00 19.74 791 THR A N 1
ATOM 5908 C CA . THR A 1 791 ? 21.435 23.809 -46.520 1.00 20.74 791 THR A CA 1
ATOM 5909 C C . THR A 1 791 ? 22.851 23.247 -46.336 1.00 21.39 791 THR A C 1
ATOM 5910 O O . THR A 1 791 ? 23.105 22.106 -46.728 1.00 20.33 791 THR A O 1
ATOM 5914 N N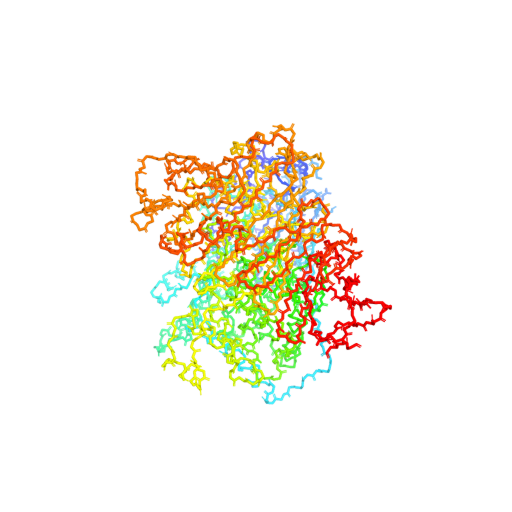 . PRO A 1 792 ? 23.798 23.982 -45.720 1.00 22.08 792 PRO A N 1
ATOM 5915 C CA . PRO A 1 792 ? 25.126 23.391 -45.451 1.00 22.88 792 PRO A CA 1
ATOM 5916 C C . PRO A 1 792 ? 25.107 22.035 -44.705 1.00 22.89 792 PRO A C 1
ATOM 5917 O O . PRO A 1 792 ? 25.954 21.216 -44.953 1.00 24.32 792 PRO A O 1
ATOM 5921 N N . THR A 1 793 ? 24.156 21.803 -43.829 1.00 23.04 793 THR A N 1
ATOM 5922 C CA . THR A 1 793 ? 23.987 20.529 -43.101 1.00 23.77 793 THR A CA 1
ATOM 5923 C C . THR A 1 793 ? 23.110 19.569 -43.908 1.00 23.15 793 THR A C 1
ATOM 5924 O O . THR A 1 793 ? 23.077 18.340 -43.572 1.00 25.64 793 THR A O 1
ATOM 5928 N N . LEU A 1 794 ? 22.370 20.043 -44.911 1.00 20.32 794 LEU A N 1
ATOM 5929 C CA . LEU A 1 794 ? 21.520 19.194 -45.728 1.00 19.28 794 LEU A CA 1
ATOM 5930 C C . LEU A 1 794 ? 21.971 19.384 -47.173 1.00 19.33 794 LEU A C 1
ATOM 5931 O O . LEU A 1 794 ? 21.161 19.719 -48.077 1.00 19.50 794 LEU A O 1
ATOM 5936 N N . ASN A 1 795 ? 23.234 19.076 -47.399 1.00 19.41 795 ASN A N 1
ATOM 5937 C CA A ASN A 1 795 ? 23.797 19.443 -48.709 0.50 19.71 795 ASN A CA 1
ATOM 5938 C CA B ASN A 1 795 ? 24.073 19.368 -48.580 0.50 20.42 795 ASN A CA 1
ATOM 5939 C C . ASN A 1 795 ? 24.081 18.219 -49.598 1.00 20.30 795 ASN A C 1
ATOM 5940 O O . ASN A 1 795 ? 24.288 18.468 -50.769 1.00 21.29 795 ASN A O 1
ATOM 5949 N N . THR A 1 796 ? 23.972 16.965 -49.124 1.00 22.16 796 THR A N 1
ATOM 5950 C CA . THR A 1 796 ? 24.477 15.766 -49.878 1.00 22.40 796 THR A CA 1
ATOM 5951 C C . THR A 1 796 ? 23.324 14.856 -50.264 1.00 20.61 796 THR A C 1
ATOM 5952 O O . THR A 1 796 ? 22.515 14.579 -49.403 1.00 22.11 796 THR A O 1
ATOM 5956 N N . LEU A 1 797 ? 23.254 14.468 -51.524 1.00 19.47 797 LEU A N 1
ATOM 5957 C CA . LEU A 1 797 ? 22.429 13.310 -51.988 1.00 19.16 797 LEU A CA 1
ATOM 5958 C C . LEU A 1 797 ? 23.391 12.204 -52.388 1.00 18.97 797 LEU A C 1
ATOM 5959 O O . LEU A 1 797 ? 24.526 12.493 -52.758 1.00 19.73 797 LEU A O 1
ATOM 5964 N N . TRP A 1 798 ? 22.960 10.976 -52.244 1.00 17.60 798 TRP A N 1
ATOM 5965 C CA . TRP A 1 798 ? 23.660 9.844 -52.887 1.00 17.38 798 TRP A CA 1
ATOM 5966 C C . TRP A 1 798 ? 22.759 9.298 -53.988 1.00 17.73 798 TRP A C 1
ATOM 5967 O O . TRP A 1 798 ? 21.521 9.134 -53.791 1.00 16.12 798 TRP A O 1
ATOM 5978 N N . ILE A 1 799 ? 23.337 9.049 -55.143 1.00 18.69 799 ILE A N 1
ATOM 5979 C CA . ILE A 1 799 ? 22.647 8.335 -56.240 1.00 19.93 799 ILE A CA 1
ATOM 5980 C C . ILE A 1 799 ? 23.536 7.199 -56.735 1.00 20.32 799 ILE A C 1
ATOM 5981 O O . ILE A 1 799 ? 24.639 7.509 -57.221 1.00 18.65 799 ILE A O 1
ATOM 5986 N N . ASN A 1 800 ? 23.073 5.956 -56.574 1.00 19.60 800 ASN A N 1
ATOM 5987 C CA . ASN A 1 800 ? 23.861 4.778 -57.046 1.00 20.41 800 ASN A CA 1
ATOM 5988 C C . ASN A 1 800 ? 25.298 4.942 -56.626 1.00 21.04 800 ASN A C 1
ATOM 5989 O O . ASN A 1 800 ? 26.180 4.635 -57.420 1.00 21.92 800 ASN A O 1
ATOM 5994 N N . GLY A 1 801 ? 25.540 5.219 -55.362 1.00 20.57 801 GLY A N 1
ATOM 5995 C CA . GLY A 1 801 ? 26.893 5.135 -54.787 1.00 20.50 801 GLY A CA 1
ATOM 5996 C C . GLY A 1 801 ? 27.681 6.391 -55.068 1.00 21.14 801 GLY A C 1
ATOM 5997 O O . GLY A 1 801 ? 28.854 6.452 -54.654 1.00 19.57 801 GLY A O 1
ATOM 5998 N N . GLN A 1 802 ? 27.085 7.402 -55.695 1.00 21.64 802 GLN A N 1
ATOM 5999 C CA . GLN A 1 802 ? 27.869 8.616 -56.004 1.00 23.53 802 GLN A CA 1
ATOM 6000 C C . GLN A 1 802 ? 27.303 9.784 -55.194 1.00 21.87 802 GLN A C 1
ATOM 6001 O O . GLN A 1 802 ? 26.073 10.006 -55.106 1.00 19.61 802 GLN A O 1
ATOM 6007 N N . LYS A 1 803 ? 28.176 10.533 -54.588 1.00 21.63 803 LYS A N 1
ATOM 6008 C CA . LYS A 1 803 ? 27.741 11.725 -53.844 1.00 22.40 803 LYS A CA 1
ATOM 6009 C C . LYS A 1 803 ? 27.420 12.841 -54.833 1.00 22.56 803 LYS A C 1
ATOM 6010 O O . LYS A 1 803 ? 28.295 13.194 -55.662 1.00 22.20 803 LYS A O 1
ATOM 6016 N N . ILE A 1 804 ? 26.276 13.475 -54.723 1.00 22.58 804 ILE A N 1
ATOM 6017 C CA . ILE A 1 804 ? 25.922 14.650 -55.556 1.00 24.29 804 ILE A CA 1
ATOM 6018 C C . ILE A 1 804 ? 25.734 15.868 -54.644 1.00 24.22 804 ILE A C 1
ATOM 6019 O O . ILE A 1 804 ? 24.926 15.804 -53.660 1.00 22.58 804 ILE A O 1
ATOM 6024 N N . GLU A 1 805 ? 26.467 16.923 -54.901 1.00 25.35 805 GLU A N 1
ATOM 6025 C CA . GLU A 1 805 ? 26.370 18.173 -54.100 1.00 28.70 805 GLU A CA 1
ATOM 6026 C C . GLU A 1 805 ? 26.143 19.382 -55.028 1.00 29.06 805 GLU A C 1
ATOM 6027 O O . GLU A 1 805 ? 25.722 20.414 -54.559 1.00 27.79 805 GLU A O 1
ATOM 6033 N N . ASN A 1 806 ? 26.208 19.207 -56.326 1.00 31.10 806 ASN A N 1
ATOM 6034 C CA . ASN A 1 806 ? 26.093 20.325 -57.309 1.00 32.82 806 ASN A CA 1
ATOM 6035 C C . ASN A 1 806 ? 24.708 20.968 -57.177 1.00 30.22 806 ASN A C 1
ATOM 6036 O O . ASN A 1 806 ? 23.765 20.213 -56.995 1.00 25.02 806 ASN A O 1
ATOM 6041 N N . MET A 1 807 ? 24.579 22.285 -57.313 1.00 28.37 807 MET A N 1
ATOM 6042 C CA . MET A 1 807 ? 23.239 22.944 -57.415 1.00 30.94 807 MET A CA 1
ATOM 6043 C C . MET A 1 807 ? 23.387 23.904 -58.585 1.00 29.32 807 MET A C 1
ATOM 6044 O O . MET A 1 807 ? 24.314 24.673 -58.588 1.00 30.96 807 MET A O 1
ATOM 6049 N N . PRO A 1 808 ? 22.618 23.859 -59.670 1.00 26.49 808 PRO A N 1
ATOM 6050 C CA . PRO A 1 808 ? 21.546 22.894 -59.855 1.00 25.41 808 PRO A CA 1
ATOM 6051 C C . PRO A 1 808 ? 22.086 21.529 -60.319 1.00 24.77 808 PRO A C 1
ATOM 6052 O O . PRO A 1 808 ? 23.216 21.390 -60.757 1.00 23.43 808 PRO A O 1
ATOM 6056 N N . TYR A 1 809 ? 21.217 20.560 -60.305 1.00 21.94 809 TYR A N 1
ATOM 6057 C CA . TYR A 1 809 ? 21.515 19.184 -60.724 1.00 22.44 809 TYR A CA 1
ATOM 6058 C C . TYR A 1 809 ? 20.203 18.558 -61.170 1.00 21.01 809 TYR A C 1
ATOM 6059 O O . TYR A 1 809 ? 19.217 18.706 -60.447 1.00 18.57 809 TYR A O 1
ATOM 6068 N N . GLN A 1 810 ? 20.212 17.863 -62.293 1.00 22.06 810 GLN A N 1
ATOM 6069 C CA . GLN A 1 810 ? 19.054 16.986 -62.673 1.00 22.98 810 GLN A CA 1
ATOM 6070 C C . GLN A 1 810 ? 19.584 15.634 -63.188 1.00 22.94 810 GLN A C 1
ATOM 6071 O O . GLN A 1 810 ? 20.687 15.525 -63.788 1.00 22.92 810 GLN A O 1
ATOM 6077 N N . THR A 1 811 ? 18.829 14.590 -62.984 1.00 22.11 811 THR A N 1
ATOM 6078 C CA . THR A 1 811 ? 19.092 13.292 -63.627 1.00 21.31 811 THR A CA 1
ATOM 6079 C C . THR A 1 811 ? 17.793 12.504 -63.582 1.00 21.28 811 THR A C 1
ATOM 6080 O O . THR A 1 811 ? 16.826 12.962 -62.907 1.00 19.05 811 THR A O 1
ATOM 6084 N N . THR A 1 812 ? 17.809 11.339 -64.236 1.00 22.44 812 THR A N 1
ATOM 6085 C CA . THR A 1 812 ? 16.609 10.508 -64.385 1.00 22.35 812 THR A CA 1
ATOM 6086 C C . THR A 1 812 ? 17.038 9.102 -64.069 1.00 21.22 812 THR A C 1
ATOM 6087 O O . THR A 1 812 ? 18.147 8.703 -64.417 1.00 21.15 812 THR A O 1
ATOM 6091 N N . LEU A 1 813 ? 16.304 8.479 -63.213 1.00 19.02 813 LEU A N 1
ATOM 6092 C CA . LEU A 1 813 ? 16.572 7.106 -62.755 1.00 18.94 813 LEU A CA 1
ATOM 6093 C C . LEU A 1 813 ? 15.411 6.206 -63.151 1.00 19.81 813 LEU A C 1
ATOM 6094 O O . LEU A 1 813 ? 14.412 6.699 -63.685 1.00 18.67 813 LEU A O 1
ATOM 6099 N N . GLN A 1 814 ? 15.637 4.919 -62.946 1.00 20.38 814 GLN A N 1
ATOM 6100 C CA . GLN A 1 814 ? 14.643 3.866 -63.234 1.00 23.05 814 GLN A CA 1
ATOM 6101 C C . GLN A 1 814 ? 14.864 2.666 -62.311 1.00 22.14 814 GLN A C 1
ATOM 6102 O O . GLN A 1 814 ? 15.589 2.751 -61.275 1.00 19.43 814 GLN A O 1
ATOM 6108 N N . GLN A 1 815 ? 14.098 1.610 -62.597 1.00 23.17 815 GLN A N 1
ATOM 6109 C CA . GLN A 1 815 ? 14.112 0.361 -61.840 1.00 24.60 815 GLN A CA 1
ATOM 6110 C C . GLN A 1 815 ? 15.545 -0.062 -61.554 1.00 20.99 815 GLN A C 1
ATOM 6111 O O . GLN A 1 815 ? 16.381 -0.073 -62.482 1.00 22.07 815 GLN A O 1
ATOM 6117 N N . GLY A 1 816 ? 15.850 -0.393 -60.294 1.00 19.70 816 GLY A N 1
ATOM 6118 C CA . GLY A 1 816 ? 17.112 -0.946 -59.778 1.00 19.69 816 GLY A CA 1
ATOM 6119 C C . GLY A 1 816 ? 18.084 0.171 -59.338 1.00 19.43 816 GLY A C 1
ATOM 6120 O O . GLY A 1 816 ? 19.050 -0.100 -58.686 1.00 20.49 816 GLY A O 1
ATOM 6121 N N . ASP A 1 817 ? 17.762 1.401 -59.620 1.00 18.09 817 ASP A N 1
ATOM 6122 C CA . ASP A 1 817 ? 18.526 2.568 -59.084 1.00 18.58 817 ASP A CA 1
ATOM 6123 C C . ASP A 1 817 ? 18.097 2.945 -57.658 1.00 17.93 817 ASP A C 1
ATOM 6124 O O . ASP A 1 817 ? 16.929 2.689 -57.205 1.00 18.31 817 ASP A O 1
ATOM 6129 N N . TRP A 1 818 ? 18.989 3.600 -56.953 1.00 18.46 818 TRP A N 1
ATOM 6130 C CA . TRP A 1 818 ? 18.707 4.064 -55.580 1.00 18.17 818 TRP A CA 1
ATOM 6131 C C . TRP A 1 818 ? 19.302 5.459 -55.304 1.00 19.22 818 TRP A C 1
ATOM 6132 O O . TRP A 1 818 ? 20.325 5.924 -55.938 1.00 18.40 818 TRP A O 1
ATOM 6143 N N . LEU A 1 819 ? 18.710 6.099 -54.318 1.00 18.96 819 LEU A N 1
ATOM 6144 C CA . LEU A 1 819 ? 19.217 7.350 -53.766 1.00 20.25 819 LEU A CA 1
ATOM 6145 C C . LEU A 1 819 ? 19.074 7.390 -52.247 1.00 18.40 819 LEU A C 1
ATOM 6146 O O . LEU A 1 819 ? 18.243 6.638 -51.646 1.00 17.09 819 LEU A O 1
ATOM 6151 N N . ILE A 1 820 ? 19.772 8.356 -51.650 1.00 17.20 820 ILE A N 1
ATOM 6152 C CA . ILE A 1 820 ? 19.671 8.655 -50.204 1.00 16.19 820 ILE A CA 1
ATOM 6153 C C . ILE A 1 820 ? 19.507 10.187 -50.116 1.00 16.06 820 ILE A C 1
ATOM 6154 O O . ILE A 1 820 ? 20.351 10.898 -50.689 1.00 15.64 820 ILE A O 1
ATOM 6159 N N . ASP A 1 821 ? 18.475 10.647 -49.425 1.00 15.35 821 ASP A N 1
ATOM 6160 C CA . ASP A 1 821 ? 18.310 12.101 -49.197 1.00 15.62 821 ASP A CA 1
ATOM 6161 C C . ASP A 1 821 ? 19.248 12.548 -48.060 1.00 16.25 821 ASP A C 1
ATOM 6162 O O . ASP A 1 821 ? 20.014 11.700 -47.439 1.00 16.00 821 ASP A O 1
ATOM 6167 N N . SER A 1 822 ? 19.262 13.857 -47.720 1.00 15.94 822 SER A N 1
ATOM 6168 C CA . SER A 1 822 ? 20.227 14.398 -46.751 1.00 16.41 822 SER A CA 1
ATOM 6169 C C . SER A 1 822 ? 19.866 13.994 -45.334 1.00 16.13 822 SER A C 1
ATOM 6170 O O . SER A 1 822 ? 20.670 14.240 -44.471 1.00 15.89 822 SER A O 1
ATOM 6173 N N . ASN A 1 823 ? 18.681 13.453 -45.101 1.00 15.69 823 ASN A N 1
ATOM 6174 C CA . ASN A 1 823 ? 18.104 13.005 -43.823 1.00 16.37 823 ASN A CA 1
ATOM 6175 C C . ASN A 1 823 ? 18.322 11.485 -43.631 1.00 16.74 823 ASN A C 1
ATOM 6176 O O . ASN A 1 823 ? 17.816 10.942 -42.654 1.00 16.02 823 ASN A O 1
ATOM 6181 N N . GLY A 1 824 ? 19.104 10.834 -44.517 1.00 17.05 824 GLY A N 1
ATOM 6182 C CA . GLY A 1 824 ? 19.516 9.444 -44.286 1.00 17.22 824 GLY A CA 1
ATOM 6183 C C . GLY A 1 824 ? 18.398 8.441 -44.633 1.00 16.51 824 GLY A C 1
ATOM 6184 O O . GLY A 1 824 ? 18.459 7.287 -44.155 1.00 17.91 824 GLY A O 1
ATOM 6185 N N . ASN A 1 825 ? 17.442 8.843 -45.455 1.00 15.88 825 ASN A N 1
ATOM 6186 C CA . ASN A 1 825 ? 16.398 7.990 -46.028 1.00 15.65 825 ASN A CA 1
ATOM 6187 C C . ASN A 1 825 ? 16.886 7.486 -47.383 1.00 15.26 825 ASN A C 1
ATOM 6188 O O . ASN A 1 825 ? 17.227 8.266 -48.233 1.00 15.22 825 ASN A O 1
ATOM 6193 N N . GLY A 1 826 ? 16.913 6.161 -47.559 1.00 15.05 826 GLY A N 1
ATOM 6194 C CA . GLY A 1 826 ? 17.252 5.531 -48.843 1.00 15.54 826 GLY A CA 1
ATOM 6195 C C . GLY A 1 826 ? 16.002 5.132 -49.577 1.00 15.08 826 GLY A C 1
ATOM 6196 O O . GLY A 1 826 ? 15.063 4.761 -48.968 1.00 15.40 826 GLY A O 1
ATOM 6197 N N . TYR A 1 827 ? 16.000 5.270 -50.879 1.00 15.54 827 TYR A N 1
ATOM 6198 C CA . TYR A 1 827 ? 14.849 4.968 -51.755 1.00 15.23 827 TYR A CA 1
ATOM 6199 C C . TYR A 1 827 ? 15.363 4.072 -52.854 1.00 15.24 827 TYR A C 1
ATOM 6200 O O . TYR A 1 827 ? 16.268 4.491 -53.624 1.00 15.35 827 TYR A O 1
ATOM 6209 N N . LEU A 1 828 ? 14.853 2.834 -52.894 1.00 16.03 828 LEU A N 1
ATOM 6210 C CA . LEU A 1 828 ? 15.250 1.927 -53.969 1.00 15.95 828 LEU A CA 1
ATOM 6211 C C . LEU A 1 828 ? 14.069 1.908 -54.922 1.00 15.98 828 LEU A C 1
ATOM 6212 O O . LEU A 1 828 ? 12.946 1.611 -54.487 1.00 15.29 828 LEU A O 1
ATOM 6217 N N . ILE A 1 829 ? 14.332 2.224 -56.167 1.00 16.87 829 ILE A N 1
ATOM 6218 C CA . ILE A 1 829 ? 13.300 2.227 -57.238 1.00 17.91 829 ILE A CA 1
ATOM 6219 C C . ILE A 1 829 ? 13.163 0.787 -57.732 1.00 17.53 829 ILE A C 1
ATOM 6220 O O . ILE A 1 829 ? 14.111 0.158 -58.266 1.00 17.77 829 ILE A O 1
ATOM 6225 N N . THR A 1 830 ? 12.000 0.217 -57.516 1.00 18.04 830 THR A N 1
ATOM 6226 C CA . THR A 1 830 ? 11.796 -1.215 -57.826 1.00 18.15 830 THR A CA 1
ATOM 6227 C C . THR A 1 830 ? 10.808 -1.375 -58.986 1.00 19.74 830 THR A C 1
ATOM 6228 O O . THR A 1 830 ? 10.812 -2.427 -59.523 1.00 22.42 830 THR A O 1
ATOM 6232 N N . GLN A 1 831 ? 9.916 -0.461 -59.286 1.00 19.06 831 GLN A N 1
ATOM 6233 C CA . GLN A 1 831 ? 9.108 -0.504 -60.545 1.00 21.16 831 GLN A CA 1
ATOM 6234 C C . GLN A 1 831 ? 8.712 0.947 -60.924 1.00 21.77 831 GLN A C 1
ATOM 6235 O O . GLN A 1 831 ? 7.916 1.622 -60.202 1.00 21.63 831 GLN A O 1
ATOM 6241 N N . ALA A 1 832 ? 9.397 1.492 -61.933 1.00 22.72 832 ALA A N 1
ATOM 6242 C CA . ALA A 1 832 ? 9.137 2.856 -62.479 1.00 24.52 832 ALA A CA 1
ATOM 6243 C C . ALA A 1 832 ? 9.996 2.994 -63.735 1.00 26.09 832 ALA A C 1
ATOM 6244 O O . ALA A 1 832 ? 11.182 2.503 -63.756 1.00 28.52 832 ALA A O 1
ATOM 6246 N N . GLU A 1 833 ? 9.435 3.596 -64.744 1.00 27.73 833 GLU A N 1
ATOM 6247 C CA . GLU A 1 833 ? 10.222 3.778 -65.981 1.00 30.93 833 GLU A CA 1
ATOM 6248 C C . GLU A 1 833 ? 10.978 5.103 -65.831 1.00 30.11 833 GLU A C 1
ATOM 6249 O O . GLU A 1 833 ? 12.116 5.226 -66.405 1.00 28.48 833 GLU A O 1
ATOM 6255 N N . LYS A 1 834 ? 10.427 6.039 -65.032 1.00 25.60 834 LYS A N 1
ATOM 6256 C CA . LYS A 1 834 ? 11.034 7.372 -65.027 1.00 24.11 834 LYS A CA 1
ATOM 6257 C C . LYS A 1 834 ? 10.878 8.052 -63.667 1.00 21.02 834 LYS A C 1
ATOM 6258 O O . LYS A 1 834 ? 9.761 8.472 -63.279 1.00 18.49 834 LYS A O 1
ATOM 6264 N N . VAL A 1 835 ? 12.032 8.271 -63.058 1.00 20.35 835 VAL A N 1
ATOM 6265 C CA . VAL A 1 835 ? 12.140 8.957 -61.759 1.00 19.75 835 VAL A CA 1
ATOM 6266 C C . VAL A 1 835 ? 13.092 10.083 -61.991 1.00 20.08 835 VAL A C 1
ATOM 6267 O O . VAL A 1 835 ? 14.271 9.811 -62.307 1.00 19.44 835 VAL A O 1
ATOM 6271 N N . ASN A 1 836 ? 12.567 11.294 -61.879 1.00 19.35 836 ASN A N 1
ATOM 6272 C CA . ASN A 1 836 ? 13.375 12.518 -61.937 1.00 19.64 836 ASN A CA 1
ATOM 6273 C C . ASN A 1 836 ? 13.997 12.828 -60.573 1.00 19.76 836 ASN A C 1
ATOM 6274 O O . ASN A 1 836 ? 13.290 12.755 -59.535 1.00 17.85 836 ASN A O 1
ATOM 6279 N N . VAL A 1 837 ? 15.277 13.263 -60.580 1.00 18.78 837 VAL A N 1
ATOM 6280 C CA . VAL A 1 837 ? 15.907 13.788 -59.352 1.00 19.15 837 VAL A CA 1
ATOM 6281 C C . VAL A 1 837 ? 16.289 15.250 -59.658 1.00 19.70 837 VAL A C 1
ATOM 6282 O O . VAL A 1 837 ? 16.829 15.538 -60.795 1.00 19.77 837 VAL A O 1
ATOM 6286 N N . SER A 1 838 ? 16.080 16.143 -58.697 1.00 19.87 838 SER A N 1
ATOM 6287 C CA . SER A 1 838 ? 16.357 17.599 -58.922 1.00 20.37 838 SER A CA 1
ATOM 6288 C C . SER A 1 838 ? 16.959 18.250 -57.692 1.00 19.16 838 SER A C 1
ATOM 6289 O O . SER A 1 838 ? 16.497 18.049 -56.573 1.00 17.70 838 SER A O 1
ATOM 6292 N N . ARG A 1 839 ? 18.012 18.997 -57.905 1.00 18.94 839 ARG A N 1
ATOM 6293 C CA . ARG A 1 839 ? 18.525 19.988 -56.937 1.00 18.68 839 ARG A CA 1
ATOM 6294 C C . ARG A 1 839 ? 18.444 21.359 -57.633 1.00 19.52 839 ARG A C 1
ATOM 6295 O O . ARG A 1 839 ? 19.055 21.496 -58.738 1.00 19.74 839 ARG A O 1
ATOM 6303 N N . GLN A 1 840 ? 17.527 22.207 -57.184 1.00 19.47 840 GLN A N 1
ATOM 6304 C CA . GLN A 1 840 ? 17.066 23.347 -57.991 1.00 19.54 840 GLN A CA 1
ATOM 6305 C C . GLN A 1 840 ? 16.552 24.474 -57.094 1.00 19.21 840 GLN A C 1
ATOM 6306 O O . GLN A 1 840 ? 16.033 24.243 -55.993 1.00 17.79 840 GLN A O 1
ATOM 6312 N N . HIS A 1 841 ? 16.728 25.687 -57.587 1.00 18.89 841 HIS A N 1
ATOM 6313 C CA . HIS A 1 841 ? 15.991 26.838 -57.054 1.00 19.36 841 HIS A CA 1
ATOM 6314 C C . HIS A 1 841 ? 14.513 26.643 -57.366 1.00 17.45 841 HIS A C 1
ATOM 6315 O O . HIS A 1 841 ? 14.237 26.350 -58.489 1.00 17.42 841 HIS A O 1
ATOM 6322 N N . GLN A 1 842 ? 13.646 26.848 -56.386 1.00 17.00 842 GLN A N 1
ATOM 6323 C CA . GLN A 1 842 ? 12.162 26.773 -56.575 1.00 15.68 842 GLN A CA 1
ATOM 6324 C C . GLN A 1 842 ? 11.562 28.134 -56.178 1.00 15.23 842 GLN A C 1
ATOM 6325 O O . GLN A 1 842 ? 12.009 28.710 -55.227 1.00 14.78 842 GLN A O 1
ATOM 6331 N N . VAL A 1 843 ? 10.515 28.528 -56.876 1.00 14.85 843 VAL A N 1
ATOM 6332 C CA . VAL A 1 843 ? 9.655 29.637 -56.475 1.00 15.04 843 VAL A CA 1
ATOM 6333 C C . VAL A 1 843 ? 8.282 29.103 -56.086 1.00 14.36 843 VAL A C 1
ATOM 6334 O O . VAL A 1 843 ? 7.750 28.200 -56.747 1.00 13.79 843 VAL A O 1
ATOM 6338 N N . SER A 1 844 ? 7.798 29.549 -54.946 1.00 14.55 844 SER A N 1
ATOM 6339 C CA . SER A 1 844 ? 6.527 29.057 -54.389 1.00 14.38 844 SER A CA 1
ATOM 6340 C C . SER A 1 844 ? 5.732 30.290 -53.926 1.00 14.50 844 SER A C 1
ATOM 6341 O O . SER A 1 844 ? 6.153 31.433 -54.270 1.00 15.40 844 SER A O 1
ATOM 6344 N N . ALA A 1 845 ? 4.822 30.061 -52.994 1.00 15.06 845 ALA A N 1
ATOM 6345 C CA . ALA A 1 845 ? 4.024 31.104 -52.348 1.00 15.37 845 ALA A CA 1
ATOM 6346 C C . ALA A 1 845 ? 3.609 30.586 -50.953 1.00 14.78 845 ALA A C 1
ATOM 6347 O O . ALA A 1 845 ? 3.463 29.389 -50.772 1.00 13.93 845 ALA A O 1
ATOM 6349 N N . GLU A 1 846 ? 3.580 31.493 -49.991 1.00 14.82 846 GLU A N 1
ATOM 6350 C CA . GLU A 1 846 ? 3.268 31.217 -48.592 1.00 15.39 846 GLU A CA 1
ATOM 6351 C C . GLU A 1 846 ? 1.739 31.015 -48.488 1.00 15.50 846 GLU A C 1
ATOM 6352 O O . GLU A 1 846 ? 0.982 31.556 -49.349 1.00 15.16 846 GLU A O 1
ATOM 6358 N N . ASN A 1 847 ? 1.386 30.161 -47.534 1.00 15.22 847 ASN A N 1
ATOM 6359 C CA . ASN A 1 847 ? 0.068 29.501 -47.482 1.00 14.70 847 ASN A CA 1
ATOM 6360 C C . ASN A 1 847 ? -0.997 30.481 -46.953 1.00 14.94 847 ASN A C 1
ATOM 6361 O O . ASN A 1 847 ? -2.170 30.107 -47.091 1.00 14.07 847 ASN A O 1
ATOM 6366 N N . LYS A 1 848 ? -0.610 31.572 -46.333 1.00 16.13 848 LYS A N 1
ATOM 6367 C CA . LYS A 1 848 ? -1.597 32.547 -45.745 1.00 17.43 848 LYS A CA 1
ATOM 6368 C C . LYS A 1 848 ? -2.037 33.613 -46.740 1.00 18.78 848 LYS A C 1
ATOM 6369 O O . LYS A 1 848 ? -3.285 33.702 -46.972 1.00 19.13 848 LYS A O 1
ATOM 6375 N N . ASN A 1 849 ? -1.110 34.324 -47.353 1.00 19.24 849 ASN A N 1
ATOM 6376 C CA . ASN A 1 849 ? -1.465 35.475 -48.214 1.00 21.62 849 ASN A CA 1
ATOM 6377 C C . ASN A 1 849 ? -0.948 35.297 -49.645 1.00 20.38 849 ASN A C 1
ATOM 6378 O O . ASN A 1 849 ? -1.041 36.268 -50.425 1.00 18.25 849 ASN A O 1
ATOM 6383 N N . ARG A 1 850 ? -0.468 34.102 -49.987 1.00 18.39 850 ARG A N 1
ATOM 6384 C CA . ARG A 1 850 ? -0.032 33.776 -51.370 1.00 19.57 850 ARG A CA 1
ATOM 6385 C C . ARG A 1 850 ? 1.150 34.650 -51.837 1.00 19.51 850 ARG A C 1
ATOM 6386 O O . ARG A 1 850 ? 1.284 34.868 -53.054 1.00 19.91 850 ARG A O 1
ATOM 6394 N N . GLN A 1 851 ? 1.935 35.194 -50.943 1.00 19.59 851 GLN A N 1
ATOM 6395 C CA . GLN A 1 851 ? 3.058 36.099 -51.285 1.00 20.56 851 GLN A CA 1
ATOM 6396 C C . GLN A 1 851 ? 4.228 35.219 -51.736 1.00 19.27 851 GLN A C 1
ATOM 6397 O O . GLN A 1 851 ? 4.368 34.080 -51.252 1.00 17.23 851 GLN A O 1
ATOM 6403 N N . PRO A 1 852 ? 5.006 35.691 -52.725 1.00 19.19 852 PRO A N 1
ATOM 6404 C CA . PRO A 1 852 ? 6.028 34.853 -53.318 1.00 18.52 852 PRO A CA 1
ATOM 6405 C C . PRO A 1 852 ? 7.093 34.493 -52.278 1.00 18.09 852 PRO A C 1
ATOM 6406 O O . PRO A 1 852 ? 7.497 35.266 -51.484 1.00 16.80 852 PRO A O 1
ATOM 6410 N N . THR A 1 853 ? 7.608 33.285 -52.477 1.00 17.62 853 THR A N 1
ATOM 6411 C CA . THR A 1 853 ? 8.753 32.770 -51.706 1.00 17.94 853 THR A CA 1
ATOM 6412 C C . THR A 1 853 ? 9.742 32.045 -52.638 1.00 18.00 853 THR A C 1
ATOM 6413 O O . THR A 1 853 ? 9.417 31.710 -53.785 1.00 17.37 853 THR A O 1
ATOM 6417 N N . GLU A 1 854 ? 10.935 31.767 -52.125 1.00 18.18 854 GLU A N 1
ATOM 6418 C CA . GLU A 1 854 ? 11.944 31.037 -52.942 1.00 19.17 854 GLU A CA 1
ATOM 6419 C C . GLU A 1 854 ? 12.843 30.232 -51.986 1.00 17.60 854 GLU A C 1
ATOM 6420 O O . GLU A 1 854 ? 12.936 30.588 -50.748 1.00 15.70 854 GLU A O 1
ATOM 6426 N N . GLY A 1 855 ? 13.432 29.152 -52.525 1.00 16.99 855 GLY A N 1
ATOM 6427 C CA . GLY A 1 855 ? 14.382 28.301 -51.785 1.00 16.71 855 GLY A CA 1
ATOM 6428 C C . GLY A 1 855 ? 15.003 27.256 -52.684 1.00 16.42 855 GLY A C 1
ATOM 6429 O O . GLY A 1 855 ? 14.503 27.074 -53.811 1.00 16.79 855 GLY A O 1
ATOM 6430 N N . ASN A 1 856 ? 16.086 26.665 -52.220 1.00 16.42 856 ASN A N 1
ATOM 6431 C CA . ASN A 1 856 ? 16.822 25.588 -52.932 1.00 16.74 856 ASN A CA 1
ATOM 6432 C C . ASN A 1 856 ? 16.392 24.283 -52.326 1.00 15.90 856 ASN A C 1
ATOM 6433 O O . ASN A 1 856 ? 16.432 24.186 -51.068 1.00 15.98 856 ASN A O 1
ATOM 6438 N N . PHE A 1 857 ? 16.014 23.338 -53.170 1.00 15.74 857 PHE A N 1
ATOM 6439 C CA . PHE A 1 857 ? 15.445 22.033 -52.775 1.00 14.91 857 PHE A CA 1
ATOM 6440 C C . PHE A 1 857 ? 16.069 20.862 -53.545 1.00 15.24 857 PHE A C 1
ATOM 6441 O O . PHE A 1 857 ? 16.362 20.888 -54.749 1.00 15.44 857 PHE A O 1
ATOM 6449 N N . SER A 1 858 ? 16.240 19.788 -52.807 1.00 16.14 858 SER A N 1
ATOM 6450 C CA . SER A 1 858 ? 16.497 18.420 -53.332 1.00 15.91 858 SER A CA 1
ATOM 6451 C C . SER A 1 858 ? 15.144 17.712 -53.372 1.00 15.16 858 SER A C 1
ATOM 6452 O O . SER A 1 858 ? 14.413 17.672 -52.342 1.00 14.88 858 SER A O 1
ATOM 6455 N N . SER A 1 859 ? 14.875 17.048 -54.473 1.00 14.74 859 SER A N 1
ATOM 6456 C CA . SER A 1 859 ? 13.623 16.279 -54.580 1.00 15.02 859 SER A CA 1
ATOM 6457 C C . SER A 1 859 ? 13.763 15.113 -55.553 1.00 14.64 859 SER A C 1
ATOM 6458 O O . SER A 1 859 ? 14.684 15.094 -56.412 1.00 14.53 859 SER A O 1
ATOM 6461 N N . ALA A 1 860 ? 12.840 14.186 -55.470 1.00 14.32 860 ALA A N 1
ATOM 6462 C CA . ALA A 1 860 ? 12.765 13.121 -56.479 1.00 14.15 860 ALA A CA 1
ATOM 6463 C C . ALA A 1 860 ? 11.302 12.710 -56.608 1.00 14.40 860 ALA A C 1
ATOM 6464 O O . ALA A 1 860 ? 10.617 12.653 -55.596 1.00 13.63 860 ALA A O 1
ATOM 6466 N N . TRP A 1 861 ? 10.860 12.535 -57.844 1.00 14.76 861 TRP A N 1
ATOM 6467 C CA . TRP A 1 861 ? 9.480 12.100 -58.099 1.00 15.47 861 TRP A CA 1
ATOM 6468 C C . TRP A 1 861 ? 9.447 11.129 -59.274 1.00 16.30 861 TRP A C 1
ATOM 6469 O O . TRP A 1 861 ? 10.298 11.210 -60.200 1.00 16.59 861 TRP A O 1
ATOM 6480 N N . ILE A 1 862 ? 8.416 10.286 -59.265 1.00 16.76 862 ILE A N 1
ATOM 6481 C CA . ILE A 1 862 ? 8.087 9.419 -60.415 1.00 17.26 862 ILE A CA 1
ATOM 6482 C C . ILE A 1 862 ? 7.216 10.197 -61.388 1.00 16.63 862 ILE A C 1
ATOM 6483 O O . ILE A 1 862 ? 6.160 10.713 -60.985 1.00 15.17 862 ILE A O 1
ATOM 6488 N N . ASP A 1 863 ? 7.585 10.184 -62.658 1.00 17.18 863 ASP A N 1
ATOM 6489 C CA . ASP A 1 863 ? 6.809 10.761 -63.779 1.00 18.08 863 ASP A CA 1
ATOM 6490 C C . ASP A 1 863 ? 5.916 9.690 -64.379 1.00 17.71 863 ASP A C 1
ATOM 6491 O O . ASP A 1 863 ? 6.410 8.752 -65.026 1.00 17.84 863 ASP A O 1
ATOM 6496 N N . HIS A 1 864 ? 4.621 9.797 -64.115 1.00 17.65 864 HIS A N 1
ATOM 6497 C CA . HIS A 1 864 ? 3.651 8.766 -64.568 1.00 17.78 864 HIS A CA 1
ATOM 6498 C C . HIS A 1 864 ? 3.196 9.020 -66.004 1.00 19.00 864 HIS A C 1
ATOM 6499 O O . HIS A 1 864 ? 2.455 8.165 -66.473 1.00 20.01 864 HIS A O 1
ATOM 6506 N N . SER A 1 865 ? 3.588 10.118 -66.651 1.00 19.58 865 SER A N 1
ATOM 6507 C CA . SER A 1 865 ? 3.182 10.426 -68.058 1.00 20.55 865 SER A CA 1
ATOM 6508 C C . SER A 1 865 ? 3.728 9.360 -69.026 1.00 23.14 865 SER A C 1
ATOM 6509 O O . SER A 1 865 ? 3.197 9.248 -70.151 1.00 23.64 865 SER A O 1
ATOM 6512 N N . THR A 1 866 ? 4.658 8.502 -68.633 1.00 23.16 866 THR A N 1
ATOM 6513 C CA . THR A 1 866 ? 5.155 7.432 -69.522 1.00 26.42 866 THR A CA 1
ATOM 6514 C C . THR A 1 866 ? 4.091 6.373 -69.756 1.00 26.59 866 THR A C 1
ATOM 6515 O O . THR A 1 866 ? 4.194 5.668 -70.737 1.00 22.93 866 THR A O 1
ATOM 6519 N N . ARG A 1 867 ? 3.080 6.324 -68.908 1.00 26.42 867 ARG A N 1
ATOM 6520 C CA . ARG A 1 867 ? 2.011 5.333 -68.988 1.00 27.15 867 ARG A CA 1
ATOM 6521 C C . ARG A 1 867 ? 0.685 6.072 -69.009 1.00 24.95 867 ARG A C 1
ATOM 6522 O O . ARG A 1 867 ? 0.185 6.415 -67.972 1.00 22.03 867 ARG A O 1
ATOM 6530 N N . PRO A 1 868 ? 0.092 6.319 -70.188 1.00 24.31 868 PRO A N 1
ATOM 6531 C CA . PRO A 1 868 ? -1.128 7.122 -70.310 1.00 24.00 868 PRO A CA 1
ATOM 6532 C C . PRO A 1 868 ? -2.336 6.542 -69.575 1.00 23.37 868 PRO A C 1
ATOM 6533 O O . PRO A 1 868 ? -3.275 7.264 -69.298 1.00 22.10 868 PRO A O 1
ATOM 6537 N N . LYS A 1 869 ? -2.370 5.225 -69.364 1.00 21.24 869 LYS A N 1
ATOM 6538 C CA . LYS A 1 869 ? -3.542 4.645 -68.690 1.00 24.55 869 LYS A CA 1
ATOM 6539 C C . LYS A 1 869 ? -3.061 3.642 -67.625 1.00 22.40 869 LYS A C 1
ATOM 6540 O O . LYS A 1 869 ? -2.123 2.812 -67.928 1.00 20.23 869 LYS A O 1
ATOM 6546 N N . ASP A 1 870 ? -3.647 3.710 -66.428 1.00 19.61 870 ASP A N 1
ATOM 6547 C CA . ASP A 1 870 ? -3.362 2.729 -65.339 1.00 18.91 870 ASP A CA 1
ATOM 6548 C C . ASP A 1 870 ? -1.861 2.709 -65.085 1.00 18.02 870 ASP A C 1
ATOM 6549 O O . ASP A 1 870 ? -1.246 1.647 -65.063 1.00 17.34 870 ASP A O 1
ATOM 6554 N N . ALA A 1 871 ? -1.283 3.895 -64.887 1.00 17.46 871 ALA A N 1
ATOM 6555 C CA . ALA A 1 871 ? 0.124 3.990 -64.430 1.00 17.55 871 ALA A CA 1
ATOM 6556 C C . ALA A 1 871 ? 0.283 3.300 -63.063 1.00 17.50 871 ALA A C 1
ATOM 6557 O O . ALA A 1 871 ? -0.703 3.053 -62.305 1.00 16.78 871 ALA A O 1
ATOM 6559 N N . SER A 1 872 ? 1.539 2.999 -62.720 1.00 16.61 872 SER A N 1
ATOM 6560 C CA . SER A 1 872 ? 1.810 2.298 -61.477 1.00 16.49 872 SER A CA 1
ATOM 6561 C C . SER A 1 872 ? 3.197 2.649 -60.994 1.00 16.28 872 SER A C 1
ATOM 6562 O O . SER A 1 872 ? 3.944 3.153 -61.803 1.00 16.68 872 SER A O 1
ATOM 6565 N N . TYR A 1 873 ? 3.519 2.273 -59.763 1.00 15.42 873 TYR A N 1
ATOM 6566 C CA . TYR A 1 873 ? 4.904 2.354 -59.254 1.00 15.16 873 TYR A CA 1
ATOM 6567 C C . TYR A 1 873 ? 5.126 1.333 -58.159 1.00 14.48 873 TYR A C 1
ATOM 6568 O O . TYR A 1 873 ? 4.150 0.886 -57.495 1.00 14.17 873 TYR A O 1
ATOM 6577 N N . GLU A 1 874 ? 6.402 1.059 -57.892 1.00 14.33 874 GLU A N 1
ATOM 6578 C CA . GLU A 1 874 ? 6.804 0.450 -56.630 1.00 14.32 874 GLU A CA 1
ATOM 6579 C C . GLU A 1 874 ? 8.106 1.093 -56.221 1.00 14.14 874 GLU A C 1
ATOM 6580 O O . GLU A 1 874 ? 8.938 1.323 -57.112 1.00 15.09 874 GLU A O 1
ATOM 6586 N N . TYR A 1 875 ? 8.304 1.245 -54.937 1.00 13.70 875 TYR A N 1
ATOM 6587 C CA . TYR A 1 875 ? 9.629 1.619 -54.429 1.00 13.93 875 TYR A CA 1
ATOM 6588 C C . TYR A 1 875 ? 9.703 1.242 -52.972 1.00 14.41 875 TYR A C 1
ATOM 6589 O O . TYR A 1 875 ? 8.668 0.984 -52.328 1.00 13.90 875 TYR A O 1
ATOM 6598 N N . MET A 1 876 ? 10.922 1.246 -52.427 1.00 14.51 876 MET A N 1
ATOM 6599 C CA . MET A 1 876 ? 11.109 0.870 -51.025 1.00 16.03 876 MET A CA 1
ATOM 6600 C C . MET A 1 876 ? 11.989 1.909 -50.336 1.00 17.45 876 MET A C 1
ATOM 6601 O O . MET A 1 876 ? 12.883 2.440 -51.004 1.00 18.69 876 MET A O 1
ATOM 6606 N N . VAL A 1 877 ? 11.612 2.287 -49.103 1.00 16.81 877 VAL A N 1
ATOM 6607 C CA . VAL A 1 877 ? 12.368 3.249 -48.266 1.00 15.66 877 VAL A CA 1
ATOM 6608 C C . VAL A 1 877 ? 13.046 2.525 -47.134 1.00 15.12 877 VAL A C 1
ATOM 6609 O O . VAL A 1 877 ? 12.405 1.701 -46.475 1.00 15.37 877 VAL A O 1
ATOM 6613 N N . PHE A 1 878 ? 14.317 2.818 -46.905 1.00 15.49 878 PHE A N 1
ATOM 6614 C CA . PHE A 1 878 ? 15.127 2.338 -45.776 1.00 15.90 878 PHE A CA 1
ATOM 6615 C C . PHE A 1 878 ? 15.372 3.565 -44.898 1.00 15.76 878 PHE A C 1
ATOM 6616 O O . PHE A 1 878 ? 15.998 4.520 -45.367 1.00 16.17 878 PHE A O 1
ATOM 6624 N N . LEU A 1 879 ? 14.973 3.508 -43.668 1.00 15.53 879 LEU A N 1
ATOM 6625 C CA . LEU A 1 879 ? 15.068 4.612 -42.690 1.00 16.03 879 LEU A CA 1
ATOM 6626 C C . LEU A 1 879 ? 16.471 4.792 -42.135 1.00 16.88 879 LEU A C 1
ATOM 6627 O O . LEU A 1 879 ? 16.704 5.786 -41.414 1.00 16.94 879 LEU A O 1
ATOM 6632 N N . ASP A 1 880 ? 17.306 3.761 -42.231 1.00 17.92 880 ASP A N 1
ATOM 6633 C CA . ASP A 1 880 ? 18.669 3.793 -41.686 1.00 19.45 880 ASP A CA 1
ATOM 6634 C C . ASP A 1 880 ? 19.681 3.595 -42.817 1.00 19.36 880 ASP A C 1
ATOM 6635 O O . ASP A 1 880 ? 20.746 3.026 -42.601 1.00 20.22 880 ASP A O 1
ATOM 6640 N N . ALA A 1 881 ? 19.390 4.091 -43.992 1.00 18.29 881 ALA A N 1
ATOM 6641 C CA . ALA A 1 881 ? 20.175 3.906 -45.197 1.00 18.23 881 ALA A CA 1
ATOM 6642 C C . ALA A 1 881 ? 21.576 4.482 -44.997 1.00 19.00 881 ALA A C 1
ATOM 6643 O O . ALA A 1 881 ? 21.729 5.636 -44.502 1.00 19.46 881 ALA A O 1
ATOM 6645 N N . THR A 1 882 ? 22.527 3.760 -45.527 1.00 18.35 882 THR A N 1
ATOM 6646 C CA . THR A 1 882 ? 23.913 4.172 -45.790 1.00 19.15 882 THR A CA 1
ATOM 6647 C C . THR A 1 882 ? 24.229 3.698 -47.199 1.00 20.03 882 THR A C 1
ATOM 6648 O O . THR A 1 882 ? 23.514 2.866 -47.740 1.00 19.48 882 THR A O 1
ATOM 6652 N N . PRO A 1 883 ? 25.216 4.247 -47.905 1.00 21.35 883 PRO A N 1
ATOM 6653 C CA . PRO A 1 883 ? 25.562 3.769 -49.253 1.00 22.36 883 PRO A CA 1
ATOM 6654 C C . PRO A 1 883 ? 25.847 2.246 -49.266 1.00 24.55 883 PRO A C 1
ATOM 6655 O O . PRO A 1 883 ? 25.393 1.495 -50.152 1.00 23.06 883 PRO A O 1
ATOM 6659 N N . GLU A 1 884 ? 26.525 1.750 -48.245 1.00 25.89 884 GLU A N 1
ATOM 6660 C CA . GLU A 1 884 ? 26.825 0.298 -48.163 1.00 27.83 884 GLU A CA 1
ATOM 6661 C C . GLU A 1 884 ? 25.539 -0.524 -48.037 1.00 26.65 884 GLU A C 1
ATOM 6662 O O . GLU A 1 884 ? 25.396 -1.465 -48.832 1.00 25.97 884 GLU A O 1
ATOM 6668 N N . LYS A 1 885 ? 24.656 -0.195 -47.111 1.00 25.91 885 LYS A N 1
ATOM 6669 C CA . LYS A 1 885 ? 23.372 -0.896 -46.946 1.00 25.72 885 LYS A CA 1
ATOM 6670 C C . LYS A 1 885 ? 22.520 -0.762 -48.225 1.00 24.56 885 LYS A C 1
ATOM 6671 O O . LYS A 1 885 ? 21.823 -1.746 -48.529 1.00 22.98 885 LYS A O 1
ATOM 6677 N N . MET A 1 886 ? 22.440 0.411 -48.891 1.00 21.49 886 MET A N 1
ATOM 6678 C CA . MET A 1 886 ? 21.642 0.551 -50.147 1.00 19.84 886 MET A CA 1
ATOM 6679 C C . MET A 1 886 ? 22.234 -0.380 -51.247 1.00 20.33 886 MET A C 1
ATOM 6680 O O . MET A 1 886 ? 21.427 -1.060 -51.912 1.00 18.20 886 MET A O 1
ATOM 6685 N N . GLY A 1 887 ? 23.563 -0.506 -51.355 1.00 21.23 887 GLY A N 1
ATOM 6686 C CA . GLY A 1 887 ? 24.252 -1.515 -52.202 1.00 23.12 887 GLY A CA 1
ATOM 6687 C C . GLY A 1 887 ? 23.749 -2.942 -51.891 1.00 23.82 887 GLY A C 1
ATOM 6688 O O . GLY A 1 887 ? 23.383 -3.665 -52.827 1.00 23.48 887 GLY A O 1
ATOM 6689 N N . GLU A 1 888 ? 23.645 -3.299 -50.625 1.00 25.07 888 GLU A N 1
ATOM 6690 C CA . GLU A 1 888 ? 23.159 -4.622 -50.190 1.00 26.60 888 GLU A CA 1
ATOM 6691 C C . GLU A 1 888 ? 21.689 -4.769 -50.573 1.00 25.93 888 GLU A C 1
ATOM 6692 O O . GLU A 1 888 ? 21.284 -5.864 -51.096 1.00 24.30 888 GLU A O 1
ATOM 6698 N N . MET A 1 889 ? 20.882 -3.729 -50.331 1.00 22.92 889 MET A N 1
ATOM 6699 C CA . MET A 1 889 ? 19.441 -3.826 -50.657 1.00 22.00 889 MET A CA 1
ATOM 6700 C C . MET A 1 889 ? 19.233 -3.966 -52.167 1.00 21.91 889 MET A C 1
ATOM 6701 O O . MET A 1 889 ? 18.422 -4.858 -52.560 1.00 21.97 889 MET A O 1
ATOM 6706 N N . ALA A 1 890 ? 20.006 -3.270 -52.980 1.00 21.67 890 ALA A N 1
ATOM 6707 C CA . ALA A 1 890 ? 19.891 -3.311 -54.450 1.00 22.47 890 ALA A CA 1
ATOM 6708 C C . ALA A 1 890 ? 20.262 -4.730 -54.899 1.00 24.15 890 ALA A C 1
ATOM 6709 O O . ALA A 1 890 ? 19.677 -5.211 -55.889 1.00 23.58 890 ALA A O 1
ATOM 6711 N N . GLN A 1 891 ? 21.282 -5.316 -54.279 1.00 26.20 891 GLN A N 1
ATOM 6712 C CA . GLN A 1 891 ? 21.679 -6.680 -54.695 1.00 28.92 891 GLN A CA 1
ATOM 6713 C C . GLN A 1 891 ? 20.562 -7.686 -54.349 1.00 28.07 891 GLN A C 1
ATOM 6714 O O . GLN A 1 891 ? 20.242 -8.566 -55.192 1.00 28.37 891 GLN A O 1
ATOM 6720 N N . LYS A 1 892 ? 19.980 -7.580 -53.169 1.00 27.76 892 LYS A N 1
ATOM 6721 C CA . LYS A 1 892 ? 18.848 -8.447 -52.732 1.00 29.07 892 LYS A CA 1
ATOM 6722 C C . LYS A 1 892 ? 17.683 -8.295 -53.732 1.00 26.60 892 LYS A C 1
ATOM 6723 O O . LYS A 1 892 ? 17.027 -9.295 -54.117 1.00 25.92 892 LYS A O 1
ATOM 6729 N N . PHE A 1 893 ? 17.422 -7.083 -54.184 1.00 23.74 893 PHE A N 1
ATOM 6730 C CA . PHE A 1 893 ? 16.367 -6.823 -55.176 1.00 23.19 893 PHE A CA 1
ATOM 6731 C C . PHE A 1 893 ? 16.710 -7.534 -56.488 1.00 23.82 893 PHE A C 1
ATOM 6732 O O . PHE A 1 893 ? 15.802 -8.136 -57.097 1.00 22.48 893 PHE A O 1
ATOM 6740 N N . ARG A 1 894 ? 17.956 -7.511 -56.937 1.00 24.40 894 ARG A N 1
ATOM 6741 C CA . ARG A 1 894 ? 18.311 -8.165 -58.227 1.00 25.83 894 ARG A CA 1
ATOM 6742 C C . ARG A 1 894 ? 18.226 -9.701 -58.145 1.00 26.67 894 ARG A C 1
ATOM 6743 O O . ARG A 1 894 ? 18.291 -10.320 -59.186 1.00 24.66 894 ARG A O 1
ATOM 6751 N N . GLU A 1 895 ? 18.219 -10.265 -56.944 1.00 27.89 895 GLU A N 1
ATOM 6752 C CA . GLU A 1 895 ? 18.267 -11.728 -56.674 1.00 29.76 895 GLU A CA 1
ATOM 6753 C C . GLU A 1 895 ? 16.828 -12.243 -56.617 1.00 28.10 895 GLU A C 1
ATOM 6754 O O . GLU A 1 895 ? 16.352 -12.510 -55.538 1.00 27.65 895 GLU A O 1
ATOM 6760 N N . ASN A 1 896 ? 16.117 -12.126 -57.733 1.00 27.63 896 ASN A N 1
ATOM 6761 C CA . ASN A 1 896 ? 14.676 -12.468 -57.861 1.00 27.42 896 ASN A CA 1
ATOM 6762 C C . ASN A 1 896 ? 13.849 -11.720 -56.803 1.00 27.28 896 ASN A C 1
ATOM 6763 O O . ASN A 1 896 ? 12.868 -12.298 -56.247 1.00 25.61 896 ASN A O 1
ATOM 6768 N N . ASN A 1 897 ? 14.145 -10.424 -56.612 1.00 24.68 897 ASN A N 1
ATOM 6769 C CA . ASN A 1 897 ? 13.564 -9.581 -55.549 1.00 23.14 897 ASN A CA 1
ATOM 6770 C C . ASN A 1 897 ? 13.439 -10.358 -54.226 1.00 23.62 897 ASN A C 1
ATOM 6771 O O . ASN A 1 897 ? 12.292 -10.814 -53.820 1.00 23.41 897 ASN A O 1
ATOM 6776 N N . GLY A 1 898 ? 14.547 -10.432 -53.485 1.00 21.87 898 GLY A N 1
ATOM 6777 C CA . GLY A 1 898 ? 14.562 -10.985 -52.119 1.00 22.60 898 GLY A CA 1
ATOM 6778 C C . GLY A 1 898 ? 13.911 -10.070 -51.099 1.00 21.46 898 GLY A C 1
ATOM 6779 O O . GLY A 1 898 ? 13.906 -10.441 -49.912 1.00 24.17 898 GLY A O 1
ATOM 6780 N N . LEU A 1 899 ? 13.508 -8.847 -51.474 1.00 19.56 899 LEU A N 1
ATOM 6781 C CA . LEU A 1 899 ? 12.975 -7.899 -50.519 1.00 18.80 899 LEU A CA 1
ATOM 6782 C C . LEU A 1 899 ? 11.498 -8.144 -50.273 1.00 18.21 899 LEU A C 1
ATOM 6783 O O . LEU A 1 899 ? 11.097 -8.005 -49.098 1.00 17.74 899 LEU A O 1
ATOM 6788 N N . TYR A 1 900 ? 10.697 -8.314 -51.316 1.00 17.23 900 TYR A N 1
ATOM 6789 C CA . TYR A 1 900 ? 9.236 -8.339 -51.113 1.00 16.80 900 TYR A CA 1
ATOM 6790 C C . TYR A 1 900 ? 8.639 -8.958 -52.356 1.00 17.17 900 TYR A C 1
ATOM 6791 O O . TYR A 1 900 ? 9.335 -9.106 -53.373 1.00 16.41 900 TYR A O 1
ATOM 6800 N N . GLN A 1 901 ? 7.333 -9.150 -52.309 1.00 17.99 901 GLN A N 1
ATOM 6801 C CA . GLN A 1 901 ? 6.647 -9.647 -53.508 1.00 19.63 901 GLN A CA 1
ATOM 6802 C C . GLN A 1 901 ? 5.244 -9.081 -53.496 1.00 18.94 901 GLN A C 1
ATOM 6803 O O . GLN A 1 901 ? 4.631 -9.044 -52.404 1.00 19.31 901 GLN A O 1
ATOM 6809 N N . VAL A 1 902 ? 4.860 -8.523 -54.618 1.00 18.54 902 VAL A N 1
ATOM 6810 C CA . VAL A 1 902 ? 3.485 -8.040 -54.798 1.00 19.33 902 VAL A CA 1
ATOM 6811 C C . VAL A 1 902 ? 2.700 -9.246 -55.321 1.00 19.41 902 VAL A C 1
ATOM 6812 O O . VAL A 1 902 ? 2.910 -9.685 -56.440 1.00 18.83 902 VAL A O 1
ATOM 6816 N N . LEU A 1 903 ? 1.793 -9.724 -54.507 1.00 19.75 903 LEU A N 1
ATOM 6817 C CA . LEU A 1 903 ? 0.925 -10.867 -54.868 1.00 19.60 903 LEU A CA 1
ATOM 6818 C C . LEU A 1 903 ? -0.301 -10.421 -55.664 1.00 18.87 903 LEU A C 1
ATOM 6819 O O . LEU A 1 903 ? -0.841 -11.221 -56.428 1.00 19.79 903 LEU A O 1
ATOM 6824 N N . ARG A 1 904 ? -0.804 -9.227 -55.479 1.00 18.05 904 ARG A N 1
ATOM 6825 C CA . ARG A 1 904 ? -1.913 -8.687 -56.261 1.00 19.00 904 ARG A CA 1
ATOM 6826 C C . ARG A 1 904 ? -1.748 -7.173 -56.286 1.00 18.10 904 ARG A C 1
ATOM 6827 O O . ARG A 1 904 ? -1.408 -6.610 -55.247 1.00 15.54 904 ARG A O 1
ATOM 6835 N N . LYS A 1 905 ? -2.057 -6.577 -57.421 1.00 18.23 905 LYS A N 1
ATOM 6836 C CA . LYS A 1 905 ? -1.970 -5.101 -57.591 1.00 19.58 905 LYS A CA 1
ATOM 6837 C C . LYS A 1 905 ? -3.049 -4.637 -58.574 1.00 21.22 905 LYS A C 1
ATOM 6838 O O . LYS A 1 905 ? -2.735 -4.479 -59.713 1.00 21.28 905 LYS A O 1
ATOM 6844 N N . ASP A 1 906 ? -4.316 -4.620 -58.175 1.00 20.57 906 ASP A N 1
ATOM 6845 C CA . ASP A 1 906 ? -5.401 -4.203 -59.105 1.00 21.11 906 ASP A CA 1
ATOM 6846 C C . ASP A 1 906 ? -6.397 -3.325 -58.346 1.00 20.19 906 ASP A C 1
ATOM 6847 O O . ASP A 1 906 ? -6.163 -3.019 -57.134 1.00 18.27 906 ASP A O 1
ATOM 6852 N N . LYS A 1 907 ? -7.537 -3.026 -58.956 1.00 20.38 907 LYS A N 1
ATOM 6853 C CA . LYS A 1 907 ? -8.493 -2.037 -58.350 1.00 21.91 907 LYS A CA 1
ATOM 6854 C C . LYS A 1 907 ? -9.225 -2.677 -57.186 1.00 22.02 907 LYS A C 1
ATOM 6855 O O . LYS A 1 907 ? -9.801 -1.931 -56.391 1.00 22.44 907 LYS A O 1
ATOM 6861 N N . ASP A 1 908 ? -9.238 -4.023 -57.083 1.00 20.39 908 ASP A N 1
ATOM 6862 C CA . ASP A 1 908 ? -9.931 -4.709 -55.969 1.00 20.43 908 ASP A CA 1
ATOM 6863 C C . ASP A 1 908 ? -8.998 -4.922 -54.775 1.00 18.87 908 ASP A C 1
ATOM 6864 O O . ASP A 1 908 ? -9.455 -4.771 -53.678 1.00 18.56 908 ASP A O 1
ATOM 6869 N N . VAL A 1 909 ? -7.758 -5.386 -54.980 1.00 17.32 909 VAL A N 1
ATOM 6870 C CA . VAL A 1 909 ? -6.916 -5.775 -53.829 1.00 16.65 909 VAL A CA 1
ATOM 6871 C C . VAL A 1 909 ? -5.481 -5.405 -54.159 1.00 16.47 909 VAL A C 1
ATOM 6872 O O . VAL A 1 909 ? -5.039 -5.721 -55.281 1.00 17.16 909 VAL A O 1
ATOM 6876 N N . HIS A 1 910 ? -4.746 -4.997 -53.148 1.00 15.37 910 HIS A N 1
ATOM 6877 C CA . HIS A 1 910 ? -3.259 -4.918 -53.178 1.00 15.75 910 HIS A CA 1
ATOM 6878 C C . HIS A 1 910 ? -2.779 -5.830 -52.095 1.00 15.55 910 HIS A C 1
ATOM 6879 O O . HIS A 1 910 ? -3.265 -5.659 -50.984 1.00 16.32 910 HIS A O 1
ATOM 6886 N N . ILE A 1 911 ? -1.885 -6.746 -52.406 1.00 15.55 911 ILE A N 1
ATOM 6887 C CA . ILE A 1 911 ? -1.266 -7.669 -51.428 1.00 15.40 911 ILE A CA 1
ATOM 6888 C C . ILE A 1 911 ? 0.236 -7.574 -51.535 1.00 15.95 911 ILE A C 1
ATOM 6889 O O . ILE A 1 911 ? 0.776 -7.836 -52.613 1.00 16.83 911 ILE A O 1
ATOM 6894 N N . ILE A 1 912 ? 0.865 -7.241 -50.405 1.00 15.83 912 ILE A N 1
ATOM 6895 C CA . ILE A 1 912 ? 2.342 -7.089 -50.349 1.00 16.21 912 ILE A CA 1
ATOM 6896 C C . ILE A 1 912 ? 2.910 -8.093 -49.372 1.00 16.03 912 ILE A C 1
ATOM 6897 O O . ILE A 1 912 ? 2.538 -7.972 -48.200 1.00 15.70 912 ILE A O 1
ATOM 6902 N N . LEU A 1 913 ? 3.818 -8.949 -49.832 1.00 17.27 913 LEU A N 1
ATOM 6903 C CA . LEU A 1 913 ? 4.544 -9.844 -48.919 1.00 18.82 913 LEU A CA 1
ATOM 6904 C C . LEU A 1 913 ? 5.881 -9.115 -48.660 1.00 18.44 913 LEU A C 1
ATOM 6905 O O . LEU A 1 913 ? 6.611 -8.886 -49.614 1.00 17.85 913 LEU A O 1
ATOM 6910 N N . ASP A 1 914 ? 6.158 -8.810 -47.402 1.00 18.22 914 ASP A N 1
ATOM 6911 C CA . ASP A 1 914 ? 7.463 -8.242 -46.986 1.00 18.72 914 ASP A CA 1
ATOM 6912 C C . ASP A 1 914 ? 8.378 -9.398 -46.611 1.00 19.01 914 ASP A C 1
ATOM 6913 O O . ASP A 1 914 ? 8.107 -10.003 -45.568 1.00 19.00 914 ASP A O 1
ATOM 6918 N N . LYS A 1 915 ? 9.382 -9.700 -47.440 1.00 19.17 915 LYS A N 1
ATOM 6919 C CA . LYS A 1 915 ? 10.239 -10.861 -47.154 1.00 21.18 915 LYS A CA 1
ATOM 6920 C C . LYS A 1 915 ? 11.272 -10.512 -46.083 1.00 22.28 915 LYS A C 1
ATOM 6921 O O . LYS A 1 915 ? 11.749 -11.428 -45.444 1.00 21.50 915 LYS A O 1
ATOM 6927 N N . LEU A 1 916 ? 11.507 -9.241 -45.770 1.00 22.29 916 LEU A N 1
ATOM 6928 C CA . LEU A 1 916 ? 12.445 -8.905 -44.659 1.00 23.13 916 LEU A CA 1
ATOM 6929 C C . LEU A 1 916 ? 11.817 -9.187 -43.292 1.00 23.12 916 LEU A C 1
ATOM 6930 O O . LEU A 1 916 ? 12.531 -9.734 -42.445 1.00 23.88 916 LEU A O 1
ATOM 6935 N N . SER A 1 917 ? 10.522 -8.922 -43.119 1.00 20.63 917 SER A N 1
ATOM 6936 C CA A SER A 1 917 ? 9.734 -9.007 -41.862 0.50 20.81 917 SER A CA 1
ATOM 6937 C CA B SER A 1 917 ? 9.850 -9.074 -41.808 0.50 20.97 917 SER A CA 1
ATOM 6938 C C . SER A 1 917 ? 8.872 -10.275 -41.825 1.00 21.40 917 SER A C 1
ATOM 6939 O O . SER A 1 917 ? 8.353 -10.595 -40.738 1.00 21.63 917 SER A O 1
ATOM 6944 N N . ASN A 1 918 ? 8.617 -10.874 -42.990 1.00 20.88 918 ASN A N 1
ATOM 6945 C CA . ASN A 1 918 ? 7.730 -12.057 -43.130 1.00 22.48 918 ASN A CA 1
ATOM 6946 C C . ASN A 1 918 ? 6.285 -11.706 -42.753 1.00 20.89 918 ASN A C 1
ATOM 6947 O O . ASN A 1 918 ? 5.633 -12.517 -42.081 1.00 22.99 918 ASN A O 1
ATOM 6952 N N . VAL A 1 919 ? 5.826 -10.541 -43.145 1.00 19.41 919 VAL A N 1
ATOM 6953 C CA . VAL A 1 919 ? 4.482 -9.988 -42.899 1.00 18.75 919 VAL A CA 1
ATOM 6954 C C . VAL A 1 919 ? 3.818 -9.793 -44.242 1.00 17.29 919 VAL A C 1
ATOM 6955 O O . VAL A 1 919 ? 4.463 -9.371 -45.156 1.00 16.04 919 VAL A O 1
ATOM 6959 N N . THR A 1 920 ? 2.531 -10.057 -44.339 1.00 16.14 920 THR A N 1
ATOM 6960 C CA . THR A 1 920 ? 1.774 -9.812 -45.597 1.00 16.52 920 THR A CA 1
ATOM 6961 C C . THR A 1 920 ? 0.649 -8.816 -45.279 1.00 15.75 920 THR A C 1
ATOM 6962 O O . THR A 1 920 ? -0.076 -8.991 -44.279 1.00 15.39 920 THR A O 1
ATOM 6966 N N . GLY A 1 921 ? 0.526 -7.716 -46.040 1.00 15.16 921 GLY A N 1
ATOM 6967 C CA . GLY A 1 921 ? -0.578 -6.763 -45.943 1.00 14.45 921 GLY A CA 1
ATOM 6968 C C . GLY A 1 921 ? -1.539 -6.908 -47.099 1.00 15.24 921 GLY A C 1
ATOM 6969 O O . GLY A 1 921 ? -1.043 -7.098 -48.256 1.00 16.09 921 GLY A O 1
ATOM 6970 N N . TYR A 1 922 ? -2.852 -6.878 -46.804 1.00 15.01 922 TYR A N 1
ATOM 6971 C CA . TYR A 1 922 ? -3.920 -7.050 -47.815 1.00 15.12 922 TYR A CA 1
ATOM 6972 C C . TYR A 1 922 ? -4.862 -5.860 -47.744 1.00 15.36 922 TYR A C 1
ATOM 6973 O O . TYR A 1 922 ? -5.578 -5.686 -46.677 1.00 16.81 922 TYR A O 1
ATOM 6982 N N . ALA A 1 923 ? -4.791 -4.986 -48.766 1.00 14.18 923 ALA A N 1
ATOM 6983 C CA . ALA A 1 923 ? -5.678 -3.812 -48.889 1.00 13.81 923 ALA A CA 1
ATOM 6984 C C . ALA A 1 923 ? -6.847 -4.251 -49.763 1.00 14.12 923 ALA A C 1
ATOM 6985 O O . ALA A 1 923 ? -6.673 -4.349 -51.033 1.00 14.37 923 ALA A O 1
ATOM 6987 N N . PHE A 1 924 ? -7.944 -4.658 -49.152 1.00 14.54 924 PHE A N 1
ATOM 6988 C CA . PHE A 1 924 ? -9.185 -5.004 -49.901 1.00 15.09 924 PHE A CA 1
ATOM 6989 C C . PHE A 1 924 ? -9.939 -3.680 -50.183 1.00 15.03 924 PHE A C 1
ATOM 6990 O O . PHE A 1 924 ? -10.807 -3.324 -49.391 1.00 14.46 924 PHE A O 1
ATOM 6998 N N . TYR A 1 925 ? -9.695 -3.015 -51.348 1.00 14.40 925 TYR A N 1
ATOM 6999 C CA . TYR A 1 925 ? -10.393 -1.782 -51.784 1.00 15.05 925 TYR A CA 1
ATOM 7000 C C . TYR A 1 925 ? -11.837 -2.220 -52.088 1.00 15.93 925 TYR A C 1
ATOM 7001 O O . TYR A 1 925 ? -12.717 -1.420 -51.986 1.00 17.91 925 TYR A O 1
ATOM 7010 N N . GLN A 1 926 ? -12.030 -3.497 -52.421 1.00 16.30 926 GLN A N 1
ATOM 7011 C CA . GLN A 1 926 ? -13.397 -4.027 -52.643 1.00 18.16 926 GLN A CA 1
ATOM 7012 C C . GLN A 1 926 ? -13.436 -5.373 -51.949 1.00 18.31 926 GLN A C 1
ATOM 7013 O O . GLN A 1 926 ? -12.403 -5.998 -51.821 1.00 17.17 926 GLN A O 1
ATOM 7019 N N . PRO A 1 927 ? -14.603 -5.811 -51.437 1.00 19.29 927 PRO A N 1
ATOM 7020 C CA . PRO A 1 927 ? -14.722 -7.199 -50.988 1.00 19.84 927 PRO A CA 1
ATOM 7021 C C . PRO A 1 927 ? -14.256 -8.065 -52.136 1.00 19.27 927 PRO A C 1
ATOM 7022 O O . PRO A 1 927 ? -14.565 -7.761 -53.294 1.00 19.86 927 PRO A O 1
ATOM 7026 N N . ALA A 1 928 ? -13.648 -9.211 -51.862 1.00 18.93 928 ALA A N 1
ATOM 7027 C CA . ALA A 1 928 ? -13.215 -10.098 -52.947 1.00 18.77 928 ALA A CA 1
ATOM 7028 C C . ALA A 1 928 ? -12.927 -11.469 -52.361 1.00 18.81 928 ALA A C 1
ATOM 7029 O O . ALA A 1 928 ? -12.604 -11.565 -51.177 1.00 18.80 928 ALA A O 1
ATOM 7031 N N . SER A 1 929 ? -13.013 -12.461 -53.203 1.00 19.29 929 SER A N 1
ATOM 7032 C CA . SER A 1 929 ? -12.370 -13.782 -52.999 1.00 19.77 929 SER A CA 1
ATOM 7033 C C . SER A 1 929 ? -11.003 -13.666 -53.646 1.00 19.14 929 SER A C 1
ATOM 7034 O O . SER A 1 929 ? -10.907 -13.024 -54.710 1.00 19.83 929 SER A O 1
ATOM 7037 N N . ILE A 1 930 ? -9.960 -14.226 -53.039 1.00 18.89 930 ILE A N 1
ATOM 7038 C CA . ILE A 1 930 ? -8.586 -14.122 -53.585 1.00 18.64 930 ILE A CA 1
ATOM 7039 C C . ILE A 1 930 ? -7.937 -15.481 -53.543 1.00 18.90 930 ILE A C 1
ATOM 7040 O O . ILE A 1 930 ? -8.509 -16.364 -52.951 1.00 18.58 930 ILE A O 1
ATOM 7045 N N . GLU A 1 931 ? -6.796 -15.619 -54.228 1.00 19.68 931 GLU A N 1
ATOM 7046 C CA . GLU A 1 931 ? -5.975 -16.853 -54.146 1.00 20.47 931 GLU A CA 1
ATOM 7047 C C . GLU A 1 931 ? -4.700 -16.441 -53.414 1.00 20.15 931 GLU A C 1
ATOM 7048 O O . GLU A 1 931 ? -4.066 -15.377 -53.782 1.00 20.72 931 GLU A O 1
ATOM 7054 N N . ASP A 1 932 ? -4.499 -17.050 -52.261 1.00 19.88 932 ASP A N 1
ATOM 7055 C CA . ASP A 1 932 ? -3.437 -16.703 -51.287 1.00 19.59 932 ASP A CA 1
ATOM 7056 C C . ASP A 1 932 ? -3.236 -17.896 -50.358 1.00 20.08 932 ASP A C 1
ATOM 7057 O O . ASP A 1 932 ? -4.206 -18.620 -50.110 1.00 18.82 932 ASP A O 1
ATOM 7062 N N . LYS A 1 933 ? -2.056 -18.034 -49.767 1.00 20.04 933 LYS A N 1
ATOM 7063 C CA . LYS A 1 933 ? -1.826 -19.144 -48.822 1.00 21.31 933 LYS A CA 1
ATOM 7064 C C . LYS A 1 933 ? -2.734 -18.973 -47.579 1.00 21.11 933 LYS A C 1
ATOM 7065 O O . LYS A 1 933 ? -3.184 -20.004 -47.097 1.00 21.34 933 LYS A O 1
ATOM 7071 N N . TRP A 1 934 ? -2.961 -17.753 -47.081 1.00 20.33 934 TRP A N 1
ATOM 7072 C CA . TRP A 1 934 ? -3.613 -17.483 -45.748 1.00 20.94 934 TRP A CA 1
ATOM 7073 C C . TRP A 1 934 ? -5.063 -17.050 -45.939 1.00 20.45 934 TRP A C 1
ATOM 7074 O O . TRP A 1 934 ? -5.977 -17.691 -45.298 1.00 21.36 934 TRP A O 1
ATOM 7085 N N . ILE A 1 935 ? -5.278 -15.989 -46.728 1.00 19.04 935 ILE A N 1
ATOM 7086 C CA . ILE A 1 935 ? -6.603 -15.325 -46.856 1.00 18.61 935 ILE A CA 1
ATOM 7087 C C . ILE A 1 935 ? -7.347 -15.839 -48.097 1.00 18.91 935 ILE A C 1
ATOM 7088 O O . ILE A 1 935 ? -6.801 -15.857 -49.199 1.00 18.32 935 ILE A O 1
ATOM 7093 N N . LYS A 1 936 ? -8.623 -16.168 -47.921 1.00 19.11 936 LYS A N 1
ATOM 7094 C CA . LYS A 1 936 ? -9.414 -16.665 -49.043 1.00 19.82 936 LYS A CA 1
ATOM 7095 C C . LYS A 1 936 ? -10.450 -15.588 -49.412 1.00 19.78 936 LYS A C 1
ATOM 7096 O O . LYS A 1 936 ? -10.713 -15.403 -50.583 1.00 19.42 936 LYS A O 1
ATOM 7102 N N . LYS A 1 937 ? -11.090 -14.989 -48.443 1.00 19.76 937 LYS A N 1
ATOM 7103 C CA . LYS A 1 937 ? -12.162 -14.031 -48.803 1.00 21.09 937 LYS A CA 1
ATOM 7104 C C . LYS A 1 937 ? -12.380 -13.020 -47.700 1.00 19.99 937 LYS A C 1
ATOM 7105 O O . LYS A 1 937 ? -12.315 -13.406 -46.550 1.00 19.51 937 LYS A O 1
ATOM 7111 N N . VAL A 1 938 ? -12.775 -11.795 -48.070 1.00 19.86 938 VAL A N 1
ATOM 7112 C CA . VAL A 1 938 ? -13.174 -10.690 -47.167 1.00 20.50 938 VAL A CA 1
ATOM 7113 C C . VAL A 1 938 ? -14.449 -10.052 -47.755 1.00 21.09 938 VAL A C 1
ATOM 7114 O O . VAL A 1 938 ? -14.497 -9.825 -48.986 1.00 20.29 938 VAL A O 1
ATOM 7118 N N . ASN A 1 939 ? -15.479 -9.833 -46.912 1.00 20.65 939 ASN A N 1
ATOM 7119 C CA . ASN A 1 939 ? -16.825 -9.491 -47.409 1.00 20.34 939 ASN A CA 1
ATOM 7120 C C . ASN A 1 939 ? -17.084 -7.979 -47.331 1.00 20.16 939 ASN A C 1
ATOM 7121 O O . ASN A 1 939 ? -18.190 -7.580 -47.565 1.00 19.96 939 ASN A O 1
ATOM 7126 N N . LYS A 1 940 ? -16.102 -7.181 -46.980 1.00 19.19 940 LYS A N 1
ATOM 7127 C CA . LYS A 1 940 ? -16.246 -5.722 -46.875 1.00 19.46 940 LYS A CA 1
ATOM 7128 C C . LYS A 1 940 ? -14.932 -5.123 -47.336 1.00 18.14 940 LYS A C 1
ATOM 7129 O O . LYS A 1 940 ? -13.920 -5.757 -47.146 1.00 17.02 940 LYS A O 1
ATOM 7135 N N . PRO A 1 941 ? -14.885 -3.836 -47.768 1.00 17.46 941 PRO A N 1
ATOM 7136 C CA . PRO A 1 941 ? -13.605 -3.128 -47.843 1.00 16.13 941 PRO A CA 1
ATOM 7137 C C . PRO A 1 941 ? -12.875 -3.159 -46.496 1.00 15.67 941 PRO A C 1
ATOM 7138 O O . PRO A 1 941 ? -13.533 -2.964 -45.484 1.00 14.83 941 PRO A O 1
ATOM 7142 N N . ALA A 1 942 ? -11.589 -3.578 -46.504 1.00 14.71 942 ALA A N 1
ATOM 7143 C CA . ALA A 1 942 ? -10.885 -3.838 -45.225 1.00 15.02 942 ALA A CA 1
ATOM 7144 C C . ALA A 1 942 ? -9.413 -3.755 -45.443 1.00 14.58 942 ALA A C 1
ATOM 7145 O O . ALA A 1 942 ? -8.943 -3.833 -46.580 1.00 14.34 942 ALA A O 1
ATOM 7147 N N . ILE A 1 943 ? -8.705 -3.649 -44.355 1.00 15.03 943 ILE A N 1
ATOM 7148 C CA . ILE A 1 943 ? -7.231 -3.933 -44.390 1.00 15.68 943 ILE A CA 1
ATOM 7149 C C . ILE A 1 943 ? -6.973 -5.135 -43.493 1.00 15.20 943 ILE A C 1
ATOM 7150 O O . ILE A 1 943 ? -7.374 -5.092 -42.312 1.00 15.50 943 ILE A O 1
ATOM 7155 N N . VAL A 1 944 ? -6.373 -6.184 -44.040 1.00 16.05 944 VAL A N 1
ATOM 7156 C CA . VAL A 1 944 ? -6.017 -7.428 -43.311 1.00 15.48 944 VAL A CA 1
ATOM 7157 C C . VAL A 1 944 ? -4.505 -7.568 -43.299 1.00 15.59 944 VAL A C 1
ATOM 7158 O O . VAL A 1 944 ? -3.828 -7.153 -44.277 1.00 16.93 944 VAL A O 1
ATOM 7162 N N . MET A 1 945 ? -3.941 -8.088 -42.230 1.00 16.17 945 MET A N 1
ATOM 7163 C CA . MET A 1 945 ? -2.474 -8.345 -42.136 1.00 17.03 945 MET A CA 1
ATOM 7164 C C . MET A 1 945 ? -2.242 -9.726 -41.524 1.00 17.73 945 MET A C 1
ATOM 7165 O O . MET A 1 945 ? -3.009 -10.123 -40.593 1.00 18.58 945 MET A O 1
ATOM 7170 N N . THR A 1 946 ? -1.204 -10.449 -41.988 1.00 18.07 946 THR A N 1
ATOM 7171 C CA . THR A 1 946 ? -0.842 -11.770 -41.444 1.00 18.44 946 THR A CA 1
ATOM 7172 C C . THR A 1 946 ? 0.658 -11.856 -41.139 1.00 19.36 946 THR A C 1
ATOM 7173 O O . THR A 1 946 ? 1.453 -11.250 -41.843 1.00 18.49 946 THR A O 1
ATOM 7177 N N . HIS A 1 947 ? 0.973 -12.631 -40.123 1.00 19.99 947 HIS A N 1
ATOM 7178 C CA . HIS A 1 947 ? 2.361 -13.005 -39.744 1.00 20.86 947 HIS A CA 1
ATOM 7179 C C . HIS A 1 947 ? 2.376 -14.462 -39.260 1.00 22.47 947 HIS A C 1
ATOM 7180 O O . HIS A 1 947 ? 1.726 -14.741 -38.230 1.00 20.21 947 HIS A O 1
ATOM 7187 N N . ARG A 1 948 ? 3.052 -15.343 -40.009 1.00 24.21 948 ARG A N 1
ATOM 7188 C CA . ARG A 1 948 ? 3.225 -16.773 -39.683 1.00 28.23 948 ARG A CA 1
ATOM 7189 C C . ARG A 1 948 ? 4.576 -16.860 -38.975 1.00 30.65 948 ARG A C 1
ATOM 7190 O O . ARG A 1 948 ? 5.580 -16.740 -39.637 1.00 30.42 948 ARG A O 1
ATOM 7198 N N . GLN A 1 949 ? 4.561 -17.034 -37.669 1.00 38.44 949 GLN A N 1
ATOM 7199 C CA . GLN A 1 949 ? 5.789 -17.204 -36.860 1.00 45.10 949 GLN A CA 1
ATOM 7200 C C . GLN A 1 949 ? 5.741 -18.570 -36.152 1.00 46.16 949 GLN A C 1
ATOM 7201 O O . GLN A 1 949 ? 4.781 -18.818 -35.420 1.00 52.11 949 GLN A O 1
ATOM 7207 N N . LYS A 1 950 ? 6.747 -19.409 -36.348 1.00 46.22 950 LYS A N 1
ATOM 7208 C CA . LYS A 1 950 ? 6.863 -20.718 -35.660 1.00 48.96 950 LYS A CA 1
ATOM 7209 C C . LYS A 1 950 ? 5.527 -21.467 -35.769 1.00 45.95 950 LYS A C 1
ATOM 7210 O O . LYS A 1 950 ? 5.181 -21.841 -36.886 1.00 49.14 950 LYS A O 1
ATOM 7216 N N . ASP A 1 951 ? 4.753 -21.535 -34.689 1.00 44.46 951 ASP A N 1
ATOM 7217 C CA . ASP A 1 951 ? 3.576 -22.425 -34.503 1.00 48.41 951 ASP A CA 1
ATOM 7218 C C . ASP A 1 951 ? 2.252 -21.645 -34.599 1.00 44.19 951 ASP A C 1
ATOM 7219 O O . ASP A 1 951 ? 1.182 -22.189 -34.188 1.00 44.34 951 ASP A O 1
ATOM 7224 N N . THR A 1 952 ? 2.316 -20.367 -34.957 1.00 38.01 952 THR A N 1
ATOM 7225 C CA . THR A 1 952 ? 1.158 -19.422 -34.886 1.00 34.97 952 THR A CA 1
ATOM 7226 C C . THR A 1 952 ? 1.022 -18.679 -36.210 1.00 29.82 952 THR A C 1
ATOM 7227 O O . THR A 1 952 ? 1.999 -18.481 -36.885 1.00 28.51 952 THR A O 1
ATOM 7231 N N . LEU A 1 953 ? -0.204 -18.322 -36.534 1.00 27.29 953 LEU A N 1
ATOM 7232 C CA . LEU A 1 953 ? -0.585 -17.324 -37.549 1.00 25.59 953 LEU A CA 1
ATOM 7233 C C . LEU A 1 953 ? -1.336 -16.210 -36.803 1.00 23.74 953 LEU A C 1
ATOM 7234 O O . LEU A 1 953 ? -2.344 -16.530 -36.215 1.00 22.75 953 LEU A O 1
ATOM 7239 N N . ILE A 1 954 ? -0.825 -14.990 -36.883 1.00 21.01 954 ILE A N 1
ATOM 7240 C CA . ILE A 1 954 ? -1.474 -13.771 -36.320 1.00 21.09 954 ILE A CA 1
ATOM 7241 C C . ILE A 1 954 ? -2.116 -13.046 -37.484 1.00 20.33 954 ILE A C 1
ATOM 7242 O O . ILE A 1 954 ? -1.490 -12.915 -38.520 1.00 19.26 954 ILE A O 1
ATOM 7247 N N . VAL A 1 955 ? -3.419 -12.840 -37.344 1.00 19.46 955 VAL A N 1
ATOM 7248 C CA . VAL A 1 955 ? -4.242 -12.135 -38.346 1.00 19.01 955 VAL A CA 1
ATOM 7249 C C . VAL A 1 955 ? -4.815 -10.929 -37.656 1.00 17.56 955 VAL A C 1
ATOM 7250 O O . VAL A 1 955 ? -5.476 -11.080 -36.591 1.00 17.18 955 VAL A O 1
ATOM 7254 N N . SER A 1 956 ? -4.603 -9.763 -38.253 1.00 17.00 956 SER A N 1
ATOM 7255 C CA . SER A 1 956 ? -5.316 -8.529 -37.884 1.00 16.83 956 SER A CA 1
ATOM 7256 C C . SER A 1 956 ? -6.247 -8.063 -38.991 1.00 16.58 956 SER A C 1
ATOM 7257 O O . SER A 1 956 ? -6.010 -8.292 -40.189 1.00 16.85 956 SER A O 1
ATOM 7260 N N . ALA A 1 957 ? -7.316 -7.423 -38.605 1.00 16.43 957 ALA A N 1
ATOM 7261 C CA . ALA A 1 957 ? -8.253 -6.875 -39.589 1.00 16.37 957 ALA A CA 1
ATOM 7262 C C . ALA A 1 957 ? -8.908 -5.648 -38.992 1.00 16.18 957 ALA A C 1
ATOM 7263 O O . ALA A 1 957 ? -9.113 -5.566 -37.753 1.00 16.03 957 ALA A O 1
ATOM 7265 N N . VAL A 1 958 ? -9.406 -4.810 -39.894 1.00 15.99 958 VAL A N 1
ATOM 7266 C CA . VAL A 1 958 ? -10.068 -3.529 -39.591 1.00 14.72 958 VAL A CA 1
ATOM 7267 C C . VAL A 1 958 ? -10.736 -3.051 -40.860 1.00 14.82 958 VAL A C 1
ATOM 7268 O O . VAL A 1 958 ? -10.253 -3.409 -41.909 1.00 14.72 958 VAL A O 1
ATOM 7272 N N . THR A 1 959 ? -11.690 -2.117 -40.749 1.00 14.22 959 THR A N 1
ATOM 7273 C CA . THR A 1 959 ? -11.961 -1.169 -41.830 1.00 14.47 959 THR A CA 1
ATOM 7274 C C . THR A 1 959 ? -11.672 0.222 -41.314 1.00 13.32 959 THR A C 1
ATOM 7275 O O . THR A 1 959 ? -11.998 0.562 -40.193 1.00 12.56 959 THR A O 1
ATOM 7279 N N . PRO A 1 960 ? -10.834 0.969 -42.059 1.00 13.55 960 PRO A N 1
ATOM 7280 C CA . PRO A 1 960 ? -10.555 2.362 -41.666 1.00 13.76 960 PRO A CA 1
ATOM 7281 C C . PRO A 1 960 ? -11.786 3.230 -41.861 1.00 13.71 960 PRO A C 1
ATOM 7282 O O . PRO A 1 960 ? -11.759 4.425 -41.418 1.00 14.20 960 PRO A O 1
ATOM 7286 N N . ASP A 1 961 ? -12.820 2.711 -42.512 1.00 14.47 961 ASP A N 1
ATOM 7287 C CA . ASP A 1 961 ? -14.111 3.421 -42.562 1.00 14.92 961 ASP A CA 1
ATOM 7288 C C . ASP A 1 961 ? -14.638 3.550 -41.150 1.00 15.75 961 ASP A C 1
ATOM 7289 O O . ASP A 1 961 ? -14.931 2.528 -40.563 1.00 16.83 961 ASP A O 1
ATOM 7294 N N . LEU A 1 962 ? -14.858 4.767 -40.661 1.00 15.51 962 LEU A N 1
ATOM 7295 C CA . LEU A 1 962 ? -15.357 5.023 -39.271 1.00 15.62 962 LEU A CA 1
ATOM 7296 C C . LEU A 1 962 ? -16.873 4.733 -39.205 1.00 16.80 962 LEU A C 1
ATOM 7297 O O . LEU A 1 962 ? -17.408 4.565 -38.096 1.00 16.93 962 LEU A O 1
ATOM 7302 N N . ASN A 1 963 ? -17.521 4.514 -40.348 1.00 17.31 963 ASN A N 1
ATOM 7303 C CA . ASN A 1 963 ? -18.948 4.060 -40.359 1.00 17.36 963 ASN A CA 1
ATOM 7304 C C . ASN A 1 963 ? -19.795 5.072 -39.566 1.00 18.24 963 ASN A C 1
ATOM 7305 O O . ASN A 1 963 ? -20.431 4.721 -38.515 1.00 19.12 963 ASN A O 1
ATOM 7310 N N . MET A 1 964 ? -19.765 6.331 -39.970 1.00 18.03 964 MET A N 1
ATOM 7311 C CA . MET A 1 964 ? -20.574 7.391 -39.351 1.00 18.82 964 MET A CA 1
ATOM 7312 C C . MET A 1 964 ? -20.774 8.528 -40.342 1.00 19.49 964 MET A C 1
ATOM 7313 O O . MET A 1 964 ? -20.473 8.334 -41.500 1.00 18.84 964 MET A O 1
ATOM 7318 N N . THR A 1 965 ? -21.364 9.644 -39.920 1.00 19.74 965 THR A N 1
ATOM 7319 C CA . THR A 1 965 ? -21.527 10.879 -40.765 1.00 20.01 965 THR A CA 1
ATOM 7320 C C . THR A 1 965 ? -21.042 12.068 -39.936 1.00 20.54 965 THR A C 1
ATOM 7321 O O . THR A 1 965 ? -20.569 11.856 -38.797 1.00 18.25 965 THR A O 1
ATOM 7325 N N . ARG A 1 966 ? -21.226 13.294 -40.420 1.00 19.63 966 ARG A N 1
ATOM 7326 C CA . ARG A 1 966 ? -20.956 14.490 -39.578 1.00 22.63 966 ARG A CA 1
ATOM 7327 C C . ARG A 1 966 ? -21.924 14.533 -38.394 1.00 23.41 966 ARG A C 1
ATOM 7328 O O . ARG A 1 966 ? -21.608 15.246 -37.413 1.00 23.17 966 ARG A O 1
ATOM 7336 N N . GLN A 1 967 ? -23.045 13.805 -38.458 1.00 24.40 967 GLN A N 1
ATOM 7337 C CA . GLN A 1 967 ? -24.092 13.860 -37.399 1.00 28.73 967 GLN A CA 1
ATOM 7338 C C . GLN A 1 967 ? -24.168 12.538 -36.613 1.00 25.41 967 GLN A C 1
ATOM 7339 O O . GLN A 1 967 ? -24.252 12.594 -35.411 1.00 25.43 967 GLN A O 1
ATOM 7345 N N . LYS A 1 968 ? -24.005 11.399 -37.246 1.00 23.14 968 LYS A N 1
ATOM 7346 C CA . LYS A 1 968 ? -24.309 10.087 -36.645 1.00 27.27 968 LYS A CA 1
ATOM 7347 C C . LYS A 1 968 ? -23.114 9.616 -35.830 1.00 23.97 968 LYS A C 1
ATOM 7348 O O . LYS A 1 968 ? -22.006 9.723 -36.351 1.00 23.57 968 LYS A O 1
ATOM 7354 N N . ALA A 1 969 ? -23.386 8.953 -34.713 1.00 22.75 969 ALA A N 1
ATOM 7355 C CA . ALA A 1 969 ? -22.388 8.143 -33.991 1.00 23.21 969 ALA A CA 1
ATOM 7356 C C . ALA A 1 969 ? -21.860 7.041 -34.908 1.00 21.10 969 ALA A C 1
ATOM 7357 O O . ALA A 1 969 ? -22.642 6.545 -35.723 1.00 22.01 969 ALA A O 1
ATOM 7359 N N . ALA A 1 970 ? -20.543 6.819 -34.866 1.00 21.74 970 ALA A N 1
ATOM 7360 C CA . ALA A 1 970 ? -19.849 5.642 -35.401 1.00 21.25 970 ALA A CA 1
ATOM 7361 C C . ALA A 1 970 ? -20.441 4.378 -34.754 1.00 21.92 970 ALA A C 1
ATOM 7362 O O . ALA A 1 970 ? -20.632 4.325 -33.501 1.00 21.77 970 ALA A O 1
ATOM 7364 N N . THR A 1 971 ? -20.752 3.399 -35.578 1.00 22.40 971 THR A N 1
ATOM 7365 C CA . THR A 1 971 ? -21.156 2.052 -35.122 1.00 23.08 971 THR A CA 1
ATOM 7366 C C . THR A 1 971 ? -20.243 1.008 -35.733 1.00 22.84 971 THR A C 1
ATOM 7367 O O . THR A 1 971 ? -19.600 1.250 -36.768 1.00 21.17 971 THR A O 1
ATOM 7371 N N . PRO A 1 972 ? -20.056 -0.120 -35.012 1.00 22.98 972 PRO A N 1
ATOM 7372 C CA . PRO A 1 972 ? -19.098 -1.138 -35.434 1.00 22.90 972 PRO A CA 1
ATOM 7373 C C . PRO A 1 972 ? -19.513 -1.766 -36.762 1.00 24.50 972 PRO A C 1
ATOM 7374 O O . PRO A 1 972 ? -20.721 -1.816 -37.104 1.00 24.34 972 PRO A O 1
ATOM 7378 N N . VAL A 1 973 ? -18.506 -2.112 -37.549 1.00 21.23 973 VAL A N 1
ATOM 7379 C CA . VAL A 1 973 ? -18.654 -2.861 -38.806 1.00 21.33 973 VAL A CA 1
ATOM 7380 C C . VAL A 1 973 ? -18.199 -4.290 -38.512 1.00 20.56 973 VAL A C 1
ATOM 7381 O O . VAL A 1 973 ? -17.090 -4.504 -37.983 1.00 20.12 973 VAL A O 1
ATOM 7385 N N . THR A 1 974 ? -19.031 -5.237 -38.864 1.00 21.02 974 THR A N 1
ATOM 7386 C CA . THR A 1 974 ? -18.694 -6.682 -38.763 1.00 20.35 974 THR A CA 1
ATOM 7387 C C . THR A 1 974 ? -18.007 -7.082 -40.067 1.00 19.89 974 THR A C 1
ATOM 7388 O O . THR A 1 974 ? -18.651 -6.997 -41.082 1.00 21.00 974 THR A O 1
ATOM 7392 N N . ILE A 1 975 ? -16.790 -7.600 -39.998 1.00 19.34 975 ILE A N 1
ATOM 7393 C CA . ILE A 1 975 ? -16.023 -8.120 -41.165 1.00 19.36 975 ILE A CA 1
ATOM 7394 C C . ILE A 1 975 ? -15.821 -9.650 -41.039 1.00 19.57 975 ILE A C 1
ATOM 7395 O O . ILE A 1 975 ? -15.166 -10.097 -40.058 1.00 18.41 975 ILE A O 1
ATOM 7400 N N . ASN A 1 976 ? -16.229 -10.373 -42.076 1.00 19.74 976 ASN A N 1
ATOM 7401 C CA . ASN A 1 976 ? -15.974 -11.842 -42.148 1.00 21.07 976 ASN A CA 1
ATOM 7402 C C . ASN A 1 976 ? -14.738 -12.070 -43.004 1.00 20.36 976 ASN A C 1
ATOM 7403 O O . ASN A 1 976 ? -14.776 -11.660 -44.156 1.00 19.50 976 ASN A O 1
ATOM 7408 N N . VAL A 1 977 ? -13.680 -12.610 -42.394 1.00 20.30 977 VAL A N 1
ATOM 7409 C CA . VAL A 1 977 ? -12.414 -12.963 -43.096 1.00 19.45 977 VAL A CA 1
ATOM 7410 C C . VAL A 1 977 ? -12.313 -14.473 -43.097 1.00 20.42 977 VAL A C 1
ATOM 7411 O O . VAL A 1 977 ? -12.170 -14.982 -42.028 1.00 20.76 977 VAL A O 1
ATOM 7415 N N . THR A 1 978 ? -12.389 -15.122 -44.256 1.00 20.34 978 THR A N 1
ATOM 7416 C CA . THR A 1 978 ? -12.258 -16.573 -44.380 1.00 21.55 978 THR A CA 1
ATOM 7417 C C . THR A 1 978 ? -10.756 -16.769 -44.586 1.00 21.75 978 THR A C 1
ATOM 7418 O O . THR A 1 978 ? -10.225 -16.138 -45.487 1.00 21.09 978 THR A O 1
ATOM 7422 N N . ILE A 1 979 ? -10.148 -17.662 -43.851 1.00 23.47 979 ILE A N 1
ATOM 7423 C CA . ILE A 1 979 ? -8.731 -18.023 -44.078 1.00 23.38 979 ILE A CA 1
ATOM 7424 C C . ILE A 1 979 ? -8.701 -19.500 -44.441 1.00 24.60 979 ILE A C 1
ATOM 7425 O O . ILE A 1 979 ? -9.634 -20.327 -44.159 1.00 23.15 979 ILE A O 1
ATOM 7430 N N . ASN A 1 980 ? -7.709 -19.824 -45.236 1.00 23.16 980 ASN A N 1
ATOM 7431 C CA . ASN A 1 980 ? -7.509 -21.191 -45.740 1.00 23.63 980 ASN A CA 1
ATOM 7432 C C . ASN A 1 980 ? -7.016 -22.055 -44.591 1.00 23.42 980 ASN A C 1
ATOM 7433 O O . ASN A 1 980 ? -6.146 -21.626 -43.896 1.00 21.81 980 ASN A O 1
ATOM 7438 N N . GLY A 1 981 ? -7.556 -23.269 -44.485 1.00 25.06 981 GLY A N 1
ATOM 7439 C CA . GLY A 1 981 ? -7.101 -24.235 -43.495 1.00 25.70 981 GLY A CA 1
ATOM 7440 C C . GLY A 1 981 ? -7.905 -24.110 -42.210 1.00 26.49 981 GLY A C 1
ATOM 7441 O O . GLY A 1 981 ? -8.837 -23.202 -42.068 1.00 25.96 981 GLY A O 1
ATOM 7442 N N . LYS A 1 982 ? -7.579 -25.010 -41.300 1.00 27.44 982 LYS A N 1
ATOM 7443 C CA . LYS A 1 982 ? -8.311 -25.258 -40.036 1.00 28.71 982 LYS A CA 1
ATOM 7444 C C . LYS A 1 982 ? -7.4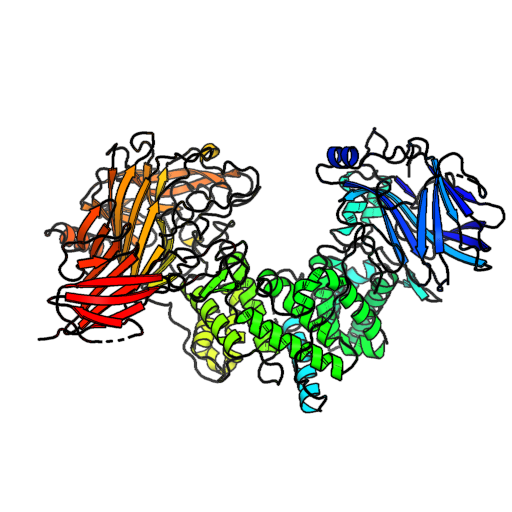19 -24.793 -38.900 1.00 27.42 982 LYS A C 1
ATOM 7445 O O . LYS A 1 982 ? -6.265 -25.252 -38.791 1.00 27.46 982 LYS A O 1
ATOM 7451 N N . TRP A 1 983 ? -7.962 -23.873 -38.132 1.00 26.30 983 TRP A N 1
ATOM 7452 C CA . TRP A 1 983 ? -7.265 -23.106 -37.080 1.00 25.86 983 TRP A CA 1
ATOM 7453 C C . TRP A 1 983 ? -8.086 -23.135 -35.782 1.00 25.75 983 TRP A C 1
ATOM 7454 O O . TRP A 1 983 ? -9.312 -23.205 -35.871 1.00 25.55 983 TRP A O 1
ATOM 7465 N N . GLN A 1 984 ? -7.391 -23.045 -34.645 1.00 27.39 984 GLN A N 1
ATOM 7466 C CA . GLN A 1 984 ? -7.954 -22.761 -33.286 1.00 29.79 984 GLN A CA 1
ATOM 7467 C C . GLN A 1 984 ? -7.154 -21.585 -32.661 1.00 30.82 984 GLN A C 1
ATOM 7468 O O . GLN A 1 984 ? -6.134 -21.206 -33.251 1.00 27.28 984 GLN A O 1
ATOM 7474 N N . SER A 1 985 ? -7.486 -21.001 -31.507 1.00 34.50 985 SER A N 1
ATOM 7475 C CA . SER A 1 985 ? -6.659 -19.837 -31.044 1.00 38.67 985 SER A CA 1
ATOM 7476 C C . SER A 1 985 ? -5.673 -20.181 -29.914 1.00 39.58 985 SER A C 1
ATOM 7477 O O . SER A 1 985 ? -6.162 -20.441 -28.812 1.00 40.34 985 SER A O 1
ATOM 7480 N N . SER A 1 990 ? -7.867 -11.706 -27.217 1.00 37.63 990 SER A N 1
ATOM 7481 C CA . SER A 1 990 ? -8.617 -11.374 -28.466 1.00 35.77 990 SER A CA 1
ATOM 7482 C C . SER A 1 990 ? -10.158 -11.617 -28.335 1.00 35.42 990 SER A C 1
ATOM 7483 O O . SER A 1 990 ? -10.610 -12.582 -27.708 1.00 37.57 990 SER A O 1
ATOM 7486 N N . GLU A 1 991 ? -10.905 -10.657 -28.902 1.00 34.38 991 GLU A N 1
ATOM 7487 C CA . GLU A 1 991 ? -12.365 -10.508 -29.047 1.00 33.85 991 GLU A CA 1
ATOM 7488 C C . GLU A 1 991 ? -12.814 -11.000 -30.428 1.00 30.09 991 GLU A C 1
ATOM 7489 O O . GLU A 1 991 ? -13.978 -11.053 -30.688 1.00 31.20 991 GLU A O 1
ATOM 7495 N N . VAL A 1 992 ? -11.908 -11.408 -31.296 1.00 26.94 992 VAL A N 1
ATOM 7496 C CA . VAL A 1 992 ? -12.239 -11.970 -32.629 1.00 25.12 992 VAL A CA 1
ATOM 7497 C C . VAL A 1 992 ? -12.851 -13.366 -32.446 1.00 25.99 992 VAL A C 1
ATOM 7498 O O . VAL A 1 992 ? -12.215 -14.214 -31.770 1.00 25.17 992 VAL A O 1
ATOM 7502 N N . LYS A 1 993 ? -13.953 -13.658 -33.126 1.00 27.00 993 LYS A N 1
ATOM 7503 C CA . LYS A 1 993 ? -14.533 -15.025 -33.044 1.00 30.79 993 LYS A CA 1
ATOM 7504 C C . LYS A 1 993 ? -14.089 -15.835 -34.257 1.00 28.08 993 LYS A C 1
ATOM 7505 O O . LYS A 1 993 ? -13.908 -15.272 -35.329 1.00 26.62 993 LYS A O 1
ATOM 7511 N N . TYR A 1 994 ? -13.929 -17.132 -34.083 1.00 27.33 994 TYR A N 1
ATOM 7512 C CA . TYR A 1 994 ? -13.589 -18.003 -35.212 1.00 27.80 994 TYR A CA 1
ATOM 7513 C C . TYR A 1 994 ? -14.433 -19.262 -35.153 1.00 27.77 994 TYR A C 1
ATOM 7514 O O . TYR A 1 994 ? -14.990 -19.626 -34.110 1.00 25.42 994 TYR A O 1
ATOM 7523 N N . GLN A 1 995 ? -14.574 -19.846 -36.318 1.00 27.71 995 GLN A N 1
ATOM 7524 C CA . GLN A 1 995 ? -15.402 -21.038 -36.532 1.00 30.94 995 GLN A CA 1
ATOM 7525 C C . GLN A 1 995 ? -14.809 -21.744 -37.719 1.00 30.21 995 GLN A C 1
ATOM 7526 O O . GLN A 1 995 ? -14.843 -21.139 -38.804 1.00 28.67 995 GLN A O 1
ATOM 7532 N N . VAL A 1 996 ? -14.418 -23.019 -37.532 1.00 32.20 996 VAL A N 1
ATOM 7533 C CA . VAL A 1 996 ? -13.967 -23.893 -38.610 1.00 31.76 996 VAL A CA 1
ATOM 7534 C C . VAL A 1 996 ? -15.223 -24.197 -39.403 1.00 33.41 996 VAL A C 1
ATOM 7535 O O . VAL A 1 996 ? -16.298 -24.370 -38.800 1.00 35.87 996 VAL A O 1
ATOM 7539 N N . SER A 1 997 ? -15.084 -24.162 -40.713 1.00 32.36 997 SER A N 1
ATOM 7540 C CA . SER A 1 997 ? -16.174 -24.341 -41.704 1.00 35.68 997 SER A CA 1
ATOM 7541 C C . SER A 1 997 ? -15.572 -25.085 -42.881 1.00 34.13 997 SER A C 1
ATOM 7542 O O . SER A 1 997 ? -14.721 -24.491 -43.603 1.00 31.72 997 SER A O 1
ATOM 7545 N N . GLY A 1 998 ? -15.773 -26.398 -42.910 1.00 34.47 998 GLY A N 1
ATOM 7546 C CA . GLY A 1 998 ? -15.164 -27.292 -43.916 1.00 34.12 998 GLY A CA 1
ATOM 7547 C C . GLY A 1 998 ? -13.649 -27.291 -43.797 1.00 34.65 998 GLY A C 1
ATOM 7548 O O . GLY A 1 998 ? -13.141 -27.379 -42.662 1.00 34.34 998 GLY A O 1
ATOM 7549 N N . ASP A 1 999 ? -12.943 -27.089 -44.910 1.00 34.37 999 ASP A N 1
ATOM 7550 C CA . ASP A 1 999 ? -11.447 -27.007 -44.963 1.00 36.80 999 ASP A CA 1
ATOM 7551 C C . ASP A 1 999 ? -10.974 -25.651 -44.439 1.00 33.69 999 ASP A C 1
ATOM 7552 O O . ASP A 1 999 ? -9.789 -25.521 -44.266 1.00 37.04 999 ASP A O 1
ATOM 7557 N N . ASN A 1 1000 ? -11.867 -24.687 -44.192 1.00 29.90 1000 ASN A N 1
ATOM 7558 C CA . ASN A 1 1000 ? -11.488 -23.281 -43.930 1.00 28.72 1000 ASN A CA 1
ATOM 7559 C C . ASN A 1 1000 ? -11.998 -22.796 -42.571 1.00 27.39 1000 ASN A C 1
ATOM 7560 O O . ASN A 1 1000 ? -12.652 -23.553 -41.864 1.00 27.55 1000 ASN A O 1
ATOM 7565 N N . THR A 1 1001 ? -11.591 -21.590 -42.185 1.00 25.01 1001 THR A N 1
ATOM 7566 C CA . THR A 1 1001 ? -11.858 -21.005 -40.855 1.00 24.03 1001 THR A CA 1
ATOM 7567 C C . THR A 1 1001 ? -12.399 -19.609 -41.087 1.00 25.05 1001 THR A C 1
ATOM 7568 O O . THR A 1 1001 ? -11.748 -18.857 -41.847 1.00 23.29 1001 THR A O 1
ATOM 7572 N N . GLU A 1 1002 ? -13.595 -19.360 -40.556 1.00 24.95 1002 GLU A N 1
ATOM 7573 C CA . GLU A 1 1002 ? -14.276 -18.048 -40.637 1.00 24.52 1002 GLU A CA 1
ATOM 7574 C C . GLU A 1 1002 ? -13.871 -17.266 -39.393 1.00 23.54 1002 GLU A C 1
ATOM 7575 O O . GLU A 1 1002 ? -14.170 -17.756 -38.277 1.00 22.18 1002 GLU A O 1
ATOM 7581 N N . LEU A 1 1003 ? -13.266 -16.077 -39.577 1.00 21.62 1003 LEU A N 1
ATOM 7582 C CA . LEU A 1 1003 ? -12.933 -15.141 -38.513 1.00 21.55 1003 LEU A CA 1
ATOM 7583 C C . LEU A 1 1003 ? -13.935 -13.976 -38.573 1.00 20.33 1003 LEU A C 1
ATOM 7584 O O . LEU A 1 1003 ? -14.304 -13.552 -39.665 1.00 20.25 1003 LEU A O 1
ATOM 7589 N N . THR A 1 1004 ? -14.538 -13.635 -37.457 1.00 20.61 1004 THR A N 1
ATOM 7590 C CA . THR A 1 1004 ? -15.482 -12.511 -37.367 1.00 21.30 1004 THR A CA 1
ATOM 7591 C C . THR A 1 1004 ? -14.783 -11.399 -36.593 1.00 20.22 1004 THR A C 1
ATOM 7592 O O . THR A 1 1004 ? -14.587 -11.517 -35.330 1.00 20.39 1004 THR A O 1
ATOM 7596 N N . PHE A 1 1005 ? -14.469 -10.325 -37.305 1.00 18.88 1005 PHE A N 1
ATOM 7597 C CA . PHE A 1 1005 ? -13.858 -9.107 -36.702 1.00 18.51 1005 PHE A CA 1
ATOM 7598 C C . PHE A 1 1005 ? -14.948 -8.060 -36.465 1.00 19.00 1005 PHE A C 1
ATOM 7599 O O . PHE A 1 1005 ? -15.906 -8.022 -37.266 1.00 20.56 1005 PHE A O 1
ATOM 7607 N N . THR A 1 1006 ? -14.813 -7.265 -35.400 1.00 19.48 1006 THR A N 1
ATOM 7608 C CA . THR A 1 1006 ? -15.664 -6.090 -35.130 1.00 20.38 1006 THR A CA 1
ATOM 7609 C C . THR A 1 1006 ? -14.809 -4.834 -35.213 1.00 19.39 1006 THR A C 1
ATOM 7610 O O . THR A 1 1006 ? -13.916 -4.655 -34.319 1.00 22.48 1006 THR A O 1
ATOM 7614 N N . SER A 1 1007 ? -14.981 -4.071 -36.274 1.00 18.23 1007 SER A N 1
ATOM 7615 C CA . SER A 1 1007 ? -14.183 -2.843 -36.512 1.00 17.21 1007 SER A CA 1
ATOM 7616 C C . SER A 1 1007 ? -14.972 -1.646 -35.989 1.00 16.79 1007 SER A C 1
ATOM 7617 O O . SER A 1 1007 ? -16.060 -1.302 -36.619 1.00 17.62 1007 SER A O 1
ATOM 7620 N N . TYR A 1 1008 ? -14.558 -1.129 -34.842 1.00 16.90 1008 TYR A N 1
ATOM 7621 C CA . TYR A 1 1008 ? -15.197 0.069 -34.250 1.00 17.03 1008 TYR A CA 1
ATOM 7622 C C . TYR A 1 1008 ? -14.225 1.219 -34.405 1.00 16.48 1008 TYR A C 1
ATOM 7623 O O . TYR A 1 1008 ? -13.089 1.128 -33.828 1.00 17.31 1008 TYR A O 1
ATOM 7632 N N . PHE A 1 1009 ? -14.695 2.316 -35.021 1.00 15.49 1009 PHE A N 1
ATOM 7633 C CA . PHE A 1 1009 ? -13.914 3.559 -35.189 1.00 14.48 1009 PHE A CA 1
ATOM 7634 C C . PHE A 1 1009 ? -12.521 3.236 -35.757 1.00 14.80 1009 PHE A C 1
ATOM 7635 O O . PHE A 1 1009 ? -11.525 3.928 -35.385 1.00 14.25 1009 PHE A O 1
ATOM 7643 N N . GLY A 1 1010 ? -12.459 2.268 -36.666 1.00 14.93 1010 GLY A N 1
ATOM 7644 C CA . GLY A 1 1010 ? -11.226 1.954 -37.399 1.00 15.33 1010 GLY A CA 1
ATOM 7645 C C . GLY A 1 1010 ? -10.141 1.430 -36.480 1.00 15.58 1010 GLY A C 1
ATOM 7646 O O . GLY A 1 1010 ? -8.943 1.636 -36.807 1.00 14.90 1010 GLY A O 1
ATOM 7647 N N . ILE A 1 1011 ? -10.504 0.705 -35.403 1.00 14.92 1011 ILE A N 1
ATOM 7648 C CA . ILE A 1 1011 ? -9.536 0.175 -34.391 1.00 14.95 1011 ILE A CA 1
ATOM 7649 C C . ILE A 1 1011 ? -9.261 -1.261 -34.770 1.00 15.63 1011 ILE A C 1
ATOM 7650 O O . ILE A 1 1011 ? -10.209 -2.073 -34.740 1.00 15.56 1011 ILE A O 1
ATOM 7655 N N . PRO A 1 1012 ? -8.033 -1.613 -35.208 1.00 15.55 1012 PRO A N 1
ATOM 7656 C CA . PRO A 1 1012 ? -7.736 -3.003 -35.544 1.00 16.93 1012 PRO A CA 1
ATOM 7657 C C . PRO A 1 1012 ? -7.970 -3.944 -34.373 1.00 17.57 1012 PRO A C 1
ATOM 7658 O O . PRO A 1 1012 ? -7.841 -3.587 -33.200 1.00 17.89 1012 PRO A O 1
ATOM 7662 N N . GLN A 1 1013 ? -8.269 -5.189 -34.734 1.00 19.66 1013 GLN A N 1
ATOM 7663 C CA . GLN A 1 1013 ? -8.280 -6.313 -33.811 1.00 20.43 1013 GLN A CA 1
ATOM 7664 C C . GLN A 1 1013 ? -7.359 -7.365 -34.415 1.00 20.58 1013 GLN A C 1
ATOM 7665 O O . GLN A 1 1013 ? -7.194 -7.409 -35.649 1.00 19.13 1013 GLN A O 1
ATOM 7671 N N . GLU A 1 1014 ? -6.839 -8.234 -33.568 1.00 20.71 1014 GLU A N 1
ATOM 7672 C CA . GLU A 1 1014 ? -6.011 -9.318 -34.059 1.00 21.10 1014 GLU A CA 1
ATOM 7673 C C . GLU A 1 1014 ? -6.262 -10.548 -33.191 1.00 20.60 1014 GLU A C 1
ATOM 7674 O O . GLU A 1 1014 ? -6.793 -10.481 -32.023 1.00 19.80 1014 GLU A O 1
ATOM 7680 N N . ILE A 1 1015 ? -5.862 -11.635 -33.774 1.00 20.61 1015 ILE A N 1
ATOM 7681 C CA . ILE A 1 1015 ? -6.039 -12.983 -33.146 1.00 21.14 1015 ILE A CA 1
ATOM 7682 C C . ILE A 1 1015 ? -4.807 -13.794 -33.487 1.00 21.51 1015 ILE A C 1
ATOM 7683 O O . ILE A 1 1015 ? -4.400 -13.805 -34.652 1.00 20.20 1015 ILE A O 1
ATOM 7688 N N . LYS A 1 1016 ? -4.302 -14.525 -32.508 1.00 23.83 1016 LYS A N 1
ATOM 7689 C CA . LYS A 1 1016 ? -3.228 -15.518 -32.711 1.00 26.42 1016 LYS A CA 1
ATOM 7690 C C . LYS A 1 1016 ? -3.849 -16.913 -32.853 1.00 27.49 1016 LYS A C 1
ATOM 7691 O O . LYS A 1 1016 ? -4.566 -17.356 -31.963 1.00 25.70 1016 LYS A O 1
ATOM 7697 N N . LEU A 1 1017 ? -3.656 -17.533 -34.003 1.00 25.52 1017 LEU A N 1
ATOM 7698 C CA . LEU A 1 1017 ? -4.263 -18.846 -34.322 1.00 27.34 1017 LEU A CA 1
ATOM 7699 C C . LEU A 1 1017 ? -3.147 -19.867 -34.324 1.00 27.91 1017 LEU A C 1
ATOM 7700 O O . LEU A 1 1017 ? -2.028 -19.538 -34.652 1.00 26.50 1017 LEU A O 1
ATOM 7705 N N . SER A 1 1018 ? -3.471 -21.111 -34.020 1.00 30.71 1018 SER A N 1
ATOM 7706 C CA . SER A 1 1018 ? -2.539 -22.232 -34.270 1.00 31.42 1018 SER A CA 1
ATOM 7707 C C . SER A 1 1018 ? -3.280 -23.262 -35.101 1.00 30.18 1018 SER A C 1
ATOM 7708 O O . SER A 1 1018 ? -4.515 -23.369 -35.032 1.00 28.15 1018 SER A O 1
ATOM 7711 N N . PRO A 1 1019 ? -2.537 -24.086 -35.869 1.00 31.44 1019 PRO A N 1
ATOM 7712 C CA . PRO A 1 1019 ? -3.160 -24.993 -36.803 1.00 32.08 1019 PRO A CA 1
ATOM 7713 C C . PRO A 1 1019 ? -3.839 -26.168 -36.082 1.00 34.37 1019 PRO A C 1
ATOM 7714 O O . PRO A 1 1019 ? -3.355 -26.662 -35.064 1.00 32.93 1019 PRO A O 1
ATOM 7718 N N . LEU A 1 1020 ? -4.969 -26.600 -36.639 1.00 35.97 1020 LEU A N 1
ATOM 7719 C CA . LEU A 1 1020 ? -5.607 -27.867 -36.214 1.00 41.13 1020 LEU A CA 1
ATOM 7720 C C . LEU A 1 1020 ? -4.974 -28.962 -37.040 1.00 44.38 1020 LEU A C 1
ATOM 7721 O O . LEU A 1 1020 ? -4.831 -28.809 -38.249 1.00 47.02 1020 LEU A O 1
ATOM 7726 N N . PRO A 1 1021 ? -4.590 -30.100 -36.426 1.00 50.91 1021 PRO A N 1
ATOM 7727 C CA . PRO A 1 1021 ? -4.420 -31.306 -37.228 1.00 53.46 1021 PRO A CA 1
ATOM 7728 C C . PRO A 1 1021 ? -5.764 -31.437 -37.971 1.00 54.27 1021 PRO A C 1
ATOM 7729 O O . PRO A 1 1021 ? -6.819 -31.434 -37.329 1.00 55.98 1021 PRO A O 1
#

Organism: Proteus vulgaris (NCBI:txid585)

Sequence (966 aa):
ATSNPAFDPKNLMQSEIYHFAQNNPLADFSSDKNSILTLSDKRSIMGNQSLLWKWKGGSSFTLHKKLIVPTDKEASKAWGRSSTPVFSFWLYNEKPIDGYLTIDFGEKLISTSQAGFKVKLDFTGWRAVGVSLNNDLELGAKVDSIRFKAPSNVSQGEIYIDRIMFSVDDARYQWSDYQVKTRLSEPEIQFHNVKPQLPVTPENLAAIDLIRQRLINEFVGKETNLALEENISKLKSDFDALNIHTLANGGTQGRHLITDKQIIIYQPENLNSQDKQLFDNYVILGNYTTLMFNISRAYVLEKDPTQKAQLKQMYLLMTKHLLDQGFVKGSALVTTHHWGYSSRWWYISTLLMSDALKEANLQTQVYDSLLWYSREFKSSFDMKVSADSSDLDYFNTLSRQHLALLLLEPDDQKRINLVNTFSHYITGALTQVPPGGKDGLRPDGTAWRHEGNYPGYSFPAFKNASQLIYLLRDTPFSVGESGWNNLKKAMVSAWIYSNPEVGLPLAGRHPFNSPSLKSVAQGYYWLAMSAKSSPDKTLASIYLAIISDKTQNESTAIFGETITPASLPQGFYAFNGGAFGIHRWQDKMVTLKAYNTNVWSSEIYNKDNRYGRYQSHGVAQIVSNGSQLSQGYQQEGWDWNRMQGATTIHLPLKDLDSPKPHTLMQRGERGFSGTSSLEGQYGMMAFDLIYPANLERFDPNFTAKKSVLAADNHLIFIGSNINSSDKNKNVETTLFQHAITPTLNNTLWINGQKIENMPYQTTLQQGDWLIDSNGNGYLITQAEKVNVSRQHQVSAENKNRQPTEGNFSSAWIDHSTRPKDASYEYMVFLDATPEKMGEMAQKFRENNGLYQVLRKDKDVHIILDKLSSNVTGYAFYQPASIEDKWIKKVNKPAIVMTHRQKDTLIVSAVTPDLNMTRQKAATPVTINVTINGKWQSSEVKYQVSGDNTELTFTSYFGIPQEIKLSPLP

Nearest PDB structures (foldseek):
  7yke-assembly1_A  TM=1.001E+00  e=0.000E+00  Proteus vulgaris
  1hn0-assembly1_A  TM=9.963E-01  e=0.000E+00  Proteus vulgaris
  2q1f-assembly2_B  TM=8.678E-01  e=3.953E-64  Bacteroides thetaiotaomicron
  6f2p-assembly1_A  TM=7.587E-01  e=5.276E-31  Paenibacillus
  1rw9-assembly1_A  TM=7.143E-01  e=2.407E-29  Paenarthrobacter aurescens

InterPro domains:
  IPR003159 Polysaccharide lyase family 8, central domain [PF02278] (624-887)
  IPR008929 Chondroitin AC/alginate lyase [G3DSA:1.50.10.100] (235-618)
  IPR008929 Chondroitin AC/alginate lyase [SSF48230] (236-617)
  IPR008979 Galactose-binding-like domain superfamily [SSF49785] (26-233)
  IPR011013 Galactose mutarotase-like domain superfamily [SSF74650] (619-895)
  IPR011071 Polysaccharide lyase family 8-like, C-terminal [G3DSA:2.60.220.10] (900-1021)
  IPR011071 Polysaccharide lyase family 8-like, C-terminal [SSF49863] (900-1020)
  IPR014718 Glycoside hydrolase-type carbohydrate-binding [G3DSA:2.70.98.10] (619-899)
  IPR015176 Lyase, N-terminal [PF09092] (39-231)
  IPR015177 Lyase, catalytic [PF09093] (247-603)
  IPR024200 Chondroitin sulfate ABC endolyase [PIRSF034515] (2-1019)
  IPR039174 Chondroitin sulfate ABC lyase [PTHR37322] (359-971)

Solvent-accessible surface area: 36218 Å² total; per-residue (Å²): 14,40,120,40,24,0,5,28,106,154,53,40,12,23,1,4,0,9,0,7,43,59,147,116,41,47,68,45,18,55,52,32,179,64,5,96,25,70,46,18,104,70,0,6,7,2,21,119,56,0,0,19,0,87,5,105,29,24,6,4,1,8,0,78,11,127,1,71,29,6,73,42,154,84,0,26,154,49,60,68,108,79,1,0,0,0,0,1,0,14,0,8,0,52,131,79,14,127,10,100,0,21,0,26,1,0,70,150,22,118,48,120,88,141,23,8,10,95,0,67,0,82,16,66,4,2,20,6,1,4,0,0,4,60,69,18,35,156,68,43,86,140,1,33,1,0,28,0,68,0,7,86,126,34,104,127,16,68,0,11,0,0,8,0,0,2,2,0,5,2,22,135,28,0,16,7,20,91,11,8,172,16,89,55,72,57,85,69,20,133,56,78,51,30,146,119,78,44,76,60,44,120,120,5,49,59,9,0,76,77,0,25,86,28,0,20,73,50,4,20,90,192,29,99,103,18,77,66,52,100,83,30,79,97,1,64,68,55,24,95,55,10,80,16,112,98,28,116,110,36,23,4,37,9,56,4,2,6,2,48,61,15,38,41,13,1,2,13,135,46,17,27,100,86,0,71,139,36,22,87,83,18,14,61,0,16,102,2,1,23,15,0,1,5,0,0,30,10,36,52,85,33,196,64,106,91,45,64,54,72,0,61,106,14,0,9,36,0,0,88,1,0,10,16,3,0,1,14,92,1,0,0,5,13,9,1,19,78,1,12,115,3,0,57,9,0,1,0,0,1,6,12,0,7,101,7,0,100,151,39,130,14,16,76,88,0,12,41,0,0,40,10,1,0,4,55,25,41,98,14,0,22,3,134,59,50,36,81,5,2,43,6,52,3,2,40,52,19,0,4,2,0,0,0,0,0,2,4,15,61,64,58,59,120,16,0,22,14,0,9,0,0,8,94,2,0,27,20,2,7,51,44,68,4,38,1,4,65,23,0,6,2,35,8,0,0,0,2,52,48,51,5,16,2,2,31,55,0,0,43,2,2,37,8,2,0,5,0,5,26,0,0,49,121,15,55,0,50,14,28,93,52,0,22,76,28,1,51,100,0,0,32,2,0,19,16,0,4,2,16,38,0,0,8,8,6,3,6,37,53,6,49,111,19,26,28,0,111,71,0,13,73,0,0,42,10,0,0,44,15,11,179,99,52,16,21,128,63,0,0,17,3,17,0,28,9,32,119,63,74,81,141,74,0,70,102,45,9,64,60,83,10,88,36,24,98,44,17,88,8,2,59,16,6,0,1,3,0,0,0,0,1,2,67,102,64,16,0,0,0,0,15,0,12,3,53,8,8,18,6,3,0,3,59,58,122,22,1,2,10,5,7,2,12,0,1,1,3,2,5,7,0,23,70,25,53,13,114,76,14,0,12,40,35,88,0,0,22,4,3,18,14,10,2,0,0,0,20,52,33,81,43,158,38,0,14,4,19,87,95,114,73,21,46,29,44,12,80,46,16,3,1,0,0,0,18,0,45,41,79,15,0,0,0,0,2,14,0,57,9,15,92,147,29,121,92,11,28,65,80,0,44,2,25,3,0,3,0,0,0,52,33,3,0,0,7,0,0,6,36,0,29,18,68,81,148,0,129,77,0,14,0,0,2,3,3,2,1,28,42,136,120,11,53,35,0,67,12,73,44,114,112,10,74,88,80,98,49,108,39,83,15,103,101,23,26,17,0,6,6,28,30,24,2,0,0,0,0,4,50,8,111,68,0,20,1,0,0,46,94,14,111,6,9,37,3,57,76,99,106,109,21,110,10,56,0,0,0,0,27,3,25,4,50,55,119,76,154,68,1,25,1,22,2,0,2,4,4,36,12,52,43,141,83,0,31,108,36,3,93,86,24,155,92,144,30,25,0,3,82,37,79,72,54,49,122,31,0,0,1,0,42,0,77,74,13,80,0,10,0,0,0,0,0,73,62,19,69,17,162,14,154,42,0,82,87,0,51,71,36,0,0,0,0,3,9,70,95,193,94,18,0,10,0,0,1,0,4,0,39,1,58,21,59,118,129,139,57,14,71,72,23,66,0,53,0,13,0,45,30,86,16,72,81,113,135,8,139,86,117,45,55,64,114,33,0,57,0,45,0,59,3,68,2,1,60,31,36,58,5,116,0,30,56,69,164